Protein 5F0E (pdb70)

InterPro domains:
  IPR000322 Glycoside hydrolase family 31, TIM barrel domain [PF01055] (387-714)
  IPR011013 Galactose mutarotase-like domain superfamily [SSF74650] (88-371)
  IPR013780 Glycosyl hydrolase, all-beta [G3DSA:2.60.40.1180] (707-806)
  IPR013780 Glycosyl hydrolase, all-beta [G3DSA:2.60.40.1180] (807-944)
  IPR017853 Glycoside hydrolase superfamily [SSF51445] (374-722)
  IPR025887 Glycoside hydrolase family 31, N-terminal domain [PF13802] (89-324)
  IPR030458 Glycosyl hydrolases family 31, active site [PS00129] (538-545)
  IPR030459 Glycosyl hydrolases family 31, conserved site [PS00707] (645-675)
  IPR048395 Glycosyl hydrolase family 31, C-terminal domain [PF21365] (722-810)

Nearest PDB structures (foldseek):
  5iee-assembly1_A  TM=1.001E+00  e=0.000E+00  Mus musculus
  7k9n-assembly2_C  TM=9.998E-01  e=0.000E+00  Mus musculus
  7k9q-assembly1_A  TM=1.000E+00  e=0.000E+00  Mus musculus
  7kry-assembly2_C  TM=1.000E+00  e=0.000E+00  Mus musculus
  7kry-assembly1_A  TM=1.000E+00  e=0.000E+00  Mus musculus

Organism: Mus musculus (NCBI:txid10090)

Secondary structure (DSSP, 8-state):
--GGGS--GGGSHHHHHHHT--SS--SEEEEEEEEEE-SS-EEEEEEETTT--EEEEEEEEETTTEEEEEEEESS-SSPPP---SSSSS-PPEE-EEEEEE-SSEEEEEETTSSEEEEEETTTTEEEEEETTEEEEEESTTS--EE---PPP--TTSSSEEETTEEE--TT----EEEEEEEET--EEEE----SS-SSPPP-TTSPPEEE-----TT--SSS----S----EEEEE-SS-EEEEEE---S-EEEEEEE---EEEEEEEESSS-EEEEEE--SSHHHHHHHHHHHH-------GGGGSEEE--TT--SHHHHHHHHHHHHHTT---SEEEE-GGGSBTTBTT---TTT-S-HHHHHHHHHHTT-EEEEE--S-EE--TT-HHHHHHHHTT-B-B-TTSSBP-EEETTEEEE-B-TTSHHHHHHHHHHTSTTTSTT--TTEEEEE-STTT--TTSGGGS--TT-B-GGG-BHHHHHHHHHHHHHHHHHHHHHHTTTS-BPP-EEESS--TTGGGG-EEE--S-BSSHHHHHHHHHHHHHHHHTT--SEE--BT-SBS---HHHHHHHHHHHTTSSSEEE---TTSPP--GGGS-HHHHHHHHHHHHHHHHTHHHHHHHHHHHHHH---SEE-HHHH-TT-GGGTT--S-EEETTTEEE----STT--EEEEEE--TT-EEEETTT--EEESSEEEEEE--TT---EEEETTEEEEE--S--SSHHHHTTSPEEEEEE--TTS-EEEEEEE--SSBTHHHHT-B-EEEEEEEETTEEEEEES-TT-B-----BEEEEEEET-PPPS-EEEEETTS--EE--EEEETTTTEEEEE----BTTS-EEEEE-/-PPPPP-EE-TTSS-EE-GGGTTSSS---TTSTT-TTSS--TT-EEEE--TTS--EEEEGGGTTSSS--STT-TT-SSSS--PPP---

GO terms:
  GO:0033919 glucan 1,3-alpha-glucosidase activity (F, IDA)
  GO:0017177 glucosidase II complex (C, IDA)
  GO:0006491 N-glycan processing (P, IDA)
  GO:0106407 Glc2Man9GlcNAc2 oligosaccharide glucosidase activity (F, EXP)
  GO:0005515 protein binding (F, IPI)
  GO:0005783 endoplasmic reticulum (C, TAS)
  GO:0006491 N-glycan processing (P, TAS)
  GO:0017177 glucosidase II complex (C, IPI)

Sequence (945 aa):
VDRSNFKTCDESSFCKRQRSIRPGLSPYRALLDTLQLGPDALTVHLIHEVTKVLLVLELQGLQKNMTRIRIDELEPRRPRYRVPDVLVADPPTARLSVSGRDDNSVELTVAEGPYKIILTAQPFRLDLLEDRSLLLSVNARGLMAFEHQRAPREPGAWEETFKKTHSDSKPYGPTSVGLDFSLPGMEHVYGIPEHADSLRLKVTEGGEPYRLYNLDVFQYELNNP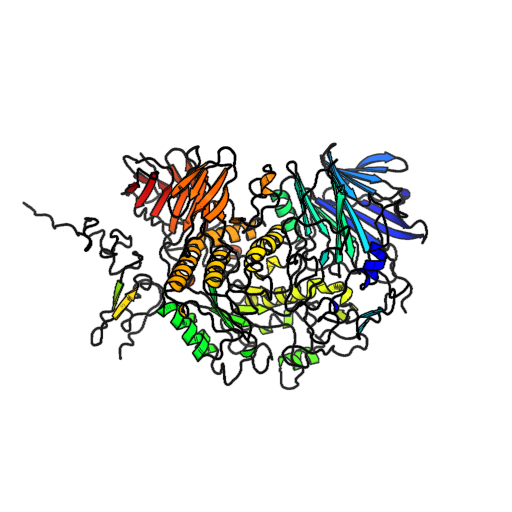MALYGSVPVLLAHSFHRDLGIFWLNAAETWVDISSNTPQTDIRWMSESGIIDVFLMLGPSVFDVFRQYASLTGTQALPPLFSLGYHQSRWNYRDEADVLEVDQGFDDHNMPCDVIWLDIEHADGKRYFTWDPTRFPQPLNMLEHHLASKRRKLVAIVDPHIKVDSGYRVHEELRNHGLYVKTRDGSDYEGWWCWPGSSASYPDFTNPRMMRAWWSSNMFSFDNYEGSAPNLLYVWNDMNEPSVFNGPEVTMMLKDAVHYGGWEHRDIHNIYGLYVHMATADDGLIQRSGGIERPFVLSRAFFSGSQRFGAVWTGDNTAEWDDHLKISIPMCLSLALVGLSFCGADVGGFFKNPEPELLVRWYQMGAYQPFFRAHAHLDTGRREPWLLASQYQDAIRDALFQRYSLLPFWYTLFYQAHKEGFPVMRPLWVQQYPEDMSTFSIEDQFMLGDALLIHPVSDAGAHGVQVYLPGQEEVWYDIQSYQKHHGPQTLYLPVTLSSIPVFQRGGTIVPRWMRVRRSSDCMKDDPITLFVALSPQGTAQGELFLDDGHTFNYQTRHEFLLRRFSFSGSTLVSSSADPKGHLETPIWIERVVIMGAGKPAAVVLQTKGSPESRLSFQHDPETSVLILRKPGVSVASDWSIHHLRFYEESKPFTCLDGTATIPFDQVNDDYCDCKDGSDEPGTAACPNGSFHCTNTGYKPLYILSSRVNDGVCDCCDGTDEYNSGTVCENTCR

Solvent-accessible surface area: 34372 Å² total; per-residue (Å²): 38,77,122,70,48,12,24,56,4,91,83,3,13,10,0,101,50,3,66,88,67,199,79,47,147,3,38,7,84,3,39,18,153,42,33,128,70,28,80,81,17,0,43,0,49,0,27,32,65,118,73,133,30,59,0,36,0,48,0,14,0,4,84,126,52,7,2,15,0,44,0,22,15,56,146,49,150,60,98,17,16,116,20,53,66,0,42,73,57,134,13,92,39,8,137,6,47,66,65,29,132,88,147,60,28,0,48,0,26,16,42,172,31,53,22,51,2,50,0,28,7,99,48,1,75,0,18,1,23,45,82,232,66,77,10,1,1,0,6,35,54,6,2,4,9,10,28,49,15,101,55,78,173,185,117,24,5,24,106,32,95,20,129,127,48,71,18,30,11,11,57,6,1,14,0,0,0,0,0,0,4,1,40,39,5,96,21,3,0,3,0,1,2,10,2,7,25,1,86,14,96,69,8,109,90,42,62,1,2,6,2,2,0,1,16,1,126,71,6,80,37,94,16,33,32,4,4,0,1,0,0,2,1,1,4,1,0,16,91,158,34,7,3,1,2,0,0,5,6,1,1,1,2,4,0,20,4,15,59,103,169,57,50,5,2,0,10,0,0,0,13,7,6,5,0,8,0,0,0,0,5,0,58,46,5,53,43,1,8,107,6,12,13,44,1,0,11,34,4,23,7,5,2,4,5,0,0,0,0,0,5,2,12,29,16,0,137,47,32,57,2,0,51,109,3,0,75,8,0,6,99,61,51,3,2,0,0,0,0,0,0,9,3,33,1,2,54,33,40,51,1,12,35,29,18,97,122,79,1,68,99,15,100,90,4,2,122,64,0,51,64,24,63,1,27,0,0,0,1,0,0,0,0,0,45,44,34,93,67,10,184,6,6,56,57,0,128,116,108,41,7,6,0,69,30,134,123,39,59,31,15,85,3,137,4,85,8,15,40,0,1,0,0,7,0,12,27,63,126,0,30,50,17,0,5,86,26,0,26,69,132,66,0,129,12,6,16,89,14,0,12,0,4,0,15,4,0,0,0,0,0,78,77,8,14,7,31,2,2,43,15,14,0,43,8,116,65,36,56,8,1,10,11,2,0,1,0,1,0,1,4,0,0,23,1,0,3,55,0,3,44,107,30,26,66,36,94,45,3,18,1,0,0,0,3,0,0,1,0,0,1,2,57,18,11,0,3,2,1,0,24,3,10,8,72,41,89,12,0,70,15,1,3,3,3,1,0,12,0,3,5,0,17,3,4,4,1,0,6,1,1,0,0,12,10,118,100,18,91,53,43,4,4,0,4,1,1,1,0,2,0,1,3,1,4,0,2,7,4,2,30,89,122,11,41,82,24,4,0,37,101,30,59,80,104,44,28,75,0,0,51,50,0,0,60,28,0,0,8,1,0,0,12,0,5,5,12,0,8,47,1,40,120,66,16,30,3,1,1,18,0,0,0,3,43,27,52,112,34,126,74,0,3,51,31,59,76,2,0,0,0,2,59,4,0,0,0,13,3,2,14,73,57,50,22,145,10,14,121,0,40,0,0,10,148,150,27,2,0,3,17,23,122,59,57,104,88,27,110,12,60,61,83,30,140,24,102,7,95,42,47,28,9,4,3,0,1,43,1,12,2,6,0,1,20,4,80,17,14,14,13,0,0,24,8,0,41,72,13,6,0,0,0,17,0,0,13,13,77,129,22,49,4,104,15,56,0,0,5,17,41,5,62,7,33,37,10,102,96,164,82,58,6,7,20,9,98,2,19,9,65,72,40,39,0,53,1,33,48,38,24,99,123,7,129,34,182,26,90,4,44,0,1,38,0,7,1,2,25,7,56,135,15,89,9,0,4,5,95,24,209,84,63,119,94,38,162,14,64,50,132,35,65,113,163,37,40,8,0,63,0,38,61,13,45,11,43,0,41,40,88,7,30,0,69,21,152,252,197,168,157,110,171,74,29,69,3,155,63,58,55,34,80,14,62,116,106,36,37,72,22,49,14,25,29,2,160,49,4,24,0,0,65,17,13,9,5,3,125,89,10,53,21,82,0,69,4,114,76,112,174,80,87,146,21,67,2,19,32,0,34,0,7,6,69,32,4,35,23,6,58,0,14,127,127,41,77,48,130,20,129,94,90,21,256

Structure (mmCIF, N/CA/C/O backbone):
data_5F0E
#
_entry.id   5F0E
#
_cell.length_a   104.144
_cell.length_b   173.773
_cell.length_c   62.836
_cell.angle_alpha   90.00
_cell.angle_beta   90.00
_cell.angle_gamma   90.00
#
_symmetry.space_group_name_H-M   'P 21 21 2'
#
loop_
_entity.id
_entity.type
_entity.pdbx_description
1 polymer 'Neutral alpha-glucosidase AB'
2 polymer 'Glucosidase 2 subunit beta'
3 branched 2-acetamido-2-deoxy-beta-D-glucopyranose-(1-4)-2-acetamido-2-deoxy-beta-D-glucopyranose
4 non-polymer 'TETRAETHYLENE GLYCOL'
5 non-polymer 'HEXAETHYLENE GLYCOL'
6 non-polymer 1,2-ETHANEDIOL
7 non-polymer 'FORMIC ACID'
8 non-polymer 'CALCIUM ION'
9 water water
#
loop_
_atom_site.group_PDB
_atom_site.id
_atom_site.type_symbol
_atom_site.label_atom_id
_atom_site.label_alt_id
_atom_site.label_comp_id
_atom_site.label_asym_id
_atom_site.label_entity_id
_atom_site.label_seq_id
_atom_site.pdbx_PDB_ins_code
_atom_site.Cartn_x
_atom_site.Cartn_y
_atom_site.Cartn_z
_atom_site.occupancy
_atom_site.B_iso_or_equiv
_atom_site.auth_seq_id
_atom_site.auth_comp_id
_atom_site.auth_asym_id
_atom_site.auth_atom_id
_atom_site.pdbx_PDB_model_num
ATOM 1 N N . VAL A 1 1 ? -4.680 24.731 0.982 1.00 25.87 33 VAL A N 1
ATOM 2 C CA . VAL A 1 1 ? -4.692 25.287 2.333 1.00 25.63 33 VAL A CA 1
ATOM 3 C C . VAL A 1 1 ? -6.079 25.854 2.752 1.00 27.43 33 VAL A C 1
ATOM 4 O O . VAL A 1 1 ? -6.795 26.429 1.927 1.00 27.46 33 VAL A O 1
ATOM 8 N N . ASP A 1 2 ? -6.412 25.727 4.043 1.00 24.07 34 ASP A N 1
ATOM 9 C CA . ASP A 1 2 ? -7.613 26.345 4.625 1.00 23.87 34 ASP A CA 1
ATOM 10 C C . ASP A 1 2 ? -7.094 27.566 5.391 1.00 26.94 34 ASP A C 1
ATOM 11 O O . ASP A 1 2 ? -6.608 27.420 6.502 1.00 27.46 34 ASP A O 1
ATOM 19 N N . ARG A 1 3 ? -7.158 28.765 4.780 1.00 23.84 35 ARG A N 1
ATOM 20 C CA . ARG A 1 3 ? -6.615 29.984 5.388 1.00 23.11 35 ARG A CA 1
ATOM 21 C C . ARG A 1 3 ? -7.327 30.362 6.679 1.00 27.35 35 ARG A C 1
ATOM 22 O O . ARG A 1 3 ? -6.708 30.997 7.516 1.00 28.28 35 ARG A O 1
ATOM 43 N N . SER A 1 4 ? -8.590 29.961 6.861 1.00 22.35 36 SER A N 1
ATOM 44 C CA . SER A 1 4 ? -9.357 30.285 8.072 1.00 22.26 36 SER A CA 1
ATOM 45 C C . SER A 1 4 ? -8.776 29.606 9.336 1.00 27.04 36 SER A C 1
ATOM 46 O O . SER A 1 4 ? -9.078 30.052 10.435 1.00 27.99 36 SER A O 1
ATOM 54 N N . ASN A 1 5 ? -7.912 28.571 9.187 1.00 22.37 37 ASN A N 1
ATOM 55 C CA . ASN A 1 5 ? -7.280 27.875 10.320 1.00 21.28 37 ASN A CA 1
ATOM 56 C C . ASN A 1 5 ? -6.063 28.637 10.846 1.00 21.28 37 ASN A C 1
ATOM 57 O O . ASN A 1 5 ? -5.550 28.298 11.912 1.00 20.21 37 ASN A O 1
ATOM 68 N N . PHE A 1 6 ? -5.607 29.666 10.131 1.00 18.54 38 PHE A N 1
ATOM 69 C CA . PHE A 1 6 ? -4.394 30.414 10.485 1.00 16.73 38 PHE A CA 1
ATOM 70 C C . PHE A 1 6 ? -4.703 31.874 10.589 1.00 21.43 38 PHE A C 1
ATOM 71 O O . PHE A 1 6 ? -5.321 32.424 9.700 1.00 22.35 38 PHE A O 1
ATOM 88 N N . LYS A 1 7 ? -4.206 32.514 11.614 1.00 19.15 39 LYS A N 1
ATOM 89 C CA . LYS A 1 7 ? -4.460 33.933 11.837 1.00 18.45 39 LYS A CA 1
ATOM 90 C C . LYS A 1 7 ? -3.800 34.836 10.820 1.00 20.62 39 LYS A C 1
ATOM 91 O O . LYS A 1 7 ? -2.600 34.710 10.514 1.00 18.93 39 LYS A O 1
ATOM 110 N N . THR A 1 8 ? -4.573 35.825 10.342 1.00 15.79 40 THR A N 1
ATOM 111 C CA . THR A 1 8 ? -4.069 36.922 9.563 1.00 15.45 40 THR A CA 1
ATOM 112 C C . THR A 1 8 ? -3.639 37.973 10.633 1.00 18.10 40 THR A C 1
ATOM 113 O O . THR A 1 8 ? -3.978 37.824 11.821 1.00 18.75 40 THR A O 1
ATOM 124 N N . CYS A 1 9 ? -2.900 39.010 10.240 1.00 16.97 41 CYS A N 1
ATOM 125 C CA . CYS A 1 9 ? -2.429 40.010 11.201 1.00 18.54 41 CYS A CA 1
ATOM 126 C C . CYS A 1 9 ? -3.579 40.609 12.005 1.00 21.53 41 CYS A C 1
ATOM 127 O O . CYS A 1 9 ? -3.486 40.733 13.222 1.00 22.22 41 CYS A O 1
ATOM 134 N N . ASP A 1 10 ? -4.703 40.885 11.349 1.00 19.50 42 ASP A N 1
ATOM 135 C CA . ASP A 1 10 ? -5.877 41.428 12.068 1.00 21.59 42 ASP A CA 1
ATOM 136 C C . ASP A 1 10 ? -6.459 40.484 13.148 1.00 25.98 42 ASP A C 1
ATOM 137 O O . ASP A 1 10 ? -7.098 40.962 14.094 1.00 26.30 42 ASP A O 1
ATOM 146 N N . GLU A 1 11 ? -6.216 39.158 13.034 1.00 19.44 43 GLU A N 1
ATOM 147 C CA . GLU A 1 11 ? -6.658 38.127 13.986 1.00 17.82 43 GLU A CA 1
ATOM 148 C C . GLU A 1 11 ? -5.668 37.824 15.120 1.00 22.85 43 GLU A C 1
ATOM 149 O O . GLU A 1 11 ? -5.977 37.059 16.029 1.00 23.93 43 GLU A O 1
ATOM 161 N N . SER A 1 12 ? -4.481 38.388 15.049 1.00 18.23 44 SER A N 1
ATOM 162 C CA . SER A 1 12 ? -3.475 38.254 16.083 1.00 19.03 44 SER A CA 1
ATOM 163 C C . SER A 1 12 ? -3.493 39.624 16.796 1.00 22.75 44 SER A C 1
ATOM 164 O O . SER A 1 12 ? -3.043 40.599 16.207 1.00 24.43 44 SER A O 1
ATOM 172 N N . SER A 1 13 ? -4.042 39.727 18.016 1.00 19.54 45 SER A N 1
ATOM 173 C CA . SER A 1 13 ? -4.232 41.069 18.588 1.00 19.95 45 SER A CA 1
ATOM 174 C C . SER A 1 13 ? -2.963 41.872 18.712 1.00 20.52 45 SER A C 1
ATOM 175 O O . SER A 1 13 ? -2.984 43.054 18.431 1.00 19.74 45 SER A O 1
ATOM 183 N N . PHE A 1 14 ? -1.827 41.236 19.050 1.00 18.57 46 PHE A N 1
ATOM 184 C CA . PHE A 1 14 ? -0.598 42.001 19.148 1.00 17.15 46 PHE A CA 1
ATOM 185 C C . PHE A 1 14 ? -0.144 42.507 17.789 1.00 19.52 46 PHE A C 1
ATOM 186 O O . PHE A 1 14 ? 0.402 43.610 17.728 1.00 19.88 46 PHE A O 1
ATOM 203 N N . CYS A 1 15 ? -0.372 41.743 16.692 1.00 18.52 47 CYS A N 1
ATOM 204 C CA . CYS A 1 15 ? 0.024 42.227 15.367 1.00 18.22 47 CYS A CA 1
ATOM 205 C C . CYS A 1 15 ? -0.844 43.419 15.000 1.00 21.27 47 CYS A C 1
ATOM 206 O O . CYS A 1 15 ? -0.357 44.431 14.512 1.00 19.03 47 CYS A O 1
ATOM 213 N N . LYS A 1 16 ? -2.134 43.293 15.223 1.00 17.04 48 LYS A N 1
ATOM 214 C CA . LYS A 1 16 ? -3.061 44.368 14.911 1.00 17.57 48 LYS A CA 1
ATOM 215 C C . LYS A 1 16 ? -2.704 45.642 15.708 1.00 21.41 48 LYS A C 1
ATOM 216 O O . LYS A 1 16 ? -2.657 46.711 15.120 1.00 22.70 48 LYS A O 1
ATOM 235 N N . ARG A 1 17 ? -2.375 45.524 17.004 1.00 19.42 49 ARG A N 1
ATOM 236 C CA . ARG A 1 17 ? -1.971 46.688 17.806 1.00 19.26 49 ARG A CA 1
ATOM 237 C C . ARG A 1 17 ? -0.698 47.325 17.251 1.00 23.95 49 ARG A C 1
ATOM 238 O O . ARG A 1 17 ? -0.669 48.527 16.981 1.00 22.27 49 ARG A O 1
ATOM 259 N N . GLN A 1 18 ? 0.341 46.510 17.009 1.00 19.18 50 GLN A N 1
ATOM 260 C CA . GLN A 1 18 ? 1.602 47.058 16.498 1.00 18.89 50 GLN A CA 1
ATOM 261 C C . GLN A 1 18 ? 1.434 47.660 15.132 1.00 22.17 50 GLN A C 1
ATOM 262 O O . GLN A 1 18 ? 1.866 48.788 14.917 1.00 22.38 50 GLN A O 1
ATOM 276 N N . ARG A 1 19 ? 0.782 46.922 14.194 1.00 19.54 51 ARG A N 1
ATOM 277 C CA . ARG A 1 19 ? 0.661 47.393 12.823 1.00 19.61 51 ARG A CA 1
ATOM 278 C C . ARG A 1 19 ? -0.208 48.649 12.697 1.00 24.52 51 ARG A C 1
ATOM 279 O O . ARG A 1 19 ? -0.040 49.379 11.741 1.00 23.83 51 ARG A O 1
ATOM 300 N N . SER A 1 20 ? -1.108 48.901 13.655 1.00 22.68 52 SER A N 1
ATOM 301 C CA . SER A 1 20 ? -1.945 50.124 13.633 1.00 22.87 52 SER A CA 1
ATOM 302 C C . SER A 1 20 ? -1.113 51.390 13.864 1.00 28.57 52 SER A C 1
ATOM 303 O O . SER A 1 20 ? -1.591 52.486 13.571 1.00 27.80 52 SER A O 1
ATOM 311 N N . ILE A 1 21 ? 0.095 51.263 14.422 1.00 24.79 53 ILE A N 1
ATOM 312 C CA . ILE A 1 21 ? 0.975 52.424 14.618 1.00 26.03 53 ILE A CA 1
ATOM 313 C C . ILE A 1 21 ? 1.531 52.776 13.254 1.00 31.59 53 ILE A C 1
ATOM 314 O O . ILE A 1 21 ? 2.150 51.929 12.595 1.00 31.56 53 ILE A O 1
ATOM 330 N N . ARG A 1 22 ? 1.329 54.010 12.829 1.00 28.10 54 ARG A N 1
ATOM 331 C CA . ARG A 1 22 ? 1.768 54.437 11.514 1.00 28.96 54 ARG A CA 1
ATOM 332 C C . ARG A 1 22 ? 2.946 55.378 11.641 1.00 27.70 54 ARG A C 1
ATOM 333 O O . ARG A 1 22 ? 3.152 55.935 12.724 1.00 26.09 54 ARG A O 1
ATOM 354 N N . PRO A 1 23 ? 3.707 55.598 10.557 1.00 25.75 55 PRO A N 1
ATOM 355 C CA . PRO A 1 23 ? 4.868 56.505 10.652 1.00 25.03 55 PRO A CA 1
ATOM 356 C C . PRO A 1 23 ? 4.532 57.864 11.251 1.00 30.76 55 PRO A C 1
ATOM 357 O O . PRO A 1 23 ? 3.456 58.404 11.002 1.00 32.29 55 PRO A O 1
ATOM 368 N N . GLY A 1 24 ? 5.429 58.380 12.081 1.00 25.11 56 GLY A N 1
ATOM 369 C CA . GLY A 1 24 ? 5.190 59.612 12.811 1.00 25.21 56 GLY A CA 1
ATOM 370 C C . GLY A 1 24 ? 6.311 59.890 13.758 1.00 28.86 56 GLY A C 1
ATOM 371 O O . GLY A 1 24 ? 7.338 59.217 13.695 1.00 29.14 56 GLY A O 1
ATOM 375 N N . LEU A 1 25 ? 6.138 60.889 14.614 1.00 25.95 57 LEU A N 1
ATOM 376 C CA . LEU A 1 25 ? 7.137 61.272 15.583 1.00 26.20 57 LEU A CA 1
ATOM 377 C C . LEU A 1 25 ? 7.061 60.259 16.723 1.00 25.33 57 LEU A C 1
ATOM 378 O O . LEU A 1 25 ? 6.000 60.057 17.309 1.00 22.94 57 LEU A O 1
ATOM 394 N N . SER A 1 26 ? 8.173 59.623 17.037 1.00 20.29 58 SER A N 1
ATOM 395 C CA . SER A 1 26 ? 8.165 58.600 18.067 1.00 18.83 58 SER A CA 1
ATOM 396 C C . SER A 1 26 ? 7.899 59.215 19.443 1.00 22.76 58 SER A C 1
ATOM 397 O O . SER A 1 26 ? 8.531 60.207 19.764 1.00 22.95 58 SER A O 1
ATOM 405 N N . PRO A 1 27 ? 7.084 58.596 20.313 1.00 20.40 59 PRO A N 1
ATOM 406 C CA . PRO A 1 27 ? 6.970 59.102 21.689 1.00 19.57 59 PRO A CA 1
ATOM 407 C C . PRO A 1 27 ? 8.173 58.736 22.569 1.00 24.35 59 PRO A C 1
ATOM 408 O O . PRO A 1 27 ? 8.243 59.181 23.730 1.00 23.68 59 PRO A O 1
ATOM 419 N N . TYR A 1 28 ? 9.121 57.925 22.053 1.00 19.43 60 TYR A N 1
ATOM 420 C CA . TYR A 1 28 ? 10.301 57.570 22.814 1.00 17.41 60 TYR A CA 1
ATOM 421 C C . TYR A 1 28 ? 11.372 58.610 22.697 1.00 21.29 60 TYR A C 1
ATOM 422 O O . TYR A 1 28 ? 11.640 59.114 21.605 1.00 21.34 60 TYR A O 1
ATOM 440 N N . ARG A 1 29 ? 12.017 58.903 23.820 1.00 21.21 61 ARG A N 1
ATOM 441 C CA . ARG A 1 29 ? 13.200 59.748 23.854 1.00 21.21 61 ARG A CA 1
ATOM 442 C C . ARG A 1 29 ? 14.255 59.179 24.798 1.00 21.60 61 ARG A C 1
ATOM 443 O O . ARG A 1 29 ? 13.902 58.576 25.810 1.00 22.90 61 ARG A O 1
ATOM 464 N N . ALA A 1 30 ? 15.530 59.373 24.479 1.00 21.40 62 ALA A N 1
ATOM 465 C CA . ALA A 1 30 ? 16.659 58.930 25.311 1.00 21.73 62 ALA A CA 1
ATOM 466 C C . ALA A 1 30 ? 16.927 60.030 26.340 1.00 26.19 62 ALA A C 1
ATOM 467 O O . ALA A 1 30 ? 16.840 61.212 25.996 1.00 24.19 62 ALA A O 1
ATOM 474 N N . LEU A 1 31 ? 17.146 59.646 27.597 1.00 24.10 63 LEU A N 1
ATOM 475 C CA . LEU A 1 31 ? 17.444 60.581 28.695 1.00 24.28 63 LEU A CA 1
ATOM 476 C C . LEU A 1 31 ? 18.971 60.605 28.807 1.00 25.73 63 LEU A C 1
ATOM 477 O O . LEU A 1 31 ? 19.572 59.744 29.452 1.00 24.21 63 LEU A O 1
ATOM 493 N N . LEU A 1 32 ? 19.613 61.533 28.102 1.00 23.43 64 LEU A N 1
ATOM 494 C CA . LEU A 1 32 ? 21.089 61.542 28.012 1.00 24.59 64 LEU A CA 1
ATOM 495 C C . LEU A 1 32 ? 21.830 61.746 29.322 1.00 29.42 64 LEU A C 1
ATOM 496 O O . LEU A 1 32 ? 22.982 61.327 29.411 1.00 29.93 64 LEU A O 1
ATOM 512 N N . ASP A 1 33 ? 21.180 62.281 30.361 1.00 27.98 65 ASP A N 1
ATOM 513 C CA . ASP A 1 33 ? 21.825 62.383 31.676 1.00 28.32 65 ASP A CA 1
ATOM 514 C C . ASP A 1 33 ? 22.074 60.982 32.264 1.00 31.47 65 ASP A C 1
ATOM 515 O O . ASP A 1 33 ? 22.925 60.835 33.124 1.00 31.96 65 ASP A O 1
ATOM 524 N N . THR A 1 34 ? 21.290 59.968 31.841 1.00 26.62 66 THR A N 1
ATOM 525 C CA . THR A 1 34 ? 21.440 58.591 32.324 1.00 25.62 66 THR A CA 1
ATOM 526 C C . THR A 1 34 ? 22.460 57.769 31.523 1.00 30.13 66 THR A C 1
ATOM 527 O O . THR A 1 34 ? 22.647 56.586 31.828 1.00 30.21 66 THR A O 1
ATOM 538 N N . LEU A 1 35 ? 23.059 58.350 30.484 1.00 27.89 67 LEU A N 1
ATOM 539 C CA . LEU A 1 35 ? 24.022 57.677 29.635 1.00 29.04 67 LEU A CA 1
ATOM 540 C C . LEU A 1 35 ? 25.243 57.225 30.412 1.00 30.67 67 LEU A C 1
ATOM 541 O O . LEU A 1 35 ? 25.839 58.013 31.151 1.00 27.67 67 LEU A O 1
ATOM 557 N N . GLN A 1 36 ? 25.603 55.945 30.260 1.00 27.21 68 GLN A N 1
ATOM 558 C CA . GLN A 1 36 ? 26.806 55.366 30.858 1.00 26.48 68 GLN A CA 1
ATOM 559 C C . GLN A 1 36 ? 27.559 54.640 29.766 1.00 33.05 68 GLN A C 1
ATOM 560 O O . GLN A 1 36 ? 26.958 53.874 29.003 1.00 32.54 68 GLN A O 1
ATOM 574 N N . LEU A 1 37 ? 28.861 54.868 29.686 1.00 28.94 69 LEU A N 1
ATOM 575 C CA . LEU A 1 37 ? 29.704 54.235 28.696 1.00 29.32 69 LEU A CA 1
ATOM 576 C C . LEU A 1 37 ? 30.836 53.439 29.350 1.00 35.27 69 LEU A C 1
ATOM 577 O O . LEU A 1 37 ? 31.607 53.976 30.153 1.00 32.28 69 LEU A O 1
ATOM 593 N N . GLY A 1 38 ? 30.911 52.161 28.990 1.00 30.57 70 GLY A N 1
ATOM 594 C CA . GLY A 1 38 ? 31.950 51.251 29.442 1.00 29.65 70 GLY A CA 1
ATOM 595 C C . GLY A 1 38 ? 32.686 50.679 28.255 1.00 31.90 70 GLY A C 1
ATOM 596 O O . GLY A 1 38 ? 32.323 50.939 27.099 1.00 29.84 70 GLY A O 1
ATOM 600 N N . PRO A 1 39 ? 33.713 49.849 28.498 1.00 31.11 71 PRO A N 1
ATOM 601 C CA . PRO A 1 39 ? 34.448 49.260 27.369 1.00 30.03 71 PRO A CA 1
ATOM 602 C C . PRO A 1 39 ? 33.621 48.315 26.493 1.00 29.30 71 PRO A C 1
ATOM 603 O O . PRO A 1 39 ? 33.941 48.180 25.323 1.00 29.53 71 PRO A O 1
ATOM 614 N N . ASP A 1 40 ? 32.598 47.657 27.048 1.00 24.92 72 ASP A N 1
ATOM 615 C CA . ASP A 1 40 ? 31.749 46.687 26.334 1.00 24.41 72 ASP A CA 1
ATOM 616 C C . ASP A 1 40 ? 30.403 47.224 25.834 1.00 27.50 72 ASP A C 1
ATOM 617 O O . ASP A 1 40 ? 29.831 46.632 24.913 1.00 24.67 72 ASP A O 1
ATOM 626 N N . ALA A 1 41 ? 29.836 48.242 26.493 1.00 23.01 73 ALA A N 1
ATOM 627 C CA . ALA A 1 41 ? 28.537 48.766 26.086 1.00 21.55 73 ALA A CA 1
ATOM 628 C C . ALA A 1 41 ? 28.309 50.198 26.466 1.00 25.15 73 ALA A C 1
ATOM 629 O O . ALA A 1 41 ? 28.960 50.727 27.364 1.00 23.89 73 ALA A O 1
ATOM 636 N N . LEU A 1 42 ? 27.334 50.804 25.797 1.00 21.84 74 LEU A N 1
ATOM 637 C CA . LEU A 1 42 ? 26.765 52.089 26.169 1.00 21.20 74 LEU A CA 1
ATOM 638 C C . LEU A 1 42 ? 25.362 51.743 26.652 1.00 25.34 74 LEU A C 1
ATOM 639 O O . LEU A 1 42 ? 24.683 50.941 25.998 1.00 23.72 74 LEU A O 1
ATOM 655 N N . THR A 1 43 ? 24.930 52.290 27.807 1.00 20.68 75 THR A N 1
ATOM 656 C CA . THR A 1 43 ? 23.557 52.109 28.288 1.00 19.60 75 THR A CA 1
ATOM 657 C C . THR A 1 43 ? 22.937 53.466 28.501 1.00 23.04 75 THR A C 1
ATOM 658 O O . THR A 1 43 ? 23.614 54.391 28.941 1.00 23.36 75 THR A O 1
ATOM 669 N N . VAL A 1 44 ? 21.645 53.579 28.257 1.00 21.19 76 VAL A N 1
ATOM 670 C CA . VAL A 1 44 ? 20.932 54.826 28.442 1.00 20.02 76 VAL A CA 1
ATOM 671 C C . VAL A 1 44 ? 19.466 54.506 28.621 1.00 24.14 76 VAL A C 1
ATOM 672 O O . VAL A 1 44 ? 18.963 53.550 28.014 1.00 21.05 76 VAL A O 1
ATOM 685 N N . HIS A 1 45 ? 18.781 55.293 29.439 1.00 21.30 77 HIS A N 1
ATOM 686 C CA . HIS A 1 45 ? 17.364 55.082 29.674 1.00 21.61 77 HIS A CA 1
ATOM 687 C C . HIS A 1 45 ? 16.583 55.759 28.553 1.00 23.16 77 HIS A C 1
ATOM 688 O O . HIS A 1 45 ? 16.990 56.806 28.060 1.00 21.81 77 HIS A O 1
ATOM 702 N N . LEU A 1 46 ? 15.492 55.138 28.132 1.00 19.05 78 LEU A N 1
ATOM 703 C CA . LEU A 1 46 ? 14.529 55.694 27.191 1.00 19.02 78 LEU A CA 1
ATOM 704 C C . LEU A 1 46 ? 13.241 55.859 27.956 1.00 21.08 78 LEU A C 1
ATOM 705 O O . LEU A 1 46 ? 12.953 55.045 28.828 1.00 22.37 78 LEU A O 1
ATOM 721 N N . ILE A 1 47 ? 12.435 56.848 27.620 1.00 19.41 79 ILE A N 1
ATOM 722 C CA . ILE A 1 47 ? 11.129 57.020 28.242 1.00 19.32 79 ILE A CA 1
ATOM 723 C C . ILE A 1 47 ? 10.056 57.205 27.181 1.00 22.58 79 ILE A C 1
ATOM 724 O O . ILE A 1 47 ? 10.310 57.868 26.182 1.00 23.11 79 ILE A O 1
ATOM 740 N N . HIS A 1 48 ? 8.862 56.639 27.395 1.00 21.28 80 HIS A N 1
ATOM 741 C CA . HIS A 1 48 ? 7.696 56.872 26.546 1.00 20.77 80 HIS A CA 1
ATOM 742 C C . HIS A 1 48 ? 7.084 58.175 27.093 1.00 26.07 80 HIS A C 1
ATOM 743 O O . HIS A 1 48 ? 6.739 58.244 28.274 1.00 25.16 80 HIS A O 1
ATOM 757 N N . GLU A 1 49 ? 6.958 59.194 26.254 1.00 25.54 81 GLU A N 1
ATOM 758 C CA . GLU A 1 49 ? 6.470 60.499 26.719 1.00 26.98 81 GLU A CA 1
ATOM 759 C C . GLU A 1 49 ? 5.065 60.525 27.307 1.00 31.42 81 GLU A C 1
ATOM 760 O O . GLU A 1 49 ? 4.796 61.412 28.104 1.00 31.60 81 GLU A O 1
ATOM 772 N N . VAL A 1 50 ? 4.166 59.620 26.890 1.00 27.70 82 VAL A N 1
ATOM 773 C CA . VAL A 1 50 ? 2.792 59.614 27.384 1.00 27.68 82 VAL A CA 1
ATOM 774 C C . VAL A 1 50 ? 2.677 58.734 28.626 1.00 31.42 82 VAL A C 1
ATOM 775 O O . VAL A 1 50 ? 2.199 59.190 29.654 1.00 32.31 82 VAL A O 1
ATOM 788 N N . THR A 1 51 ? 3.137 57.484 28.546 1.00 25.27 83 THR A N 1
ATOM 789 C CA . THR A 1 51 ? 2.950 56.525 29.645 1.00 24.01 83 THR A CA 1
ATOM 790 C C . THR A 1 51 ? 3.976 56.688 30.748 1.00 25.22 83 THR A C 1
ATOM 791 O O . THR A 1 51 ? 3.756 56.172 31.847 1.00 26.33 83 THR A O 1
ATOM 802 N N . LYS A 1 52 ? 5.122 57.306 30.436 1.00 21.16 84 LYS A N 1
ATOM 803 C CA . LYS A 1 52 ? 6.247 57.529 31.336 1.00 21.52 84 LYS A CA 1
ATOM 804 C C . LYS A 1 52 ? 6.972 56.228 31.691 1.00 25.18 84 LYS A C 1
ATOM 805 O O . LYS A 1 52 ? 7.790 56.242 32.595 1.00 24.52 84 LYS A O 1
ATOM 824 N N . VAL A 1 53 ? 6.750 55.135 30.921 1.00 23.88 85 VAL A N 1
ATOM 825 C CA . VAL A 1 53 ? 7.441 53.859 31.126 1.00 23.17 85 VAL A CA 1
ATOM 826 C C . VAL A 1 53 ? 8.897 54.063 30.792 1.00 24.56 85 VAL A C 1
ATOM 827 O O . VAL A 1 53 ? 9.199 54.627 29.741 1.00 22.52 85 VAL A O 1
ATOM 840 N N . LEU A 1 54 ? 9.794 53.495 31.608 1.00 21.21 86 LEU A N 1
ATOM 841 C CA . LEU A 1 54 ? 11.229 53.595 31.405 1.00 20.75 86 LEU A CA 1
ATOM 842 C C . LEU A 1 54 ? 11.775 52.286 30.852 1.00 21.34 86 LEU A C 1
ATOM 843 O O . LEU A 1 54 ? 11.478 51.221 31.373 1.00 20.29 86 LEU A O 1
ATOM 859 N N . LEU A 1 55 ? 12.586 52.388 29.810 1.00 18.07 87 LEU A N 1
ATOM 860 C CA . LEU A 1 55 ? 13.250 51.267 29.177 1.00 18.43 87 LEU A CA 1
ATOM 861 C C . LEU A 1 55 ? 14.718 51.531 29.253 1.00 22.46 87 LEU A C 1
ATOM 862 O O . LEU A 1 55 ? 15.140 52.669 29.494 1.00 23.61 87 LEU A O 1
ATOM 878 N N . VAL A 1 56 ? 15.504 50.487 29.048 1.00 19.28 88 VAL A N 1
ATOM 879 C CA . VAL A 1 56 ? 16.958 50.575 29.041 1.00 18.64 88 VAL A CA 1
ATOM 880 C C . VAL A 1 56 ? 17.419 50.113 27.661 1.00 21.22 88 VAL A C 1
ATOM 881 O O . VAL A 1 56 ? 17.120 48.986 27.293 1.00 20.57 88 VAL A O 1
ATOM 894 N N . LEU A 1 57 ? 18.218 50.945 26.987 1.00 17.80 89 LEU A N 1
ATOM 895 C CA . LEU A 1 57 ? 18.920 50.632 25.756 1.00 18.37 89 LEU A CA 1
ATOM 896 C C . LEU A 1 57 ? 20.346 50.205 26.113 1.00 21.09 89 LEU A C 1
ATOM 897 O O . LEU A 1 57 ? 21.066 50.961 26.770 1.00 19.46 89 LEU A O 1
ATOM 913 N N . GLU A 1 58 ? 20.765 49.006 25.672 1.00 16.67 90 GLU A N 1
ATOM 914 C CA . GLU A 1 58 ? 22.150 48.560 25.762 1.00 16.20 90 GLU A CA 1
ATOM 915 C C . GLU A 1 58 ? 22.640 48.487 24.314 1.00 20.25 90 GLU A C 1
ATOM 916 O O . GLU A 1 58 ? 22.209 47.605 23.547 1.00 19.31 90 GLU A O 1
ATOM 928 N N . LEU A 1 59 ? 23.536 49.413 23.945 1.00 17.31 91 LEU A N 1
ATOM 929 C CA . LEU A 1 59 ? 24.075 49.592 22.617 1.00 17.56 91 LEU A CA 1
ATOM 930 C C . LEU A 1 59 ? 25.518 49.130 22.596 1.00 22.65 91 LEU A C 1
ATOM 931 O O . LEU A 1 59 ? 26.320 49.558 23.419 1.00 21.30 91 LEU A O 1
ATOM 947 N N . GLN A 1 60 ? 25.850 48.219 21.687 1.00 18.86 92 GLN A N 1
ATOM 948 C CA . GLN A 1 60 ? 27.206 47.696 21.638 1.00 18.06 92 GLN A CA 1
ATOM 949 C C . GLN A 1 60 ? 27.777 47.632 20.262 1.00 22.90 92 GLN A C 1
ATOM 950 O O . GLN A 1 60 ? 27.134 47.163 19.327 1.00 21.24 92 GLN A O 1
ATOM 964 N N . GLY A 1 61 ? 29.017 48.068 20.156 1.00 21.06 93 GLY A N 1
ATOM 965 C CA . GLY A 1 61 ? 29.839 47.867 18.990 1.00 20.72 93 GLY A CA 1
ATOM 966 C C . GLY A 1 61 ? 30.380 46.463 19.168 1.00 22.63 93 GLY A C 1
ATOM 967 O O . GLY A 1 61 ? 30.647 46.023 20.301 1.00 21.63 93 GLY A O 1
ATOM 971 N N . LEU A 1 62 ? 30.522 45.728 18.090 1.00 19.41 94 LEU A N 1
ATOM 972 C CA . LEU A 1 62 ? 31.067 44.374 18.154 1.00 18.41 94 LEU A CA 1
ATOM 973 C C . LEU A 1 62 ? 32.162 44.213 17.146 1.00 20.16 94 LEU A C 1
ATOM 974 O O . LEU A 1 62 ? 32.172 44.867 16.113 1.00 20.15 94 LEU A O 1
ATOM 990 N N . GLN A 1 63 ? 33.057 43.267 17.414 1.00 19.82 95 GLN A N 1
ATOM 991 C CA . GLN A 1 63 ? 34.124 42.922 16.475 1.00 21.32 95 GLN A CA 1
ATOM 992 C C . GLN A 1 63 ? 33.447 42.359 15.211 1.00 25.90 95 GLN A C 1
ATOM 993 O O . GLN A 1 63 ? 32.292 41.898 15.271 1.00 23.93 95 GLN A O 1
ATOM 1007 N N . LYS A 1 64 ? 34.144 42.471 14.092 1.00 23.54 96 LYS A N 1
ATOM 1008 C CA . LYS A 1 64 ? 33.732 41.978 12.785 1.00 22.53 96 LYS A CA 1
ATOM 1009 C C . LYS A 1 64 ? 32.581 42.819 12.228 1.00 24.25 96 LYS A C 1
ATOM 1010 O O . LYS A 1 64 ? 31.716 42.275 11.593 1.00 22.91 96 LYS A O 1
ATOM 1029 N N . ASN A 1 65 ? 32.590 44.156 12.433 1.00 19.20 97 ASN A N 1
ATOM 1030 C CA . ASN A 1 65 ? 31.612 45.047 11.815 1.00 18.02 97 ASN A CA 1
ATOM 1031 C C . ASN A 1 65 ? 30.164 44.769 12.150 1.00 19.67 97 ASN A C 1
ATOM 1032 O O . ASN A 1 65 ? 29.314 44.780 11.259 1.00 19.38 97 ASN A O 1
ATOM 1042 N N . MET A 1 66 ? 29.859 44.565 13.421 1.00 16.42 98 MET A N 1
ATOM 1043 C CA . MET A 1 66 ? 28.481 44.390 13.839 1.00 17.78 98 MET A CA 1
ATOM 1044 C C . MET A 1 66 ? 28.144 45.348 14.959 1.00 20.65 98 MET A C 1
ATOM 1045 O O . MET A 1 66 ? 29.029 45.935 15.564 1.00 19.24 98 MET A O 1
ATOM 1059 N N . THR A 1 67 ? 26.858 45.538 15.195 1.00 17.61 99 THR A N 1
ATOM 1060 C CA . THR A 1 67 ? 26.336 46.343 16.288 1.00 17.39 99 THR A CA 1
ATOM 1061 C C . THR A 1 67 ? 25.192 45.559 16.880 1.00 20.74 99 THR A C 1
ATOM 1062 O O . THR A 1 67 ? 24.407 44.975 16.135 1.00 19.77 99 THR A O 1
ATOM 1073 N N . ARG A 1 68 ? 25.088 45.550 18.198 1.00 16.58 100 ARG A N 1
ATOM 1074 C CA . ARG A 1 68 ? 23.986 44.919 18.897 1.00 16.17 100 ARG A CA 1
ATOM 1075 C C . ARG A 1 68 ? 23.166 45.971 19.634 1.00 18.90 100 ARG A C 1
ATOM 1076 O O . ARG A 1 68 ? 23.706 46.862 20.299 1.00 17.44 100 ARG A O 1
ATOM 1097 N N . ILE A 1 69 ? 21.869 45.883 19.495 1.00 16.39 101 ILE A N 1
ATOM 1098 C CA . ILE A 1 69 ? 20.920 46.758 20.183 1.00 15.17 101 ILE A CA 1
ATOM 1099 C C . ILE A 1 69 ? 19.978 45.883 21.006 1.00 18.21 101 ILE A C 1
ATOM 1100 O O . ILE A 1 69 ? 19.322 45.011 20.469 1.00 17.76 101 ILE A O 1
ATOM 1116 N N . ARG A 1 70 ? 19.917 46.114 22.310 1.00 15.17 102 ARG A N 1
ATOM 1117 C CA . ARG A 1 70 ? 19.015 45.421 23.211 1.00 15.15 102 ARG A CA 1
ATOM 1118 C C . ARG A 1 70 ? 18.228 46.447 23.977 1.00 19.57 102 ARG A C 1
ATOM 1119 O O . ARG A 1 70 ? 18.832 47.411 24.486 1.00 20.17 102 ARG A O 1
ATOM 1140 N N . ILE A 1 71 ? 16.899 46.309 23.980 1.00 15.55 103 ILE A N 1
ATOM 1141 C CA . ILE A 1 71 ? 16.015 47.185 24.742 1.00 15.42 103 ILE A CA 1
ATOM 1142 C C . ILE A 1 71 ? 15.128 46.317 25.639 1.00 18.91 103 ILE A C 1
ATOM 1143 O O . ILE A 1 71 ? 14.497 45.393 25.165 1.00 19.01 103 ILE A O 1
ATOM 1159 N N . ASP A 1 72 ? 15.034 46.664 26.924 1.00 16.79 104 ASP A N 1
ATOM 1160 C CA . ASP A 1 72 ? 14.210 45.958 27.897 1.00 16.56 104 ASP A CA 1
ATOM 1161 C C . ASP A 1 72 ? 13.651 47.006 28.859 1.00 21.38 104 ASP A C 1
ATOM 1162 O O . ASP A 1 72 ? 14.133 48.147 28.873 1.00 20.84 104 ASP A O 1
ATOM 1171 N N . GLU A 1 73 ? 12.661 46.623 29.641 1.00 20.07 105 GLU A N 1
ATOM 1172 C CA . GLU A 1 73 ? 12.078 47.490 30.675 1.00 21.36 105 GLU A CA 1
ATOM 1173 C C . GLU A 1 73 ? 13.100 47.748 31.756 1.00 26.30 105 GLU A C 1
ATOM 1174 O O . GLU A 1 73 ? 13.894 46.860 32.057 1.00 25.26 105 GLU A O 1
ATOM 1186 N N . LEU A 1 74 ? 13.135 48.979 32.307 1.00 24.41 106 LEU A N 1
ATOM 1187 C CA . LEU A 1 74 ? 14.088 49.299 33.377 1.00 24.93 106 LEU A CA 1
ATOM 1188 C C . LEU A 1 74 ? 13.692 48.591 34.669 1.00 32.60 106 LEU A C 1
ATOM 1189 O O . LEU A 1 74 ? 14.564 48.027 35.338 1.00 33.47 106 LEU A O 1
ATOM 1205 N N . GLU A 1 75 ? 12.388 48.571 35.003 1.00 30.70 107 GLU A N 1
ATOM 1206 C CA . GLU A 1 75 ? 11.912 47.924 36.234 1.00 32.85 107 GLU A CA 1
ATOM 1207 C C . GLU A 1 75 ? 10.716 47.037 35.905 1.00 34.82 107 GLU A C 1
ATOM 1208 O O . GLU A 1 75 ? 9.564 47.416 36.093 1.00 33.80 107 GLU A O 1
ATOM 1220 N N . PRO A 1 76 ? 10.959 45.855 35.333 1.00 30.48 108 PRO A N 1
ATOM 1221 C CA . PRO A 1 76 ? 9.825 45.002 34.960 1.00 29.63 108 PRO A CA 1
ATOM 1222 C C . PRO A 1 76 ? 9.158 44.314 36.136 1.00 31.50 108 PRO A C 1
ATOM 1223 O O . PRO A 1 76 ? 9.828 43.979 37.103 1.00 31.49 108 PRO A O 1
ATOM 1234 N N . ARG A 1 77 ? 7.852 44.051 36.016 1.00 29.79 109 ARG A N 1
ATOM 1235 C CA . ARG A 1 77 ? 7.076 43.264 36.997 1.00 30.35 109 ARG A CA 1
ATOM 1236 C C . ARG A 1 77 ? 7.661 41.858 37.077 1.00 33.56 109 ARG A C 1
ATOM 1237 O O . ARG A 1 77 ? 7.662 41.237 38.136 1.00 34.66 109 ARG A O 1
ATOM 1258 N N . ARG A 1 78 ? 8.092 41.332 35.924 1.00 27.41 110 ARG A N 1
ATOM 1259 C CA . ARG A 1 78 ? 8.719 40.026 35.846 1.00 27.54 110 ARG A CA 1
ATOM 1260 C C . ARG A 1 78 ? 9.719 40.009 34.694 1.00 28.64 110 ARG A C 1
ATOM 1261 O O . ARG A 1 78 ? 9.508 40.686 33.695 1.00 28.91 110 ARG A O 1
ATOM 1282 N N . PRO A 1 79 ? 10.802 39.237 34.790 1.00 25.98 111 PRO A N 1
ATOM 1283 C CA . PRO A 1 79 ? 11.784 39.236 33.689 1.00 25.62 111 PRO A CA 1
ATOM 1284 C C . PRO A 1 79 ? 11.201 38.837 32.332 1.00 26.17 111 PRO A C 1
ATOM 1285 O O . PRO A 1 79 ? 10.284 38.017 32.254 1.00 25.24 111 PRO A O 1
ATOM 1296 N N . ARG A 1 80 ? 11.697 39.477 31.271 1.00 22.30 112 ARG A N 1
ATOM 1297 C CA . ARG A 1 80 ? 11.296 39.155 29.894 1.00 20.44 112 ARG A CA 1
ATOM 1298 C C . ARG A 1 80 ? 12.218 38.099 29.343 1.00 20.58 112 ARG A C 1
ATOM 1299 O O . ARG A 1 80 ? 13.404 38.038 29.695 1.00 19.54 112 ARG A O 1
ATOM 1320 N N . TYR A 1 81 ? 11.694 37.307 28.408 1.00 18.90 113 TYR A N 1
ATOM 1321 C CA . TYR A 1 81 ? 12.471 36.225 27.796 1.00 17.51 113 TYR A CA 1
ATOM 1322 C C . TYR A 1 81 ? 13.618 36.750 26.953 1.00 18.33 113 TYR A C 1
ATOM 1323 O O . TYR A 1 81 ? 13.458 37.732 26.235 1.00 19.46 113 TYR A O 1
ATOM 1341 N N . ARG A 1 82 ? 14.773 36.085 27.046 1.00 15.48 114 ARG A N 1
ATOM 1342 C CA . ARG A 1 82 ? 15.975 36.351 26.238 1.00 14.60 114 ARG A CA 1
ATOM 1343 C C . ARG A 1 82 ? 16.338 34.999 25.638 1.00 18.58 114 ARG A C 1
ATOM 1344 O O . ARG A 1 82 ? 16.413 34.021 26.359 1.00 18.10 114 ARG A O 1
ATOM 1365 N N . VAL A 1 83 ? 16.473 34.922 24.326 1.00 15.57 115 VAL A N 1
ATOM 1366 C CA . VAL A 1 83 ? 16.641 33.632 23.665 1.00 13.39 115 VAL A CA 1
ATOM 1367 C C . VAL A 1 83 ? 17.936 32.917 24.045 1.00 14.93 115 VAL A C 1
ATOM 1368 O O . VAL A 1 83 ? 19.014 33.406 23.764 1.00 17.16 115 VAL A O 1
ATOM 1381 N N . PRO A 1 84 ? 17.829 31.727 24.635 1.00 13.90 116 PRO A N 1
ATOM 1382 C CA . PRO A 1 84 ? 19.040 30.966 24.981 1.00 13.43 116 PRO A CA 1
ATOM 1383 C C . PRO A 1 84 ? 19.435 29.985 23.880 1.00 18.29 116 PRO A C 1
ATOM 1384 O O . PRO A 1 84 ? 18.654 29.737 22.975 1.00 16.47 116 PRO A O 1
ATOM 1395 N N . ASP A 1 85 ? 20.661 29.450 23.966 1.00 17.39 117 ASP A N 1
ATOM 1396 C CA . ASP A 1 85 ? 21.185 28.353 23.175 1.00 16.69 117 ASP A CA 1
ATOM 1397 C C . ASP A 1 85 ? 21.307 28.558 21.651 1.00 22.78 117 ASP A C 1
ATOM 1398 O O . ASP A 1 85 ? 21.684 27.614 20.946 1.00 25.07 117 ASP A O 1
ATOM 1407 N N . VAL A 1 86 ? 20.959 29.716 21.135 1.00 13.92 118 VAL A N 1
ATOM 1408 C CA . VAL A 1 86 ? 21.074 29.987 19.700 1.00 13.18 118 VAL A CA 1
ATOM 1409 C C . VAL A 1 86 ? 22.466 30.569 19.421 1.00 16.84 118 VAL A C 1
ATOM 1410 O O . VAL A 1 86 ? 23.147 30.141 18.502 1.00 18.05 118 VAL A O 1
ATOM 1423 N N . LEU A 1 87 ? 22.874 31.552 20.224 1.00 16.21 119 LEU A N 1
ATOM 1424 C CA . LEU A 1 87 ? 24.203 32.160 20.119 1.00 15.09 119 LEU A CA 1
ATOM 1425 C C . LEU A 1 87 ? 25.236 31.137 20.595 1.00 18.27 119 LEU A C 1
ATOM 1426 O O . LEU A 1 87 ? 25.009 30.480 21.613 1.00 18.81 119 LEU A O 1
ATOM 1442 N N . VAL A 1 88 ? 26.313 30.953 19.840 1.00 16.71 120 VAL A N 1
ATOM 1443 C CA . VAL A 1 88 ? 27.385 29.980 20.152 1.00 17.94 120 VAL A CA 1
ATOM 1444 C C . VAL A 1 88 ? 28.420 30.514 21.109 1.00 26.96 120 VAL A C 1
ATOM 1445 O O . VAL A 1 88 ? 29.191 29.731 21.676 1.00 26.11 120 VAL A O 1
ATOM 1458 N N . ALA A 1 89 ? 28.465 31.831 21.274 1.00 24.43 121 ALA A N 1
ATOM 1459 C CA . ALA A 1 89 ? 29.407 32.473 22.181 1.00 25.16 121 ALA A CA 1
ATOM 1460 C C . ALA A 1 89 ? 28.882 33.831 22.556 1.00 29.63 121 ALA A C 1
ATOM 1461 O O . ALA A 1 89 ? 27.923 34.329 21.948 1.00 28.23 121 ALA A O 1
ATOM 1468 N N . ASP A 1 90 ? 29.526 34.449 23.545 1.00 25.65 122 ASP A N 1
ATOM 1469 C CA . ASP A 1 90 ? 29.210 35.819 23.920 1.00 24.91 122 ASP A CA 1
ATOM 1470 C C . ASP A 1 90 ? 30.027 36.617 22.911 1.00 25.68 122 ASP A C 1
ATOM 1471 O O . ASP A 1 90 ? 31.261 36.458 22.858 1.00 23.49 122 ASP A O 1
ATOM 1480 N N . PRO A 1 91 ? 29.385 37.366 21.997 1.00 22.79 123 PRO A N 1
ATOM 1481 C CA . PRO A 1 91 ? 30.151 38.007 20.907 1.00 22.33 123 PRO A CA 1
ATOM 1482 C C . PRO A 1 91 ? 31.226 38.982 21.351 1.00 24.61 123 PRO A C 1
ATOM 1483 O O . PRO A 1 91 ? 30.903 39.833 22.161 1.00 24.49 123 PRO A O 1
ATOM 1494 N N . PRO A 1 92 ? 32.471 38.899 20.844 1.00 22.25 124 PRO A N 1
ATOM 1495 C CA . PRO A 1 92 ? 33.495 39.874 21.249 1.00 22.52 124 PRO A CA 1
ATOM 1496 C C . PRO A 1 92 ? 33.094 41.299 20.910 1.00 24.37 124 PRO A C 1
ATOM 1497 O O . PRO A 1 92 ? 32.650 41.577 19.781 1.00 21.20 124 PRO A O 1
ATOM 1508 N N . THR A 1 93 ? 33.229 42.203 21.885 1.00 20.17 125 THR A N 1
ATOM 1509 C CA . THR A 1 93 ? 32.841 43.602 21.679 1.00 21.01 125 THR A CA 1
ATOM 1510 C C . THR A 1 93 ? 33.949 44.475 21.100 1.00 25.27 125 THR A C 1
ATOM 1511 O O . THR A 1 93 ? 35.124 44.079 21.060 1.00 24.72 125 THR A O 1
ATOM 1522 N N . ALA A 1 94 ? 33.556 45.685 20.652 1.00 22.52 126 ALA A N 1
ATOM 1523 C CA . ALA A 1 94 ? 34.442 46.740 20.178 1.00 23.96 126 ALA A CA 1
ATOM 1524 C C . ALA A 1 94 ? 34.026 47.998 20.983 1.00 29.66 126 ALA A C 1
ATOM 1525 O O . ALA A 1 94 ? 32.839 48.198 21.244 1.00 27.61 126 ALA A O 1
ATOM 1532 N N . ARG A 1 95 ? 35.011 48.802 21.422 1.00 24.67 127 ARG A N 1
ATOM 1533 C CA . ARG A 1 95 ? 34.758 49.941 22.288 1.00 24.07 127 ARG A CA 1
ATOM 1534 C C . ARG A 1 95 ? 34.111 51.101 21.569 1.00 25.09 127 ARG A C 1
ATOM 1535 O O . ARG A 1 95 ? 34.539 51.439 20.478 1.00 27.23 127 ARG A O 1
ATOM 1556 N N . LEU A 1 96 ? 33.104 51.732 22.191 1.00 21.52 128 LEU A N 1
ATOM 1557 C CA . LEU A 1 96 ? 32.454 52.930 21.661 1.00 20.98 128 LEU A CA 1
ATOM 1558 C C . LEU A 1 96 ? 33.083 54.132 22.357 1.00 28.03 128 LEU A C 1
ATOM 1559 O O . LEU A 1 96 ? 33.225 54.082 23.563 1.00 29.89 128 LEU A O 1
ATOM 1575 N N . SER A 1 97 ? 33.526 55.135 21.603 1.00 25.95 129 SER A N 1
ATOM 1576 C CA . SER A 1 97 ? 34.112 56.391 22.117 1.00 26.24 129 SER A CA 1
ATOM 1577 C C . SER A 1 97 ? 33.224 57.553 21.692 1.00 30.08 129 SER A C 1
ATOM 1578 O O . SER A 1 97 ? 32.847 57.639 20.528 1.00 28.17 129 SER A O 1
ATOM 1586 N N . VAL A 1 98 ? 32.973 58.495 22.594 1.00 26.90 130 VAL A N 1
ATOM 1587 C CA . VAL A 1 98 ? 32.190 59.675 22.249 1.00 26.96 130 VAL A CA 1
ATOM 1588 C C . VAL A 1 98 ? 33.063 60.602 21.390 1.00 31.79 130 VAL A C 1
ATOM 1589 O O . VAL A 1 98 ? 34.104 61.057 21.863 1.00 32.79 130 VAL A O 1
ATOM 1602 N N . SER A 1 99 ? 32.689 60.824 20.126 1.00 27.18 131 SER A N 1
ATOM 1603 C CA . SER A 1 99 ? 33.443 61.733 19.238 1.00 27.22 131 SER A CA 1
ATOM 1604 C C . SER A 1 99 ? 32.701 63.049 18.992 1.00 35.52 131 SER A C 1
ATOM 1605 O O . SER A 1 99 ? 33.262 63.954 18.374 1.00 37.36 131 SER A O 1
ATOM 1613 N N . GLY A 1 100 ? 31.492 63.170 19.537 1.00 32.35 132 GLY A N 1
ATOM 1614 C CA . GLY A 1 100 ? 30.667 64.362 19.425 1.00 32.04 132 GLY A CA 1
ATOM 1615 C C . GLY A 1 100 ? 29.503 64.287 20.383 1.00 35.21 132 GLY A C 1
ATOM 1616 O O . GLY A 1 100 ? 28.990 63.188 20.661 1.00 30.51 132 GLY A O 1
ATOM 1620 N N . ARG A 1 101 ? 29.092 65.437 20.948 1.00 34.71 133 ARG A N 1
ATOM 1621 C CA . ARG A 1 101 ? 27.986 65.430 21.900 1.00 34.62 133 ARG A CA 1
ATOM 1622 C C . ARG A 1 101 ? 27.361 66.810 22.056 1.00 41.66 133 ARG A C 1
ATOM 1623 O O . ARG A 1 101 ? 28.093 67.784 22.211 1.00 43.02 133 ARG A O 1
ATOM 1644 N N . ASP A 1 102 ? 26.022 66.898 22.007 1.00 38.28 134 ASP A N 1
ATOM 1645 C CA . ASP A 1 102 ? 25.287 68.151 22.257 1.00 37.29 134 ASP A CA 1
ATOM 1646 C C . ASP A 1 102 ? 24.078 67.816 23.122 1.00 41.62 134 ASP A C 1
ATOM 1647 O O . ASP A 1 102 ? 24.025 66.713 23.683 1.00 41.52 134 ASP A O 1
ATOM 1656 N N . ASP A 1 103 ? 23.127 68.745 23.283 1.00 37.02 135 ASP A N 1
ATOM 1657 C CA . ASP A 1 103 ? 21.974 68.473 24.132 1.00 36.15 135 ASP A CA 1
ATOM 1658 C C . ASP A 1 103 ? 21.018 67.441 23.556 1.00 34.87 135 ASP A C 1
ATOM 1659 O O . ASP A 1 103 ? 20.237 66.898 24.322 1.00 33.68 135 ASP A O 1
ATOM 1668 N N . ASN A 1 104 ? 21.036 67.187 22.237 1.00 30.41 136 ASN A N 1
ATOM 1669 C CA . ASN A 1 104 ? 20.107 66.212 21.650 1.00 29.35 136 ASN 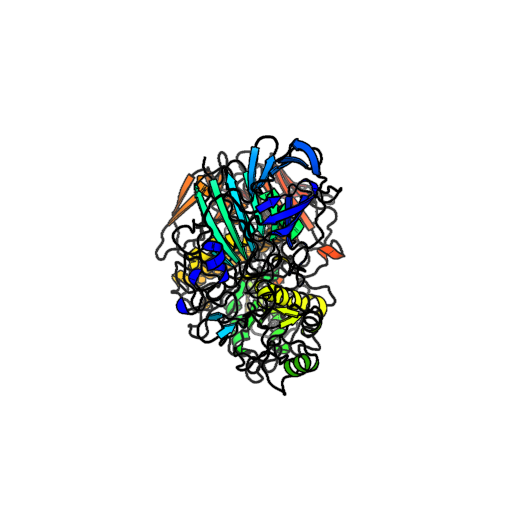A CA 1
ATOM 1670 C C . ASN A 1 104 ? 20.777 65.070 20.909 1.00 29.05 136 ASN A C 1
ATOM 1671 O O . ASN A 1 104 ? 20.054 64.267 20.327 1.00 26.47 136 ASN A O 1
ATOM 1682 N N . SER A 1 105 ? 22.112 64.953 20.924 1.00 26.06 137 SER A N 1
ATOM 1683 C CA . SER A 1 105 ? 22.753 63.915 20.113 1.00 26.55 137 SER A CA 1
ATOM 1684 C C . SER A 1 105 ? 24.094 63.527 20.682 1.00 30.58 137 SER A C 1
ATOM 1685 O O . SER A 1 105 ? 24.763 64.353 21.304 1.00 28.76 137 SER A O 1
ATOM 1693 N N . VAL A 1 106 ? 24.496 62.271 20.438 1.00 25.37 138 VAL A N 1
ATOM 1694 C CA . VAL A 1 106 ? 25.795 61.747 20.813 1.00 24.88 138 VAL A CA 1
ATOM 1695 C C . VAL A 1 106 ? 26.296 60.980 19.614 1.00 28.00 138 VAL A C 1
ATOM 1696 O O . VAL A 1 106 ? 25.549 60.141 19.092 1.00 26.25 138 VAL A O 1
ATOM 1709 N N . GLU A 1 107 ? 27.542 61.253 19.188 1.00 24.09 139 GLU A N 1
ATOM 1710 C CA . GLU A 1 107 ? 28.182 60.565 18.061 1.00 24.14 139 GLU A CA 1
ATOM 1711 C C . GLU A 1 107 ? 29.209 59.648 18.680 1.00 29.47 139 GLU A C 1
ATOM 1712 O O . GLU A 1 107 ? 30.011 60.102 19.492 1.00 28.35 139 GLU A O 1
ATOM 1724 N N . LEU A 1 108 ? 29.175 58.355 18.316 1.00 24.97 140 LEU A N 1
ATOM 1725 C CA . LEU A 1 108 ? 30.062 57.353 18.870 1.00 25.51 140 LEU A CA 1
ATOM 1726 C C . LEU A 1 108 ? 30.888 56.772 17.770 1.00 29.31 140 LEU A C 1
ATOM 1727 O O . LEU A 1 108 ? 30.362 56.514 16.674 1.00 29.50 140 LEU A O 1
ATOM 1743 N N . THR A 1 109 ? 32.175 56.553 18.043 1.00 23.51 141 THR A N 1
ATOM 1744 C CA . THR A 1 109 ? 33.072 55.928 17.087 1.00 23.07 141 THR A CA 1
ATOM 1745 C C . THR A 1 109 ? 33.275 54.525 17.585 1.00 25.57 141 THR A C 1
ATOM 1746 O O . THR A 1 109 ? 33.438 54.334 18.783 1.00 24.38 141 THR A O 1
ATOM 1757 N N . VAL A 1 110 ? 33.289 53.538 16.663 1.00 22.28 142 VAL A N 1
ATOM 1758 C CA . VAL A 1 110 ? 33.491 52.150 17.007 1.00 21.20 142 VAL A CA 1
ATOM 1759 C C . VAL A 1 110 ? 34.986 51.908 16.882 1.00 24.39 142 VAL A C 1
ATOM 1760 O O . VAL A 1 110 ? 35.528 52.056 15.796 1.00 25.13 142 VAL A O 1
ATOM 1773 N N . ALA A 1 111 ? 35.620 51.465 17.957 1.00 24.65 143 ALA A N 1
ATOM 1774 C CA . ALA A 1 111 ? 37.060 51.215 17.995 1.00 26.68 143 ALA A CA 1
ATOM 1775 C C . ALA A 1 111 ? 37.819 52.447 17.433 1.00 33.86 143 ALA A C 1
ATOM 1776 O O . ALA A 1 111 ? 37.524 53.570 17.865 1.00 33.09 143 ALA A O 1
ATOM 1783 N N . GLU A 1 112 ? 38.694 52.285 16.417 1.00 33.08 144 GLU A N 1
ATOM 1784 C CA . GLU A 1 112 ? 39.410 53.422 15.839 1.00 34.37 144 GLU A CA 1
ATOM 1785 C C . GLU A 1 112 ? 38.786 53.844 14.496 1.00 38.63 144 GLU A C 1
ATOM 1786 O O . GLU A 1 112 ? 39.466 54.454 13.667 1.00 39.88 144 GLU A O 1
ATOM 1798 N N . GLY A 1 113 ? 37.497 53.560 14.300 1.00 32.69 145 GLY A N 1
ATOM 1799 C CA . GLY A 1 113 ? 36.827 53.897 13.055 1.00 31.90 145 GLY A CA 1
ATOM 1800 C C . GLY A 1 113 ? 37.043 52.812 12.026 1.00 33.04 145 GLY A C 1
ATOM 1801 O O . GLY A 1 113 ? 37.734 51.828 12.288 1.00 34.19 145 GLY A O 1
ATOM 1805 N N . PRO A 1 114 ? 36.393 52.894 10.863 1.00 27.11 146 PRO A N 1
ATOM 1806 C CA . PRO A 1 114 ? 35.570 53.995 10.346 1.00 25.64 146 PRO A CA 1
ATOM 1807 C C . PRO A 1 114 ? 34.100 53.985 10.745 1.00 26.32 146 PRO A C 1
ATOM 1808 O O . PRO A 1 114 ? 33.375 54.898 10.343 1.00 27.66 146 PRO A O 1
ATOM 1819 N N . TYR A 1 115 ? 33.626 52.962 11.449 1.00 23.91 147 TYR A N 1
ATOM 1820 C CA . TYR A 1 115 ? 32.203 52.902 11.780 1.00 21.61 147 TYR A CA 1
ATOM 1821 C C . TYR A 1 115 ? 31.843 53.883 12.886 1.00 23.72 147 TYR A C 1
ATOM 1822 O O . TYR A 1 115 ? 32.589 54.028 13.862 1.00 24.18 147 TYR A O 1
ATOM 1840 N N . LYS A 1 116 ? 30.666 54.499 12.762 1.00 20.25 148 LYS A N 1
ATOM 1841 C CA . LYS A 1 116 ? 30.162 55.445 13.741 1.00 21.06 148 LYS A CA 1
ATOM 1842 C C . LYS A 1 116 ? 28.690 55.216 13.961 1.00 23.34 148 LYS A C 1
ATOM 1843 O O . LYS A 1 116 ? 27.999 54.722 13.060 1.00 20.87 148 LYS A O 1
ATOM 1862 N N . ILE A 1 117 ? 28.220 55.566 15.155 1.00 21.14 149 ILE A N 1
ATOM 1863 C CA . ILE A 1 117 ? 26.805 55.491 15.519 1.00 20.24 149 ILE A CA 1
ATOM 1864 C C . ILE A 1 117 ? 26.367 56.839 16.028 1.00 25.56 149 ILE A C 1
ATOM 1865 O O . ILE A 1 117 ? 26.990 57.355 16.962 1.00 26.77 149 ILE A O 1
ATOM 1881 N N . ILE A 1 118 ? 25.268 57.380 15.495 1.00 23.19 150 ILE A N 1
ATOM 1882 C CA . ILE A 1 118 ? 24.704 58.629 16.015 1.00 22.44 150 ILE A CA 1
ATOM 1883 C C . ILE A 1 118 ? 23.438 58.283 16.772 1.00 25.35 150 ILE A C 1
ATOM 1884 O O . ILE A 1 118 ? 22.486 57.764 16.178 1.00 22.68 150 ILE A O 1
ATOM 1900 N N . LEU A 1 119 ? 23.424 58.595 18.082 1.00 21.42 151 LEU A N 1
ATOM 1901 C CA . LEU A 1 119 ? 22.265 58.476 18.943 1.00 21.35 151 LEU A CA 1
ATOM 1902 C C . LEU A 1 119 ? 21.574 59.852 19.037 1.00 25.95 151 LEU A C 1
ATOM 1903 O O . LEU A 1 119 ? 22.157 60.798 19.576 1.00 24.50 151 LEU A O 1
ATOM 1919 N N . THR A 1 120 ? 20.349 59.959 18.547 1.00 25.26 152 THR A N 1
ATOM 1920 C CA . THR A 1 120 ? 19.558 61.177 18.697 1.00 24.51 152 THR A CA 1
ATOM 1921 C C . THR A 1 120 ? 18.626 60.940 19.877 1.00 26.75 152 THR A C 1
ATOM 1922 O O . THR A 1 120 ? 17.980 59.900 19.951 1.00 24.27 152 THR A O 1
ATOM 1933 N N . ALA A 1 121 ? 18.574 61.883 20.818 1.00 23.93 153 ALA A N 1
ATOM 1934 C CA . ALA A 1 121 ? 17.732 61.739 21.984 1.00 23.31 153 ALA A CA 1
ATOM 1935 C C . ALA A 1 121 ? 16.251 61.900 21.698 1.00 26.28 153 ALA A C 1
ATOM 1936 O O . ALA A 1 121 ? 15.471 61.064 22.129 1.00 23.63 153 ALA A O 1
ATOM 1943 N N . GLN A 1 122 ? 15.848 62.979 21.004 1.00 23.76 154 GLN A N 1
ATOM 1944 C CA . GLN A 1 122 ? 14.434 63.271 20.801 1.00 24.36 154 GLN A CA 1
ATOM 1945 C C . GLN A 1 122 ? 14.124 63.644 19.382 1.00 29.38 154 GLN A C 1
ATOM 1946 O O . GLN A 1 122 ? 14.558 64.698 18.933 1.00 30.56 154 GLN A O 1
ATOM 1960 N N . PRO A 1 123 ? 13.299 62.864 18.668 1.00 25.32 155 PRO A N 1
ATOM 1961 C CA . PRO A 1 123 ? 12.793 61.528 19.029 1.00 23.90 155 PRO A CA 1
ATOM 1962 C C . PRO A 1 123 ? 13.952 60.534 18.988 1.00 23.80 155 PRO A C 1
ATOM 1963 O O . PRO A 1 123 ? 14.959 60.785 18.312 1.00 23.96 155 PRO A O 1
ATOM 1974 N N . PHE A 1 124 ? 13.862 59.473 19.801 1.00 18.37 156 PHE A N 1
ATOM 1975 C CA . PHE A 1 124 ? 14.908 58.451 19.851 1.00 17.98 156 PHE A CA 1
ATOM 1976 C C . PHE A 1 124 ? 15.190 57.880 18.437 1.00 20.23 156 PHE A C 1
ATOM 1977 O O . PHE A 1 124 ? 14.272 57.487 17.727 1.00 18.55 156 PHE A O 1
ATOM 1994 N N . ARG A 1 125 ? 16.446 57.879 18.039 1.00 18.88 157 ARG A N 1
ATOM 1995 C CA . ARG A 1 125 ? 16.877 57.363 16.740 1.00 18.32 157 ARG A CA 1
ATOM 1996 C C . ARG A 1 125 ? 18.318 56.886 16.847 1.00 19.93 157 ARG A C 1
ATOM 1997 O O . ARG A 1 125 ? 19.103 57.447 17.609 1.00 19.42 157 ARG A O 1
ATOM 2018 N N . LEU A 1 126 ? 18.692 55.900 16.043 1.00 17.62 158 LEU A N 1
ATOM 2019 C CA . LEU A 1 126 ? 20.088 55.502 15.874 1.00 16.86 158 LEU A CA 1
ATOM 2020 C C . LEU A 1 126 ? 20.409 55.523 14.390 1.00 19.94 158 LEU A C 1
ATOM 2021 O O . LEU A 1 126 ? 19.596 55.072 13.589 1.00 18.83 158 LEU A O 1
ATOM 2037 N N . ASP A 1 127 ? 21.546 56.092 14.017 1.00 18.02 159 ASP A N 1
ATOM 2038 C CA . ASP A 1 127 ? 22.061 56.091 12.650 1.00 17.90 159 ASP A CA 1
ATOM 2039 C C . ASP A 1 127 ? 23.395 55.378 12.650 1.00 22.85 159 ASP A C 1
ATOM 2040 O O . ASP A 1 127 ? 24.230 55.631 13.509 1.00 23.00 159 ASP A O 1
ATOM 2049 N N . LEU A 1 128 ? 23.585 54.422 11.736 1.00 19.16 160 LEU A N 1
ATOM 2050 C CA . LEU A 1 128 ? 24.846 53.667 11.638 1.00 19.46 160 LEU A CA 1
ATOM 2051 C C . LEU A 1 128 ? 25.524 54.070 10.350 1.00 21.90 160 LEU A C 1
ATOM 2052 O O . LEU A 1 128 ? 24.913 53.946 9.297 1.00 20.36 160 LEU A O 1
ATOM 2068 N N . LEU A 1 129 ? 26.772 54.539 10.417 1.00 21.58 161 LEU A N 1
ATOM 2069 C CA . LEU A 1 129 ? 27.515 54.975 9.246 1.00 22.07 161 LEU A CA 1
ATOM 2070 C C . LEU A 1 129 ? 28.880 54.302 9.176 1.00 22.78 161 LEU A C 1
ATOM 2071 O O . LEU A 1 129 ? 29.402 53.838 10.188 1.00 21.46 161 LEU A O 1
ATOM 2087 N N . GLU A 1 130 ? 29.456 54.274 7.967 1.00 21.72 162 GLU A N 1
ATOM 2088 C CA . GLU A 1 130 ? 30.847 53.927 7.730 1.00 21.49 162 GLU A CA 1
ATOM 2089 C C . GLU A 1 130 ? 31.379 55.235 7.177 1.00 28.54 162 GLU A C 1
ATOM 2090 O O . GLU A 1 130 ? 30.938 55.664 6.104 1.00 26.34 162 GLU A O 1
ATOM 2102 N N . ASP A 1 131 ? 32.213 55.924 7.951 1.00 31.03 163 ASP A N 1
ATOM 2103 C CA . ASP A 1 131 ? 32.727 57.246 7.592 1.00 32.34 163 ASP A CA 1
ATOM 2104 C C . ASP A 1 131 ? 31.542 58.197 7.357 1.00 36.47 163 ASP A C 1
ATOM 2105 O O . ASP A 1 131 ? 30.755 58.398 8.289 1.00 36.95 163 ASP A O 1
ATOM 2114 N N . ARG A 1 132 ? 31.323 58.659 6.125 1.00 33.42 164 ARG A N 1
ATOM 2115 C CA . ARG A 1 132 ? 30.221 59.562 5.811 1.00 33.43 164 ARG A CA 1
ATOM 2116 C C . ARG A 1 132 ? 29.083 58.826 5.073 1.00 33.97 164 ARG A C 1
ATOM 2117 O O . ARG A 1 132 ? 28.139 59.473 4.648 1.00 33.64 164 ARG A O 1
ATOM 2138 N N . SER A 1 133 ? 29.147 57.484 4.950 1.00 28.07 165 SER A N 1
ATOM 2139 C CA . SER A 1 133 ? 28.124 56.717 4.250 1.00 26.53 165 SER A CA 1
ATOM 2140 C C . SER A 1 133 ? 27.112 56.204 5.267 1.00 26.03 165 SER A C 1
ATOM 2141 O O . SER A 1 133 ? 27.480 55.424 6.134 1.00 22.89 165 SER A O 1
ATOM 2149 N N . LEU A 1 134 ? 25.857 56.662 5.181 1.00 24.03 166 LEU A N 1
ATOM 2150 C CA . LEU A 1 134 ? 24.798 56.219 6.085 1.00 22.83 166 LEU A CA 1
ATOM 2151 C C . LEU A 1 134 ? 24.400 54.815 5.611 1.00 23.36 166 LEU A C 1
ATOM 2152 O O . LEU A 1 134 ? 23.972 54.658 4.468 1.00 23.22 166 LEU A O 1
ATOM 2168 N N . LEU A 1 135 ? 24.525 53.822 6.492 1.00 20.48 167 LEU A N 1
ATOM 2169 C CA . LEU A 1 135 ? 24.177 52.428 6.183 1.00 19.88 167 LEU A CA 1
ATOM 2170 C C . LEU A 1 135 ? 22.751 52.074 6.559 1.00 23.75 167 LEU A C 1
ATOM 2171 O O . LEU A 1 135 ? 22.039 51.412 5.785 1.00 19.83 167 LEU A O 1
ATOM 2187 N N . LEU A 1 136 ? 22.356 52.461 7.777 1.00 21.79 168 LEU A N 1
ATOM 2188 C CA . LEU A 1 136 ? 21.053 52.121 8.304 1.00 22.52 168 LEU A CA 1
ATOM 2189 C C . LEU A 1 136 ? 20.624 53.080 9.417 1.00 22.54 168 LEU A C 1
ATOM 2190 O O . LEU A 1 136 ? 21.457 53.642 10.132 1.00 19.23 168 LEU A O 1
ATOM 2206 N N . SER A 1 137 ? 19.337 53.282 9.532 1.00 18.68 169 SER A N 1
ATOM 2207 C CA . SER A 1 137 ? 18.737 54.053 10.613 1.00 16.89 169 SER A CA 1
ATOM 2208 C C . SER A 1 137 ? 17.773 53.142 11.362 1.00 20.07 169 SER A C 1
ATOM 2209 O O . SER A 1 137 ? 17.204 52.218 10.784 1.00 19.92 169 SER A O 1
ATOM 2217 N N . VAL A 1 138 ? 17.593 53.400 12.638 1.00 16.13 170 VAL A N 1
ATOM 2218 C CA . VAL A 1 138 ? 16.728 52.644 13.537 1.00 15.81 170 VAL A CA 1
ATOM 2219 C C . VAL A 1 138 ? 15.697 53.626 14.098 1.00 19.13 170 VAL A C 1
ATOM 2220 O O . VAL A 1 138 ? 16.078 54.696 14.582 1.00 19.11 170 VAL A O 1
ATOM 2233 N N . ASN A 1 139 ? 14.415 53.269 14.023 1.00 18.07 171 ASN A N 1
ATOM 2234 C CA . ASN A 1 139 ? 13.285 54.074 14.477 1.00 17.45 171 ASN A CA 1
ATOM 2235 C C . ASN A 1 139 ? 13.099 55.350 13.630 1.00 21.56 171 ASN A C 1
ATOM 2236 O O . ASN A 1 139 ? 12.466 56.299 14.079 1.00 19.58 171 ASN A O 1
ATOM 2247 N N . ALA A 1 140 ? 13.552 55.336 12.374 1.00 21.45 172 ALA A N 1
ATOM 2248 C CA . ALA A 1 140 ? 13.425 56.499 11.477 1.00 21.98 172 ALA A CA 1
ATOM 2249 C C . ALA A 1 140 ? 11.972 56.868 11.203 1.00 24.91 172 ALA A C 1
ATOM 2250 O O . ALA A 1 140 ? 11.653 58.049 11.077 1.00 24.26 172 ALA A O 1
ATOM 2257 N N . ARG A 1 141 ? 11.089 55.873 11.125 1.00 20.06 173 ARG A N 1
ATOM 2258 C CA . ARG A 1 141 ? 9.651 56.120 10.907 1.00 20.15 173 ARG A CA 1
ATOM 2259 C C . ARG A 1 141 ? 8.843 56.195 12.226 1.00 19.87 173 ARG A C 1
ATOM 2260 O O . ARG A 1 141 ? 7.614 56.252 12.201 1.00 20.33 173 ARG A O 1
ATOM 2281 N N . GLY A 1 142 ? 9.534 56.192 13.360 1.00 18.34 174 GLY A N 1
ATOM 2282 C CA . GLY A 1 142 ? 8.944 56.251 14.684 1.00 18.34 174 GLY A CA 1
ATOM 2283 C C . GLY A 1 142 ? 8.001 55.099 15.017 1.00 21.02 174 GLY A C 1
ATOM 2284 O O . GLY A 1 142 ? 6.963 55.306 15.655 1.00 19.26 174 GLY A O 1
ATOM 2288 N N . LEU A 1 143 ? 8.324 53.881 14.547 1.00 17.44 175 LEU A N 1
ATOM 2289 C CA . LEU A 1 143 ? 7.471 52.719 14.753 1.00 16.64 175 LEU A CA 1
ATOM 2290 C C . LEU A 1 143 ? 7.871 51.868 15.929 1.00 21.26 175 LEU A C 1
ATOM 2291 O O . LEU A 1 143 ? 7.170 50.901 16.200 1.00 21.44 175 LEU A O 1
ATOM 2307 N N . MET A 1 144 ? 8.905 52.268 16.700 1.00 18.67 176 MET A N 1
ATOM 2308 C CA . MET A 1 144 ? 9.266 51.545 17.910 1.00 17.80 176 MET A CA 1
ATOM 2309 C C . MET A 1 144 ? 8.040 51.460 18.826 1.00 21.39 176 MET A C 1
ATOM 2310 O O . MET A 1 144 ? 7.312 52.445 18.995 1.00 18.76 176 MET A O 1
ATOM 2324 N N . ALA A 1 145 ? 7.772 50.272 19.367 1.00 19.10 177 ALA A N 1
ATOM 2325 C CA . ALA A 1 145 ? 6.646 50.060 20.258 1.00 20.47 177 ALA A CA 1
ATOM 2326 C C . ALA A 1 145 ? 6.994 48.986 21.265 1.00 22.67 177 ALA A C 1
ATOM 2327 O O . ALA A 1 145 ? 7.323 47.873 20.885 1.00 22.52 177 ALA A O 1
ATOM 2334 N N . PHE A 1 146 ? 6.947 49.315 22.546 1.00 17.92 178 PHE A N 1
ATOM 2335 C CA . PHE A 1 146 ? 7.336 48.372 23.599 1.00 16.45 178 PHE A CA 1
ATOM 2336 C C . PHE A 1 146 ? 6.233 48.332 24.612 1.00 20.33 178 PHE A C 1
ATOM 2337 O O . PHE A 1 146 ? 6.083 49.264 25.397 1.00 21.32 178 PHE A O 1
ATOM 2354 N N . GLU A 1 147 ? 5.380 47.327 24.531 1.00 17.48 179 GLU A N 1
ATOM 2355 C CA . GLU A 1 147 ? 4.252 47.232 25.442 1.00 18.66 179 GLU A CA 1
ATOM 2356 C C . GLU A 1 147 ? 4.758 46.768 26.792 1.00 22.25 179 GLU A C 1
ATOM 2357 O O . GLU A 1 147 ? 5.158 45.628 26.927 1.00 20.83 179 GLU A O 1
ATOM 2369 N N . HIS A 1 148 ? 4.744 47.636 27.795 1.00 21.73 180 HIS A N 1
ATOM 2370 C CA . HIS A 1 148 ? 5.230 47.246 29.142 1.00 22.32 180 HIS A CA 1
ATOM 2371 C C . HIS A 1 148 ? 4.307 46.239 29.820 1.00 23.32 180 HIS A C 1
ATOM 2372 O O . HIS A 1 148 ? 3.124 46.198 29.523 1.00 24.38 180 HIS A O 1
ATOM 2386 N N . GLN A 1 149 ? 4.835 45.417 30.713 1.00 22.35 181 GLN A N 1
ATOM 2387 C CA . GLN A 1 149 ? 4.029 44.441 31.456 1.00 23.75 181 GLN A CA 1
ATOM 2388 C C . GLN A 1 149 ? 3.119 45.156 32.487 1.00 28.40 181 GLN A C 1
ATOM 2389 O O . GLN A 1 149 ? 3.621 45.790 33.406 1.00 29.74 181 GLN A O 1
ATOM 2403 N N . ARG A 1 150 ? 1.809 45.089 32.290 1.00 24.59 182 ARG A N 1
ATOM 2404 C CA . ARG A 1 150 ? 0.797 45.712 33.162 1.00 26.37 182 ARG A CA 1
ATOM 2405 C C . ARG A 1 150 ? 0.442 44.733 34.323 1.00 34.77 182 ARG A C 1
ATOM 2406 O O . ARG A 1 150 ? 0.829 43.579 34.254 1.00 32.25 182 ARG A O 1
ATOM 2427 N N . ALA A 1 151 ? -0.299 45.178 35.368 1.00 39.43 183 ALA A N 1
ATOM 2428 C CA . ALA A 1 151 ? -0.670 44.290 36.496 1.00 43.07 183 ALA A CA 1
ATOM 2429 C C . ALA A 1 151 ? -1.393 43.017 36.003 1.00 53.42 183 ALA A C 1
ATOM 2430 O O . ALA A 1 151 ? -2.452 43.155 35.387 1.00 53.67 183 ALA A O 1
ATOM 2437 N N . PRO A 1 152 ? -0.847 41.788 36.231 1.00 53.89 184 PRO A N 1
ATOM 2438 C CA . PRO A 1 152 ? -1.518 40.577 35.714 1.00 55.25 184 PRO A CA 1
ATOM 2439 C C . PRO A 1 152 ? -2.947 40.376 36.204 1.00 62.90 184 PRO A C 1
ATOM 2440 O O . PRO A 1 152 ? -3.287 40.774 37.320 1.00 62.85 184 PRO A O 1
ATOM 2451 N N . ARG A 1 153 ? -3.773 39.749 35.347 1.00 61.40 185 ARG A N 1
ATOM 2452 C CA . ARG A 1 153 ? -5.177 39.443 35.614 1.00 61.71 185 ARG A CA 1
ATOM 2453 C C . ARG A 1 153 ? -5.373 37.934 35.443 1.00 67.03 185 ARG A C 1
ATOM 2454 O O . ARG A 1 153 ? -4.649 37.308 34.665 1.00 66.95 185 ARG A O 1
ATOM 2475 N N . GLU A 1 154 ? -7.531 47.489 23.029 1.00 49.43 244 GLU A N 1
ATOM 2476 C CA . GLU A 1 154 ? -8.487 46.933 23.987 1.00 47.93 244 GLU A CA 1
ATOM 2477 C C . GLU A 1 154 ? -8.951 45.509 23.600 1.00 45.20 244 GLU A C 1
ATOM 2478 O O . GLU A 1 154 ? -8.631 44.576 24.335 1.00 42.67 244 GLU A O 1
ATOM 2489 N N . PRO A 1 155 ? -9.698 45.294 22.492 1.00 40.68 245 PRO A N 1
ATOM 2490 C CA . PRO A 1 155 ? -10.159 43.930 22.167 1.00 39.57 245 PRO A CA 1
ATOM 2491 C C . PRO A 1 155 ? -9.036 42.915 21.985 1.00 38.10 245 PRO A C 1
ATOM 2492 O O . PRO A 1 155 ? -8.138 43.136 21.189 1.00 37.96 245 PRO A O 1
ATOM 2503 N N . GLY A 1 156 ? -9.083 41.830 22.747 1.00 30.15 246 GLY A N 1
ATOM 2504 C CA . GLY A 1 156 ? -8.074 40.788 22.653 1.00 28.48 246 GLY A CA 1
ATOM 2505 C C . GLY A 1 156 ? -6.735 41.113 23.277 1.00 28.94 246 GLY A C 1
ATOM 2506 O O . GLY A 1 156 ? -5.820 40.305 23.137 1.00 27.08 246 GLY A O 1
ATOM 2510 N N . ALA A 1 157 ? -6.584 42.254 23.998 1.00 25.07 247 ALA A N 1
ATOM 2511 C CA . ALA A 1 157 ? -5.307 42.595 24.656 1.00 26.04 247 ALA A CA 1
ATOM 2512 C C . ALA A 1 157 ? -4.992 41.627 25.815 1.00 26.50 247 ALA A C 1
ATOM 2513 O O . ALA A 1 157 ? -3.842 41.263 25.992 1.00 26.35 247 ALA A O 1
ATOM 2520 N N . TRP A 1 158 ? -6.022 41.185 26.560 1.00 22.70 248 TRP A N 1
ATOM 2521 C CA . TRP A 1 158 ? -5.916 40.209 27.638 1.00 23.05 248 TRP A CA 1
ATOM 2522 C C . TRP A 1 158 ? -6.449 38.873 27.080 1.00 25.42 248 TRP A C 1
ATOM 2523 O O . TRP A 1 158 ? -5.938 38.445 26.042 1.00 23.97 248 TRP A O 1
ATOM 2544 N N . GLU A 1 159 ? -7.484 38.247 27.679 1.00 23.03 249 GLU A N 1
ATOM 2545 C CA . GLU A 1 159 ? -8.038 36.983 27.182 1.00 23.08 249 GLU A CA 1
ATOM 2546 C C . GLU A 1 159 ? -8.407 37.128 25.706 1.00 26.71 249 GLU A C 1
ATOM 2547 O O . GLU A 1 159 ? -8.905 38.175 25.294 1.00 24.58 249 GLU A O 1
ATOM 2559 N N . GLU A 1 160 ? -8.112 36.116 24.906 1.00 21.07 250 GLU A N 1
ATOM 2560 C CA . GLU A 1 160 ? -8.287 36.211 23.451 1.00 21.56 250 GLU A CA 1
ATOM 2561 C C . GLU A 1 160 ? -8.632 34.857 22.908 1.00 29.29 250 GLU A C 1
ATOM 2562 O O . GLU A 1 160 ? -7.984 33.879 23.279 1.00 31.04 250 GLU A O 1
ATOM 2574 N N . THR A 1 161 ? -9.662 34.765 22.070 1.00 27.09 251 THR A N 1
ATOM 2575 C CA . THR A 1 161 ? -10.074 33.474 21.521 1.00 27.47 251 THR A CA 1
ATOM 2576 C C . THR A 1 161 ? -9.814 33.441 20.039 1.00 30.58 251 THR A C 1
ATOM 2577 O O . THR A 1 161 ? -9.968 34.453 19.377 1.00 30.22 251 THR A O 1
ATOM 2588 N N . PHE A 1 162 ? -9.359 32.288 19.541 1.00 26.87 252 PHE A N 1
ATOM 2589 C CA . PHE A 1 162 ? -9.164 32.040 18.116 1.00 25.71 252 PHE A CA 1
ATOM 2590 C C . PHE A 1 162 ? -9.910 30.753 17.889 1.00 30.37 252 PHE A C 1
ATOM 2591 O O . PHE A 1 162 ? -9.517 29.714 18.417 1.00 28.15 252 PHE A O 1
ATOM 2608 N N . LYS A 1 163 ? -11.000 30.848 17.127 1.00 31.53 253 LYS A N 1
ATOM 2609 C CA A LYS A 1 163 ? -11.909 29.743 16.863 0.50 32.33 253 LYS A CA 1
ATOM 2610 C CA B LYS A 1 163 ? -11.910 29.741 16.863 0.50 32.55 253 LYS A CA 1
ATOM 2611 C C . LYS A 1 163 ? -12.499 29.283 18.210 1.00 38.93 253 LYS A C 1
ATOM 2612 O O . LYS A 1 163 ? -13.231 30.073 18.827 1.00 41.70 253 LYS A O 1
ATOM 2647 N N . THR A 1 164 ? -12.194 28.087 18.702 1.00 35.87 254 THR A N 1
ATOM 2648 C CA . THR A 1 164 ? -12.724 27.650 20.003 1.00 35.21 254 THR A CA 1
ATOM 2649 C C . THR A 1 164 ? -11.639 27.690 21.085 1.00 36.05 254 THR A C 1
ATOM 2650 O O . THR A 1 164 ? -11.905 27.264 22.209 1.00 36.16 254 THR A O 1
ATOM 2661 N N . HIS A 1 165 ? -10.414 28.178 20.767 1.00 29.71 255 HIS A N 1
ATOM 2662 C CA . HIS A 1 165 ? -9.302 28.153 21.732 1.00 28.49 255 HIS A CA 1
ATOM 2663 C C . HIS A 1 165 ? -9.101 29.464 22.429 1.00 31.78 255 HIS A C 1
ATOM 2664 O O . HIS A 1 165 ? -8.781 30.456 21.788 1.00 31.27 255 HIS A O 1
ATOM 2678 N N . SER A 1 166 ? -9.272 29.467 23.745 1.00 29.08 256 SER A N 1
ATOM 2679 C CA . SER A 1 166 ? -9.148 30.664 24.551 1.00 28.42 256 SER A CA 1
ATOM 2680 C C . SER A 1 166 ? -7.780 30.750 25.148 1.00 28.95 256 SER A C 1
ATOM 2681 O O . SER A 1 166 ? -7.449 29.938 26.003 1.00 31.08 256 SER A O 1
ATOM 2689 N N . ASP A 1 167 ? -7.033 31.796 24.788 1.00 20.19 257 ASP A N 1
ATOM 2690 C CA . ASP A 1 167 ? -5.717 32.066 25.348 1.00 19.16 257 ASP A CA 1
ATOM 2691 C C . ASP A 1 167 ? -5.993 32.927 26.573 1.00 21.97 257 ASP A C 1
ATOM 2692 O O . ASP A 1 167 ? -6.549 34.024 26.443 1.00 21.82 257 ASP A O 1
ATOM 2701 N N . SER A 1 168 ? -5.690 32.415 27.754 1.00 20.27 258 SER A N 1
ATOM 2702 C CA . SER A 1 168 ? -5.969 33.140 29.012 1.00 20.03 258 SER A CA 1
ATOM 2703 C C . SER A 1 168 ? -5.082 34.359 29.226 1.00 25.80 258 SER A C 1
ATOM 2704 O O . SER A 1 168 ? -5.371 35.195 30.087 1.00 25.10 258 SER A O 1
ATOM 2712 N N . LYS A 1 169 ? -3.971 34.439 28.479 1.00 20.13 259 LYS A N 1
ATOM 2713 C CA . LYS A 1 169 ? -3.088 35.593 28.426 1.00 18.89 259 LYS A CA 1
ATOM 2714 C C . LYS A 1 169 ? -2.885 36.231 29.799 1.00 23.68 259 LYS A C 1
ATOM 2715 O O . LYS A 1 169 ? -3.283 37.385 29.998 1.00 23.33 259 LYS A O 1
ATOM 2734 N N . PRO A 1 170 ? -2.258 35.516 30.754 1.00 20.92 260 PRO A N 1
ATOM 2735 C CA . PRO A 1 170 ? -2.142 36.075 32.119 1.00 20.79 260 PRO A CA 1
ATOM 2736 C C . PRO A 1 170 ? -1.373 37.368 32.229 1.00 24.57 260 PRO A C 1
ATOM 2737 O O . PRO A 1 170 ? -1.626 38.153 33.148 1.00 22.98 260 PRO A O 1
ATOM 2748 N N . TYR A 1 171 ? -0.432 37.611 31.292 1.00 20.23 261 TYR A N 1
ATOM 2749 C CA . TYR A 1 171 ? 0.422 38.782 31.373 1.00 19.47 261 TYR A CA 1
ATOM 2750 C C . TYR A 1 171 ? 0.009 39.913 30.461 1.00 22.66 261 TYR A C 1
ATOM 2751 O O . TYR A 1 171 ? 0.679 40.946 30.464 1.00 23.64 261 TYR A O 1
ATOM 2769 N N . GLY A 1 172 ? -1.10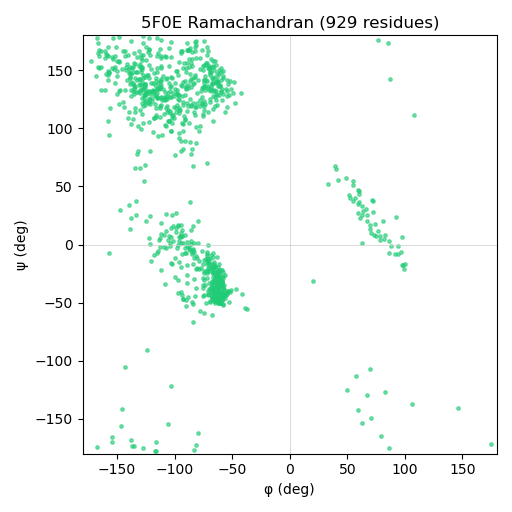4 39.755 29.745 1.00 20.79 262 GLY A N 1
ATOM 2770 C CA . GLY A 1 172 ? -1.645 40.782 28.870 1.00 19.99 262 GLY A CA 1
ATOM 2771 C C . GLY A 1 172 ? -0.759 41.194 27.705 1.00 23.75 262 GLY A C 1
ATOM 2772 O O . GLY A 1 172 ? 0.082 40.415 27.254 1.00 21.61 262 GLY A O 1
ATOM 2776 N N . PRO A 1 173 ? -0.915 42.442 27.219 1.00 21.17 263 PRO A N 1
ATOM 2777 C CA . PRO A 1 173 ? -0.124 42.905 26.059 1.00 20.00 263 PRO A CA 1
ATOM 2778 C C . PRO A 1 173 ? 1.326 43.192 26.383 1.00 22.99 263 PRO A C 1
ATOM 2779 O O . PRO A 1 173 ? 1.602 43.982 27.276 1.00 22.35 263 PRO A O 1
ATOM 2790 N N . THR A 1 174 ? 2.264 42.497 25.720 1.00 16.46 264 THR A N 1
ATOM 2791 C CA . THR A 1 174 ? 3.694 42.652 26.004 1.00 15.30 264 THR A CA 1
ATOM 2792 C C . THR A 1 174 ? 4.531 42.682 24.707 1.00 18.19 264 THR A C 1
ATOM 2793 O O . THR A 1 174 ? 5.735 42.432 24.756 1.00 16.61 264 THR A O 1
ATOM 2804 N N . SER A 1 175 ? 3.921 43.040 23.560 1.00 17.34 265 SER A N 1
ATOM 2805 C CA . SER A 1 175 ? 4.643 42.980 22.297 1.00 16.69 265 SER A CA 1
ATOM 2806 C C . SER A 1 175 ? 5.673 44.060 22.138 1.00 18.34 265 SER A C 1
ATOM 2807 O O . SER A 1 175 ? 5.609 45.112 22.786 1.00 18.15 265 SER A O 1
ATOM 2815 N N . VAL A 1 176 ? 6.685 43.763 21.319 1.00 14.85 266 VAL A N 1
ATOM 2816 C CA . VAL A 1 176 ? 7.798 44.679 21.048 1.00 14.69 266 VAL A CA 1
ATOM 2817 C C . VAL A 1 176 ? 7.958 44.796 19.550 1.00 16.72 266 VAL A C 1
ATOM 2818 O O . VAL A 1 176 ? 7.799 43.817 18.825 1.00 17.36 266 VAL A O 1
ATOM 2831 N N . GLY A 1 177 ? 8.398 45.938 19.094 1.00 14.95 267 GLY A N 1
ATOM 2832 C CA . GLY A 1 177 ? 8.594 46.120 17.667 1.00 14.50 267 GLY A CA 1
ATOM 2833 C C . GLY A 1 177 ? 9.450 47.321 17.379 1.00 18.52 267 GLY A C 1
ATOM 2834 O O . GLY A 1 177 ? 9.563 48.211 18.221 1.00 19.08 267 GLY A O 1
ATOM 2838 N N . LEU A 1 178 ? 10.141 47.283 16.257 1.00 15.49 268 LEU A N 1
ATOM 2839 C CA . LEU A 1 178 ? 11.086 48.341 15.879 1.00 15.68 268 LEU A CA 1
ATOM 2840 C C . LEU A 1 178 ? 11.281 48.320 14.385 1.00 20.43 268 LEU A C 1
ATOM 2841 O O . LEU A 1 178 ? 11.260 47.237 13.770 1.00 18.24 268 LEU A O 1
ATOM 2857 N N . ASP A 1 179 ? 11.534 49.519 13.792 1.00 17.39 269 ASP A N 1
ATOM 2858 C CA . ASP A 1 179 ? 11.741 49.639 12.356 1.00 16.67 269 ASP A CA 1
ATOM 2859 C C . ASP A 1 179 ? 13.172 50.013 12.028 1.00 18.21 269 ASP A C 1
ATOM 2860 O O . ASP A 1 179 ? 13.858 50.669 12.827 1.00 18.14 269 ASP A O 1
ATOM 2869 N N . PHE A 1 180 ? 13.599 49.616 10.806 1.00 14.68 270 PHE A N 1
ATOM 2870 C CA . PHE A 1 180 ? 14.948 49.828 10.273 1.00 14.66 270 PHE A CA 1
ATOM 2871 C C . PHE A 1 180 ? 14.813 50.378 8.865 1.00 21.32 270 PHE A C 1
ATOM 2872 O O . PHE A 1 180 ? 13.894 49.967 8.134 1.00 21.47 270 PHE A O 1
ATOM 2889 N N . SER A 1 181 ? 15.691 51.316 8.497 1.00 17.62 271 SER A N 1
ATOM 2890 C CA . SER A 1 181 ? 15.715 51.934 7.165 1.00 17.13 271 SER A CA 1
ATOM 2891 C C . SER A 1 181 ? 17.027 51.620 6.537 1.00 20.53 271 SER A C 1
ATOM 2892 O O . SER A 1 181 ? 18.066 51.758 7.193 1.00 20.59 271 SER A O 1
ATOM 2900 N N . LEU A 1 182 ? 16.988 51.179 5.265 1.00 18.01 272 LEU A N 1
ATOM 2901 C CA . LEU A 1 182 ? 18.143 50.734 4.509 1.00 17.12 272 LEU A CA 1
ATOM 2902 C C . LEU A 1 182 ? 18.289 51.585 3.226 1.00 22.24 272 LEU A C 1
ATOM 2903 O O . LEU A 1 182 ? 17.884 51.161 2.137 1.00 20.64 272 LEU A O 1
ATOM 2919 N N . PRO A 1 183 ? 18.865 52.792 3.340 1.00 21.05 273 PRO A N 1
ATOM 2920 C CA . PRO A 1 183 ? 19.055 53.628 2.140 1.00 21.35 273 PRO A CA 1
ATOM 2921 C C . PRO A 1 183 ? 19.948 52.965 1.082 1.00 22.28 273 PRO A C 1
ATOM 2922 O O . PRO A 1 183 ? 20.967 52.347 1.390 1.00 22.09 273 PRO A O 1
ATOM 2933 N N . GLY A 1 184 ? 19.532 53.059 -0.170 1.00 21.31 274 GLY A N 1
ATOM 2934 C CA . GLY A 1 184 ? 20.248 52.457 -1.281 1.00 22.93 274 GLY A CA 1
ATOM 2935 C C . GLY A 1 184 ? 19.895 51.005 -1.541 1.00 25.56 274 GLY A C 1
ATOM 2936 O O . GLY A 1 184 ? 20.339 50.450 -2.542 1.00 26.02 274 GLY A O 1
ATOM 2940 N N . MET A 1 185 ? 19.095 50.362 -0.666 1.00 19.62 275 MET A N 1
ATOM 2941 C CA . MET A 1 185 ? 18.691 48.962 -0.837 1.00 18.00 275 MET A CA 1
ATOM 2942 C C . MET A 1 185 ? 17.299 48.867 -1.399 1.00 22.83 275 MET A C 1
ATOM 2943 O O . MET A 1 185 ? 16.372 49.521 -0.904 1.00 22.50 275 MET A O 1
ATOM 2957 N N . GLU A 1 186 ? 17.170 48.101 -2.493 1.00 18.35 276 GLU A N 1
ATOM 2958 C CA . GLU A 1 186 ? 15.902 47.788 -3.145 1.00 18.46 276 GLU A CA 1
ATOM 2959 C C . GLU A 1 186 ? 15.611 46.292 -3.114 1.00 18.78 276 GLU A C 1
ATOM 2960 O O . GLU A 1 186 ? 14.514 45.897 -3.513 1.00 20.48 276 GLU A O 1
ATOM 2972 N N . HIS A 1 187 ? 16.577 45.449 -2.695 1.00 15.82 277 HIS A N 1
ATOM 2973 C CA . HIS A 1 187 ? 16.417 44.002 -2.745 1.00 14.64 277 HIS A CA 1
ATOM 2974 C C . HIS A 1 187 ? 16.729 43.422 -1.384 1.00 16.34 277 HIS A C 1
ATOM 2975 O O . HIS A 1 187 ? 17.843 43.600 -0.874 1.00 16.25 277 HIS A O 1
ATOM 2989 N N . VAL A 1 188 ? 15.752 42.715 -0.810 1.00 14.44 278 VAL A N 1
ATOM 2990 C CA . VAL A 1 188 ? 15.926 42.046 0.471 1.00 13.79 278 VAL A CA 1
ATOM 2991 C C . VAL A 1 188 ? 15.502 40.593 0.357 1.00 15.03 278 VAL A C 1
ATOM 2992 O O . VAL A 1 188 ? 14.677 40.234 -0.485 1.00 13.19 278 VAL A O 1
ATOM 3005 N N . TYR A 1 189 ? 16.125 39.743 1.188 1.00 12.55 279 TYR A N 1
ATOM 3006 C CA . TYR A 1 189 ? 15.978 38.288 1.133 1.00 12.97 279 TYR A CA 1
ATOM 3007 C C . TYR A 1 189 ? 15.972 37.689 2.525 1.00 16.24 279 TYR A C 1
ATOM 3008 O O . TYR A 1 189 ? 16.472 38.327 3.446 1.00 14.97 279 TYR A O 1
ATOM 3026 N N . GLY A 1 190 ? 15.566 36.408 2.621 1.00 13.42 280 GLY A N 1
ATOM 3027 C CA . GLY A 1 190 ? 15.668 35.671 3.866 1.00 11.92 280 GLY A CA 1
ATOM 3028 C C . GLY A 1 190 ? 14.346 35.481 4.543 1.00 15.49 280 GLY A C 1
ATOM 3029 O O . GLY A 1 190 ? 13.361 35.123 3.896 1.00 14.39 280 GLY A O 1
ATOM 3033 N N . ILE A 1 191 ? 14.331 35.670 5.875 1.00 12.29 281 ILE A N 1
ATOM 3034 C CA . ILE A 1 191 ? 13.232 35.356 6.755 1.00 11.56 281 ILE A CA 1
ATOM 3035 C C . ILE A 1 191 ? 12.426 34.116 6.306 1.00 12.65 281 ILE A C 1
ATOM 3036 O O . ILE A 1 191 ? 11.202 34.142 6.254 1.00 13.19 281 ILE A O 1
ATOM 3052 N N . PRO A 1 192 ? 13.062 32.971 6.048 1.00 12.70 282 PRO A N 1
ATOM 3053 C CA . PRO A 1 192 ? 12.276 31.753 5.817 1.00 12.66 282 PRO A CA 1
ATOM 3054 C C . PRO A 1 192 ? 11.529 31.294 7.072 1.00 14.10 282 PRO A C 1
ATOM 3055 O O . PRO A 1 192 ? 11.847 31.748 8.141 1.00 14.82 282 PRO A O 1
ATOM 3066 N N . GLU A 1 193 ? 10.462 30.517 6.954 1.00 12.07 283 GLU A N 1
ATOM 3067 C CA . GLU A 1 193 ? 10.076 29.752 5.764 1.00 12.13 283 GLU A CA 1
ATOM 3068 C C . GLU A 1 193 ? 8.752 30.183 5.186 1.00 15.11 283 GLU A C 1
ATOM 3069 O O . GLU A 1 193 ? 7.724 30.181 5.884 1.00 12.71 283 GLU A O 1
ATOM 3081 N N . HIS A 1 194 ? 8.802 30.614 3.913 1.00 14.14 284 HIS A N 1
ATOM 3082 C CA . HIS A 1 194 ? 7.630 30.997 3.138 1.00 13.04 284 HIS A CA 1
ATOM 3083 C C . HIS A 1 194 ? 7.741 30.361 1.764 1.00 14.76 284 HIS A C 1
ATOM 3084 O O . HIS A 1 194 ? 8.836 30.267 1.223 1.00 14.79 284 HIS A O 1
ATOM 3098 N N . ALA A 1 195 ? 6.617 29.931 1.208 1.00 13.73 285 ALA A N 1
ATOM 3099 C CA . ALA A 1 195 ? 6.556 29.407 -0.166 1.00 13.87 285 ALA A CA 1
ATOM 3100 C C . ALA A 1 195 ? 6.386 30.651 -1.056 1.00 16.74 285 ALA A C 1
ATOM 3101 O O . ALA A 1 195 ? 5.285 31.066 -1.428 1.00 15.47 285 ALA A O 1
ATOM 3108 N N . ASP A 1 196 ? 7.501 31.351 -1.263 1.00 13.37 286 ASP A N 1
ATOM 3109 C CA . ASP A 1 196 ? 7.476 32.600 -1.972 1.00 15.60 286 ASP A CA 1
ATOM 3110 C C . ASP A 1 196 ? 8.794 32.884 -2.641 1.00 19.47 286 ASP A C 1
ATOM 3111 O O . ASP A 1 196 ? 9.749 32.114 -2.516 1.00 18.58 286 ASP A O 1
ATOM 3120 N N . SER A 1 197 ? 8.836 34.006 -3.351 1.00 16.20 287 SER A N 1
ATOM 3121 C CA . SER A 1 197 ? 9.998 34.429 -4.115 1.00 15.06 287 SER A CA 1
ATOM 3122 C C . SER A 1 197 ? 11.206 34.664 -3.263 1.00 17.76 287 SER A C 1
ATOM 3123 O O . SER A 1 197 ? 11.101 35.062 -2.102 1.00 16.96 287 SER A O 1
ATOM 3131 N N . LEU A 1 198 ? 12.373 34.439 -3.864 1.00 16.93 288 LEU A N 1
ATOM 3132 C CA . LEU A 1 198 ? 13.663 34.683 -3.211 1.00 14.57 288 LEU A CA 1
ATOM 3133 C C . LEU A 1 198 ? 13.790 36.152 -2.847 1.00 15.93 288 LEU A C 1
ATOM 3134 O O . LEU A 1 198 ? 14.121 36.481 -1.701 1.00 15.94 288 LEU A O 1
ATOM 3150 N N . ARG A 1 199 ? 13.544 37.040 -3.805 1.00 14.71 289 ARG A N 1
ATOM 3151 C CA . ARG A 1 199 ? 13.552 38.478 -3.518 1.00 14.38 289 ARG A CA 1
ATOM 3152 C C . ARG A 1 199 ? 12.219 38.741 -2.835 1.00 18.82 289 ARG A C 1
ATOM 3153 O O . ARG A 1 199 ? 11.157 38.467 -3.410 1.00 18.81 289 ARG A O 1
ATOM 3174 N N . LEU A 1 200 ? 12.256 39.217 -1.586 1.00 15.41 290 LEU A N 1
ATOM 3175 C CA . LEU A 1 200 ? 11.033 39.439 -0.834 1.00 15.31 290 LEU A CA 1
ATOM 3176 C C . LEU A 1 200 ? 10.199 40.577 -1.409 1.00 19.37 290 LEU A C 1
ATOM 3177 O O . LEU A 1 200 ? 10.733 41.577 -1.886 1.00 17.80 290 LEU A O 1
ATOM 3193 N N . LYS A 1 201 ? 8.880 40.451 -1.254 1.00 17.46 291 LYS A N 1
ATOM 3194 C CA . LYS A 1 201 ? 7.950 41.459 -1.722 1.00 16.74 291 LYS A CA 1
ATOM 3195 C C . LYS A 1 201 ? 7.632 42.467 -0.658 1.00 21.63 291 LYS A C 1
ATOM 3196 O O . LYS A 1 201 ? 7.699 42.192 0.554 1.00 21.41 291 LYS A O 1
ATOM 3215 N N . VAL A 1 202 ? 7.204 43.659 -1.122 1.00 18.11 292 VAL A N 1
ATOM 3216 C CA . VAL A 1 202 ? 6.690 44.680 -0.235 1.00 18.41 292 VAL A CA 1
ATOM 3217 C C . VAL A 1 202 ? 5.369 44.132 0.333 1.00 20.11 292 VAL A C 1
ATOM 3218 O O . VAL A 1 202 ? 4.663 43.399 -0.354 1.00 20.24 292 VAL A O 1
ATOM 3231 N N . THR A 1 203 ? 5.072 44.422 1.607 1.00 16.43 293 THR A N 1
ATOM 3232 C CA . THR A 1 203 ? 3.897 43.872 2.264 1.00 17.50 293 THR A CA 1
ATOM 3233 C C . THR A 1 203 ? 2.802 44.913 2.522 1.00 26.63 293 THR A C 1
ATOM 3234 O O . THR A 1 203 ? 1.760 44.550 3.045 1.00 24.88 293 THR A O 1
ATOM 3245 N N . GLU A 1 204 ? 3.071 46.172 2.160 1.00 30.26 294 GLU A N 1
ATOM 3246 C CA . GLU A 1 204 ? 2.257 47.392 2.326 1.00 33.40 294 GLU A CA 1
ATOM 3247 C C . GLU A 1 204 ? 0.754 47.206 2.142 1.00 39.60 294 GLU A C 1
ATOM 3248 O O . GLU A 1 204 ? -0.030 47.539 3.042 1.00 44.03 294 GLU A O 1
ATOM 3260 N N . GLY A 1 205 ? 0.360 46.675 0.999 1.00 33.26 295 GLY A N 1
ATOM 3261 C CA . GLY A 1 205 ? -1.055 46.469 0.694 1.00 32.53 295 GLY A CA 1
ATOM 3262 C C . GLY A 1 205 ? -1.635 45.112 1.022 1.00 32.97 295 GLY A C 1
ATOM 3263 O O . GLY A 1 205 ? -2.742 44.802 0.590 1.00 32.19 295 GLY A O 1
ATOM 3267 N N . GLY A 1 206 ? -0.908 44.297 1.788 1.00 25.04 296 GLY A N 1
ATOM 3268 C CA . GLY A 1 206 ? -1.363 42.974 2.154 1.00 23.52 296 GLY A CA 1
ATOM 3269 C C . GLY A 1 206 ? -0.914 42.579 3.546 1.00 22.76 296 GLY A C 1
ATOM 3270 O O . GLY A 1 206 ? -0.914 43.396 4.466 1.00 20.23 296 GLY A O 1
ATOM 3274 N N . GLU A 1 207 ? -0.555 41.315 3.705 1.00 17.74 297 GLU A N 1
ATOM 3275 C CA . GLU A 1 207 ? -0.157 40.782 4.988 1.00 17.96 297 GLU A CA 1
ATOM 3276 C C . GLU A 1 207 ? 1.344 40.937 5.193 1.00 19.70 297 GLU A C 1
ATOM 3277 O O . GLU A 1 207 ? 2.108 40.812 4.236 1.00 19.15 297 GLU A O 1
ATOM 3289 N N . PRO A 1 208 ? 1.823 41.129 6.429 1.00 16.78 298 PRO A N 1
ATOM 3290 C CA . PRO A 1 208 ? 3.273 41.065 6.635 1.00 15.76 298 PRO A CA 1
ATOM 3291 C C . PRO A 1 208 ? 3.736 39.615 6.488 1.00 17.84 298 PRO A C 1
ATOM 3292 O O . PRO A 1 208 ? 2.925 38.687 6.596 1.00 18.03 298 PRO A O 1
ATOM 3303 N N . TYR A 1 209 ? 5.042 39.414 6.374 1.00 14.16 299 TYR A N 1
ATOM 3304 C CA . TYR A 1 209 ? 5.575 38.052 6.399 1.00 12.84 299 TYR A CA 1
ATOM 3305 C C . TYR A 1 209 ? 5.424 37.584 7.841 1.00 18.18 299 TYR A C 1
ATOM 3306 O O . TYR A 1 209 ? 5.621 38.390 8.753 1.00 17.37 299 TYR A O 1
ATOM 3324 N N . ARG A 1 210 ? 5.058 36.326 8.050 1.00 15.17 300 ARG A N 1
ATOM 3325 C CA . ARG A 1 210 ? 4.877 35.776 9.389 1.00 13.08 300 ARG A CA 1
ATOM 3326 C C . ARG A 1 210 ? 5.936 34.717 9.709 1.00 16.24 300 ARG A C 1
ATOM 3327 O O . ARG A 1 210 ? 6.197 33.827 8.907 1.00 14.57 300 ARG A O 1
ATOM 3348 N N . LEU A 1 211 ? 6.480 34.779 10.903 1.00 12.30 301 LEU A N 1
ATOM 3349 C CA . LEU A 1 211 ? 7.462 33.793 11.381 1.00 13.55 301 LEU A CA 1
ATOM 3350 C C . LEU A 1 211 ? 6.847 33.130 12.614 1.00 16.22 301 LEU A C 1
ATOM 3351 O O . LEU A 1 211 ? 6.831 33.702 13.697 1.00 13.97 301 LEU A O 1
ATOM 3367 N N . TYR A 1 212 ? 6.234 31.963 12.411 1.00 13.09 302 TYR A N 1
ATOM 3368 C CA . TYR A 1 212 ? 5.597 31.223 13.509 1.00 13.36 302 TYR A CA 1
ATOM 3369 C C . TYR A 1 212 ? 5.522 29.794 13.050 1.00 15.74 302 TYR A C 1
ATOM 3370 O O . TYR A 1 212 ? 4.790 29.516 12.113 1.00 15.55 302 TYR A O 1
ATOM 3388 N N . ASN A 1 213 ? 6.363 28.907 13.609 1.00 11.93 303 ASN A N 1
ATOM 3389 C CA . ASN A 1 213 ? 6.457 27.545 13.125 1.00 11.80 303 ASN A CA 1
ATOM 3390 C C . ASN A 1 213 ? 5.090 26.866 13.158 1.00 14.41 303 ASN A C 1
ATOM 3391 O O . ASN A 1 213 ? 4.537 26.681 14.234 1.00 12.84 303 ASN A O 1
ATOM 3402 N N . LEU A 1 214 ? 4.536 26.539 11.985 1.00 12.58 304 LEU A N 1
ATOM 3403 C CA . LEU A 1 214 ? 3.191 25.971 11.885 1.00 11.80 304 LEU A CA 1
ATOM 3404 C C . LEU A 1 214 ? 3.140 24.843 10.853 1.00 14.78 304 LEU A C 1
ATOM 3405 O O . LEU A 1 214 ? 3.896 24.851 9.875 1.00 12.66 304 LEU A O 1
ATOM 3421 N N . ASP A 1 215 ? 2.278 23.862 11.121 1.00 13.53 305 ASP A N 1
ATOM 3422 C CA . ASP A 1 215 ? 2.032 22.729 10.239 1.00 13.01 305 ASP A CA 1
ATOM 3423 C C . ASP A 1 215 ? 0.835 23.159 9.366 1.00 19.04 305 ASP A C 1
ATOM 3424 O O . ASP A 1 215 ? -0.310 23.174 9.830 1.00 17.28 305 ASP A O 1
ATOM 3433 N N . VAL A 1 216 ? 1.111 23.530 8.109 1.00 16.09 306 VAL A N 1
ATOM 3434 C CA . VAL A 1 216 ? 0.109 24.056 7.173 1.00 15.21 306 VAL A CA 1
ATOM 3435 C C . VAL A 1 216 ? -0.176 22.988 6.120 1.00 20.13 306 VAL A C 1
ATOM 3436 O O . VAL A 1 216 ? 0.632 22.790 5.218 1.00 17.69 306 VAL A O 1
ATOM 3449 N N . PHE A 1 217 ? -1.309 22.297 6.268 1.00 16.81 307 PHE A N 1
ATOM 3450 C CA . PHE A 1 217 ? -1.764 21.230 5.379 1.00 16.47 307 PHE A CA 1
ATOM 3451 C C . PHE A 1 217 ? -2.058 21.759 3.980 1.00 18.31 307 PHE A C 1
ATOM 3452 O O . PHE A 1 217 ? -2.829 22.710 3.815 1.00 16.98 307 PHE A O 1
ATOM 3469 N N . GLN A 1 218 ? -1.449 21.136 2.970 1.00 16.20 308 GLN A N 1
ATOM 3470 C CA . GLN A 1 218 ? -1.604 21.532 1.562 1.00 16.01 308 GLN A CA 1
ATOM 3471 C C . GLN A 1 218 ? -1.269 22.997 1.333 1.00 18.25 308 GLN A C 1
ATOM 3472 O O . GLN A 1 218 ? -2.042 23.794 0.754 1.00 18.25 308 GLN A O 1
ATOM 3486 N N . TYR A 1 219 ? -0.092 23.400 1.823 1.00 14.83 309 TYR A N 1
ATOM 3487 C CA . TYR A 1 219 ? 0.264 24.792 1.691 1.00 13.28 309 TYR A CA 1
ATOM 3488 C C . TYR A 1 219 ? 0.319 25.205 0.216 1.00 15.02 309 TYR A C 1
ATOM 3489 O O . TYR A 1 219 ? 0.623 24.394 -0.663 1.00 16.91 309 TYR A O 1
ATOM 3507 N N . GLU A 1 220 ? -0.008 26.459 -0.037 1.00 14.07 310 GLU A N 1
ATOM 3508 C CA . GLU A 1 220 ? -0.054 27.073 -1.346 1.00 14.91 310 GLU A CA 1
ATOM 3509 C C . GLU A 1 220 ? 1.142 27.987 -1.577 1.00 19.44 310 GLU A C 1
ATOM 3510 O O . GLU A 1 220 ? 1.946 28.235 -0.670 1.00 17.89 310 GLU A O 1
ATOM 3522 N N . LEU A 1 221 ? 1.313 28.418 -2.823 1.00 15.20 311 LEU A N 1
ATOM 3523 C CA . LEU A 1 221 ? 2.498 29.181 -3.225 1.00 14.26 311 LEU A CA 1
ATOM 3524 C C . LEU A 1 221 ? 2.277 30.668 -3.390 1.00 20.03 311 LEU A C 1
ATOM 3525 O O . LEU A 1 221 ? 1.160 31.121 -3.643 1.00 20.21 311 LEU A O 1
ATOM 3541 N N . ASN A 1 222 ? 3.394 31.403 -3.375 1.00 17.48 312 ASN A N 1
ATOM 3542 C CA . ASN A 1 222 ? 3.473 32.838 -3.537 1.00 18.60 312 ASN A CA 1
ATOM 3543 C C . ASN A 1 222 ? 2.602 33.588 -2.550 1.00 21.26 312 ASN A C 1
ATOM 3544 O O . ASN A 1 222 ? 1.835 34.483 -2.898 1.00 22.07 312 ASN A O 1
ATOM 3555 N N . ASN A 1 223 ? 2.812 33.291 -1.271 1.00 15.87 313 ASN A N 1
ATOM 3556 C CA . ASN A 1 223 ? 2.090 34.014 -0.234 1.00 15.44 313 ASN A CA 1
ATOM 3557 C C . ASN A 1 223 ? 2.933 34.045 1.044 1.00 17.17 313 ASN A C 1
ATOM 3558 O O . ASN A 1 223 ? 3.897 33.285 1.159 1.00 15.40 313 ASN A O 1
ATOM 3569 N N . PRO A 1 224 ? 2.599 34.970 1.964 1.00 16.77 314 PRO A N 1
ATOM 3570 C CA . PRO A 1 224 ? 3.455 35.203 3.151 1.00 16.00 314 PRO A CA 1
ATOM 3571 C C . PRO A 1 224 ? 3.039 34.420 4.398 1.00 16.57 314 PRO A C 1
ATOM 3572 O O . PRO A 1 224 ? 3.523 34.715 5.477 1.00 15.51 314 PRO A O 1
ATOM 3583 N N . MET A 1 225 ? 2.204 33.367 4.259 1.00 12.22 315 MET A N 1
ATOM 3584 C CA . MET A 1 225 ? 1.792 32.569 5.402 1.00 13.43 315 MET A CA 1
ATOM 3585 C C . MET A 1 225 ? 2.998 31.878 6.046 1.00 14.28 315 MET A C 1
ATOM 3586 O O . MET A 1 225 ? 3.911 31.477 5.359 1.00 12.93 315 MET A O 1
ATOM 3600 N N . ALA A 1 226 ? 3.011 31.813 7.358 1.00 12.74 316 ALA A N 1
ATOM 3601 C CA . ALA A 1 226 ? 4.090 31.129 8.080 1.00 12.30 316 ALA A CA 1
ATOM 3602 C C . ALA A 1 226 ? 4.057 29.654 7.795 1.00 15.18 316 ALA A C 1
ATOM 3603 O O . ALA A 1 226 ? 3.001 29.023 7.834 1.00 15.77 316 ALA A O 1
ATOM 3610 N N . LEU A 1 227 ? 5.217 29.097 7.477 1.00 13.14 317 LEU A N 1
ATOM 3611 C CA . LEU A 1 227 ? 5.366 27.673 7.305 1.00 12.48 317 LEU A CA 1
ATOM 3612 C C . LEU A 1 227 ? 6.111 27.077 8.526 1.00 14.77 317 LEU A C 1
ATOM 3613 O O . LEU A 1 227 ? 6.006 27.611 9.636 1.00 13.64 317 LEU A O 1
ATOM 3629 N N . TYR A 1 228 ? 6.795 25.951 8.364 1.00 11.40 318 TYR A N 1
ATOM 3630 C CA . TYR A 1 228 ? 7.233 25.120 9.470 1.00 11.52 318 TYR A CA 1
ATOM 3631 C C . TYR A 1 228 ? 8.405 25.629 10.296 1.00 14.09 318 TYR A C 1
ATOM 3632 O O . TYR A 1 228 ? 8.574 25.182 11.439 1.00 13.97 318 TYR A O 1
ATOM 3650 N N . GLY A 1 229 ? 9.233 26.466 9.689 1.00 11.04 319 GLY A N 1
ATOM 3651 C CA . GLY A 1 229 ? 10.422 26.999 10.328 1.00 10.59 319 GLY A CA 1
ATOM 3652 C C . GLY A 1 229 ? 10.483 28.499 10.204 1.00 14.25 319 GLY A C 1
ATOM 3653 O O . GLY A 1 229 ? 9.720 29.106 9.443 1.00 12.53 319 GLY A O 1
ATOM 3657 N N . SER A 1 230 ? 11.309 29.101 11.035 1.00 12.50 320 SER A N 1
ATOM 3658 C CA . SER A 1 230 ? 11.442 30.549 11.150 1.00 11.66 320 SER A CA 1
ATOM 3659 C C . SER A 1 230 ? 12.870 30.896 11.405 1.00 13.95 320 SER A C 1
ATOM 3660 O O . SER A 1 230 ? 13.374 30.522 12.461 1.00 14.01 320 SER A O 1
ATOM 3668 N N . VAL A 1 231 ? 13.510 31.657 10.512 1.00 11.17 321 VAL A N 1
ATOM 3669 C CA . VAL A 1 231 ? 14.881 32.144 10.745 1.00 10.58 321 VAL A CA 1
ATOM 3670 C C . VAL A 1 231 ? 14.774 33.678 10.646 1.00 13.83 321 VAL A C 1
ATOM 3671 O O . VAL A 1 231 ? 14.670 34.227 9.556 1.00 13.24 321 VAL A O 1
ATOM 3684 N N . PRO A 1 232 ? 14.835 34.395 11.775 1.00 10.48 322 PRO A N 1
ATOM 3685 C CA . PRO A 1 232 ? 14.596 35.845 11.736 1.00 10.77 322 PRO A CA 1
ATOM 3686 C C . PRO A 1 232 ? 15.854 36.595 11.354 1.00 13.14 322 PRO A C 1
ATOM 3687 O O . PRO A 1 232 ? 16.384 37.407 12.115 1.00 15.13 322 PRO A O 1
ATOM 3698 N N . VAL A 1 233 ? 16.267 36.396 10.107 1.00 12.07 323 VAL A N 1
ATOM 3699 C CA . VAL A 1 233 ? 17.450 37.019 9.547 1.00 13.26 323 VAL A CA 1
ATOM 3700 C C . VAL A 1 233 ? 17.052 37.559 8.182 1.00 14.88 323 VAL A C 1
ATOM 3701 O O . VAL A 1 233 ? 16.540 36.800 7.363 1.00 12.43 323 VAL A O 1
ATOM 3714 N N . LEU A 1 234 ? 17.380 38.818 7.907 1.00 14.10 324 LEU A N 1
ATOM 3715 C CA . LEU A 1 234 ? 17.070 39.471 6.646 1.00 14.68 324 LEU A CA 1
ATOM 3716 C C . LEU A 1 234 ? 18.358 40.005 6.062 1.00 18.89 324 LEU A C 1
ATOM 3717 O O . LEU A 1 234 ? 19.102 40.673 6.777 1.00 17.38 324 LEU A O 1
ATOM 3733 N N . LEU A 1 235 ? 18.630 39.695 4.768 1.00 13.86 325 LEU A N 1
ATOM 3734 C CA . LEU A 1 235 ? 19.786 40.193 4.041 1.00 15.58 325 LEU A CA 1
ATOM 3735 C C . LEU A 1 235 ? 19.329 41.248 3.055 1.00 16.95 325 LEU A C 1
ATOM 3736 O O . LEU A 1 235 ? 18.266 41.126 2.468 1.00 16.42 325 LEU A O 1
ATOM 3752 N N . ALA A 1 236 ? 20.143 42.265 2.880 1.00 14.42 326 ALA A N 1
ATOM 3753 C CA . ALA A 1 236 ? 19.894 43.340 1.920 1.00 14.76 326 ALA A CA 1
ATOM 3754 C C . ALA A 1 236 ? 21.101 43.450 1.002 1.00 17.38 326 ALA A C 1
ATOM 3755 O O . ALA A 1 236 ? 22.243 43.502 1.452 1.00 15.25 326 ALA A O 1
ATOM 3762 N N . HIS A 1 237 ? 20.851 43.480 -0.311 1.00 16.03 327 HIS A N 1
ATOM 3763 C CA . HIS A 1 237 ? 21.912 43.551 -1.292 1.00 16.69 327 HIS A CA 1
ATOM 3764 C C . HIS A 1 237 ? 21.718 44.725 -2.254 1.00 19.54 327 HIS A C 1
ATOM 3765 O O . HIS A 1 237 ? 20.610 44.957 -2.740 1.00 17.41 327 HIS A O 1
ATOM 3780 N N . SER A 1 238 ? 22.817 45.426 -2.542 1.00 17.21 328 SER A N 1
ATOM 3781 C CA . SER A 1 238 ? 22.884 46.405 -3.616 1.00 17.52 328 SER A CA 1
ATOM 3782 C C . SER A 1 238 ? 24.213 46.207 -4.321 1.00 20.69 328 SER A C 1
ATOM 3783 O O . SER A 1 238 ? 25.083 45.439 -3.885 1.00 19.34 328 SER A O 1
ATOM 3791 N N . PHE A 1 239 ? 24.398 46.964 -5.402 1.00 19.74 329 PHE A N 1
ATOM 3792 C CA . PHE A 1 239 ? 25.654 46.981 -6.139 1.00 19.67 329 PHE A CA 1
ATOM 3793 C C . PHE A 1 239 ? 26.776 47.407 -5.211 1.00 23.30 329 PHE A C 1
ATOM 3794 O O . PHE A 1 239 ? 27.898 46.935 -5.369 1.00 22.89 329 PHE A O 1
ATOM 3811 N N . HIS A 1 240 ? 26.493 48.333 -4.272 1.00 22.55 330 HIS A N 1
ATOM 3812 C CA . HIS A 1 240 ? 27.522 48.915 -3.412 1.00 23.75 330 HIS A CA 1
ATOM 3813 C C . HIS A 1 240 ? 27.795 48.180 -2.113 1.00 24.65 330 HIS A C 1
ATOM 3814 O O . HIS A 1 240 ? 28.848 48.389 -1.535 1.00 24.26 330 HIS A O 1
ATOM 3828 N N . ARG A 1 241 ? 26.838 47.439 -1.565 1.00 19.98 331 ARG A N 1
ATOM 3829 C CA . ARG A 1 241 ? 27.063 46.870 -0.241 1.00 19.26 331 ARG A CA 1
ATOM 3830 C C . ARG A 1 241 ? 26.060 45.793 0.070 1.00 20.37 331 ARG A C 1
ATOM 3831 O O . ARG A 1 241 ? 25.024 45.716 -0.577 1.00 17.41 331 ARG A O 1
ATOM 3852 N N . ASP A 1 242 ? 26.398 44.986 1.067 1.00 17.80 332 ASP A N 1
ATOM 3853 C CA . ASP A 1 242 ? 25.538 43.977 1.680 1.00 15.89 332 ASP A CA 1
ATOM 3854 C C . ASP A 1 242 ? 25.411 44.270 3.171 1.00 16.75 332 ASP A C 1
ATOM 3855 O O . ASP A 1 242 ? 26.392 44.638 3.834 1.00 17.20 332 ASP A O 1
ATOM 3864 N N . LEU A 1 243 ? 24.220 44.017 3.701 1.00 14.19 333 LEU A N 1
ATOM 3865 C CA . LEU A 1 243 ? 23.890 44.213 5.105 1.00 14.27 333 LEU A CA 1
ATOM 3866 C C . LEU A 1 243 ? 23.003 43.085 5.552 1.00 18.23 333 LEU A C 1
ATOM 3867 O O . LEU A 1 243 ? 22.288 42.493 4.719 1.00 16.84 333 LEU A O 1
ATOM 3883 N N . GLY A 1 244 ? 23.016 42.812 6.849 1.00 16.21 334 GLY A N 1
ATOM 3884 C CA . GLY A 1 244 ? 22.117 41.819 7.431 1.00 14.98 334 GLY A CA 1
ATOM 3885 C C . GLY A 1 244 ? 21.492 42.303 8.732 1.00 16.64 334 GLY A C 1
ATOM 3886 O O . GLY A 1 244 ? 22.106 43.075 9.465 1.00 15.26 334 GLY A O 1
ATOM 3890 N N . ILE A 1 245 ? 20.273 41.868 9.023 1.00 13.53 335 ILE A N 1
ATOM 3891 C CA . ILE A 1 245 ? 19.573 42.189 10.278 1.00 12.43 335 ILE A CA 1
ATOM 3892 C C . ILE A 1 245 ? 19.161 40.861 10.881 1.00 17.29 335 ILE A C 1
ATOM 3893 O O . ILE A 1 245 ? 18.455 40.102 10.221 1.00 16.55 335 ILE A O 1
ATOM 3909 N N . PHE A 1 246 ? 19.596 40.572 12.128 1.00 12.92 336 PHE A N 1
ATOM 3910 C CA . PHE A 1 246 ? 19.243 39.332 12.826 1.00 11.47 336 PHE A CA 1
ATOM 3911 C C . PHE A 1 246 ? 18.457 39.734 14.079 1.00 15.36 336 PHE A C 1
ATOM 3912 O O . PHE A 1 246 ? 19.009 40.315 15.019 1.00 14.66 336 PHE A O 1
ATOM 3929 N N . TRP A 1 247 ? 17.149 39.451 14.071 1.00 12.25 337 TRP A N 1
ATOM 3930 C CA . TRP A 1 247 ? 16.218 39.823 15.144 1.00 13.39 337 TRP A CA 1
ATOM 3931 C C . TRP A 1 247 ? 16.066 38.606 16.070 1.00 15.48 337 TRP A C 1
ATOM 3932 O O . TRP A 1 247 ? 15.303 37.660 15.762 1.00 14.22 337 TRP A O 1
ATOM 3953 N N . LEU A 1 248 ? 16.848 38.592 17.172 1.00 12.91 338 LEU A N 1
ATOM 3954 C CA . LEU A 1 248 ? 16.901 37.427 18.059 1.00 13.43 338 LEU A CA 1
ATOM 3955 C C . LEU A 1 248 ? 15.724 37.424 19.014 1.00 17.00 338 LEU A C 1
ATOM 3956 O O . LEU A 1 248 ? 15.818 37.894 20.137 1.00 14.23 338 LEU A O 1
ATOM 3972 N N . ASN A 1 249 ? 14.629 36.843 18.562 1.00 14.40 339 ASN A N 1
ATOM 3973 C CA . ASN A 1 249 ? 13.390 36.744 19.313 1.00 14.42 339 ASN A CA 1
ATOM 3974 C C . ASN A 1 249 ? 12.744 35.442 18.890 1.00 17.93 339 ASN A C 1
ATOM 3975 O O . ASN A 1 249 ? 12.695 35.155 17.684 1.00 15.43 339 ASN A O 1
ATOM 3986 N N . ALA A 1 250 ? 12.283 34.660 19.866 1.00 14.35 340 ALA A N 1
ATOM 3987 C CA . ALA A 1 250 ? 11.676 33.329 19.633 1.00 13.49 340 ALA A CA 1
ATOM 3988 C C . ALA A 1 250 ? 10.160 33.312 19.606 1.00 15.08 340 ALA A C 1
ATOM 3989 O O . ALA A 1 250 ? 9.567 32.256 19.372 1.00 14.75 340 ALA A O 1
ATOM 3996 N N . ALA A 1 251 ? 9.524 34.462 19.844 1.00 12.68 341 ALA A N 1
ATOM 3997 C CA . ALA A 1 251 ? 8.070 34.585 19.845 1.00 13.17 341 ALA A CA 1
ATOM 3998 C C . ALA A 1 251 ? 7.540 34.815 18.401 1.00 15.63 341 ALA A C 1
ATOM 3999 O O . ALA A 1 251 ? 8.282 35.205 17.492 1.00 14.24 341 ALA A O 1
ATOM 4006 N N . GLU A 1 252 ? 6.237 34.648 18.213 1.00 13.06 342 GLU A N 1
ATOM 4007 C CA . GLU A 1 252 ? 5.577 34.918 16.947 1.00 12.98 342 GLU A CA 1
ATOM 4008 C C . GLU A 1 252 ? 6.028 36.278 16.512 1.00 14.20 342 GLU A C 1
ATOM 4009 O O . GLU A 1 252 ? 5.983 37.213 17.309 1.00 14.64 342 GLU A O 1
ATOM 4021 N N . THR A 1 253 ? 6.463 36.394 15.269 1.00 12.14 343 THR A N 1
ATOM 4022 C CA . THR A 1 253 ? 7.004 37.626 14.712 1.00 13.46 343 THR A CA 1
ATOM 4023 C C . THR A 1 253 ? 6.426 37.878 13.339 1.00 15.55 343 THR A C 1
ATOM 4024 O O . THR A 1 253 ? 6.340 36.966 12.499 1.00 13.72 343 THR A O 1
ATOM 4035 N N . TRP A 1 254 ? 6.064 39.123 13.104 1.00 13.61 344 TRP A N 1
ATOM 4036 C CA . TRP A 1 254 ? 5.552 39.584 11.830 1.00 13.66 344 TRP A CA 1
ATOM 4037 C C . TRP A 1 254 ? 6.546 40.597 11.296 1.00 17.49 344 TRP A C 1
ATOM 4038 O O . TRP A 1 254 ? 7.105 41.392 12.069 1.00 16.01 344 TRP A O 1
ATOM 4059 N N . VAL A 1 255 ? 6.793 40.559 9.976 1.00 14.00 345 VAL A N 1
ATOM 4060 C CA . VAL A 1 255 ? 7.774 41.430 9.323 1.00 13.24 345 VAL A CA 1
ATOM 4061 C C . VAL A 1 255 ? 7.136 42.194 8.170 1.00 17.19 345 VAL A C 1
ATOM 4062 O O . VAL A 1 255 ? 6.706 41.567 7.208 1.00 16.61 345 VAL A O 1
ATOM 4075 N N . ASP A 1 256 ? 7.146 43.519 8.244 1.00 16.12 346 ASP A N 1
ATOM 4076 C CA . ASP A 1 256 ? 6.600 44.394 7.187 1.00 16.16 346 ASP A CA 1
ATOM 4077 C C . ASP A 1 256 ? 7.776 44.968 6.395 1.00 19.26 346 ASP A C 1
ATOM 4078 O O . ASP A 1 256 ? 8.790 45.364 6.955 1.00 17.52 346 ASP A O 1
ATOM 4087 N N . ILE A 1 257 ? 7.636 44.974 5.068 1.00 14.99 347 ILE A N 1
ATOM 4088 C CA . ILE A 1 257 ? 8.666 45.411 4.159 1.00 15.02 347 ILE A CA 1
ATOM 4089 C C . ILE A 1 257 ? 8.033 46.483 3.278 1.00 19.70 347 ILE A C 1
ATOM 4090 O O . ILE A 1 257 ? 6.926 46.286 2.768 1.00 17.06 347 ILE A O 1
ATOM 4106 N N . SER A 1 258 ? 8.683 47.622 3.173 1.00 17.91 348 SER A N 1
ATOM 4107 C CA . SER A 1 258 ? 8.141 48.725 2.354 1.00 18.68 348 SER A CA 1
ATOM 4108 C C . SER A 1 258 ? 9.257 49.399 1.599 1.00 25.61 348 SER A C 1
ATOM 4109 O O . SER A 1 258 ? 10.417 49.328 1.998 1.00 22.70 348 SER A O 1
ATOM 4117 N N . SER A 1 259 ? 8.916 49.962 0.439 1.00 27.70 349 SER A N 1
ATOM 4118 C CA . SER A 1 259 ? 9.872 50.628 -0.432 1.00 31.78 349 SER A CA 1
ATOM 4119 C C . SER A 1 259 ? 9.560 52.112 -0.545 1.00 44.70 349 SER A C 1
ATOM 4120 O O . SER A 1 259 ? 8.436 52.542 -0.258 1.00 43.92 349 SER A O 1
ATOM 4128 N N . ASN A 1 260 ? 10.564 52.881 -0.998 1.00 47.44 350 ASN A N 1
ATOM 4129 C CA . ASN A 1 260 ? 10.488 54.333 -1.211 1.00 49.64 350 ASN A CA 1
ATOM 4130 C C . ASN A 1 260 ? 11.312 54.657 -2.456 1.00 55.18 350 ASN A C 1
ATOM 4131 O O . ASN A 1 260 ? 12.498 54.332 -2.489 1.00 55.14 350 ASN A O 1
ATOM 4142 N N . THR A 1 261 ? 18.211 57.921 -3.483 1.00 53.06 370 THR A N 1
ATOM 4143 C CA . THR A 1 261 ? 16.816 57.868 -3.045 1.00 52.07 370 THR A CA 1
ATOM 4144 C C . THR A 1 261 ? 16.229 56.455 -2.856 1.00 49.33 370 THR A C 1
ATOM 4145 O O . THR A 1 261 ? 15.323 56.352 -2.036 1.00 50.50 370 THR A O 1
ATOM 4155 N N . PRO A 1 262 ? 16.613 55.383 -3.595 1.00 39.95 371 PRO A N 1
ATOM 4156 C CA . PRO A 1 262 ? 15.965 54.068 -3.357 1.00 37.74 371 PRO A CA 1
ATOM 4157 C C . PRO A 1 262 ? 16.209 53.595 -1.927 1.00 31.78 371 PRO A C 1
ATOM 4158 O O . PRO A 1 262 ? 17.296 53.796 -1.415 1.00 29.14 371 PRO A O 1
ATOM 4169 N N . GLN A 1 263 ? 15.178 53.067 -1.264 1.00 26.49 372 GLN A N 1
ATOM 4170 C CA . GLN A 1 263 ? 15.281 52.690 0.144 1.00 24.86 372 GLN A CA 1
ATOM 4171 C C . GLN A 1 263 ? 14.235 51.659 0.496 1.00 25.81 372 GLN A C 1
ATOM 4172 O O . GLN A 1 263 ? 13.086 51.770 0.050 1.00 26.40 372 GLN A O 1
ATOM 4186 N N . THR A 1 264 ? 14.630 50.689 1.336 1.00 19.56 373 THR A N 1
ATOM 4187 C CA . THR A 1 264 ? 13.734 49.655 1.840 1.00 17.64 373 THR A CA 1
ATOM 4188 C C . THR A 1 264 ? 13.683 49.791 3.354 1.00 20.11 373 THR A C 1
ATOM 4189 O O . THR A 1 264 ? 14.714 49.960 3.998 1.00 18.43 373 THR A O 1
ATOM 4200 N N . ASP A 1 265 ? 12.482 49.789 3.903 1.00 15.43 374 ASP A N 1
ATOM 4201 C CA . ASP A 1 265 ? 12.257 49.878 5.353 1.00 15.22 374 ASP A CA 1
ATOM 4202 C C . ASP A 1 265 ? 11.695 48.557 5.817 1.00 21.04 374 ASP A C 1
ATOM 4203 O O . ASP A 1 265 ? 10.895 47.947 5.105 1.00 19.70 374 ASP A O 1
ATOM 4212 N N . ILE A 1 266 ? 12.144 48.097 6.996 1.00 17.71 375 ILE A N 1
ATOM 4213 C CA . ILE A 1 266 ? 11.775 46.794 7.543 1.00 16.50 375 ILE A CA 1
ATOM 4214 C C . ILE A 1 266 ? 11.258 47.026 8.950 1.00 19.91 375 ILE A C 1
ATOM 4215 O O . ILE A 1 266 ? 11.926 47.703 9.731 1.00 18.84 375 ILE A O 1
ATOM 4231 N N . ARG A 1 267 ? 10.140 46.422 9.293 1.00 15.62 376 ARG A N 1
ATOM 4232 C CA . ARG A 1 267 ? 9.613 46.501 10.630 1.00 15.42 376 ARG A CA 1
ATOM 4233 C C . ARG A 1 267 ? 9.417 45.108 11.195 1.00 18.81 376 ARG A C 1
ATOM 4234 O O . ARG A 1 267 ? 8.813 44.259 10.547 1.00 18.40 376 ARG A O 1
ATOM 4255 N N . TRP A 1 268 ? 9.885 44.875 12.407 1.00 15.00 377 TRP A N 1
ATOM 4256 C CA . TRP A 1 268 ? 9.736 43.576 13.085 1.00 14.39 377 TRP A CA 1
ATOM 4257 C C . TRP A 1 268 ? 8.808 43.765 14.267 1.00 17.20 377 TRP A C 1
ATOM 4258 O O . TRP A 1 268 ? 8.975 44.730 15.029 1.00 17.54 377 TRP A O 1
ATOM 4279 N N . MET A 1 269 ? 7.852 42.860 14.449 1.00 12.84 378 MET A N 1
ATOM 4280 C CA . MET A 1 269 ? 6.857 42.963 15.522 1.00 13.31 378 MET A CA 1
ATOM 4281 C C . MET A 1 269 ? 6.740 41.603 16.185 1.00 17.17 378 MET A C 1
ATOM 4282 O O . MET A 1 269 ? 6.310 40.653 15.528 1.00 16.63 378 MET A O 1
ATOM 4296 N N . SER A 1 270 ? 7.143 41.496 17.453 1.00 13.16 379 SER A N 1
ATOM 4297 C CA . SER A 1 270 ? 7.170 40.210 18.168 1.00 13.95 379 SER A CA 1
ATOM 4298 C C . SER A 1 270 ? 6.237 40.177 19.385 1.00 16.89 379 SER A C 1
ATOM 4299 O O . SER A 1 270 ? 6.045 41.191 20.061 1.00 17.60 379 SER A O 1
ATOM 4307 N N . GLU A 1 271 ? 5.672 39.020 19.694 1.00 15.39 380 GLU A N 1
ATOM 4308 C CA . GLU A 1 271 ? 4.678 38.952 20.765 1.00 15.66 380 GLU A CA 1
ATOM 4309 C C . GLU A 1 271 ? 5.181 39.263 22.162 1.00 18.45 380 GLU A C 1
ATOM 4310 O O . GLU A 1 271 ? 4.427 39.822 22.970 1.00 15.75 380 GLU A O 1
ATOM 4322 N N . SER A 1 272 ? 6.407 38.835 22.474 1.00 14.79 381 SER A N 1
ATOM 4323 C CA . SER A 1 272 ? 6.979 38.933 23.805 1.00 14.83 381 SER A CA 1
ATOM 4324 C C . SER A 1 272 ? 8.501 38.980 23.707 1.00 18.20 381 SER A C 1
ATOM 4325 O O . SER A 1 272 ? 9.034 39.141 22.615 1.00 16.19 381 SER A O 1
ATOM 4333 N N . GLY A 1 273 ? 9.180 38.867 24.840 1.00 15.74 382 GLY A N 1
ATOM 4334 C CA . GLY A 1 273 ? 10.630 38.959 24.919 1.00 15.72 382 GLY A CA 1
ATOM 4335 C C . GLY A 1 273 ? 11.123 40.384 24.877 1.00 20.41 382 GLY A C 1
ATOM 4336 O O . GLY A 1 273 ? 10.365 41.320 25.112 1.00 21.30 382 GLY A O 1
ATOM 4340 N N . ILE A 1 274 ? 12.402 40.552 24.631 1.00 18.70 383 ILE A N 1
ATOM 4341 C CA . ILE A 1 274 ? 13.041 41.868 24.534 1.00 16.39 383 ILE A CA 1
ATOM 4342 C C . ILE A 1 274 ? 13.275 42.188 23.082 1.00 18.40 383 ILE A C 1
ATOM 4343 O O . ILE A 1 274 ? 13.071 41.341 22.205 1.00 18.62 383 ILE A O 1
ATOM 4359 N N . ILE A 1 275 ? 13.741 43.394 22.815 1.00 16.27 384 ILE A N 1
ATOM 4360 C CA . ILE A 1 275 ? 14.248 43.760 21.506 1.00 16.73 384 ILE A CA 1
ATOM 4361 C C . ILE A 1 275 ? 15.718 43.377 21.605 1.00 18.88 384 ILE A C 1
ATOM 4362 O O . ILE A 1 275 ? 16.423 43.857 22.511 1.00 16.98 384 ILE A O 1
ATOM 4378 N N . ASP A 1 276 ? 16.171 42.448 20.738 1.00 15.94 385 ASP A N 1
ATOM 4379 C CA . ASP A 1 276 ? 17.564 42.046 20.688 1.00 15.30 385 ASP A CA 1
ATOM 4380 C C . ASP A 1 276 ? 17.858 41.876 19.210 1.00 18.86 385 ASP A C 1
ATOM 4381 O O . ASP A 1 276 ? 17.363 40.931 18.579 1.00 18.25 385 ASP A O 1
ATOM 4390 N N . VAL A 1 277 ? 18.643 42.797 18.659 1.00 14.38 386 VAL A N 1
ATOM 4391 C CA . VAL A 1 277 ? 18.901 42.806 17.223 1.00 14.72 386 VAL A CA 1
ATOM 4392 C C . VAL A 1 277 ? 20.356 43.020 16.925 1.00 18.78 386 VAL A C 1
ATOM 4393 O O . VAL A 1 277 ? 21.017 43.882 17.527 1.00 16.55 386 VAL A O 1
ATOM 4406 N N . PHE A 1 278 ? 20.855 42.243 15.956 1.00 14.24 387 PHE A N 1
ATOM 4407 C CA . PHE A 1 278 ? 22.218 42.387 15.482 1.00 13.67 387 PHE A CA 1
ATOM 4408 C C . PHE A 1 278 ? 22.190 42.994 14.092 1.00 17.97 387 PHE A C 1
ATOM 4409 O O . PHE A 1 278 ? 21.455 42.516 13.213 1.00 15.75 387 PHE A O 1
ATOM 4426 N N . LEU A 1 279 ? 23.008 44.022 13.881 1.00 14.61 388 LEU A N 1
ATOM 4427 C CA . LEU A 1 279 ? 23.170 44.673 12.594 1.00 16.03 388 LEU A CA 1
ATOM 4428 C C . LEU A 1 279 ? 24.520 44.251 12.092 1.00 18.86 388 LEU A C 1
ATOM 4429 O O . LEU A 1 279 ? 25.529 44.459 12.762 1.00 19.12 388 LEU A O 1
ATOM 4445 N N . MET A 1 280 ? 24.525 43.545 10.957 1.00 14.36 389 MET A N 1
ATOM 4446 C CA . MET A 1 280 ? 25.700 42.931 10.358 1.00 12.99 389 MET A CA 1
ATOM 4447 C C . MET A 1 280 ? 26.051 43.775 9.173 1.00 15.98 389 MET A C 1
ATOM 4448 O O . MET A 1 280 ? 25.305 43.845 8.222 1.00 16.72 389 MET A O 1
ATOM 4462 N N . LEU A 1 281 ? 27.129 44.574 9.283 1.00 13.72 390 LEU A N 1
ATOM 4463 C CA . LEU A 1 281 ? 27.371 45.631 8.310 1.00 14.26 390 LEU A CA 1
ATOM 4464 C C . LEU A 1 281 ? 28.222 45.259 7.100 1.00 18.10 390 LEU A C 1
ATOM 4465 O O . LEU A 1 281 ? 28.554 46.138 6.267 1.00 16.94 390 LEU A O 1
ATOM 4481 N N . GLY A 1 282 ? 28.532 43.978 6.944 1.00 15.79 391 GLY A N 1
ATOM 4482 C CA . GLY A 1 282 ? 29.261 43.561 5.759 1.00 15.15 391 GLY A CA 1
ATOM 4483 C C . GLY A 1 282 ? 30.675 44.106 5.749 1.00 18.87 391 GLY A C 1
ATOM 4484 O O . GLY A 1 282 ? 31.367 43.945 6.746 1.00 17.62 391 GLY A O 1
ATOM 4488 N N . PRO A 1 283 ? 31.158 44.745 4.658 1.00 17.23 392 PRO A N 1
ATOM 4489 C CA . PRO A 1 283 ? 30.438 45.217 3.469 1.00 17.04 392 PRO A CA 1
ATOM 4490 C C . PRO A 1 283 ? 30.097 44.228 2.363 1.00 20.60 392 PRO A C 1
ATOM 4491 O O . PRO A 1 283 ? 29.211 44.543 1.581 1.00 19.86 392 PRO A O 1
ATOM 4502 N N . SER A 1 284 ? 30.766 43.078 2.271 1.00 17.72 393 SER A N 1
ATOM 4503 C CA . SER A 1 284 ? 30.446 42.101 1.216 1.00 17.15 393 SER A CA 1
ATOM 4504 C C . SER A 1 284 ? 29.458 41.064 1.766 1.00 18.38 393 SER A C 1
ATOM 4505 O O . SER A 1 284 ? 29.309 40.895 2.998 1.00 15.31 393 SER A O 1
ATOM 4513 N N . VAL A 1 285 ? 28.836 40.313 0.867 1.00 15.28 394 VAL A N 1
ATOM 4514 C CA . VAL A 1 285 ? 27.880 39.303 1.349 1.00 15.51 394 VAL A CA 1
ATOM 4515 C C . VAL A 1 285 ? 28.601 38.205 2.100 1.00 17.68 394 VAL A C 1
ATOM 4516 O O . VAL A 1 285 ? 28.069 37.694 3.086 1.00 16.54 394 VAL A O 1
ATOM 4529 N N . PHE A 1 286 ? 29.823 37.877 1.694 1.00 15.52 395 PHE A N 1
ATOM 4530 C CA . PHE A 1 286 ? 30.642 36.907 2.428 1.00 15.32 395 PHE A CA 1
ATOM 4531 C C . PHE A 1 286 ? 30.993 37.400 3.836 1.00 17.08 395 PHE A C 1
ATOM 4532 O O . PHE A 1 286 ? 31.032 36.610 4.785 1.00 15.66 395 PHE A O 1
ATOM 4549 N N . ASP A 1 287 ? 31.229 38.715 3.992 1.00 16.12 396 ASP A N 1
ATOM 4550 C CA . ASP A 1 287 ? 31.455 39.292 5.309 1.00 15.47 396 ASP A CA 1
ATOM 4551 C C . ASP A 1 287 ? 30.204 39.113 6.171 1.00 17.13 396 ASP A C 1
ATOM 4552 O O . ASP A 1 287 ? 30.322 38.766 7.345 1.00 17.31 396 ASP A O 1
ATOM 4561 N N . VAL A 1 288 ? 29.005 39.323 5.594 1.00 14.87 397 VAL A N 1
ATOM 4562 C CA . VAL A 1 288 ? 27.731 39.093 6.320 1.00 14.08 397 VAL A CA 1
ATOM 4563 C C . VAL A 1 288 ? 27.602 37.622 6.700 1.00 15.04 397 VAL A C 1
ATOM 4564 O O . VAL A 1 288 ? 27.283 37.326 7.847 1.00 15.26 397 VAL A O 1
ATOM 4577 N N . PHE A 1 289 ? 27.934 36.692 5.784 1.00 14.61 398 PHE A N 1
ATOM 4578 C CA . PHE A 1 289 ? 27.855 35.269 6.151 1.00 14.38 398 PHE A CA 1
ATOM 4579 C C . PHE A 1 289 ? 28.788 34.959 7.344 1.00 17.53 398 PHE A C 1
ATOM 4580 O O . PHE A 1 289 ? 28.409 34.200 8.225 1.00 15.73 398 PHE A O 1
ATOM 4597 N N . ARG A 1 290 ? 30.032 35.486 7.329 1.00 15.40 399 ARG A N 1
ATOM 4598 C CA . ARG A 1 290 ? 30.979 35.244 8.415 1.00 15.63 399 ARG A CA 1
ATOM 4599 C C . ARG A 1 290 ? 30.475 35.834 9.706 1.00 19.23 399 ARG A C 1
ATOM 4600 O O . ARG A 1 290 ? 30.615 35.243 10.773 1.00 15.70 399 ARG A O 1
ATOM 4621 N N . GLN A 1 291 ? 29.922 37.034 9.619 1.00 15.80 400 GLN A N 1
ATOM 4622 C CA . GLN A 1 291 ? 29.354 37.731 10.774 1.00 15.53 400 GLN A CA 1
ATOM 4623 C C . GLN A 1 291 ? 28.262 36.936 11.433 1.00 15.79 400 GLN A C 1
ATOM 4624 O O . GLN A 1 291 ? 28.305 36.677 12.644 1.00 14.85 400 GLN A O 1
ATOM 4638 N N . TYR A 1 292 ? 27.284 36.502 10.654 1.00 13.67 401 TYR A N 1
ATOM 4639 C CA . TYR A 1 292 ? 26.194 35.680 11.191 1.00 13.11 401 TYR A CA 1
ATOM 4640 C C . TYR A 1 292 ? 26.689 34.327 11.726 1.00 14.78 401 TYR A C 1
ATOM 4641 O O . TYR A 1 292 ? 26.222 33.862 12.767 1.00 12.83 401 TYR A O 1
ATOM 4659 N N . ALA A 1 293 ? 27.645 33.685 11.036 1.00 13.41 402 ALA A N 1
ATOM 4660 C CA . ALA A 1 293 ? 28.226 32.410 11.480 1.00 14.44 402 ALA A CA 1
ATOM 4661 C C . ALA A 1 293 ? 28.958 32.587 12.814 1.00 14.92 402 ALA A C 1
ATOM 4662 O O . ALA A 1 293 ? 28.942 31.674 13.657 1.00 15.36 402 ALA A O 1
ATOM 4669 N N . SER A 1 294 ? 29.592 33.764 13.056 1.00 13.26 403 SER A N 1
ATOM 4670 C CA . SER A 1 294 ? 30.244 34.009 14.333 1.00 13.55 403 SER A CA 1
ATOM 4671 C C . SER A 1 294 ? 29.224 34.034 15.462 1.00 16.74 403 SER A C 1
ATOM 4672 O O . SER A 1 294 ? 29.566 33.740 16.588 1.00 17.06 403 SER A O 1
ATOM 4680 N N . LEU A 1 295 ? 27.968 34.418 15.164 1.00 14.32 404 LEU A N 1
ATOM 4681 C CA . LEU A 1 295 ? 26.922 34.485 16.164 1.00 13.47 404 LEU A CA 1
ATOM 4682 C C . LEU A 1 295 ? 26.259 33.149 16.401 1.00 15.30 404 LEU A C 1
ATOM 4683 O O . LEU A 1 295 ? 26.098 32.791 17.553 1.00 14.87 404 LEU A O 1
ATOM 4699 N N . THR A 1 296 ? 25.798 32.461 15.346 1.00 12.76 405 THR A N 1
ATOM 4700 C CA . THR A 1 296 ? 24.982 31.241 15.495 1.00 12.53 405 THR A CA 1
ATOM 4701 C C . THR A 1 296 ? 25.620 29.933 15.041 1.00 15.76 405 THR A C 1
ATOM 4702 O O . THR A 1 296 ? 24.968 28.904 15.056 1.00 14.44 405 THR A O 1
ATOM 4713 N N . GLY A 1 297 ? 26.881 29.974 14.656 1.00 14.85 406 GLY A N 1
ATOM 4714 C CA . GLY A 1 297 ? 27.594 28.779 14.243 1.00 14.38 406 GLY A CA 1
ATOM 4715 C C . GLY A 1 297 ? 27.416 28.439 12.775 1.00 14.73 406 GLY A C 1
ATOM 4716 O O . GLY A 1 297 ? 26.814 29.187 12.005 1.00 13.44 406 GLY A O 1
ATOM 4720 N N . THR A 1 298 ? 27.966 27.313 12.376 1.00 14.40 407 THR A N 1
ATOM 4721 C CA . THR A 1 298 ? 27.995 26.927 10.960 1.00 13.70 407 THR A CA 1
ATOM 4722 C C . THR A 1 298 ? 27.336 25.576 10.777 1.00 15.75 407 THR A C 1
ATOM 4723 O O . THR A 1 298 ? 27.117 24.837 11.733 1.00 14.33 407 THR A O 1
ATOM 4734 N N . GLN A 1 299 ? 27.044 25.273 9.526 1.00 13.81 408 GLN A N 1
ATOM 4735 C CA . GLN A 1 299 ? 26.452 24.016 9.133 1.00 11.98 408 GLN A CA 1
ATOM 4736 C C . GLN A 1 299 ? 27.267 22.815 9.671 1.00 15.28 408 GLN A C 1
ATOM 4737 O O . GLN A 1 299 ? 28.494 22.724 9.475 1.00 15.16 408 GLN A O 1
ATOM 4751 N N . ALA A 1 300 ? 26.585 21.894 10.333 1.00 12.62 409 ALA A N 1
ATOM 4752 C CA . ALA A 1 300 ? 27.210 20.634 10.793 1.00 12.02 409 ALA A CA 1
ATOM 4753 C C . ALA A 1 300 ? 27.667 19.864 9.548 1.00 15.75 409 ALA A C 1
ATOM 4754 O O . ALA A 1 300 ? 26.946 19.817 8.558 1.00 13.71 409 ALA A O 1
ATOM 4761 N N . LEU A 1 301 ? 28.844 19.223 9.604 1.00 12.61 410 LEU A N 1
ATOM 4762 C CA . LEU A 1 301 ? 29.373 18.519 8.454 1.00 12.57 410 LEU A CA 1
ATOM 4763 C C . LEU A 1 301 ? 28.611 17.218 8.280 1.00 14.57 410 LEU A C 1
ATOM 4764 O O . LEU A 1 301 ? 28.670 16.347 9.172 1.00 15.85 410 LEU A O 1
ATOM 4780 N N . PRO A 1 302 ? 27.825 17.099 7.201 1.00 12.92 411 PRO A N 1
ATOM 4781 C CA . PRO A 1 302 ? 27.033 15.874 7.053 1.00 13.24 411 PRO A CA 1
ATOM 4782 C C . PRO A 1 302 ? 27.921 14.670 6.917 1.00 15.36 411 PRO A C 1
ATOM 4783 O O . PRO A 1 302 ? 28.939 14.754 6.236 1.00 14.59 411 PRO A O 1
ATOM 4794 N N . PRO A 1 303 ? 27.543 13.516 7.475 1.00 13.84 412 PRO A N 1
ATOM 4795 C CA . PRO A 1 303 ? 28.254 12.282 7.078 1.00 14.00 412 PRO A CA 1
ATOM 4796 C C . PRO A 1 303 ? 28.024 12.118 5.576 1.00 16.64 412 PRO A C 1
ATOM 4797 O O . PRO A 1 303 ? 26.965 12.488 5.047 1.00 13.97 412 PRO A O 1
ATOM 4808 N N . LEU A 1 304 ? 28.999 11.573 4.897 1.00 12.53 413 LEU A N 1
ATOM 4809 C CA . LEU A 1 304 ? 28.956 11.493 3.440 1.00 11.65 413 LEU A CA 1
ATOM 4810 C C . LEU A 1 304 ? 27.704 10.813 2.911 1.00 11.15 413 LEU A C 1
ATOM 4811 O O . LEU A 1 304 ? 27.156 11.279 1.927 1.00 13.28 413 LEU A O 1
ATOM 4827 N N . PHE A 1 305 ? 27.250 9.729 3.537 1.00 11.42 414 PHE A N 1
ATOM 4828 C CA . PHE A 1 305 ? 26.108 8.993 3.006 1.00 11.56 414 PHE A CA 1
ATOM 4829 C C . PHE A 1 305 ? 24.866 9.867 2.888 1.00 13.71 414 PHE A C 1
ATOM 4830 O O . PHE A 1 305 ? 24.045 9.626 2.012 1.00 12.54 414 PHE A O 1
ATOM 4847 N N . SER A 1 306 ? 24.718 10.858 3.789 1.00 10.32 415 SER A N 1
ATOM 4848 C CA . SER A 1 306 ? 23.532 11.728 3.827 1.00 10.57 415 SER A CA 1
ATOM 4849 C C . SER A 1 306 ? 23.448 12.698 2.680 1.00 12.78 415 SER A C 1
ATOM 4850 O O . SER A 1 306 ? 22.373 13.279 2.445 1.00 12.02 415 SER A O 1
ATOM 4858 N N . LEU A 1 307 ? 24.549 12.834 1.932 1.00 10.82 416 LEU A N 1
ATOM 4859 C CA . LEU A 1 307 ? 24.624 13.602 0.696 1.00 10.13 416 LEU A CA 1
ATOM 4860 C C . LEU A 1 307 ? 24.313 12.729 -0.546 1.00 13.63 416 LEU A C 1
ATOM 4861 O O . LEU A 1 307 ? 24.239 13.291 -1.637 1.00 13.69 416 LEU A O 1
ATOM 4877 N N . GLY A 1 308 ? 24.083 11.419 -0.372 1.00 12.41 417 GLY A N 1
ATOM 4878 C CA . GLY A 1 308 ? 23.631 10.550 -1.439 1.00 12.27 417 GLY A CA 1
ATOM 4879 C C . GLY A 1 308 ? 22.134 10.711 -1.649 1.00 14.66 417 GLY A C 1
ATOM 4880 O O . GLY A 1 308 ? 21.534 11.695 -1.240 1.00 15.80 417 GLY A O 1
ATOM 4884 N N . TYR A 1 309 ? 21.540 9.747 -2.310 1.00 13.07 418 TYR A N 1
ATOM 4885 C CA . TYR A 1 309 ? 20.114 9.726 -2.596 1.00 11.43 418 TYR A CA 1
ATOM 4886 C C . TYR A 1 309 ? 19.395 8.921 -1.501 1.00 12.66 418 TYR A C 1
ATOM 4887 O O . TYR A 1 309 ? 19.825 7.830 -1.131 1.00 12.61 418 TYR A O 1
ATOM 4905 N N . HIS A 1 310 ? 18.239 9.460 -1.059 1.00 11.63 419 HIS A N 1
ATOM 4906 C CA . HIS A 1 310 ? 17.372 8.913 -0.036 1.00 10.90 419 HIS A CA 1
ATOM 4907 C C . HIS A 1 310 ? 16.022 8.545 -0.682 1.00 11.85 419 HIS A C 1
ATOM 4908 O O . HIS A 1 310 ? 15.380 9.389 -1.307 1.00 11.30 419 HIS A O 1
ATOM 4922 N N . GLN A 1 311 ? 15.553 7.332 -0.420 1.00 11.66 420 GLN A N 1
ATOM 4923 C CA . GLN A 1 311 ? 14.276 6.829 -0.922 1.00 11.45 420 GLN A CA 1
ATOM 4924 C C . GLN A 1 311 ? 13.306 6.661 0.240 1.00 13.73 420 GLN A C 1
ATOM 4925 O O . GLN A 1 311 ? 13.568 5.906 1.172 1.00 13.40 420 GLN A O 1
ATOM 4939 N N . SER A 1 312 ? 12.210 7.360 0.159 1.00 12.29 421 SER A N 1
ATOM 4940 C CA . SER A 1 312 ? 11.193 7.350 1.195 1.00 11.43 421 SER A CA 1
ATOM 4941 C C . SER A 1 312 ? 9.777 7.357 0.618 1.00 16.25 421 SER A C 1
ATOM 4942 O O . SER A 1 312 ? 9.549 7.704 -0.530 1.00 14.77 421 SER A O 1
ATOM 4950 N N . ARG A 1 313 ? 8.836 6.993 1.467 1.00 14.60 422 ARG A N 1
ATOM 4951 C CA . ARG A 1 313 ? 7.405 7.179 1.302 1.00 13.35 422 ARG A CA 1
ATOM 4952 C C . ARG A 1 313 ? 6.701 6.924 2.628 1.00 15.00 422 ARG A C 1
ATOM 4953 O O . ARG A 1 313 ? 7.270 6.354 3.521 1.00 14.93 422 ARG A O 1
ATOM 4974 N N . TRP A 1 314 ? 5.460 7.347 2.723 1.00 14.93 423 TRP A N 1
ATOM 4975 C CA . TRP A 1 314 ? 4.574 7.044 3.838 1.00 16.05 423 TRP A CA 1
ATOM 4976 C C . TRP A 1 314 ? 3.691 5.959 3.210 1.00 21.22 423 TRP A C 1
ATOM 4977 O O . TRP A 1 314 ? 2.769 6.304 2.467 1.00 20.40 423 TRP A O 1
ATOM 4998 N N . ASN A 1 315 ? 3.938 4.675 3.412 1.00 17.14 424 ASN A N 1
ATOM 4999 C CA . ASN A 1 315 ? 4.970 4.007 4.149 1.00 17.73 424 ASN A CA 1
ATOM 5000 C C . ASN A 1 315 ? 5.355 2.787 3.377 1.00 21.05 424 ASN A C 1
ATOM 5001 O O . ASN A 1 315 ? 4.509 2.162 2.756 1.00 20.79 424 ASN A O 1
ATOM 5012 N N . TYR A 1 316 ? 6.578 2.353 3.554 1.00 15.94 425 TYR A N 1
ATOM 5013 C CA . TYR A 1 316 ? 6.987 1.027 3.116 1.00 15.21 425 TYR A CA 1
ATOM 5014 C C . TYR A 1 316 ? 6.279 0.083 4.098 1.00 19.16 425 TYR A C 1
ATOM 5015 O O . TYR A 1 316 ? 6.162 0.371 5.290 1.00 19.84 425 TYR A O 1
ATOM 5033 N N . ARG A 1 317 ? 5.715 -0.976 3.594 1.00 16.58 426 ARG A N 1
ATOM 5034 C CA . ARG A 1 317 ? 4.802 -1.819 4.377 1.00 16.06 426 ARG A CA 1
ATOM 5035 C C . ARG A 1 317 ? 5.404 -2.608 5.497 1.00 18.22 426 ARG A C 1
ATOM 5036 O O . ARG A 1 317 ? 4.770 -2.768 6.539 1.00 17.95 426 ARG A O 1
ATOM 5057 N N . ASP A 1 318 ? 6.553 -3.214 5.246 1.00 13.81 427 ASP A N 1
ATOM 5058 C CA . ASP A 1 318 ? 7.181 -4.119 6.165 1.00 14.86 427 ASP A CA 1
ATOM 5059 C C . ASP A 1 318 ? 8.622 -4.398 5.734 1.00 18.97 427 ASP A C 1
ATOM 5060 O O . ASP A 1 318 ? 9.107 -3.807 4.760 1.00 16.82 427 ASP A O 1
ATOM 5069 N N . GLU A 1 319 ? 9.284 -5.315 6.427 1.00 15.50 428 GLU A N 1
ATOM 5070 C CA . GLU A 1 319 ? 10.668 -5.652 6.135 1.00 15.36 428 GLU A CA 1
ATOM 5071 C C . GLU A 1 319 ? 10.823 -6.176 4.726 1.00 20.85 428 GLU A C 1
ATOM 5072 O O . GLU A 1 319 ? 11.782 -5.818 4.046 1.00 18.84 428 GLU A O 1
ATOM 5084 N N . ALA A 1 320 ? 9.881 -7.028 4.273 1.00 17.85 429 ALA A N 1
ATOM 5085 C CA . ALA A 1 320 ? 9.982 -7.564 2.917 1.00 17.28 429 ALA A CA 1
ATOM 5086 C C . ALA A 1 320 ? 9.903 -6.417 1.890 1.00 18.64 429 ALA A C 1
ATOM 5087 O O . ALA A 1 320 ? 10.627 -6.451 0.911 1.00 18.73 429 ALA A O 1
ATOM 5094 N N . ASP A 1 321 ? 9.043 -5.402 2.111 1.00 15.01 430 ASP A N 1
ATOM 5095 C CA . ASP A 1 321 ? 8.948 -4.278 1.184 1.00 15.39 430 ASP A CA 1
ATOM 5096 C C . ASP A 1 321 ? 10.289 -3.485 1.173 1.00 17.63 430 ASP A C 1
ATOM 5097 O O . ASP A 1 321 ? 10.818 -3.176 0.106 1.00 16.48 430 ASP A O 1
ATOM 5106 N N . VAL A 1 322 ? 10.845 -3.198 2.330 1.00 14.54 431 VAL A N 1
ATOM 5107 C CA . VAL A 1 322 ? 12.137 -2.481 2.419 1.00 13.27 431 VAL A CA 1
ATOM 5108 C C . VAL A 1 322 ? 13.210 -3.269 1.660 1.00 17.80 431 VAL A C 1
ATOM 5109 O O . VAL A 1 322 ? 13.987 -2.678 0.906 1.00 17.08 431 VAL A O 1
ATOM 5122 N N . LEU A 1 323 ? 13.281 -4.590 1.892 1.00 16.77 432 LEU A N 1
ATOM 5123 C CA . LEU A 1 323 ? 14.275 -5.415 1.212 1.00 19.38 432 LEU A CA 1
ATOM 5124 C C . LEU A 1 323 ? 14.020 -5.495 -0.307 1.00 18.31 432 LEU A C 1
ATOM 5125 O O . LEU A 1 323 ? 14.994 -5.526 -1.068 1.00 17.74 432 LEU A O 1
ATOM 5141 N N . GLU A 1 324 ? 12.759 -5.450 -0.761 1.00 16.08 433 GLU A N 1
ATOM 5142 C CA . GLU A 1 324 ? 12.456 -5.445 -2.187 1.00 14.87 433 GLU A CA 1
ATOM 5143 C C . GLU A 1 324 ? 12.879 -4.136 -2.834 1.00 18.92 433 GLU A C 1
ATOM 5144 O O . GLU A 1 324 ? 13.332 -4.100 -3.990 1.00 18.62 433 GLU A O 1
ATOM 5156 N N . VAL A 1 325 ? 12.690 -3.035 -2.104 1.00 16.34 434 VAL A N 1
ATOM 5157 C CA . VAL A 1 325 ? 13.078 -1.692 -2.576 1.00 14.21 434 VAL A CA 1
ATOM 5158 C C . VAL A 1 325 ? 14.614 -1.662 -2.699 1.00 16.55 434 VAL A C 1
ATOM 5159 O O . VAL A 1 325 ? 15.142 -1.257 -3.726 1.00 16.43 434 VAL A O 1
ATOM 5172 N N . ASP A 1 326 ? 15.306 -2.117 -1.680 1.00 14.82 435 ASP A N 1
ATOM 5173 C CA . ASP A 1 326 ? 16.769 -2.225 -1.697 1.00 15.30 435 ASP A CA 1
ATOM 5174 C C . ASP A 1 326 ? 17.241 -3.006 -2.935 1.00 18.96 435 ASP A C 1
ATOM 5175 O O . ASP A 1 326 ? 18.122 -2.557 -3.685 1.00 17.80 435 ASP A O 1
ATOM 5184 N N . GLN A 1 327 ? 16.633 -4.168 -3.154 1.00 15.48 436 GLN A N 1
ATOM 5185 C CA . GLN A 1 327 ? 17.008 -5.017 -4.275 1.00 15.82 436 GLN A CA 1
ATOM 5186 C C . GLN A 1 327 ? 16.646 -4.405 -5.629 1.00 18.77 436 GLN A C 1
ATOM 5187 O O . GLN A 1 327 ? 17.407 -4.562 -6.590 1.00 17.05 436 GLN A O 1
ATOM 5201 N N . GLY A 1 328 ? 15.560 -3.631 -5.672 1.00 15.48 437 GLY A N 1
ATOM 5202 C CA . GLY A 1 328 ? 15.120 -2.930 -6.870 1.00 14.73 437 GLY A CA 1
ATOM 5203 C C . GLY A 1 328 ? 16.154 -1.938 -7.360 1.00 15.33 437 GLY A C 1
ATOM 5204 O O . GLY A 1 328 ? 16.459 -1.916 -8.551 1.00 15.51 437 GLY A O 1
ATOM 5208 N N . PHE A 1 329 ? 16.793 -1.183 -6.435 1.00 13.68 438 PHE A N 1
ATOM 5209 C CA . PHE A 1 329 ? 17.849 -0.243 -6.846 1.00 12.98 438 PHE A CA 1
ATOM 5210 C C . PHE A 1 329 ? 18.986 -1.019 -7.514 1.00 15.31 438 PHE A C 1
ATOM 5211 O O . PHE A 1 329 ? 19.490 -0.616 -8.569 1.00 15.91 438 PHE A O 1
ATOM 5228 N N . ASP A 1 330 ? 19.377 -2.145 -6.926 1.00 13.39 439 ASP A N 1
ATOM 5229 C CA . ASP A 1 330 ? 20.485 -2.923 -7.457 1.00 12.85 439 ASP A CA 1
ATOM 5230 C C . ASP A 1 330 ? 20.133 -3.625 -8.764 1.00 16.42 439 ASP A C 1
ATOM 5231 O O . ASP A 1 330 ? 20.962 -3.624 -9.699 1.00 16.43 439 ASP A O 1
ATOM 5240 N N . ASP A 1 331 ? 18.916 -4.170 -8.886 1.00 14.29 440 ASP A N 1
ATOM 5241 C CA . ASP A 1 331 ? 18.519 -4.831 -10.131 1.00 13.89 440 ASP A CA 1
ATOM 5242 C C . ASP A 1 331 ? 18.395 -3.857 -11.291 1.00 17.88 440 ASP A C 1
ATOM 5243 O O . ASP A 1 331 ? 18.511 -4.285 -12.448 1.00 17.91 440 ASP A O 1
ATOM 5252 N N . HIS A 1 332 ? 18.153 -2.557 -11.013 1.00 13.26 441 HIS A N 1
ATOM 5253 C CA . HIS A 1 332 ? 18.009 -1.529 -12.025 1.00 13.16 441 HIS A CA 1
ATOM 5254 C C . HIS A 1 332 ? 19.209 -0.567 -12.097 1.00 16.05 441 HIS A C 1
ATOM 5255 O O . HIS A 1 332 ? 19.141 0.434 -12.811 1.00 15.34 441 HIS A O 1
ATOM 5269 N N . ASN A 1 333 ? 20.298 -0.906 -11.444 1.00 14.45 442 ASN A N 1
ATOM 5270 C CA . ASN A 1 333 ? 21.551 -0.124 -11.472 1.00 14.85 442 ASN A CA 1
ATOM 5271 C C . ASN A 1 333 ? 21.259 1.348 -11.208 1.00 16.95 442 ASN A C 1
ATOM 5272 O O . ASN A 1 333 ? 21.627 2.235 -11.984 1.00 16.18 442 ASN A O 1
ATOM 5283 N N . MET A 1 334 ? 20.634 1.593 -10.076 1.00 12.97 443 MET A N 1
ATOM 5284 C CA . MET A 1 334 ? 20.335 2.962 -9.615 1.00 11.45 443 MET A CA 1
ATOM 5285 C C . MET A 1 334 ? 20.920 3.090 -8.213 1.00 15.68 443 MET A C 1
ATOM 5286 O O . MET A 1 334 ? 20.595 2.299 -7.323 1.00 16.94 443 MET A O 1
ATOM 5300 N N . PRO A 1 335 ? 21.803 4.065 -7.969 1.00 13.09 444 PRO A N 1
ATOM 5301 C CA . PRO A 1 335 ? 22.395 4.156 -6.632 1.00 13.36 444 PRO A CA 1
ATOM 5302 C C . PRO A 1 335 ? 21.416 4.740 -5.619 1.00 15.09 444 PRO A C 1
ATOM 5303 O O . PRO A 1 335 ? 20.570 5.551 -5.962 1.00 14.79 444 PRO A O 1
ATOM 5314 N N . CYS A 1 336 ? 21.614 4.380 -4.361 1.00 11.82 445 CYS A N 1
ATOM 5315 C CA . CYS A 1 336 ? 20.758 4.873 -3.260 1.00 11.93 445 CYS A CA 1
ATOM 5316 C C . CYS A 1 336 ? 21.490 4.597 -1.950 1.00 14.95 445 CYS A C 1
ATOM 5317 O O . CYS A 1 336 ? 22.050 3.497 -1.755 1.00 13.85 445 CYS A O 1
ATOM 5325 N N . ASP A 1 337 ? 21.563 5.590 -1.049 1.00 10.76 446 ASP A N 1
ATOM 5326 C CA . ASP A 1 337 ? 22.265 5.347 0.204 1.00 10.94 446 ASP A CA 1
ATOM 5327 C C . ASP A 1 337 ? 21.343 4.968 1.346 1.00 14.81 446 ASP A C 1
ATOM 5328 O O . ASP A 1 337 ? 21.815 4.307 2.279 1.00 13.90 446 ASP A O 1
ATOM 5337 N N . VAL A 1 338 ? 20.094 5.463 1.355 1.00 12.91 447 VAL A N 1
ATOM 5338 C CA . VAL A 1 338 ? 19.249 5.298 2.520 1.00 12.17 447 VAL A CA 1
ATOM 5339 C C . VAL A 1 338 ? 17.819 5.014 2.130 1.00 15.35 447 VAL A C 1
ATOM 5340 O O . VAL A 1 338 ? 17.302 5.664 1.223 1.00 13.78 447 VAL A O 1
ATOM 5353 N N . ILE A 1 339 ? 17.175 4.131 2.889 1.00 12.00 448 ILE A N 1
ATOM 5354 C CA . ILE A 1 339 ? 15.736 3.834 2.802 1.00 11.49 448 ILE A CA 1
ATOM 5355 C C . ILE A 1 339 ? 15.078 4.298 4.091 1.00 14.09 448 ILE A C 1
ATOM 5356 O O . ILE A 1 339 ? 15.623 4.064 5.163 1.00 12.87 448 ILE A O 1
ATOM 5372 N N . TRP A 1 340 ? 13.924 4.995 3.974 1.00 11.60 449 TRP A N 1
ATOM 5373 C CA . TRP A 1 340 ? 13.269 5.662 5.091 1.00 12.23 449 TRP A CA 1
ATOM 5374 C C . TRP A 1 340 ? 11.990 4.970 5.548 1.00 15.54 449 TRP A C 1
ATOM 5375 O O . TRP A 1 340 ? 11.198 4.535 4.716 1.00 12.91 449 TRP A O 1
ATOM 5396 N N . LEU A 1 341 ? 11.762 4.965 6.867 1.00 13.12 450 LEU A N 1
ATOM 5397 C CA . LEU A 1 341 ? 10.583 4.374 7.520 1.00 13.95 450 LEU A CA 1
ATOM 5398 C C . LEU A 1 341 ? 9.772 5.465 8.204 1.00 15.46 450 LEU A C 1
ATOM 5399 O O . LEU A 1 341 ? 10.209 6.058 9.178 1.00 14.27 450 LEU A O 1
ATOM 5415 N N . ASP A 1 342 ? 8.600 5.727 7.672 1.00 12.98 451 ASP A N 1
ATOM 5416 C CA . ASP A 1 342 ? 7.661 6.709 8.175 1.00 12.89 451 ASP A CA 1
ATOM 5417 C C . ASP A 1 342 ? 6.862 6.098 9.365 1.00 16.01 451 ASP A C 1
ATOM 5418 O O . ASP A 1 342 ? 7.228 5.038 9.871 1.00 15.35 451 ASP A O 1
ATOM 5427 N N . ILE A 1 343 ? 5.863 6.802 9.850 1.00 14.38 452 ILE A N 1
ATOM 5428 C CA . ILE A 1 343 ? 5.186 6.507 11.113 1.00 13.43 452 ILE A CA 1
ATOM 5429 C C . ILE A 1 343 ? 4.563 5.137 11.205 1.00 17.11 452 ILE A C 1
ATOM 5430 O O . ILE A 1 343 ? 4.353 4.674 12.318 1.00 17.05 452 ILE A O 1
ATOM 5446 N N . GLU A 1 344 ? 4.260 4.479 10.081 1.00 15.71 453 GLU A N 1
ATOM 5447 C CA . GLU A 1 344 ? 3.654 3.144 10.183 1.00 16.07 453 GLU A CA 1
ATOM 5448 C C . GLU A 1 344 ? 4.634 2.082 10.643 1.00 19.93 453 GLU A C 1
ATOM 5449 O O . GLU A 1 344 ? 4.205 0.975 10.979 1.00 18.94 453 GLU A O 1
ATOM 5461 N N . HIS A 1 345 ? 5.948 2.376 10.721 1.00 15.76 454 HIS A N 1
ATOM 5462 C CA . HIS A 1 345 ? 6.879 1.360 11.185 1.00 14.38 454 HIS A CA 1
ATOM 5463 C C . HIS A 1 345 ? 6.813 1.069 12.674 1.00 17.16 454 HIS A C 1
ATOM 5464 O O . HIS A 1 345 ? 7.269 0.022 13.089 1.00 16.86 454 HIS A O 1
ATOM 5478 N N . ALA A 1 346 ? 6.305 2.015 13.458 1.00 14.80 455 ALA A N 1
ATOM 5479 C CA . ALA A 1 346 ? 6.260 1.924 14.910 1.00 14.70 455 ALA A CA 1
ATOM 5480 C C . ALA A 1 346 ? 5.063 1.110 15.383 1.00 18.08 455 ALA A C 1
ATOM 5481 O O . ALA A 1 346 ? 4.214 0.773 14.580 1.00 17.71 455 ALA A O 1
ATOM 5488 N N . ASP A 1 347 ? 5.012 0.778 16.664 1.00 16.13 456 ASP A N 1
ATOM 5489 C CA . ASP A 1 347 ? 3.812 0.135 17.240 1.00 15.62 456 ASP A CA 1
ATOM 5490 C C . ASP A 1 347 ? 2.744 1.208 17.503 1.00 17.33 456 ASP A C 1
ATOM 5491 O O . ASP A 1 347 ? 2.809 1.885 18.522 1.00 14.07 456 ASP A O 1
ATOM 5500 N N . GLY A 1 348 ? 1.783 1.383 16.596 1.00 16.26 457 GLY A N 1
ATOM 5501 C CA . GLY A 1 348 ? 0.718 2.371 16.774 1.00 14.83 457 GLY A CA 1
ATOM 5502 C C . GLY A 1 348 ? 1.205 3.783 17.096 1.00 18.91 457 GLY A C 1
ATOM 5503 O O . GLY A 1 348 ? 0.622 4.497 17.930 1.00 17.54 457 GLY A O 1
ATOM 5507 N N . LYS A 1 349 ? 2.299 4.200 16.421 1.00 14.14 458 LYS A N 1
ATOM 5508 C CA . LYS A 1 349 ? 2.873 5.550 16.563 1.00 14.46 458 LYS A CA 1
ATOM 5509 C C . LYS A 1 349 ? 3.380 5.850 17.963 1.00 15.81 458 LYS A C 1
ATOM 5510 O O . LYS A 1 349 ? 3.478 7.016 18.354 1.00 16.01 458 LYS A O 1
ATOM 5529 N N . ARG A 1 350 ? 3.882 4.807 18.624 1.00 14.64 459 ARG A N 1
ATOM 5530 C CA . ARG A 1 350 ? 4.633 4.915 19.862 1.00 13.80 459 ARG A CA 1
ATOM 5531 C C . ARG A 1 350 ? 6.056 5.010 19.340 1.00 16.60 459 ARG A C 1
ATOM 5532 O O . ARG A 1 350 ? 6.567 4.019 18.847 1.00 14.90 459 ARG A O 1
ATOM 5553 N N . TYR A 1 351 ? 6.723 6.155 19.450 1.00 12.85 460 TYR A N 1
ATOM 5554 C CA . TYR A 1 351 ? 8.067 6.237 18.873 1.00 12.37 460 TYR A CA 1
ATOM 5555 C C . TYR A 1 351 ? 9.066 5.442 19.695 1.00 16.12 460 TYR A C 1
ATOM 5556 O O . TYR A 1 351 ? 8.807 5.067 20.853 1.00 15.83 460 TYR A O 1
ATOM 5574 N N . PHE A 1 352 ? 10.155 5.044 19.027 1.00 11.61 461 PHE A N 1
ATOM 5575 C CA . PHE A 1 352 ? 11.180 4.163 19.580 1.00 11.63 461 PHE A CA 1
ATOM 5576 C C . PHE A 1 352 ? 10.710 2.716 19.678 1.00 16.07 461 PHE A C 1
ATOM 5577 O O . PHE A 1 352 ? 11.345 1.932 20.391 1.00 16.50 461 PHE A O 1
ATOM 5594 N N . THR A 1 353 ? 9.644 2.337 18.961 1.00 15.57 462 THR A N 1
ATOM 5595 C CA . THR A 1 353 ? 9.133 0.967 18.946 1.00 15.45 462 THR A CA 1
ATOM 5596 C C . THR A 1 353 ? 9.005 0.500 17.522 1.00 17.11 462 THR A C 1
ATOM 5597 O O . THR A 1 353 ? 9.151 1.276 16.584 1.00 15.72 462 THR A O 1
ATOM 5608 N N . TRP A 1 354 ? 8.684 -0.786 17.361 1.00 14.40 463 TRP A N 1
ATOM 5609 C CA . TRP A 1 354 ? 8.549 -1.388 16.046 1.00 14.27 463 TRP A CA 1
ATOM 5610 C C . TRP A 1 354 ? 7.242 -2.152 15.967 1.00 20.48 463 TRP A C 1
ATOM 5611 O O . TRP A 1 354 ? 6.901 -2.893 16.907 1.00 21.60 463 TRP A O 1
ATOM 5632 N N . ASP A 1 355 ? 6.525 -2.022 14.865 1.00 16.20 464 ASP A N 1
ATOM 5633 C CA . ASP A 1 355 ? 5.300 -2.837 14.684 1.00 14.73 464 ASP A CA 1
ATOM 5634 C C . ASP A 1 355 ? 5.749 -4.308 14.632 1.00 20.59 464 ASP A C 1
ATOM 5635 O O . ASP A 1 355 ? 6.598 -4.685 13.824 1.00 17.50 464 ASP A O 1
ATOM 5644 N N . PRO A 1 356 ? 5.175 -5.160 15.515 1.00 18.08 465 PRO A N 1
ATOM 5645 C CA . PRO A 1 356 ? 5.633 -6.546 15.611 1.00 18.42 465 PRO A CA 1
ATOM 5646 C C . PRO A 1 356 ? 5.233 -7.450 14.443 1.00 21.10 465 PRO A C 1
ATOM 5647 O O . PRO A 1 356 ? 5.810 -8.515 14.294 1.00 22.36 465 PRO A O 1
ATOM 5658 N N . THR A 1 357 ? 4.315 -7.004 13.574 1.00 16.26 466 THR A N 1
ATOM 5659 C CA . THR A 1 357 ? 3.981 -7.746 12.356 1.00 14.63 466 THR A CA 1
ATOM 5660 C C . THR A 1 357 ? 4.835 -7.260 11.204 1.00 18.48 466 THR A C 1
ATOM 5661 O O . THR A 1 357 ? 5.352 -8.076 10.441 1.00 20.30 466 THR A O 1
ATOM 5672 N N . ARG A 1 358 ? 4.939 -5.939 11.048 1.00 17.33 467 ARG A N 1
ATOM 5673 C CA . ARG A 1 358 ? 5.659 -5.304 9.924 1.00 16.48 467 ARG A CA 1
ATOM 5674 C C . ARG A 1 358 ? 7.149 -5.389 10.049 1.00 17.72 467 ARG A C 1
ATOM 5675 O O . ARG A 1 358 ? 7.843 -5.625 9.054 1.00 18.36 467 ARG A O 1
ATOM 5696 N N . PHE A 1 359 ? 7.662 -5.134 11.255 1.00 15.52 468 PHE A N 1
ATOM 5697 C CA . PHE A 1 359 ? 9.087 -5.106 11.560 1.00 16.12 468 PHE A CA 1
ATOM 5698 C C . PHE A 1 359 ? 9.402 -5.959 12.777 1.00 17.40 468 PHE A C 1
ATOM 5699 O O . PHE A 1 359 ? 9.833 -5.423 13.809 1.00 16.65 468 PHE A O 1
ATOM 5716 N N . PRO A 1 360 ? 9.221 -7.297 12.686 1.00 17.93 469 PRO A N 1
ATOM 5717 C CA . PRO A 1 360 ? 9.514 -8.164 13.855 1.00 19.19 469 PRO A CA 1
ATOM 5718 C C . PRO A 1 360 ? 10.990 -8.317 14.187 1.00 23.10 469 PRO A C 1
ATOM 5719 O O . PRO A 1 360 ? 11.323 -8.702 15.313 1.00 21.92 469 PRO A O 1
ATOM 5730 N N . GLN A 1 361 ? 11.874 -8.095 13.211 1.00 17.59 470 GLN A N 1
ATOM 5731 C CA . GLN A 1 361 ? 13.308 -8.321 13.379 1.00 17.13 470 GLN A CA 1
ATOM 5732 C C . GLN A 1 361 ? 14.083 -7.136 12.817 1.00 19.97 470 GLN A C 1
ATOM 5733 O O . GLN A 1 361 ? 14.794 -7.291 11.832 1.00 19.54 470 GLN A O 1
ATOM 5747 N N . PRO A 1 362 ? 13.946 -5.940 13.428 1.00 16.31 471 PRO A N 1
ATOM 5748 C CA . PRO A 1 362 ? 14.649 -4.756 12.897 1.00 15.06 471 PRO A CA 1
ATOM 5749 C C . PRO A 1 362 ? 16.155 -4.916 12.823 1.00 18.23 471 PRO A C 1
ATOM 5750 O O . PRO A 1 362 ? 16.736 -4.454 11.858 1.00 17.73 471 PRO A O 1
ATOM 5761 N N . LEU A 1 363 ? 16.804 -5.575 13.779 1.00 16.09 472 LEU A N 1
ATOM 5762 C CA . LEU A 1 363 ? 18.273 -5.721 13.686 1.00 17.39 472 LEU A CA 1
ATOM 5763 C C . LEU A 1 363 ? 18.679 -6.534 12.452 1.00 20.30 472 LEU A C 1
ATOM 5764 O O . LEU A 1 363 ? 19.705 -6.239 11.828 1.00 18.81 472 LEU A O 1
ATOM 5780 N N . ASN A 1 364 ? 17.872 -7.522 12.088 1.00 19.61 473 ASN A N 1
ATOM 5781 C CA . ASN A 1 364 ? 18.124 -8.344 10.903 1.00 18.94 473 ASN A CA 1
ATOM 5782 C C . ASN A 1 364 ? 17.943 -7.527 9.634 1.00 21.78 473 ASN A C 1
ATOM 5783 O O . ASN A 1 364 ? 18.762 -7.616 8.728 1.00 20.21 473 ASN A O 1
ATOM 5794 N N . MET A 1 365 ? 16.915 -6.668 9.597 1.00 17.54 474 MET A N 1
ATOM 5795 C CA . MET A 1 365 ? 16.690 -5.807 8.457 1.00 15.68 474 MET A CA 1
ATOM 5796 C C . MET A 1 365 ? 17.887 -4.842 8.323 1.00 18.59 474 MET A C 1
ATOM 5797 O O . MET A 1 365 ? 18.394 -4.660 7.230 1.00 17.33 474 MET A O 1
ATOM 5811 N N . LEU A 1 366 ? 18.331 -4.246 9.434 1.00 16.70 475 LEU A N 1
ATOM 5812 C CA . LEU A 1 366 ? 19.480 -3.326 9.426 1.00 15.16 475 LEU A CA 1
ATOM 5813 C C . LEU A 1 366 ? 20.768 -4.029 9.034 1.00 17.43 475 LEU A C 1
ATOM 5814 O O . LEU A 1 366 ? 21.573 -3.457 8.297 1.00 16.87 475 LEU A O 1
ATOM 5830 N N . GLU A 1 367 ? 20.948 -5.272 9.451 1.00 15.14 476 GLU A N 1
ATOM 5831 C CA . GLU A 1 367 ? 22.132 -6.059 9.057 1.00 16.17 476 GLU A CA 1
ATOM 5832 C C . GLU A 1 367 ? 22.091 -6.302 7.525 1.00 17.91 476 GLU A C 1
ATOM 5833 O O . GLU A 1 367 ? 23.142 -6.178 6.874 1.00 18.00 476 GLU A O 1
ATOM 5845 N N . HIS A 1 368 ? 20.918 -6.611 6.963 1.00 17.70 477 HIS A N 1
ATOM 5846 C CA A HIS A 1 368 ? 20.778 -6.797 5.519 0.50 17.01 477 HIS A CA 1
ATOM 5847 C CA B HIS A 1 368 ? 20.769 -6.807 5.516 0.50 18.00 477 HIS A CA 1
ATOM 5848 C C . HIS A 1 368 ? 21.158 -5.513 4.787 1.00 19.94 477 HIS A C 1
ATOM 5849 O O . HIS A 1 368 ? 21.918 -5.558 3.820 1.00 17.35 477 HIS A O 1
ATOM 5876 N N . LEU A 1 369 ? 20.637 -4.361 5.239 1.00 14.54 478 LEU A N 1
ATOM 5877 C CA . LEU A 1 369 ? 21.005 -3.092 4.610 1.00 13.95 478 LEU A CA 1
ATOM 5878 C C . LEU A 1 369 ? 22.504 -2.827 4.769 1.00 16.47 478 LEU A C 1
ATOM 5879 O O . LEU A 1 369 ? 23.151 -2.365 3.811 1.00 16.29 478 LEU A O 1
ATOM 5895 N N . ALA A 1 370 ? 23.077 -3.153 5.920 1.00 14.86 479 ALA A N 1
ATOM 5896 C CA . ALA A 1 370 ? 24.522 -2.970 6.134 1.00 15.21 479 ALA A CA 1
ATOM 5897 C C . ALA A 1 370 ? 25.363 -3.847 5.185 1.00 19.04 479 ALA A C 1
ATOM 5898 O O . ALA A 1 370 ? 26.455 -3.435 4.772 1.00 15.63 479 ALA A O 1
ATOM 5905 N N . SER A 1 371 ? 24.860 -5.045 4.819 1.00 16.09 480 SER A N 1
ATOM 5906 C CA . SER A 1 371 ? 25.581 -5.898 3.858 1.00 16.07 480 SER A CA 1
ATOM 5907 C C . SER A 1 371 ? 25.628 -5.281 2.462 1.00 19.48 480 SER A C 1
ATOM 5908 O O . SER A 1 371 ? 26.516 -5.608 1.686 1.00 21.74 480 SER A O 1
ATOM 5916 N N . LYS A 1 372 ? 24.680 -4.396 2.151 1.00 14.04 481 LYS A N 1
ATOM 5917 C CA . LYS A 1 372 ? 24.566 -3.646 0.899 1.00 13.56 481 LYS A CA 1
ATOM 5918 C C . LYS A 1 372 ? 25.248 -2.259 1.037 1.00 14.49 481 LYS A C 1
ATOM 5919 O O . LYS A 1 372 ? 25.198 -1.445 0.098 1.00 15.07 481 LYS A O 1
ATOM 5938 N N . ARG A 1 373 ? 25.829 -1.981 2.204 1.00 12.83 482 ARG A N 1
ATOM 5939 C CA . ARG A 1 373 ? 26.484 -0.713 2.532 1.00 12.33 482 ARG A CA 1
ATOM 5940 C C . ARG A 1 373 ? 25.494 0.460 2.427 1.00 15.58 482 ARG A C 1
ATOM 5941 O O . ARG A 1 373 ? 25.776 1.496 1.835 1.00 16.84 482 ARG A O 1
ATOM 5962 N N . ARG A 1 374 ? 24.288 0.230 2.966 1.00 11.38 483 ARG A N 1
ATOM 5963 C CA . ARG A 1 374 ? 23.212 1.203 3.012 1.00 12.05 483 ARG A CA 1
ATOM 5964 C C . ARG A 1 374 ? 22.787 1.439 4.449 1.00 13.79 483 ARG A C 1
ATOM 5965 O O . ARG A 1 374 ? 23.109 0.667 5.363 1.00 15.46 483 ARG A O 1
ATOM 5986 N N . LYS A 1 375 ? 22.005 2.501 4.627 1.00 12.77 484 LYS A N 1
ATOM 5987 C CA . LYS A 1 375 ? 21.512 2.955 5.914 1.00 13.78 484 LYS A CA 1
ATOM 5988 C C . LYS A 1 375 ? 20.003 2.979 5.863 1.00 16.59 484 LYS A C 1
ATOM 5989 O O . LYS A 1 375 ? 19.407 2.916 4.791 1.00 14.99 484 LYS A O 1
ATOM 6008 N N . LEU A 1 376 ? 19.390 3.131 7.040 1.00 12.48 485 LEU A N 1
ATOM 6009 C CA . LEU A 1 376 ? 17.951 3.333 7.159 1.00 12.55 485 LEU A CA 1
ATOM 6010 C C . LEU A 1 376 ? 17.739 4.555 8.018 1.00 15.40 485 LEU A C 1
ATOM 6011 O O . LEU A 1 376 ? 18.566 4.838 8.899 1.00 13.98 485 LEU A O 1
ATOM 6027 N N . VAL A 1 377 ? 16.624 5.243 7.818 1.00 11.93 486 VAL A N 1
ATOM 6028 C CA . VAL A 1 377 ? 16.243 6.380 8.662 1.00 12.68 486 VAL A CA 1
ATOM 6029 C C . VAL A 1 377 ? 14.876 6.035 9.226 1.00 15.71 486 VAL A C 1
ATOM 6030 O O . VAL A 1 377 ? 14.007 5.573 8.475 1.00 16.07 486 VAL A O 1
ATOM 6043 N N . ALA A 1 378 ? 14.686 6.207 10.542 1.00 12.66 487 ALA A N 1
ATOM 6044 C CA . ALA A 1 378 ? 13.381 5.971 11.173 1.00 12.26 487 ALA A CA 1
ATOM 6045 C C . ALA A 1 378 ? 12.833 7.289 11.704 1.00 14.99 487 ALA A C 1
ATOM 6046 O O . ALA A 1 378 ? 13.587 8.073 12.254 1.00 15.47 487 ALA A O 1
ATOM 6053 N N . ILE A 1 379 ? 11.549 7.515 11.542 1.00 12.53 488 ILE A N 1
ATOM 6054 C CA . ILE A 1 379 ? 10.895 8.704 12.077 1.00 12.65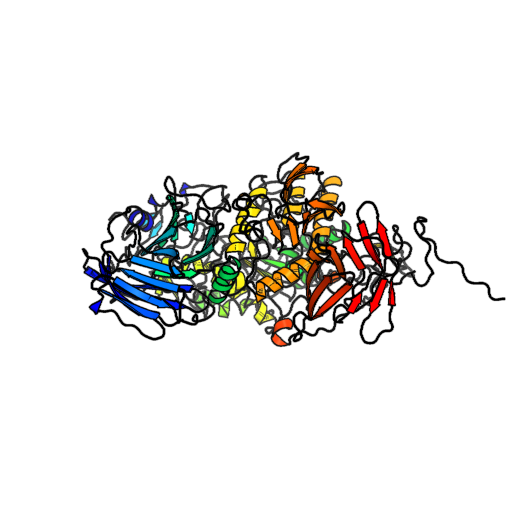 488 ILE A CA 1
ATOM 6055 C C . ILE A 1 379 ? 10.716 8.594 13.611 1.00 15.44 488 ILE A C 1
ATOM 6056 O O . ILE A 1 379 ? 10.386 7.518 14.135 1.00 13.92 488 ILE A O 1
ATOM 6072 N N . VAL A 1 380 ? 11.021 9.688 14.298 1.00 13.12 489 VAL A N 1
ATOM 6073 C CA . VAL A 1 380 ? 10.855 9.871 15.748 1.00 12.81 489 VAL A CA 1
ATOM 6074 C C . VAL A 1 380 ? 10.310 11.266 15.937 1.00 17.38 489 VAL A C 1
ATOM 6075 O O . VAL A 1 380 ? 11.045 12.243 15.755 1.00 16.27 489 VAL A O 1
ATOM 6088 N N . ASP A 1 381 ? 9.007 11.384 16.221 1.00 14.95 490 ASP A N 1
ATOM 6089 C CA . ASP A 1 381 ? 8.364 12.700 16.408 1.00 12.79 490 ASP A CA 1
ATOM 6090 C C . ASP A 1 381 ? 8.303 13.045 17.905 1.00 15.33 490 ASP A C 1
ATOM 6091 O O . ASP A 1 381 ? 8.312 12.151 18.748 1.00 17.12 490 ASP A O 1
ATOM 6100 N N . PRO A 1 382 ? 8.193 14.352 18.241 1.00 12.93 491 PRO A N 1
ATOM 6101 C CA . PRO A 1 382 ? 8.160 14.778 19.663 1.00 14.04 491 PRO A CA 1
ATOM 6102 C C . PRO A 1 382 ? 6.773 14.783 20.329 1.00 22.87 491 PRO A C 1
ATOM 6103 O O . PRO A 1 382 ? 6.392 15.778 20.979 1.00 29.52 491 PRO A O 1
ATOM 6114 N N . HIS A 1 383 ? 5.942 13.847 19.998 1.00 14.41 492 HIS A N 1
ATOM 6115 C CA . HIS A 1 383 ? 4.638 13.689 20.669 1.00 11.69 492 HIS A CA 1
ATOM 6116 C C . HIS A 1 383 ? 4.616 12.237 21.116 1.00 17.69 492 HIS A C 1
ATOM 6117 O O . HIS A 1 383 ? 5.030 11.347 20.383 1.00 16.00 492 HIS A O 1
ATOM 6131 N N . ILE A 1 384 ? 4.155 12.007 22.326 1.00 14.02 493 ILE A N 1
ATOM 6132 C CA . ILE A 1 384 ? 4.259 10.737 23.000 1.00 11.38 493 ILE A CA 1
ATOM 6133 C C . ILE A 1 384 ? 2.871 10.247 23.348 1.00 15.65 493 ILE A C 1
ATOM 6134 O O . ILE A 1 384 ? 2.133 10.922 24.086 1.00 14.36 493 ILE A O 1
ATOM 6150 N N . LYS A 1 385 ? 2.527 9.065 22.828 1.00 13.17 494 LYS A N 1
ATOM 6151 C CA . LYS A 1 385 ? 1.213 8.495 23.083 1.00 12.13 494 LYS A CA 1
ATOM 6152 C C . LYS A 1 385 ? 0.939 8.412 24.598 1.00 14.81 494 LYS A C 1
ATOM 6153 O O . LYS A 1 385 ? 1.743 7.823 25.334 1.00 13.09 494 LYS A O 1
ATOM 6172 N N . VAL A 1 386 ? -0.257 8.872 25.028 1.00 14.47 495 VAL A N 1
ATOM 6173 C CA . VAL A 1 386 ? -0.665 8.720 26.437 1.00 14.19 495 VAL A CA 1
ATOM 6174 C C . VAL A 1 386 ? -1.113 7.259 26.582 1.00 18.52 495 VAL A C 1
ATOM 6175 O O . VAL A 1 386 ? -2.183 6.896 26.090 1.00 18.19 495 VAL A O 1
ATOM 6188 N N . ASP A 1 387 ? -0.258 6.429 27.151 1.00 16.28 496 ASP A N 1
ATOM 6189 C CA . ASP A 1 387 ? -0.482 5.003 27.276 1.00 16.23 496 ASP A CA 1
ATOM 6190 C C . ASP A 1 387 ? 0.342 4.491 28.447 1.00 15.79 496 ASP A C 1
ATOM 6191 O O . ASP A 1 387 ? 1.565 4.558 28.420 1.00 15.80 496 ASP A O 1
ATOM 6200 N N . SER A 1 388 ? -0.327 3.953 29.500 1.00 16.56 497 SER A N 1
ATOM 6201 C CA . SER A 1 388 ? 0.395 3.479 30.686 1.00 17.00 497 SER A CA 1
ATOM 6202 C C . SER A 1 388 ? 1.309 2.288 30.391 1.00 20.30 497 SER A C 1
ATOM 6203 O O . SER A 1 388 ? 2.250 2.034 31.142 1.00 21.28 497 SER A O 1
ATOM 6211 N N . GLY A 1 389 ? 1.067 1.584 29.286 1.00 15.89 498 GLY A N 1
ATOM 6212 C CA . GLY A 1 389 ? 1.923 0.478 28.908 1.00 15.57 498 GLY A CA 1
ATOM 6213 C C . GLY A 1 389 ? 3.151 0.880 28.112 1.00 19.36 498 GLY A C 1
ATOM 6214 O O . GLY A 1 389 ? 3.994 0.030 27.807 1.00 18.41 498 GLY A O 1
ATOM 6218 N N . TYR A 1 390 ? 3.242 2.155 27.728 1.00 17.46 499 TYR A N 1
ATOM 6219 C CA . TYR A 1 390 ? 4.346 2.670 26.906 1.00 15.72 499 TYR A CA 1
ATOM 6220 C C . TYR A 1 390 ? 5.412 3.290 27.813 1.00 16.71 499 TYR A C 1
ATOM 6221 O O . TYR A 1 390 ? 5.151 4.299 28.477 1.00 17.36 499 TYR A O 1
ATOM 6239 N N . ARG A 1 391 ? 6.600 2.667 27.857 1.00 17.36 500 ARG A N 1
ATOM 6240 C CA . ARG A 1 391 ? 7.658 3.052 28.778 1.00 18.33 500 ARG A CA 1
ATOM 6241 C C . ARG A 1 391 ? 8.083 4.493 28.649 1.00 20.13 500 ARG A C 1
ATOM 6242 O O . ARG A 1 391 ? 8.354 5.139 29.649 1.00 18.71 500 ARG A O 1
ATOM 6263 N N . VAL A 1 392 ? 8.130 4.992 27.442 1.00 16.49 501 VAL A N 1
ATOM 6264 C CA . VAL A 1 392 ? 8.547 6.371 27.203 1.00 15.59 501 VAL A CA 1
ATOM 6265 C C . VAL A 1 392 ? 7.555 7.305 27.901 1.00 18.93 501 VAL A C 1
ATOM 6266 O O . VAL A 1 392 ? 7.971 8.213 28.624 1.00 20.59 501 VAL A O 1
ATOM 6279 N N . HIS A 1 393 ? 6.248 7.070 27.727 1.00 14.79 502 HIS A N 1
ATOM 6280 C CA . HIS A 1 393 ? 5.230 7.893 28.357 1.00 14.13 502 HIS A CA 1
ATOM 6281 C C . HIS A 1 393 ? 5.333 7.803 29.871 1.00 19.14 502 HIS A C 1
ATOM 6282 O O . HIS A 1 393 ? 5.301 8.834 30.540 1.00 17.73 502 HIS A O 1
ATOM 6296 N N . GLU A 1 394 ? 5.450 6.582 30.393 1.00 16.68 503 GLU A N 1
ATOM 6297 C CA . GLU A 1 394 ? 5.527 6.375 31.836 1.00 18.42 503 GLU A CA 1
ATOM 6298 C C . GLU A 1 394 ? 6.711 7.117 32.439 1.00 20.94 503 GLU A C 1
ATOM 6299 O O . GLU A 1 394 ? 6.551 7.769 33.476 1.00 21.83 503 GLU A O 1
ATOM 6311 N N . GLU A 1 395 ? 7.856 7.064 31.787 1.00 18.24 504 GLU A N 1
ATOM 6312 C CA . GLU A 1 395 ? 9.051 7.761 32.302 1.00 19.94 504 GLU A CA 1
ATOM 6313 C C . GLU A 1 395 ? 8.884 9.286 32.247 1.00 23.24 504 GLU A C 1
ATOM 6314 O O . GLU A 1 395 ? 9.112 9.970 33.254 1.00 23.38 504 GLU A O 1
ATOM 6326 N N . LEU A 1 396 ? 8.409 9.823 31.115 1.00 17.54 505 LEU A N 1
ATOM 6327 C CA . LEU A 1 396 ? 8.221 11.266 31.033 1.00 17.02 505 LEU A CA 1
ATOM 6328 C C . LEU A 1 396 ? 7.156 11.786 32.005 1.00 20.10 505 LEU A C 1
ATOM 6329 O O . LEU A 1 396 ? 7.319 12.844 32.608 1.00 19.80 505 LEU A O 1
ATOM 6345 N N . ARG A 1 397 ? 6.071 11.035 32.168 1.00 15.60 506 ARG A N 1
ATOM 6346 C CA . ARG A 1 397 ? 5.024 11.394 33.096 1.00 16.60 506 ARG A CA 1
ATOM 6347 C C . ARG A 1 397 ? 5.595 11.360 34.533 1.00 20.67 506 ARG A C 1
ATOM 6348 O O . ARG A 1 397 ? 5.376 12.300 35.293 1.00 20.74 506 ARG A O 1
ATOM 6369 N N . ASN A 1 398 ? 6.315 10.290 34.881 1.00 19.52 507 ASN A N 1
ATOM 6370 C CA . ASN A 1 398 ? 6.845 10.116 36.248 1.00 20.98 507 ASN A CA 1
ATOM 6371 C C . ASN A 1 398 ? 7.904 11.143 36.616 1.00 26.31 507 ASN A C 1
ATOM 6372 O O . ASN A 1 398 ? 8.007 11.523 37.788 1.00 25.35 507 ASN A O 1
ATOM 6383 N N . HIS A 1 399 ? 8.631 11.655 35.627 1.00 23.28 508 HIS A N 1
ATOM 6384 C CA . HIS A 1 399 ? 9.661 12.680 35.852 1.00 25.17 508 HIS A CA 1
ATOM 6385 C C . HIS A 1 399 ? 9.187 14.132 35.610 1.00 22.88 508 HIS A C 1
ATOM 6386 O O . HIS A 1 399 ? 10.004 15.047 35.718 1.00 23.56 508 HIS A O 1
ATOM 6400 N N . GLY A 1 400 ? 7.900 14.331 35.356 1.00 18.95 509 GLY A N 1
ATOM 6401 C CA . GLY A 1 400 ? 7.288 15.633 35.129 1.00 19.57 509 GLY A CA 1
ATOM 6402 C C . GLY A 1 400 ? 7.888 16.374 33.938 1.00 22.76 509 GLY A C 1
ATOM 6403 O O . GLY A 1 400 ? 8.072 17.600 33.988 1.00 23.65 509 GLY A O 1
ATOM 6407 N N . LEU A 1 401 ? 8.275 15.648 32.889 1.00 18.04 510 LEU A N 1
ATOM 6408 C CA . LEU A 1 401 ? 9.003 16.297 31.761 1.00 16.59 510 LEU A CA 1
ATOM 6409 C C . LEU A 1 401 ? 8.132 16.749 30.601 1.00 19.10 510 LEU A C 1
ATOM 6410 O O . LEU A 1 401 ? 8.668 17.185 29.577 1.00 19.63 510 LEU A O 1
ATOM 6426 N N . TYR A 1 402 ? 6.816 16.725 30.760 1.00 15.17 511 TYR A N 1
ATOM 6427 C CA . TYR A 1 402 ? 5.910 17.200 29.736 1.00 15.36 511 TYR A CA 1
ATOM 6428 C C . TYR A 1 402 ? 5.610 18.662 29.888 1.00 20.11 511 TYR A C 1
ATOM 6429 O O . TYR A 1 402 ? 5.617 19.216 30.999 1.00 18.57 511 TYR A O 1
ATOM 6447 N N . VAL A 1 403 ? 5.223 19.272 28.780 1.00 14.92 512 VAL A N 1
ATOM 6448 C CA . VAL A 1 403 ? 4.693 20.618 28.779 1.00 13.43 512 VAL A CA 1
ATOM 6449 C C . VAL A 1 403 ? 3.392 20.552 29.579 1.00 17.88 512 VAL A C 1
ATOM 6450 O O . VAL A 1 403 ? 2.619 19.602 29.426 1.00 16.75 512 VAL A O 1
ATOM 6463 N N . LYS A 1 404 ? 3.141 21.563 30.413 1.00 16.76 513 LYS A N 1
ATOM 6464 C CA . LYS A 1 404 ? 1.969 21.632 31.270 1.00 17.16 513 LYS A CA 1
ATOM 6465 C C . LYS A 1 404 ? 0.982 22.736 30.867 1.00 20.12 513 LYS A C 1
ATOM 6466 O O . LYS A 1 404 ? 1.316 23.692 30.147 1.00 18.79 513 LYS A O 1
ATOM 6485 N N . THR A 1 405 ? -0.263 22.608 31.316 1.00 19.25 514 THR A N 1
ATOM 6486 C CA . THR A 1 405 ? -1.223 23.699 31.139 1.00 20.59 514 THR A CA 1
ATOM 6487 C C . THR A 1 405 ? -1.034 24.570 32.402 1.00 27.07 514 THR A C 1
ATOM 6488 O O . THR A 1 405 ? -0.348 24.154 33.338 1.00 27.88 514 THR A O 1
ATOM 6499 N N . ARG A 1 406 ? -1.681 25.725 32.463 1.00 29.43 515 ARG A N 1
ATOM 6500 C CA . ARG A 1 406 ? -1.606 26.603 33.657 1.00 31.50 515 ARG A CA 1
ATOM 6501 C C . ARG A 1 406 ? -2.033 25.961 34.973 1.00 38.28 515 ARG A C 1
ATOM 6502 O O . ARG A 1 406 ? -1.466 26.284 36.017 1.00 40.61 515 ARG A O 1
ATOM 6523 N N . ASP A 1 407 ? -3.023 25.069 34.937 1.00 34.54 516 ASP A N 1
ATOM 6524 C CA . ASP A 1 407 ? -3.473 24.369 36.144 1.00 34.77 516 ASP A CA 1
ATOM 6525 C C . ASP A 1 407 ? -2.456 23.325 36.666 1.00 38.07 516 ASP A C 1
ATOM 6526 O O . ASP A 1 407 ? -2.744 22.665 37.659 1.00 38.87 516 ASP A O 1
ATOM 6535 N N . GLY A 1 408 ? -1.307 23.161 35.983 1.00 33.17 517 GLY A N 1
ATOM 6536 C CA . GLY A 1 408 ? -0.256 22.234 36.377 1.00 31.92 517 GLY A CA 1
ATOM 6537 C C . GLY A 1 408 ? -0.401 20.816 35.848 1.00 31.47 517 GLY A C 1
ATOM 6538 O O . GLY A 1 408 ? 0.456 19.990 36.125 1.00 33.32 517 GLY A O 1
ATOM 6542 N N . SER A 1 409 ? -1.454 20.495 35.099 1.00 27.15 518 SER A N 1
ATOM 6543 C CA . SER A 1 409 ? -1.615 19.137 34.575 1.00 26.68 518 SER A CA 1
ATOM 6544 C C . SER A 1 409 ? -0.822 19.030 33.257 1.00 24.67 518 SER A C 1
ATOM 6545 O O . SER A 1 409 ? -0.499 20.057 32.645 1.00 21.11 518 SER A O 1
ATOM 6553 N N . ASP A 1 410 ? -0.387 17.808 32.906 1.00 18.62 519 ASP A N 1
ATOM 6554 C CA . ASP A 1 410 ? 0.324 17.561 31.644 1.00 18.29 519 ASP A CA 1
ATOM 6555 C C . ASP A 1 410 ? -0.620 17.866 30.494 1.00 20.87 519 ASP A C 1
ATOM 6556 O O . ASP A 1 410 ? -1.782 17.442 30.514 1.00 20.52 519 ASP A O 1
ATOM 6565 N N . TYR A 1 411 ? -0.156 18.678 29.524 1.00 17.31 520 TYR A N 1
ATOM 6566 C CA . TYR A 1 411 ? -0.993 19.022 28.374 1.00 17.47 520 TYR A CA 1
ATOM 6567 C C . TYR A 1 411 ? -1.238 17.746 27.554 1.00 19.80 520 TYR A C 1
ATOM 6568 O O . TYR A 1 411 ? -0.319 16.968 27.330 1.00 18.10 520 TYR A O 1
ATOM 6586 N N . GLU A 1 412 ? -2.479 17.507 27.175 1.00 17.74 521 GLU A N 1
ATOM 6587 C CA . GLU A 1 412 ? -2.814 16.402 26.296 1.00 18.77 521 GLU A CA 1
ATOM 6588 C C . GLU A 1 412 ? -3.510 16.953 25.059 1.00 23.45 521 GLU A C 1
ATOM 6589 O O . GLU A 1 412 ? -4.517 17.642 25.163 1.00 21.35 521 GLU A O 1
ATOM 6601 N N . GLY A 1 413 ? -2.988 16.620 23.887 1.00 21.61 522 GLY A N 1
ATOM 6602 C CA . GLY A 1 413 ? -3.606 17.012 22.630 1.00 22.25 522 GLY A CA 1
ATOM 6603 C C . GLY A 1 413 ? -3.796 15.796 21.749 1.00 26.42 522 GLY A C 1
ATOM 6604 O O . GLY A 1 413 ? -3.542 14.682 22.187 1.00 26.27 522 GLY A O 1
ATOM 6608 N N . TRP A 1 414 ? -4.256 15.990 20.512 1.00 24.15 523 TRP A N 1
ATOM 6609 C CA A TRP A 1 414 ? -4.446 14.911 19.559 0.50 24.09 523 TRP A CA 1
ATOM 6610 C CA B TRP A 1 414 ? -4.414 14.871 19.582 0.50 25.16 523 TRP A CA 1
ATOM 6611 C C . TRP A 1 414 ? -3.370 14.964 18.463 1.00 24.60 523 T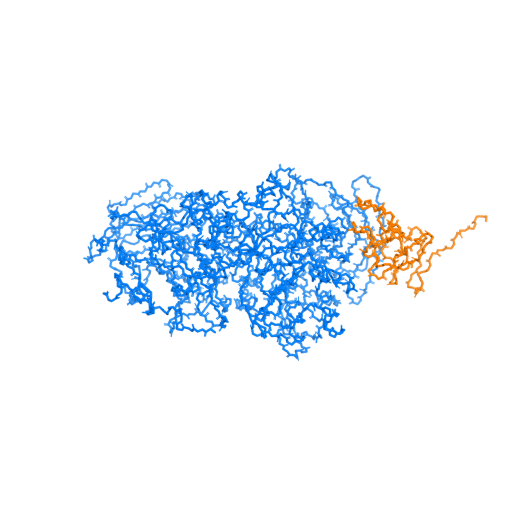RP A C 1
ATOM 6612 O O . TRP A 1 414 ? -3.115 16.037 17.936 1.00 22.01 523 TRP A O 1
ATOM 6653 N N . CYS A 1 415 ? -2.695 13.836 18.164 1.00 18.14 524 CYS A N 1
ATOM 6654 C CA . CYS A 1 415 ? -1.718 13.785 17.054 1.00 15.85 524 CYS A CA 1
ATOM 6655 C C . CYS A 1 415 ? -1.766 12.380 16.435 1.00 16.48 524 CYS A C 1
ATOM 6656 O O . CYS A 1 415 ? -2.806 11.715 16.600 1.00 14.06 524 CYS A O 1
ATOM 6664 N N . TRP A 1 416 ? -0.702 11.900 15.764 1.00 14.19 525 TRP A N 1
ATOM 6665 C CA . TRP A 1 416 ? -0.769 10.573 15.117 1.00 13.92 525 TRP A CA 1
ATOM 6666 C C . TRP A 1 416 ? -1.173 9.404 16.034 1.00 16.04 525 TRP A C 1
ATOM 6667 O O . TRP A 1 416 ? -1.941 8.523 15.598 1.00 15.26 525 TRP A O 1
ATOM 6688 N N . PRO A 1 417 ? -0.646 9.328 17.271 1.00 13.61 526 PRO A N 1
ATOM 6689 C CA . PRO A 1 417 ? -1.037 8.232 18.148 1.00 14.28 526 PRO A CA 1
ATOM 6690 C C . PRO A 1 417 ? -2.331 8.476 18.920 1.00 16.76 526 PRO A C 1
ATOM 6691 O O . PRO A 1 417 ? -2.611 7.703 19.827 1.00 17.70 526 PRO A O 1
ATOM 6702 N N . GLY A 1 418 ? -3.142 9.456 18.517 1.00 15.14 527 GLY A N 1
ATOM 6703 C CA . GLY A 1 418 ? -4.358 9.841 19.197 1.00 15.81 527 GLY A CA 1
ATOM 6704 C C . GLY A 1 418 ? -3.981 10.788 20.338 1.00 17.64 527 GLY A C 1
ATOM 6705 O O . GLY A 1 418 ? -3.237 11.748 20.120 1.00 18.59 527 GLY A O 1
ATOM 6709 N N . SER A 1 419 ? -4.427 10.494 21.572 1.00 14.88 528 SER A N 1
ATOM 6710 C CA A SER A 1 419 ? -4.083 11.314 22.753 0.50 13.94 528 SER A CA 1
ATOM 6711 C CA B SER A 1 419 ? -4.089 11.346 22.712 0.50 13.71 528 SER A CA 1
ATOM 6712 C C . SER A 1 419 ? -2.585 11.254 22.972 1.00 15.59 528 SER A C 1
ATOM 6713 O O . SER A 1 419 ? -2.027 10.154 23.065 1.00 14.65 528 SER A O 1
ATOM 6728 N N . ALA A 1 420 ? -1.946 12.401 23.026 1.00 15.97 529 ALA A N 1
ATOM 6729 C CA . ALA A 1 420 ? -0.496 12.492 23.159 1.00 14.41 529 ALA A CA 1
ATOM 6730 C C . ALA A 1 420 ? -0.086 13.678 23.992 1.00 15.58 529 ALA A C 1
ATOM 6731 O O . ALA A 1 420 ? -0.782 14.718 24.019 1.00 14.87 529 ALA A O 1
ATOM 6738 N N . SER A 1 421 ? 1.062 13.534 24.655 1.00 13.79 530 SER A N 1
ATOM 6739 C CA . SER A 1 421 ? 1.655 14.620 25.425 1.00 11.86 530 SER A CA 1
ATOM 6740 C C . SER A 1 421 ? 2.937 15.060 24.739 1.00 15.73 530 SER A C 1
ATOM 6741 O O . SER A 1 421 ? 3.455 14.363 23.865 1.00 14.72 530 SER A O 1
ATOM 6749 N N . TYR A 1 422 ? 3.401 16.266 25.095 1.00 12.83 531 TYR A N 1
ATOM 6750 C CA . TYR A 1 422 ? 4.499 16.953 24.439 1.00 13.07 531 TYR A CA 1
ATOM 6751 C C . TYR A 1 422 ? 5.645 17.177 25.386 1.00 16.22 531 TYR A C 1
ATOM 6752 O O . TYR A 1 422 ? 5.532 17.942 26.339 1.00 16.40 531 TYR A O 1
ATOM 6770 N N . PRO A 1 423 ? 6.748 16.454 25.205 1.00 13.67 532 PRO A N 1
ATOM 6771 C CA . PRO A 1 423 ? 7.895 16.678 26.095 1.00 12.39 532 PRO A CA 1
ATOM 6772 C C . PRO A 1 423 ? 8.363 18.131 26.037 1.00 15.50 532 PRO A C 1
ATOM 6773 O O . PRO A 1 423 ? 8.344 18.779 24.979 1.00 14.92 532 PRO A O 1
ATOM 6784 N N . ASP A 1 424 ? 8.815 18.646 27.167 1.00 14.10 533 ASP A N 1
ATOM 6785 C CA . ASP A 1 424 ? 9.263 20.012 27.192 1.00 13.43 533 ASP A CA 1
ATOM 6786 C C . ASP A 1 424 ? 10.720 20.055 26.777 1.00 15.17 533 ASP A C 1
ATOM 6787 O O . ASP A 1 424 ? 11.621 20.064 27.629 1.00 13.25 533 ASP A O 1
ATOM 6796 N N . PHE A 1 425 ? 10.967 20.159 25.453 1.00 13.31 534 PHE A N 1
ATOM 6797 C CA . PHE A 1 425 ? 12.332 20.192 24.938 1.00 11.99 534 PHE A CA 1
ATOM 6798 C C . PHE A 1 425 ? 13.106 21.442 25.330 1.00 15.17 534 PHE A C 1
ATOM 6799 O O . PHE A 1 425 ? 14.323 21.462 25.161 1.00 13.59 534 PHE A O 1
ATOM 6816 N N . THR A 1 426 ? 12.448 22.465 25.896 1.00 14.37 535 THR A N 1
ATOM 6817 C CA . THR A 1 426 ? 13.182 23.635 26.380 1.00 14.24 535 THR A CA 1
ATOM 6818 C C . THR A 1 426 ? 13.903 23.307 27.715 1.00 15.96 535 THR A C 1
ATOM 6819 O O . THR A 1 426 ? 14.807 24.035 28.109 1.00 15.32 535 THR A O 1
ATOM 6830 N N . ASN A 1 427 ? 13.510 22.241 28.378 1.00 13.04 536 ASN A N 1
ATOM 6831 C CA . ASN A 1 427 ? 14.116 21.817 29.659 1.00 11.90 536 ASN A CA 1
ATOM 6832 C C . ASN A 1 427 ? 15.394 21.060 29.355 1.00 16.71 536 ASN A C 1
ATOM 6833 O O . ASN A 1 427 ? 15.331 20.035 28.692 1.00 15.76 536 ASN A O 1
ATOM 6844 N N . PRO A 1 428 ? 16.571 21.527 29.800 1.00 15.38 537 PRO A N 1
ATOM 6845 C CA . PRO A 1 428 ? 17.816 20.787 29.494 1.00 15.50 537 PRO A CA 1
ATOM 6846 C C . PRO A 1 428 ? 17.855 19.350 29.974 1.00 17.64 537 PRO A C 1
ATOM 6847 O O . PRO A 1 428 ? 18.500 18.515 29.335 1.00 15.82 537 PRO A O 1
ATOM 6858 N N . ARG A 1 429 ? 17.099 19.028 31.047 1.00 16.60 538 ARG A N 1
ATOM 6859 C CA . ARG A 1 429 ? 17.047 17.650 31.542 1.00 15.50 538 ARG A CA 1
ATOM 6860 C C . ARG A 1 429 ? 16.221 16.791 30.592 1.00 17.31 538 ARG A C 1
ATOM 6861 O O . ARG A 1 429 ? 16.517 15.623 30.430 1.00 17.76 538 ARG A O 1
ATOM 6882 N N . MET A 1 430 ? 15.175 17.350 29.980 1.00 15.38 539 MET A N 1
ATOM 6883 C CA A MET A 1 430 ? 14.378 16.609 28.996 0.50 13.07 539 MET A CA 1
ATOM 6884 C CA B MET A 1 430 ? 14.371 16.616 29.045 0.50 13.85 539 MET A CA 1
ATOM 6885 C C . MET A 1 430 ? 15.226 16.270 27.794 1.00 16.48 539 MET A C 1
ATOM 6886 O O . MET A 1 430 ? 15.166 15.146 27.311 1.00 17.45 539 MET A O 1
ATOM 6913 N N . ARG A 1 431 ? 16.057 17.214 27.317 1.00 14.83 540 ARG A N 1
ATOM 6914 C CA . ARG A 1 431 ? 16.941 16.988 26.175 1.00 15.56 540 ARG A CA 1
ATOM 6915 C C . ARG A 1 431 ? 17.954 15.902 26.506 1.00 18.34 540 ARG A C 1
ATOM 6916 O O . ARG A 1 431 ? 18.181 15.021 25.682 1.00 16.12 540 ARG A O 1
ATOM 6937 N N . ALA A 1 432 ? 18.506 15.899 27.743 1.00 14.02 541 ALA A N 1
ATOM 6938 C CA . ALA A 1 432 ? 19.448 14.860 28.170 1.00 14.02 541 ALA A CA 1
ATOM 6939 C C . ALA A 1 432 ? 18.766 13.474 28.160 1.00 16.75 541 ALA A C 1
ATOM 6940 O O . ALA A 1 432 ? 19.342 12.488 27.683 1.00 14.25 541 ALA A O 1
ATOM 6947 N N . TRP A 1 433 ? 17.531 13.413 28.655 1.00 16.41 542 TRP A N 1
ATOM 6948 C CA . TRP A 1 433 ? 16.739 12.181 28.685 1.00 17.79 542 TRP A CA 1
ATOM 6949 C C . TRP A 1 433 ? 16.512 11.658 27.262 1.00 17.83 542 TRP A C 1
ATOM 6950 O O . TRP A 1 433 ? 16.699 10.456 26.983 1.00 15.72 542 TRP A O 1
ATOM 6971 N N . TRP A 1 434 ? 16.136 12.571 26.375 1.00 14.14 543 TRP A N 1
ATOM 6972 C CA . TRP A 1 434 ? 15.874 12.262 24.942 1.00 12.81 543 TRP A CA 1
ATOM 6973 C C . TRP A 1 434 ? 17.131 11.724 24.298 1.00 14.87 543 TRP A C 1
ATOM 6974 O O . TRP A 1 434 ? 17.097 10.693 23.670 1.00 15.92 543 TRP A O 1
ATOM 6995 N N . SER A 1 435 ? 18.250 12.392 24.479 1.00 13.49 544 SER A N 1
ATOM 6996 C CA A SER A 1 435 ? 19.501 11.917 23.892 0.50 12.74 544 SER A CA 1
ATOM 6997 C CA B SER A 1 435 ? 19.532 11.943 23.931 0.50 13.25 544 SER A CA 1
ATOM 6998 C C . SER A 1 435 ? 19.838 10.523 24.405 1.00 17.55 544 SER A C 1
ATOM 6999 O O . SER A 1 435 ? 20.193 9.648 23.610 1.00 15.40 544 SER A O 1
ATOM 7014 N N . ASN A 1 436 ? 19.675 10.283 25.714 1.00 15.48 545 ASN A N 1
ATOM 7015 C CA . ASN A 1 436 ? 19.971 8.984 26.273 1.00 16.25 545 ASN A CA 1
ATOM 7016 C C . ASN A 1 436 ? 19.067 7.879 25.722 1.00 18.04 545 ASN A C 1
ATOM 7017 O O . ASN A 1 436 ? 19.507 6.739 25.647 1.00 16.37 545 ASN A O 1
ATOM 7028 N N . MET A 1 437 ? 17.831 8.215 25.284 1.00 14.75 546 MET A N 1
ATOM 7029 C CA . MET A 1 437 ? 16.884 7.238 24.701 1.00 14.40 546 MET A CA 1
ATOM 7030 C C . MET A 1 437 ? 17.394 6.657 23.387 1.00 16.79 546 MET A C 1
ATOM 7031 O O . MET A 1 437 ? 16.960 5.587 23.008 1.00 16.76 546 MET A O 1
ATOM 7045 N N . PHE A 1 438 ? 18.363 7.311 22.737 1.00 15.51 547 PHE A N 1
ATOM 7046 C CA . PHE A 1 438 ? 18.947 6.811 21.495 1.00 14.08 547 PHE A CA 1
ATOM 7047 C C . PHE A 1 438 ? 20.092 5.822 21.738 1.00 16.46 547 PHE A C 1
ATOM 7048 O O . PHE A 1 438 ? 20.646 5.314 20.774 1.00 16.87 547 PHE A O 1
ATOM 7065 N N . SER A 1 439 ? 20.452 5.495 23.025 1.00 14.58 548 SER A N 1
ATOM 7066 C CA . SER A 1 439 ? 21.472 4.462 23.230 1.00 13.98 548 SER A CA 1
ATOM 7067 C C . SER A 1 439 ? 20.978 3.170 22.602 1.00 18.78 548 SER A C 1
ATOM 7068 O O . SER A 1 439 ? 19.759 2.925 22.544 1.00 17.22 548 SER A O 1
ATOM 7076 N N . PHE A 1 440 ? 21.911 2.308 22.160 1.00 18.42 549 PHE A N 1
ATOM 7077 C CA . PHE A 1 440 ? 21.500 1.036 21.565 1.00 19.54 549 PHE A CA 1
ATOM 7078 C C . PHE A 1 440 ? 20.791 0.129 22.560 1.00 22.97 549 PHE A C 1
ATOM 7079 O O . PHE A 1 440 ? 20.004 -0.702 22.138 1.00 22.95 549 PHE A O 1
ATOM 7096 N N . ASP A 1 441 ? 21.033 0.312 23.861 1.00 22.77 550 ASP A N 1
ATOM 7097 C CA . ASP A 1 441 ? 20.347 -0.454 24.925 1.00 23.90 550 ASP A CA 1
ATOM 7098 C C . ASP A 1 441 ? 18.915 0.031 25.140 1.00 28.95 550 ASP A C 1
ATOM 7099 O O . ASP A 1 441 ? 18.037 -0.782 25.406 1.00 30.50 550 ASP A O 1
ATOM 7108 N N . ASN A 1 442 ? 18.664 1.345 25.041 1.00 20.01 551 ASN A N 1
ATOM 7109 C CA . ASN A 1 442 ? 17.319 1.903 25.230 1.00 18.28 551 ASN A CA 1
ATOM 7110 C C . ASN A 1 442 ? 16.461 1.810 24.013 1.00 21.55 551 ASN A C 1
ATOM 7111 O O . ASN A 1 442 ? 15.273 1.525 24.120 1.00 21.66 551 ASN A O 1
ATOM 7122 N N . TYR A 1 443 ? 17.008 2.136 22.859 1.00 18.08 552 TYR A N 1
ATOM 7123 C CA . TYR A 1 443 ? 16.253 2.075 21.606 1.00 17.47 552 TYR A CA 1
ATOM 7124 C C . TYR A 1 443 ? 16.508 0.697 21.024 1.00 21.11 552 TYR A C 1
ATOM 7125 O O . TYR A 1 443 ? 17.340 0.536 20.129 1.00 18.22 552 TYR A O 1
ATOM 7143 N N . GLU A 1 444 ? 15.755 -0.292 21.510 1.00 18.75 553 GLU A N 1
ATOM 7144 C CA . GLU A 1 444 ? 15.920 -1.687 21.093 1.00 18.30 553 GLU A CA 1
ATOM 7145 C C . GLU A 1 444 ? 15.584 -1.832 19.618 1.00 20.18 553 GLU A C 1
ATOM 7146 O O . GLU A 1 444 ? 14.641 -1.215 19.139 1.00 18.81 553 GLU A O 1
ATOM 7158 N N . GLY A 1 445 ? 16.457 -2.511 18.885 1.00 16.97 554 GLY A N 1
ATOM 7159 C CA . GLY A 1 445 ? 16.270 -2.712 17.457 1.00 16.96 554 GLY A CA 1
ATOM 7160 C C . GLY A 1 445 ? 17.022 -1.703 16.613 1.00 20.06 554 GLY A C 1
ATOM 7161 O O . GLY A 1 445 ? 16.996 -1.795 15.392 1.00 21.08 554 GLY A O 1
ATOM 7165 N N . SER A 1 446 ? 17.645 -0.698 17.232 1.00 16.87 555 SER A N 1
ATOM 7166 C CA . SER A 1 446 ? 18.466 0.264 16.516 1.00 14.52 555 SER A CA 1
ATOM 7167 C C . SER A 1 446 ? 19.897 -0.261 16.402 1.00 18.65 555 SER A C 1
ATOM 7168 O O . SER A 1 446 ? 20.335 -1.169 17.136 1.00 18.00 555 SER A O 1
ATOM 7176 N N . ALA A 1 447 ? 20.610 0.297 15.427 1.00 16.75 556 ALA A N 1
ATOM 7177 C CA . ALA A 1 447 ? 21.976 -0.087 15.121 1.00 17.08 556 ALA A CA 1
ATOM 7178 C C . ALA A 1 447 ? 22.713 1.116 14.524 1.00 17.83 556 ALA A C 1
ATOM 7179 O O . ALA A 1 447 ? 22.082 2.135 14.219 1.00 15.16 556 ALA A O 1
ATOM 7186 N N . PRO A 1 448 ? 24.041 1.041 14.367 1.00 16.87 557 PRO A N 1
ATOM 7187 C CA . PRO A 1 448 ? 24.794 2.216 13.873 1.00 16.38 557 PRO A CA 1
ATOM 7188 C C . PRO A 1 448 ? 24.427 2.707 12.476 1.00 17.17 557 PRO A C 1
ATOM 7189 O O . PRO A 1 448 ? 24.766 3.843 12.145 1.00 17.59 557 PRO A O 1
ATOM 7200 N N . ASN A 1 449 ? 23.728 1.891 11.655 1.00 14.01 558 ASN A N 1
ATOM 7201 C CA . ASN A 1 449 ? 23.291 2.351 10.339 1.00 12.20 558 ASN A CA 1
ATOM 7202 C C . ASN A 1 449 ? 21.844 2.835 10.339 1.00 15.41 558 ASN A C 1
ATOM 7203 O O . ASN A 1 449 ? 21.270 2.985 9.263 1.00 13.78 558 ASN A O 1
ATOM 7214 N N . LEU A 1 450 ? 21.270 3.121 11.545 1.00 13.78 559 LEU A N 1
ATOM 7215 C CA A LEU A 1 450 ? 19.931 3.682 11.691 0.50 13.31 559 LEU A CA 1
ATOM 7216 C CA B LEU A 1 450 ? 19.943 3.676 11.697 0.50 12.67 559 LEU A CA 1
ATOM 7217 C C . LEU A 1 450 ? 20.077 5.143 12.092 1.00 15.10 559 LEU A C 1
ATOM 7218 O O . LEU A 1 450 ? 20.661 5.431 13.118 1.00 14.36 559 LEU A O 1
ATOM 7249 N N . TYR A 1 451 ? 19.528 6.055 11.299 1.00 12.35 560 TYR A N 1
ATOM 7250 C CA . TYR A 1 451 ? 19.545 7.497 11.575 1.00 11.61 560 TYR A CA 1
ATOM 7251 C C . TYR A 1 451 ? 18.099 7.963 11.744 1.00 14.91 560 TYR A C 1
ATOM 7252 O O . TYR A 1 451 ? 17.199 7.127 11.757 1.00 15.18 560 TYR A O 1
ATOM 7270 N N . VAL A 1 452 ? 17.863 9.275 11.966 1.00 11.74 561 VAL A N 1
ATOM 7271 C CA . VAL A 1 452 ? 16.581 9.745 12.461 1.00 11.28 561 VAL A CA 1
ATOM 7272 C C . VAL A 1 452 ? 16.020 10.927 11.731 1.00 14.32 561 VAL A C 1
ATOM 7273 O O . VAL A 1 452 ? 16.726 11.820 11.290 1.00 14.13 561 VAL A O 1
ATOM 7286 N N . TRP A 1 453 ? 14.701 10.964 11.683 1.00 12.91 562 TRP A N 1
ATOM 7287 C CA . TRP A 1 453 ? 13.913 12.030 11.092 1.00 13.95 562 TRP A CA 1
ATOM 7288 C C . TRP A 1 453 ? 12.959 12.566 12.171 1.00 16.99 562 TRP A C 1
ATOM 7289 O O . TRP A 1 453 ? 12.182 11.777 12.737 1.00 14.95 562 TRP A O 1
ATOM 7310 N N . ASN A 1 454 ? 13.044 13.881 12.477 1.00 13.70 563 ASN A N 1
ATOM 7311 C CA . ASN A 1 454 ? 12.155 14.567 13.419 1.00 13.81 563 ASN A CA 1
ATOM 7312 C C . ASN A 1 454 ? 11.143 15.341 12.618 1.00 15.85 563 ASN A C 1
ATOM 7313 O O . ASN A 1 454 ? 11.496 16.311 11.945 1.00 15.92 563 ASN A O 1
ATOM 7324 N N . ASP A 1 455 ? 9.884 14.884 12.632 1.00 12.91 564 ASP A N 1
ATOM 7325 C CA . ASP A 1 455 ? 8.817 15.572 11.944 1.00 13.39 564 ASP A CA 1
ATOM 7326 C C . ASP A 1 455 ? 7.849 16.130 13.014 1.00 15.03 564 ASP A C 1
ATOM 7327 O O . ASP A 1 455 ? 7.927 15.788 14.190 1.00 14.60 564 ASP A O 1
ATOM 7336 N N . MET A 1 456 ? 6.935 16.990 12.590 1.00 12.45 565 MET A N 1
ATOM 7337 C CA . MET A 1 456 ? 5.838 17.464 13.438 1.00 12.72 565 MET A CA 1
ATOM 7338 C C . MET A 1 456 ? 6.355 18.237 14.659 1.00 14.30 565 MET A C 1
ATOM 7339 O O . MET A 1 456 ? 5.668 18.291 15.677 1.00 13.38 565 MET A O 1
ATOM 7353 N N . ASN A 1 457 ? 7.552 18.834 14.557 1.00 11.30 566 ASN A N 1
ATOM 7354 C CA . ASN A 1 457 ? 8.196 19.436 15.723 1.00 11.42 566 ASN A CA 1
ATOM 7355 C C . ASN A 1 457 ? 8.021 20.936 15.813 1.00 15.37 566 ASN A C 1
ATOM 7356 O O . ASN A 1 457 ? 8.782 21.592 16.512 1.00 14.49 566 ASN A O 1
ATOM 7367 N N . GLU A 1 458 ? 6.929 21.458 15.243 1.00 11.99 567 GLU A N 1
ATOM 7368 C CA . GLU A 1 458 ? 6.576 22.860 15.365 1.00 12.47 567 GLU A CA 1
ATOM 7369 C C . GLU A 1 458 ? 6.260 23.293 16.819 1.00 16.89 567 GLU A C 1
ATOM 7370 O O . GLU A 1 458 ? 6.676 24.386 17.171 1.00 17.05 567 GLU A O 1
ATOM 7382 N N . PRO A 1 459 ? 5.497 22.561 17.669 1.00 14.80 568 PRO A N 1
ATOM 7383 C CA . PRO A 1 459 ? 4.929 21.218 17.497 1.00 13.77 568 PRO A CA 1
ATOM 7384 C C . PRO A 1 459 ? 3.582 21.224 16.801 1.00 16.14 568 PRO A C 1
ATOM 7385 O O . PRO A 1 459 ? 2.766 22.099 17.029 1.00 15.40 568 PRO A O 1
ATOM 7396 N N . SER A 1 460 ? 3.314 20.200 16.034 1.00 13.62 569 SER A N 1
ATOM 7397 C CA . SER A 1 460 ? 1.991 19.984 15.452 1.00 14.10 569 SER A CA 1
ATOM 7398 C C . SER A 1 460 ? 1.079 19.331 16.522 1.00 15.36 569 SER A C 1
ATOM 7399 O O . SER A 1 460 ? 1.456 18.334 17.150 1.00 14.85 569 SER A O 1
ATOM 7407 N N . VAL A 1 461 ? -0.111 19.892 16.721 1.00 14.23 570 VAL A N 1
ATOM 7408 C CA . VAL A 1 461 ? -1.133 19.467 17.683 1.00 13.79 570 VAL A CA 1
ATOM 7409 C C . VAL A 1 461 ? -2.450 19.525 16.906 1.00 17.52 570 VAL A C 1
ATOM 7410 O O . VAL A 1 461 ? -2.886 20.619 16.602 1.00 15.95 570 VAL A O 1
ATOM 7423 N N . PHE A 1 462 ? -3.061 18.386 16.536 1.00 14.87 571 PHE A N 1
ATOM 7424 C CA . PHE A 1 462 ? -4.183 18.408 15.605 1.00 15.66 571 PHE A CA 1
ATOM 7425 C C . PHE A 1 462 ? -5.408 19.179 16.079 1.00 21.70 571 PHE A C 1
ATOM 7426 O O . PHE A 1 462 ? -6.065 19.813 15.251 1.00 23.40 571 PHE A O 1
ATOM 7443 N N . ASN A 1 463 ? -5.650 19.181 17.360 1.00 18.87 572 ASN A N 1
ATOM 7444 C CA . ASN A 1 463 ? -6.793 19.909 17.932 1.00 19.78 572 ASN A CA 1
ATOM 7445 C C . ASN A 1 463 ? -6.366 21.242 18.566 1.00 24.07 572 ASN A C 1
ATOM 7446 O O . ASN A 1 463 ? -7.167 21.860 19.269 1.00 26.15 572 ASN A O 1
ATOM 7457 N N . GLY A 1 464 ? -5.162 21.728 18.263 1.00 18.80 573 GLY A N 1
ATOM 7458 C CA . GLY A 1 464 ? -4.690 22.956 18.867 1.00 16.11 573 GLY A CA 1
ATOM 7459 C C . GLY A 1 464 ? -4.984 24.159 17.995 1.00 18.04 573 GLY A C 1
ATOM 7460 O O . GLY A 1 464 ? -5.283 24.012 16.804 1.00 18.54 573 GLY A O 1
ATOM 7464 N N . PRO A 1 465 ? -4.860 25.382 18.542 1.00 15.95 574 PRO A N 1
ATOM 7465 C CA . PRO A 1 465 ? -5.099 26.571 17.711 1.00 16.88 574 PRO A CA 1
ATOM 7466 C C . PRO A 1 465 ? -4.031 26.672 16.638 1.00 16.68 574 PRO A C 1
ATOM 7467 O O . PRO A 1 465 ? -2.843 26.564 16.970 1.00 16.46 574 PRO A O 1
ATOM 7478 N N . GLU A 1 466 ? -4.435 26.801 15.371 1.00 15.27 575 GLU A N 1
ATOM 7479 C CA . GLU A 1 466 ? -3.499 26.837 14.237 1.00 15.35 575 GLU A CA 1
ATOM 7480 C C . GLU A 1 466 ? -2.675 25.557 14.176 1.00 16.62 575 GLU A C 1
ATOM 7481 O O . GLU A 1 466 ? -1.567 25.541 13.630 1.00 17.59 575 GLU A O 1
ATOM 7493 N N . VAL A 1 467 ? -3.253 24.454 14.701 1.00 13.84 576 VAL A N 1
ATOM 7494 C CA . VAL A 1 467 ? -2.641 23.120 14.662 1.00 12.47 576 VAL A CA 1
ATOM 7495 C C . VAL A 1 467 ? -1.324 23.101 15.457 1.00 14.21 576 VAL A C 1
ATOM 7496 O O . VAL A 1 467 ? -0.419 22.293 15.167 1.00 14.50 576 VAL A O 1
ATOM 7509 N N . THR A 1 468 ? -1.213 23.961 16.493 1.00 14.01 577 THR A N 1
ATOM 7510 C CA . THR A 1 468 ? -0.045 23.946 17.360 1.00 12.99 577 THR A CA 1
ATOM 7511 C C . THR A 1 468 ? -0.481 24.079 18.838 1.00 16.89 577 THR A C 1
ATOM 7512 O O . THR A 1 468 ? -1.665 24.000 19.187 1.00 15.70 577 THR A O 1
ATOM 7523 N N . MET A 1 469 ? 0.510 24.216 19.698 1.00 13.86 578 MET A N 1
ATOM 7524 C CA A MET A 1 469 ? 0.333 24.282 21.153 0.50 11.93 578 MET A CA 1
ATOM 7525 C CA B MET A 1 469 ? 0.280 24.271 21.139 0.50 14.52 578 MET A CA 1
ATOM 7526 C C . MET A 1 469 ? -0.345 25.560 21.613 1.00 17.06 578 MET A C 1
ATOM 7527 O O . MET A 1 469 ? -0.136 26.622 21.030 1.00 14.15 578 MET A O 1
ATOM 7554 N N . LEU A 1 470 ? -1.127 25.451 22.692 1.00 17.09 579 LEU A N 1
ATOM 7555 C CA . LEU A 1 470 ? -1.788 26.593 23.323 1.00 16.05 579 LEU A CA 1
ATOM 7556 C C . LEU A 1 470 ? -0.744 27.648 23.664 1.00 17.02 579 LEU A C 1
ATOM 7557 O O . LEU A 1 470 ? 0.320 27.326 24.179 1.00 15.80 579 LEU A O 1
ATOM 7573 N N . LYS A 1 471 ? -1.098 28.907 23.488 1.00 15.15 580 LYS A N 1
ATOM 7574 C CA . LYS A 1 471 ? -0.173 30.007 23.775 1.00 13.86 580 LYS A CA 1
ATOM 7575 C C . LYS A 1 471 ? 0.200 30.063 25.264 1.00 15.61 580 LYS A C 1
ATOM 7576 O O . LYS A 1 471 ? 1.300 30.474 25.604 1.00 15.87 580 LYS A O 1
ATOM 7595 N N . ASP A 1 472 ? -0.747 29.672 26.127 1.00 14.84 581 ASP A N 1
ATOM 7596 C CA . ASP A 1 472 ? -0.596 29.775 27.574 1.00 16.10 581 ASP A CA 1
ATOM 7597 C C . ASP A 1 472 ? -0.179 28.472 28.232 1.00 19.16 581 ASP A C 1
ATOM 7598 O O . ASP A 1 472 ? -0.206 28.380 29.465 1.00 17.90 581 ASP A O 1
ATOM 7607 N N . ALA A 1 473 ? 0.285 27.489 27.448 1.00 16.11 582 ALA A N 1
ATOM 7608 C CA . ALA A 1 473 ? 0.931 26.319 28.043 1.00 15.99 582 ALA A CA 1
ATOM 7609 C C . ALA A 1 473 ? 2.217 26.800 28.728 1.00 16.89 582 ALA A C 1
ATOM 7610 O O . ALA A 1 473 ? 2.749 27.862 28.382 1.00 15.51 582 ALA A O 1
ATOM 7617 N N . VAL A 1 474 ? 2.719 26.027 29.701 1.00 15.43 583 VAL A N 1
ATOM 7618 C CA . VAL A 1 474 ? 3.851 26.396 30.530 1.00 15.27 583 VAL A CA 1
ATOM 7619 C C . VAL A 1 474 ? 5.024 25.475 30.373 1.00 16.15 583 VAL A C 1
ATOM 7620 O O . VAL A 1 474 ? 4.898 24.251 30.458 1.00 16.67 583 VAL A O 1
ATOM 7633 N N . HIS A 1 475 ? 6.209 26.092 30.190 1.00 13.40 584 HIS A N 1
ATOM 7634 C CA . HIS A 1 475 ? 7.452 25.402 29.974 1.00 14.20 584 HIS A CA 1
ATOM 7635 C C . HIS A 1 475 ? 8.442 25.635 31.123 1.00 19.21 584 HIS A C 1
ATOM 7636 O O . HIS A 1 475 ? 8.165 26.375 32.075 1.00 19.21 584 HIS A O 1
ATOM 7650 N N . TYR A 1 476 ? 9.593 24.996 31.014 1.00 17.35 585 TYR A N 1
ATOM 7651 C CA . TYR A 1 476 ? 10.729 25.109 31.895 1.00 16.13 585 TYR A CA 1
ATOM 7652 C C . TYR A 1 476 ? 10.993 26.571 32.292 1.00 19.78 585 TYR A C 1
ATOM 7653 O O . TYR A 1 476 ? 10.976 27.478 31.437 1.00 17.62 585 TYR A O 1
ATOM 7671 N N . GLY A 1 477 ? 11.150 26.793 33.595 1.00 17.06 586 GLY A N 1
ATOM 7672 C CA . GLY A 1 477 ? 11.382 28.119 34.139 1.00 17.49 586 GLY A CA 1
ATOM 7673 C C . GLY A 1 477 ? 10.154 29.000 34.263 1.00 22.51 586 GLY A C 1
ATOM 7674 O O . GLY A 1 477 ? 10.280 30.158 34.687 1.00 23.53 586 GLY A O 1
ATOM 7678 N N . GLY A 1 478 ? 8.959 28.471 33.952 1.00 19.13 587 GLY A N 1
ATOM 7679 C CA . GLY A 1 478 ? 7.720 29.221 34.026 1.00 17.80 587 GLY A CA 1
ATOM 7680 C C . GLY A 1 478 ? 7.381 30.016 32.780 1.00 20.00 587 GLY A C 1
ATOM 7681 O O . GLY A 1 478 ? 6.354 30.689 32.746 1.00 20.91 587 GLY A O 1
ATOM 7685 N N . TRP A 1 479 ? 8.192 29.909 31.725 1.00 14.99 588 TRP A N 1
ATOM 7686 C CA . TRP A 1 479 ? 7.936 30.639 30.495 1.00 14.78 588 TRP A CA 1
ATOM 7687 C C . TRP A 1 479 ? 6.712 30.082 29.817 1.00 18.01 588 TRP A C 1
ATOM 7688 O O . TRP A 1 479 ? 6.445 28.878 29.916 1.00 18.59 588 TRP A O 1
ATOM 7709 N N . GLU A 1 480 ? 5.957 30.930 29.131 1.00 15.43 589 GLU A N 1
ATOM 7710 C CA . GLU A 1 480 ? 4.778 30.459 28.419 1.00 13.88 589 GLU A CA 1
ATOM 7711 C C . GLU A 1 480 ? 5.193 29.944 27.058 1.00 15.51 589 GLU A C 1
ATOM 7712 O O . GLU A 1 480 ? 6.230 30.348 26.535 1.00 13.93 589 GLU A O 1
ATOM 7724 N N . HIS A 1 481 ? 4.337 29.104 26.449 1.00 12.28 590 HIS A N 1
ATOM 7725 C CA . HIS A 1 481 ? 4.588 28.633 25.089 1.00 12.27 590 HIS A CA 1
ATOM 7726 C C . HIS A 1 481 ? 4.825 29.809 24.129 1.00 17.02 590 HIS A C 1
ATOM 7727 O O . HIS A 1 481 ? 5.689 29.713 23.246 1.00 15.03 590 HIS A O 1
ATOM 7741 N N . ARG A 1 482 ? 4.052 30.925 24.273 1.00 14.20 591 ARG A N 1
ATOM 7742 C CA . ARG A 1 482 ? 4.209 32.066 23.383 1.00 13.58 591 ARG A CA 1
ATOM 7743 C C . ARG A 1 482 ? 5.650 32.617 23.413 1.00 14.33 591 ARG A C 1
ATOM 7744 O O . ARG A 1 482 ? 6.081 33.215 22.449 1.00 14.66 591 ARG A O 1
ATOM 7765 N N . ASP A 1 483 ? 6.352 32.477 24.528 1.00 13.67 592 ASP A N 1
ATOM 7766 C CA . ASP A 1 483 ? 7.699 33.035 24.636 1.00 12.67 592 ASP A CA 1
ATOM 7767 C C . ASP A 1 483 ? 8.744 32.260 23.863 1.00 16.02 592 ASP A C 1
ATOM 7768 O O . ASP A 1 483 ? 9.733 32.848 23.410 1.00 15.52 592 ASP A O 1
ATOM 7777 N N . ILE A 1 484 ? 8.542 30.948 23.738 1.00 12.73 593 ILE A N 1
ATOM 7778 C CA . ILE A 1 484 ? 9.538 30.020 23.238 1.00 13.27 593 ILE A CA 1
ATOM 7779 C C . ILE A 1 484 ? 9.193 29.330 21.919 1.00 17.21 593 ILE A C 1
ATOM 7780 O O . ILE A 1 484 ? 10.022 28.590 21.406 1.00 15.79 593 ILE A O 1
ATOM 7796 N N . HIS A 1 485 ? 7.976 29.507 21.408 1.00 13.39 594 HIS A N 1
ATOM 7797 C CA . HIS A 1 485 ? 7.475 28.703 20.297 1.00 13.33 594 HIS A CA 1
ATOM 7798 C C . HIS A 1 485 ? 8.494 28.362 19.202 1.00 14.61 594 HIS A C 1
ATOM 7799 O O . HIS A 1 485 ? 8.654 27.181 18.853 1.00 13.65 594 HIS A O 1
ATOM 7814 N N . ASN A 1 486 ? 9.147 29.380 18.634 1.00 12.16 595 ASN A N 1
ATOM 7815 C CA . ASN A 1 486 ? 9.978 29.153 17.448 1.00 13.07 595 ASN A CA 1
ATOM 7816 C C . ASN A 1 486 ? 11.286 28.399 17.711 1.00 13.47 595 ASN A C 1
ATOM 7817 O O . ASN A 1 486 ? 11.907 28.009 16.735 1.00 13.34 595 ASN A O 1
ATOM 7828 N N . ILE A 1 487 ? 11.679 28.148 18.973 1.00 10.29 596 ILE A N 1
ATOM 7829 C CA . ILE A 1 487 ? 12.859 27.329 19.265 1.00 11.51 596 ILE A CA 1
ATOM 7830 C C . ILE A 1 487 ? 12.492 25.919 19.734 1.00 14.11 596 ILE A C 1
ATOM 7831 O O . ILE A 1 487 ? 13.383 25.118 19.912 1.00 13.83 596 ILE A O 1
ATOM 7847 N N . TYR A 1 488 ? 11.208 25.573 19.854 1.00 14.01 597 TYR A N 1
ATOM 7848 C CA . TYR A 1 488 ? 10.831 24.220 20.258 1.00 12.82 597 TYR A CA 1
ATOM 7849 C C . TYR A 1 488 ? 11.392 23.164 19.299 1.00 13.91 597 TYR A C 1
ATOM 7850 O O . TYR A 1 488 ? 12.039 22.204 19.736 1.00 12.69 597 TYR A O 1
ATOM 7868 N N . GLY A 1 489 ? 11.161 23.351 18.001 1.00 11.78 598 GLY A N 1
ATOM 7869 C CA . GLY A 1 489 ? 11.650 22.407 16.996 1.00 11.94 598 GLY A CA 1
ATOM 7870 C C . GLY A 1 489 ? 13.158 22.256 16.985 1.00 13.16 598 GLY A C 1
ATOM 7871 O O . GLY A 1 489 ? 13.684 21.146 16.859 1.00 14.90 598 GLY A O 1
ATOM 7875 N N . LEU A 1 490 ? 13.863 23.380 17.079 1.00 11.89 599 LEU A N 1
ATOM 7876 C CA . LEU A 1 490 ? 15.346 23.400 17.150 1.00 10.73 599 LEU A CA 1
ATOM 7877 C C . LEU A 1 490 ? 15.842 22.521 18.327 1.00 13.45 599 LEU A C 1
ATOM 7878 O O . LEU A 1 490 ? 16.827 21.771 18.195 1.00 13.24 599 LEU A O 1
ATOM 7894 N N . TYR A 1 491 ? 15.161 22.597 19.483 1.00 10.59 600 TYR A N 1
ATOM 7895 C CA . TYR A 1 491 ? 15.567 21.788 20.622 1.00 11.41 600 TYR A CA 1
ATOM 7896 C C . TYR A 1 491 ? 15.359 20.301 20.374 1.00 14.84 600 TYR A C 1
ATOM 7897 O O . TYR A 1 491 ? 16.176 19.496 20.813 1.00 13.59 600 TYR A O 1
ATOM 7915 N N . VAL A 1 492 ? 14.286 19.944 19.681 1.00 12.23 601 VAL A N 1
ATOM 7916 C CA . VAL A 1 492 ? 14.031 18.536 19.320 1.00 11.83 601 VAL A CA 1
ATOM 7917 C C . VAL A 1 492 ? 15.184 18.057 18.414 1.00 13.65 601 VAL A C 1
ATOM 7918 O O . VAL A 1 492 ? 15.790 17.023 18.649 1.00 12.51 601 VAL A O 1
ATOM 7931 N N . HIS A 1 493 ? 15.547 18.892 17.452 1.00 12.96 602 HIS A N 1
ATOM 7932 C CA . HIS A 1 493 ? 16.586 18.595 16.467 1.00 11.67 602 HIS A CA 1
ATOM 7933 C C . HIS A 1 493 ? 17.944 18.412 17.177 1.00 14.17 602 HIS A C 1
ATOM 7934 O O . HIS A 1 493 ? 18.648 17.405 16.965 1.00 13.17 602 HIS A O 1
ATOM 7948 N N . MET A 1 494 ? 18.269 19.361 18.047 1.00 12.36 603 MET A N 1
ATOM 7949 C CA . MET A 1 494 ? 19.504 19.369 18.826 1.00 11.95 603 MET A CA 1
ATOM 7950 C C . MET A 1 494 ? 19.587 18.103 19.695 1.00 14.39 603 MET A C 1
ATOM 7951 O O . MET A 1 494 ? 20.620 17.421 19.699 1.00 14.45 603 MET A O 1
ATOM 7965 N N . ALA A 1 495 ? 18.527 17.803 20.444 1.00 12.85 604 ALA A N 1
ATOM 7966 C CA . ALA A 1 495 ? 18.557 16.655 21.358 1.00 13.57 604 ALA A CA 1
ATOM 7967 C C . ALA A 1 495 ? 18.708 15.321 20.602 1.00 16.43 604 ALA A C 1
ATOM 7968 O O . ALA A 1 495 ? 19.388 14.401 21.067 1.00 14.18 604 ALA A O 1
ATOM 7975 N N . THR A 1 496 ? 18.030 15.195 19.446 1.00 12.57 605 THR A N 1
ATOM 7976 C CA . THR A 1 496 ? 18.156 14.002 18.615 1.00 12.09 605 THR A CA 1
ATOM 7977 C C . THR A 1 496 ? 19.574 13.877 18.089 1.00 14.99 605 THR A C 1
ATOM 7978 O O . THR A 1 496 ? 20.165 12.798 18.181 1.00 14.16 605 THR A O 1
ATOM 7989 N N . ALA A 1 497 ? 20.154 14.970 17.530 1.00 12.50 606 ALA A N 1
ATOM 7990 C CA . ALA A 1 497 ? 21.536 14.909 17.038 1.00 13.01 606 ALA A CA 1
ATOM 7991 C C . ALA A 1 497 ? 22.490 14.492 18.155 1.00 15.19 606 ALA A C 1
ATOM 7992 O O . ALA A 1 497 ? 23.337 13.604 17.977 1.00 14.34 606 ALA A O 1
ATOM 7999 N N . ASP A 1 498 ? 22.306 15.067 19.332 1.00 14.34 607 ASP A N 1
ATOM 8000 C CA A ASP A 1 498 ? 23.145 14.715 20.485 0.50 14.08 607 ASP A CA 1
ATOM 8001 C CA B ASP A 1 498 ? 23.131 14.724 20.495 0.50 14.51 607 ASP A CA 1
ATOM 8002 C C . ASP A 1 498 ? 22.964 13.241 20.851 1.00 16.66 607 ASP A C 1
ATOM 8003 O O . ASP A 1 498 ? 23.948 12.576 21.150 1.00 17.81 607 ASP A O 1
ATOM 8020 N N . GLY A 1 499 ? 21.740 12.717 20.753 1.00 13.66 608 GLY A N 1
ATOM 8021 C CA . GLY A 1 499 ? 21.501 11.285 20.986 1.00 13.53 608 GLY A CA 1
ATOM 8022 C C . GLY A 1 499 ? 22.297 10.377 20.069 1.00 15.65 608 GLY A C 1
ATOM 8023 O O . GLY A 1 499 ? 22.879 9.359 20.488 1.00 13.84 608 GLY A O 1
ATOM 8027 N N . LEU A 1 500 ? 22.354 10.737 18.772 1.00 13.99 609 LEU A N 1
ATOM 8028 C CA . LEU A 1 500 ? 23.120 9.917 17.821 1.00 12.93 609 LEU A CA 1
ATOM 8029 C C . LEU A 1 500 ? 24.603 10.020 18.057 1.00 17.77 609 LEU A C 1
ATOM 8030 O O . LEU A 1 500 ? 25.317 9.042 17.837 1.00 17.28 609 LEU A O 1
ATOM 8046 N N . ILE A 1 501 ? 25.084 11.175 18.498 1.00 14.12 610 ILE A N 1
ATOM 8047 C CA . ILE A 1 501 ? 26.513 11.321 18.804 1.00 13.43 610 ILE A CA 1
ATOM 8048 C C . ILE A 1 501 ? 26.848 10.473 20.063 1.00 16.43 610 ILE A C 1
ATOM 8049 O O . ILE A 1 501 ? 27.814 9.705 20.059 1.00 15.25 610 ILE A O 1
ATOM 8065 N N . GLN A 1 502 ? 26.050 10.622 21.106 1.00 14.97 611 GLN A N 1
ATOM 8066 C CA . GLN A 1 502 ? 26.276 9.929 22.390 1.00 16.03 611 GLN A CA 1
ATOM 8067 C C . GLN A 1 502 ? 26.214 8.417 22.280 1.00 17.52 611 GLN A C 1
ATOM 8068 O O . GLN A 1 502 ? 27.026 7.741 22.911 1.00 14.94 611 GLN A O 1
ATOM 8082 N N . ARG A 1 503 ? 25.299 7.863 21.491 1.00 15.13 612 ARG A N 1
ATOM 8083 C CA . ARG A 1 503 ? 25.160 6.397 21.393 1.00 15.28 612 ARG A CA 1
ATOM 8084 C C . ARG A 1 503 ? 26.413 5.718 20.862 1.00 17.73 612 ARG A C 1
ATOM 8085 O O . ARG A 1 503 ? 26.590 4.525 21.046 1.00 18.27 612 ARG A O 1
ATOM 8106 N N . SER A 1 504 ? 27.222 6.457 20.091 1.00 17.18 613 SER A N 1
ATOM 8107 C CA . SER A 1 504 ? 28.468 5.968 19.512 1.00 17.65 613 SER A CA 1
ATOM 8108 C C . SER A 1 504 ? 29.688 6.297 20.371 1.00 23.44 613 SER A C 1
ATOM 8109 O O . SER A 1 504 ? 30.810 6.077 19.914 1.00 25.65 613 SER A O 1
ATOM 8117 N N . GLY A 1 505 ? 29.483 6.850 21.554 1.00 20.37 614 GLY A N 1
ATOM 8118 C CA . GLY A 1 505 ? 30.579 7.300 22.409 1.00 20.95 614 GLY A CA 1
ATOM 8119 C C . GLY A 1 505 ? 31.251 8.553 21.911 1.00 24.25 614 GLY A C 1
ATOM 8120 O O . GLY A 1 505 ? 32.431 8.779 22.189 1.00 23.85 614 GLY A O 1
ATOM 8124 N N . GLY A 1 506 ? 30.499 9.387 21.197 1.00 20.15 615 GLY A N 1
ATOM 8125 C CA . GLY A 1 506 ? 30.998 10.660 20.697 1.00 18.63 615 GLY A CA 1
ATOM 8126 C C . GLY A 1 506 ? 31.792 10.609 19.405 1.00 21.08 615 GLY A C 1
ATOM 8127 O O . GLY A 1 506 ? 32.409 11.600 19.039 1.00 22.50 615 GLY A O 1
ATOM 8131 N N . ILE A 1 507 ? 31.841 9.469 18.732 1.00 17.31 616 ILE A N 1
ATOM 8132 C CA . ILE A 1 507 ? 32.694 9.265 17.555 1.00 17.30 616 ILE A CA 1
ATOM 8133 C C . ILE A 1 507 ? 31.979 9.544 16.245 1.00 19.18 616 ILE A C 1
ATOM 8134 O O . ILE A 1 507 ? 32.598 10.076 15.346 1.00 17.20 616 ILE A O 1
ATOM 8150 N N . GLU A 1 508 ? 30.738 9.089 16.095 1.00 15.65 617 GLU A N 1
ATOM 8151 C CA . GLU A 1 508 ? 30.018 9.146 14.831 1.00 14.82 617 GLU A CA 1
ATOM 8152 C C . GLU A 1 508 ? 29.256 10.460 14.661 1.00 18.46 617 GLU A C 1
ATOM 8153 O O . GLU A 1 508 ? 28.588 10.906 15.596 1.00 17.50 617 GLU A O 1
ATOM 8165 N N . ARG A 1 509 ? 29.314 11.041 13.433 1.00 14.54 618 ARG A N 1
ATOM 8166 C CA . ARG A 1 509 ? 28.588 12.261 13.140 1.00 14.17 618 ARG A CA 1
ATOM 8167 C C . ARG A 1 509 ? 27.125 11.894 13.009 1.00 17.77 618 ARG A C 1
ATOM 8168 O O . ARG A 1 509 ? 26.806 10.846 12.492 1.00 17.47 618 ARG A O 1
ATOM 8189 N N . PRO A 1 510 ? 26.233 12.734 13.496 1.00 15.04 619 PRO A N 1
ATOM 8190 C CA . PRO A 1 510 ? 24.801 12.428 13.362 1.00 12.97 619 PRO A CA 1
ATOM 8191 C C . PRO A 1 510 ? 24.248 12.681 11.965 1.00 15.44 619 PRO A C 1
ATOM 8192 O O . PRO A 1 510 ? 24.819 13.423 11.171 1.00 16.43 619 PRO A O 1
ATOM 8203 N N . PHE A 1 511 ? 23.043 12.181 11.705 1.00 12.53 620 PHE A N 1
ATOM 8204 C CA . PHE A 1 511 ? 22.268 12.617 10.566 1.00 12.47 620 PHE A CA 1
ATOM 8205 C C . PHE A 1 511 ? 20.855 12.699 11.093 1.00 14.83 620 PHE A C 1
ATOM 8206 O O . PHE A 1 511 ? 20.273 11.662 11.450 1.00 13.99 620 PHE A O 1
ATOM 8223 N N . VAL A 1 512 ? 20.317 13.900 11.142 1.00 11.70 621 VAL A N 1
ATOM 8224 C CA . VAL A 1 512 ? 18.960 14.119 11.565 1.00 11.26 621 VAL A CA 1
ATOM 8225 C C . VAL A 1 512 ? 18.334 15.147 10.622 1.00 14.15 621 VAL A C 1
ATOM 8226 O O . VAL A 1 512 ? 18.896 16.238 10.436 1.00 11.85 621 VAL A O 1
ATOM 8239 N N . LEU A 1 513 ? 17.178 14.812 10.068 1.00 11.16 622 LEU A N 1
ATOM 8240 C CA . LEU A 1 513 ? 16.343 15.720 9.284 1.00 11.46 622 LEU A CA 1
ATOM 8241 C C . LEU A 1 513 ? 15.252 16.273 10.194 1.00 13.24 622 LEU A C 1
ATOM 8242 O O . LEU A 1 513 ? 14.606 15.505 10.897 1.00 12.89 622 LEU A O 1
ATOM 8258 N N . SER A 1 514 ? 15.028 17.599 10.164 1.00 11.38 623 SER A N 1
ATOM 8259 C CA . SER A 1 514 ? 14.013 18.266 10.943 1.00 9.98 623 SER A CA 1
ATOM 8260 C C . SER A 1 514 ? 13.069 19.109 10.086 1.00 13.13 623 SER A C 1
ATOM 8261 O O . SER A 1 514 ? 13.505 19.766 9.151 1.00 13.34 623 SER A O 1
ATOM 8269 N N . ARG A 1 515 ? 11.779 19.164 10.440 1.00 11.46 624 ARG A N 1
ATOM 8270 C CA . ARG A 1 515 ? 10.854 19.996 9.715 1.00 11.23 624 ARG A CA 1
ATOM 8271 C C . ARG A 1 515 ? 10.879 21.421 10.224 1.00 14.26 624 ARG A C 1
ATOM 8272 O O . ARG A 1 515 ? 10.943 22.344 9.426 1.00 13.49 624 ARG A O 1
ATOM 8293 N N . ALA A 1 516 ? 10.788 21.597 11.536 1.00 13.27 625 ALA A N 1
ATOM 8294 C CA . ALA A 1 516 ? 10.824 22.904 12.170 1.00 11.43 625 ALA A CA 1
ATOM 8295 C C . ALA A 1 516 ? 12.262 23.303 12.451 1.00 13.16 625 ALA A C 1
ATOM 8296 O O . ALA A 1 516 ? 13.153 22.461 12.608 1.00 12.36 625 ALA A O 1
ATOM 8303 N N . PHE A 1 517 ? 12.493 24.594 12.495 1.00 10.75 626 PHE A N 1
ATOM 8304 C CA . PHE A 1 517 ? 13.836 25.131 12.682 1.00 10.43 626 PHE A CA 1
ATOM 8305 C C . PHE A 1 517 ? 13.794 26.588 13.040 1.00 14.31 626 PHE A C 1
ATOM 8306 O O . PHE A 1 517 ? 12.744 27.230 12.982 1.00 12.24 626 PHE A O 1
ATOM 8323 N N . PHE A 1 518 ? 14.951 27.071 13.474 1.00 12.29 627 PHE A N 1
ATOM 8324 C CA . PHE A 1 518 ? 15.225 28.454 13.873 1.00 12.09 627 PHE A CA 1
ATOM 8325 C C . PHE A 1 518 ? 16.661 28.795 13.560 1.00 11.97 627 PHE A C 1
ATOM 8326 O O . PHE A 1 518 ? 17.420 27.940 13.117 1.00 13.30 627 PHE A O 1
ATOM 8343 N N . SER A 1 519 ? 17.075 30.043 13.831 1.00 11.61 628 SER A N 1
ATOM 8344 C CA . SER A 1 519 ? 18.490 30.412 13.778 1.00 12.23 628 SER A CA 1
ATOM 8345 C C . SER A 1 519 ? 19.267 29.405 14.624 1.00 14.66 628 SER A C 1
ATOM 8346 O O . SER A 1 519 ? 18.876 29.120 15.745 1.00 13.37 628 SER A O 1
ATOM 8354 N N . GLY A 1 520 ? 20.372 28.903 14.110 1.00 12.83 629 GLY A N 1
ATOM 8355 C CA . GLY A 1 520 ? 21.185 27.917 14.813 1.00 11.98 629 GLY A CA 1
ATOM 8356 C C . GLY A 1 520 ? 20.903 26.497 14.393 1.00 14.15 629 GLY A C 1
ATOM 8357 O O . GLY A 1 520 ? 21.699 25.604 14.686 1.00 13.96 629 GLY A O 1
ATOM 8361 N N . SER A 1 521 ? 19.733 26.237 13.738 1.00 11.54 630 SER A N 1
ATOM 8362 C CA . SER A 1 521 ? 19.412 24.856 13.335 1.00 11.08 630 SER A CA 1
ATOM 8363 C C . SER A 1 521 ? 20.416 24.226 12.407 1.00 14.56 630 SER A C 1
ATOM 8364 O O . SER A 1 521 ? 20.496 22.995 12.346 1.00 14.05 630 SER A O 1
ATOM 8372 N N . GLN A 1 522 ? 21.210 25.052 11.679 1.00 12.45 631 GLN A N 1
ATOM 8373 C CA . GLN A 1 522 ? 22.252 24.518 10.818 1.00 12.03 631 GLN A CA 1
ATOM 8374 C C . GLN A 1 522 ? 23.233 23.625 11.562 1.00 14.18 631 GLN A C 1
ATOM 8375 O O . GLN A 1 522 ? 23.855 22.752 10.972 1.00 13.27 631 GLN A O 1
ATOM 8389 N N . ARG A 1 523 ? 23.380 23.845 12.885 1.00 12.83 632 ARG A N 1
ATOM 8390 C CA . ARG A 1 523 ? 24.329 23.093 13.700 1.00 11.82 632 ARG A CA 1
ATOM 8391 C C . ARG A 1 523 ? 23.909 21.628 13.915 1.00 14.49 632 ARG A C 1
ATOM 8392 O O . ARG A 1 523 ? 24.726 20.822 14.397 1.00 13.83 632 ARG A O 1
ATOM 8413 N N . PHE A 1 524 ? 22.657 21.269 13.584 1.00 12.08 633 PHE A N 1
ATOM 8414 C CA . PHE A 1 524 ? 22.130 19.961 13.939 1.00 11.45 633 PHE A CA 1
ATOM 8415 C C . PHE A 1 524 ? 21.798 19.014 12.799 1.00 15.68 633 PHE A C 1
ATOM 8416 O O . PHE A 1 524 ? 21.491 17.875 13.097 1.00 15.90 633 PHE A O 1
ATOM 8433 N N . GLY A 1 525 ? 21.883 19.421 11.536 1.00 13.45 634 GLY A N 1
ATOM 8434 C CA . GLY A 1 525 ? 21.559 18.494 10.480 1.00 14.27 634 GLY A CA 1
ATOM 8435 C C . GLY A 1 525 ? 20.919 19.155 9.290 1.00 17.06 634 GLY A C 1
ATOM 8436 O O . GLY A 1 525 ? 21.313 20.263 8.890 1.00 15.91 634 GLY A O 1
ATOM 8440 N N . ALA A 1 526 ? 19.922 18.459 8.722 1.00 12.18 635 ALA A N 1
ATOM 8441 C CA . ALA A 1 526 ? 19.244 18.898 7.514 1.00 11.90 635 ALA A CA 1
ATOM 8442 C C . ALA A 1 526 ? 17.846 19.396 7.845 1.00 13.75 635 ALA A C 1
ATOM 8443 O O . ALA A 1 526 ? 17.268 19.042 8.882 1.00 11.80 635 ALA A O 1
ATOM 8450 N N . VAL A 1 527 ? 17.285 20.169 6.927 1.00 10.44 636 VAL A N 1
ATOM 8451 C CA . VAL A 1 527 ? 15.872 20.584 6.958 1.00 10.85 636 VAL A CA 1
ATOM 8452 C C . VAL A 1 527 ? 15.295 20.354 5.570 1.00 14.42 636 VAL A C 1
ATOM 8453 O O . VAL A 1 527 ? 16.046 20.190 4.632 1.00 13.05 636 VAL A O 1
ATOM 8466 N N . TRP A 1 528 ? 13.968 20.300 5.437 1.00 12.61 637 TRP A N 1
ATOM 8467 C CA . TRP A 1 528 ? 13.340 20.202 4.131 1.00 12.19 637 TRP A CA 1
ATOM 8468 C C . TRP A 1 528 ? 12.082 21.037 4.178 1.00 15.59 637 TRP A C 1
ATOM 8469 O O . TRP A 1 528 ? 11.657 21.462 5.267 1.00 14.48 637 TRP A O 1
ATOM 8490 N N . THR A 1 529 ? 11.563 21.366 3.011 1.00 13.10 638 THR A N 1
ATOM 8491 C CA . THR A 1 529 ? 10.417 22.284 2.889 1.00 11.33 638 THR A CA 1
ATOM 8492 C C . THR A 1 529 ? 9.039 21.667 3.152 1.00 16.63 638 THR A C 1
ATOM 8493 O O . THR A 1 529 ? 8.012 22.277 2.817 1.00 17.90 638 THR A O 1
ATOM 8504 N N . GLY A 1 530 ? 9.000 20.553 3.833 1.00 15.05 639 GLY A N 1
ATOM 8505 C CA . GLY A 1 530 ? 7.749 19.968 4.269 1.00 14.59 639 GLY A CA 1
ATOM 8506 C C . GLY A 1 530 ? 6.862 19.368 3.208 1.00 17.17 639 GLY A C 1
ATOM 8507 O O . GLY A 1 530 ? 7.342 18.810 2.217 1.00 14.05 639 GLY A O 1
ATOM 8511 N N . ASP A 1 531 ? 5.547 19.419 3.463 1.00 14.44 640 ASP A N 1
ATOM 8512 C CA . ASP A 1 531 ? 4.569 18.693 2.650 1.00 13.50 640 ASP A CA 1
ATOM 8513 C C . ASP A 1 531 ? 4.161 19.483 1.428 1.00 16.16 640 ASP A C 1
ATOM 8514 O O . ASP A 1 531 ? 3.138 20.193 1.399 1.00 14.63 640 ASP A O 1
ATOM 8523 N N . ASN A 1 532 ? 5.005 19.379 0.410 1.00 13.48 641 ASN A N 1
ATOM 8524 C CA . ASN A 1 532 ? 4.795 20.057 -0.869 1.00 13.50 641 ASN A CA 1
ATOM 8525 C C . ASN A 1 532 ? 3.849 19.189 -1.717 1.00 16.40 641 ASN A C 1
ATOM 8526 O O . ASN A 1 532 ? 3.337 18.201 -1.213 1.00 15.78 641 ASN A O 1
ATOM 8537 N N . THR A 1 533 ? 3.579 19.600 -2.961 1.00 14.17 642 THR A N 1
ATOM 8538 C CA . THR A 1 533 ? 2.620 18.938 -3.851 1.00 14.32 642 THR A CA 1
ATOM 8539 C C . THR A 1 533 ? 3.260 18.614 -5.202 1.00 16.18 642 THR A C 1
ATOM 8540 O O . THR A 1 533 ? 4.143 19.345 -5.676 1.00 14.89 642 THR A O 1
ATOM 8551 N N . ALA A 1 534 ? 2.837 17.486 -5.785 1.00 14.97 643 ALA A N 1
ATOM 8552 C CA . ALA A 1 534 ? 3.306 16.996 -7.072 1.00 14.64 643 ALA A CA 1
ATOM 8553 C C . ALA A 1 534 ? 2.771 17.844 -8.247 1.00 19.79 643 ALA A C 1
ATOM 8554 O O . ALA A 1 534 ? 1.956 17.388 -9.069 1.00 20.03 643 ALA A O 1
ATOM 8561 N N . GLU A 1 535 ? 3.275 19.079 -8.342 1.00 14.73 644 GLU A N 1
ATOM 8562 C CA . GLU A 1 535 ? 2.901 20.038 -9.363 1.00 14.46 644 GLU A CA 1
ATOM 8563 C C . GLU A 1 535 ? 4.123 20.835 -9.795 1.00 18.30 644 GLU A C 1
ATOM 8564 O O . GLU A 1 535 ? 5.052 21.015 -9.012 1.00 14.82 644 GLU A O 1
ATOM 8576 N N . TRP A 1 536 ? 4.140 21.278 -11.072 1.00 16.74 645 TRP A N 1
ATOM 8577 C CA . TRP A 1 536 ? 5.277 21.989 -11.662 1.00 16.30 645 TRP A CA 1
ATOM 8578 C C . TRP A 1 536 ? 5.650 23.243 -10.902 1.00 17.35 645 TRP A C 1
ATOM 8579 O O . TRP A 1 536 ? 6.850 23.512 -10.732 1.00 15.77 645 TRP A O 1
ATOM 8600 N N . ASP A 1 537 ? 4.646 24.021 -10.413 1.00 14.97 646 ASP A N 1
ATOM 8601 C CA A ASP A 1 537 ? 4.983 25.247 -9.695 0.50 13.67 646 ASP A CA 1
ATOM 8602 C CA B ASP A 1 537 ? 4.905 25.233 -9.661 0.50 13.94 646 ASP A CA 1
ATOM 8603 C C . ASP A 1 537 ? 5.638 24.928 -8.325 1.00 14.51 646 ASP A C 1
ATOM 8604 O O . ASP A 1 537 ? 6.446 25.717 -7.878 1.00 15.08 646 ASP A O 1
ATOM 8621 N N . HIS A 1 538 ? 5.385 23.763 -7.724 1.00 13.48 647 HIS A N 1
ATOM 8622 C CA . HIS A 1 538 ? 6.082 23.354 -6.481 1.00 13.32 647 HIS A CA 1
ATOM 8623 C C . HIS A 1 538 ? 7.514 22.916 -6.814 1.00 15.91 647 HIS A C 1
ATOM 8624 O O . HIS A 1 538 ? 8.431 23.165 -6.028 1.00 15.12 647 HIS A O 1
ATOM 8638 N N . LEU A 1 539 ? 7.729 22.283 -7.986 1.00 14.46 648 LEU A N 1
ATOM 8639 C CA . LEU A 1 539 ? 9.102 21.979 -8.431 1.00 13.35 648 LEU A CA 1
ATOM 8640 C C . LEU A 1 539 ? 9.897 23.283 -8.548 1.00 16.36 648 LEU A C 1
ATOM 8641 O O . LEU A 1 539 ? 11.019 23.379 -8.034 1.00 13.59 648 LEU A O 1
ATOM 8657 N N . LYS A 1 540 ? 9.306 24.310 -9.206 1.00 13.71 649 LYS A N 1
ATOM 8658 C CA . LYS A 1 540 ? 9.967 25.611 -9.387 1.00 12.42 649 LYS A CA 1
ATOM 8659 C C . LYS A 1 540 ? 10.301 26.258 -8.057 1.00 14.72 649 LYS A C 1
ATOM 8660 O O . LYS A 1 540 ? 11.385 26.803 -7.907 1.00 14.77 649 LYS A O 1
ATOM 8679 N N . ILE A 1 541 ? 9.399 26.187 -7.092 1.00 12.61 650 ILE A N 1
ATOM 8680 C CA . ILE A 1 541 ? 9.573 26.938 -5.847 1.00 12.89 650 ILE A CA 1
ATOM 8681 C C . ILE A 1 541 ? 10.636 26.340 -4.920 1.00 14.80 650 ILE A C 1
ATOM 8682 O O . ILE A 1 541 ? 11.093 27.036 -4.019 1.00 13.73 650 ILE A O 1
ATOM 8698 N N . SER A 1 542 ? 11.082 25.103 -5.185 1.00 12.13 651 SER A N 1
ATOM 8699 C CA . SER A 1 542 ? 12.151 24.481 -4.407 1.00 12.91 651 SER A CA 1
ATOM 8700 C C . SER A 1 542 ? 13.439 25.342 -4.475 1.00 15.16 651 SER A C 1
ATOM 8701 O O . SER A 1 542 ? 14.145 25.452 -3.471 1.00 14.34 651 SER A O 1
ATOM 8709 N N . ILE A 1 543 ? 13.701 26.024 -5.618 1.00 10.94 652 ILE A N 1
ATOM 8710 C CA . ILE A 1 543 ? 14.904 26.844 -5.728 1.00 11.13 652 ILE A CA 1
ATOM 8711 C C . ILE A 1 543 ? 14.819 28.061 -4.779 1.00 14.53 652 ILE A C 1
ATOM 8712 O O . ILE A 1 543 ? 15.688 28.191 -3.903 1.00 13.91 652 ILE A O 1
ATOM 8728 N N . PRO A 1 544 ? 13.834 28.976 -4.895 1.00 11.99 653 PRO A N 1
ATOM 8729 C CA . PRO A 1 544 ? 13.837 30.132 -3.995 1.00 12.49 653 PRO A CA 1
ATOM 8730 C C . PRO A 1 544 ? 13.687 29.737 -2.528 1.00 14.27 653 PRO A C 1
ATOM 8731 O O . PRO A 1 544 ? 14.281 30.381 -1.683 1.00 13.63 653 PRO A O 1
ATOM 8742 N N . MET A 1 545 ? 12.963 28.660 -2.217 1.00 11.69 654 MET A N 1
ATOM 8743 C CA . MET A 1 545 ? 12.841 28.238 -0.809 1.00 11.55 654 MET A CA 1
ATOM 8744 C C . MET A 1 545 ? 14.180 27.780 -0.274 1.00 14.37 654 MET A C 1
ATOM 8745 O O . MET A 1 545 ? 14.586 28.289 0.762 1.00 14.50 654 MET A O 1
ATOM 8759 N N . CYS A 1 546 ? 14.927 26.908 -0.977 1.00 11.42 655 CYS A N 1
ATOM 8760 C CA . CYS A 1 546 ? 16.222 26.491 -0.437 1.00 11.92 655 CYS A CA 1
ATOM 8761 C C . CYS A 1 546 ? 17.265 27.591 -0.508 1.00 14.35 655 CYS A C 1
ATOM 8762 O O . CYS A 1 546 ? 18.149 27.624 0.344 1.00 12.84 655 CYS A O 1
ATOM 8769 N N . LEU A 1 547 ? 17.183 28.511 -1.489 1.00 12.26 656 LEU A N 1
ATOM 8770 C CA . LEU A 1 547 ? 18.099 29.657 -1.516 1.00 12.21 656 LEU A CA 1
ATOM 8771 C C . LEU A 1 547 ? 17.843 30.597 -0.344 1.00 12.88 656 LEU A C 1
ATOM 8772 O O . LEU A 1 547 ? 18.801 31.133 0.217 1.00 12.53 656 LEU A O 1
ATOM 8788 N N . SER A 1 548 ? 16.569 30.826 0.028 1.00 12.22 657 SER A N 1
ATOM 8789 C CA . SER A 1 548 ? 16.270 31.679 1.155 1.00 11.70 657 SER A CA 1
ATOM 8790 C C . SER A 1 548 ? 16.887 31.076 2.434 1.00 14.82 657 SER A C 1
ATOM 8791 O O . SER A 1 548 ? 17.397 31.812 3.283 1.00 14.08 657 SER A O 1
ATOM 8799 N N . LEU A 1 549 ? 16.861 29.742 2.546 1.00 11.45 658 LEU A N 1
ATOM 8800 C CA . LEU A 1 549 ? 17.452 29.037 3.683 1.00 12.76 658 LEU A CA 1
ATOM 8801 C C . LEU A 1 549 ? 18.990 29.096 3.660 1.00 14.82 658 LEU A C 1
ATOM 8802 O O . LEU A 1 549 ? 19.629 29.359 4.691 1.00 15.23 658 LEU A O 1
ATOM 8818 N N . ALA A 1 550 ? 19.581 28.895 2.489 1.00 12.67 659 ALA A N 1
ATOM 8819 C CA . ALA A 1 550 ? 21.025 28.970 2.313 1.00 11.68 659 ALA A CA 1
ATOM 8820 C C . ALA A 1 550 ? 21.580 30.320 2.739 1.00 16.07 659 ALA A C 1
ATOM 8821 O O . ALA A 1 550 ? 22.625 30.388 3.398 1.00 14.49 659 ALA A O 1
ATOM 8828 N N . LEU A 1 551 ? 20.898 31.400 2.383 1.00 12.94 660 LEU A N 1
ATOM 8829 C CA . LEU A 1 551 ? 21.362 32.744 2.737 1.00 13.02 660 LEU A CA 1
ATOM 8830 C C . LEU A 1 551 ? 21.434 32.968 4.225 1.00 15.68 660 LEU A C 1
ATOM 8831 O O . LEU A 1 551 ? 22.281 33.758 4.661 1.00 15.25 660 LEU A O 1
ATOM 8847 N N . VAL A 1 552 ? 20.588 32.268 5.007 1.00 12.66 661 VAL A N 1
ATOM 8848 C CA . VAL A 1 552 ? 20.516 32.453 6.470 1.00 13.40 661 VAL A CA 1
ATOM 8849 C C . VAL A 1 552 ? 21.136 31.278 7.219 1.00 14.13 661 VAL A C 1
ATOM 8850 O O . VAL A 1 552 ? 20.826 31.069 8.378 1.00 14.14 661 VAL A O 1
ATOM 8863 N N . GLY A 1 553 ? 22.065 30.600 6.578 1.00 13.84 662 GLY A N 1
ATOM 8864 C CA . GLY A 1 553 ? 22.925 29.592 7.169 1.00 14.13 662 GLY A CA 1
ATOM 8865 C C . GLY A 1 553 ? 22.507 28.150 7.076 1.00 15.22 662 GLY A C 1
ATOM 8866 O O . GLY A 1 553 ? 23.282 27.285 7.454 1.00 13.79 662 GLY A O 1
ATOM 8870 N N . LEU A 1 554 ? 21.291 27.862 6.612 1.00 12.04 663 LEU A N 1
ATOM 8871 C CA . LEU A 1 554 ? 20.766 26.501 6.571 1.00 12.08 663 LEU A CA 1
ATOM 8872 C C . LEU A 1 554 ? 21.044 25.915 5.168 1.00 14.35 663 LEU A C 1
ATOM 8873 O O . LEU A 1 554 ? 20.213 25.942 4.254 1.00 15.28 663 LEU A O 1
ATOM 8889 N N . SER A 1 555 ? 22.280 25.457 4.998 1.00 12.21 664 SER A N 1
ATOM 8890 C CA . SER A 1 555 ? 22.752 24.943 3.725 1.00 13.53 664 SER A CA 1
ATOM 8891 C C . SER A 1 555 ? 22.222 23.563 3.366 1.00 15.47 664 SER A C 1
ATOM 8892 O O . SER A 1 555 ? 22.305 23.173 2.191 1.00 14.36 664 SER A O 1
ATOM 8900 N N . PHE A 1 556 ? 21.801 22.782 4.349 1.00 11.45 665 PHE A N 1
ATOM 8901 C CA . PHE A 1 556 ? 21.422 21.388 4.059 1.00 10.68 665 PHE A CA 1
ATOM 8902 C C . PHE A 1 556 ? 19.913 21.281 3.950 1.00 15.29 665 PHE A C 1
ATOM 8903 O O . PHE A 1 556 ? 19.218 20.873 4.876 1.00 15.63 665 PHE A O 1
ATOM 8920 N N . CYS A 1 557 ? 19.419 21.734 2.798 1.00 13.18 666 CYS A N 1
ATOM 8921 C CA . CYS A 1 557 ? 17.984 21.947 2.489 1.00 12.57 666 CYS A CA 1
ATOM 8922 C C . CYS A 1 557 ? 17.582 21.123 1.262 1.00 14.10 666 CYS A C 1
ATOM 8923 O O . CYS A 1 557 ? 18.371 20.917 0.353 1.00 11.91 666 CYS A O 1
ATOM 8930 N N . GLY A 1 558 ? 16.315 20.789 1.168 1.00 13.43 667 GLY A N 1
ATOM 8931 C CA . GLY A 1 558 ? 15.776 20.165 -0.030 1.00 14.15 667 GLY A CA 1
ATOM 8932 C C . GLY A 1 558 ? 14.269 20.173 0.023 1.00 14.71 667 GLY A C 1
ATOM 8933 O O . GLY A 1 558 ? 13.700 20.631 1.004 1.00 12.02 667 GLY A O 1
ATOM 8937 N N . ALA A 1 559 ? 13.653 19.688 -1.020 1.00 13.30 668 ALA A N 1
ATOM 8938 C CA . ALA A 1 559 ? 12.197 19.513 -1.133 1.00 12.64 668 ALA A CA 1
ATOM 8939 C C . ALA A 1 559 ? 11.935 18.079 -1.577 1.00 15.49 668 ALA A C 1
ATOM 8940 O O . ALA A 1 559 ? 12.774 17.460 -2.249 1.00 12.13 668 ALA A O 1
ATOM 8947 N N . ASP A 1 560 ? 10.772 17.538 -1.212 1.00 13.15 669 ASP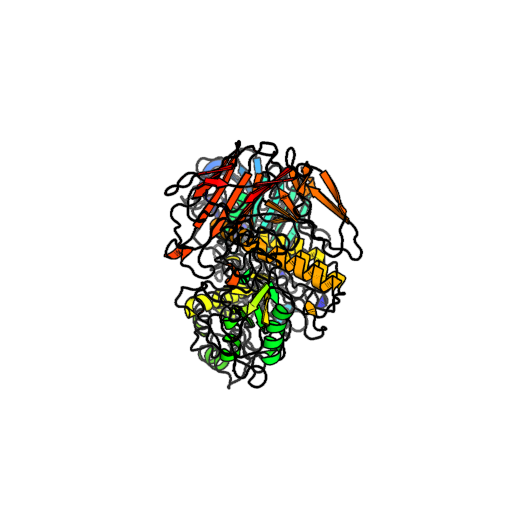 A N 1
ATOM 8948 C CA . ASP A 1 560 ? 10.453 16.143 -1.522 1.00 12.22 669 ASP A CA 1
ATOM 8949 C C . ASP A 1 560 ? 10.401 15.927 -3.023 1.00 14.62 669 ASP A C 1
ATOM 8950 O O . ASP A 1 560 ? 9.622 16.591 -3.712 1.00 14.53 669 ASP A O 1
ATOM 8959 N N . VAL A 1 561 ? 11.258 15.037 -3.517 1.00 11.83 670 VAL A N 1
ATOM 8960 C CA . VAL A 1 561 ? 11.354 14.744 -4.932 1.00 11.34 670 VAL A CA 1
ATOM 8961 C C . VAL A 1 561 ? 10.087 14.020 -5.370 1.00 13.20 670 VAL A C 1
ATOM 8962 O O . VAL A 1 561 ? 9.799 12.950 -4.871 1.00 12.99 670 VAL A O 1
ATOM 8975 N N . GLY A 1 562 ? 9.400 14.600 -6.346 1.00 12.65 671 GLY A N 1
ATOM 8976 C CA . GLY A 1 562 ? 8.128 14.097 -6.859 1.00 13.49 671 GLY A CA 1
ATOM 8977 C C . GLY A 1 562 ? 6.950 14.825 -6.262 1.00 19.22 671 GLY A C 1
ATOM 8978 O O . GLY A 1 562 ? 5.828 14.725 -6.785 1.00 17.58 671 GLY A O 1
ATOM 8982 N N . GLY A 1 563 ? 7.176 15.522 -5.135 1.00 14.78 672 GLY A N 1
ATOM 8983 C CA . GLY A 1 563 ? 6.098 16.182 -4.417 1.00 14.99 672 GLY A CA 1
ATOM 8984 C C . GLY A 1 563 ? 5.469 15.209 -3.444 1.00 16.71 672 GLY A C 1
ATOM 8985 O O . GLY A 1 563 ? 5.355 14.015 -3.740 1.00 16.72 672 GLY A O 1
ATOM 8989 N N . PHE A 1 564 ? 5.077 15.690 -2.251 1.00 13.43 673 PHE A N 1
ATOM 8990 C CA . PHE A 1 564 ? 4.507 14.821 -1.222 1.00 12.30 673 PHE A CA 1
ATOM 8991 C C . PHE A 1 564 ? 3.069 14.432 -1.586 1.00 14.54 673 PHE A C 1
ATOM 8992 O O . PHE A 1 564 ? 2.776 13.241 -1.742 1.00 14.18 673 PHE A O 1
ATOM 9009 N N . PHE A 1 565 ? 2.223 15.425 -1.742 1.00 13.87 674 PHE A N 1
ATOM 9010 C CA . PHE A 1 565 ? 0.811 15.202 -2.080 1.00 13.33 674 PHE A CA 1
ATOM 9011 C C . PHE A 1 565 ? 0.625 14.928 -3.573 1.00 17.15 674 PHE A C 1
ATOM 9012 O O . PHE A 1 565 ? 1.227 15.586 -4.400 1.00 17.03 674 PHE A O 1
ATOM 9029 N N . LYS A 1 566 ? -0.294 14.005 -3.904 1.00 15.56 675 LYS A N 1
ATOM 9030 C CA . LYS A 1 566 ? -0.730 13.741 -5.284 1.00 15.76 675 LYS A CA 1
ATOM 9031 C C . LYS A 1 566 ? 0.290 12.920 -6.077 1.00 21.09 675 LYS A C 1
ATOM 9032 O O . LYS A 1 566 ? 1.384 12.602 -5.581 1.00 17.99 675 LYS A O 1
ATOM 9051 N N . ASN A 1 567 ? -0.093 12.567 -7.321 1.00 17.03 676 ASN A N 1
ATOM 9052 C CA . ASN A 1 567 ? 0.684 11.714 -8.209 1.00 18.28 676 ASN A CA 1
ATOM 9053 C C . ASN A 1 567 ? 1.305 12.508 -9.331 1.00 20.55 676 ASN A C 1
ATOM 9054 O O . ASN A 1 567 ? 0.588 13.096 -10.125 1.00 20.22 676 ASN A O 1
ATOM 9065 N N . PRO A 1 568 ? 2.643 12.605 -9.376 1.00 15.05 677 PRO A N 1
ATOM 9066 C CA . PRO A 1 568 ? 3.280 13.339 -10.463 1.00 15.49 677 PRO A CA 1
ATOM 9067 C C . PRO A 1 568 ? 3.213 12.552 -11.754 1.00 17.66 677 PRO A C 1
ATOM 9068 O O . PRO A 1 568 ? 3.389 11.345 -11.715 1.00 17.92 677 PRO A O 1
ATOM 9079 N N . GLU A 1 569 ? 3.060 13.226 -12.889 1.00 16.75 678 GLU A N 1
ATOM 9080 C CA . GLU A 1 569 ? 3.164 12.514 -14.164 1.00 17.36 678 GLU A CA 1
ATOM 9081 C C . GLU A 1 569 ? 4.676 12.127 -14.322 1.00 20.45 678 GLU A C 1
ATOM 9082 O O . GLU A 1 569 ? 5.534 12.750 -13.665 1.00 17.40 678 GLU A O 1
ATOM 9094 N N . PRO A 1 570 ? 4.992 11.048 -15.067 1.00 18.30 679 PRO A N 1
ATOM 9095 C CA . PRO A 1 570 ? 6.412 10.614 -15.199 1.00 18.77 679 PRO A CA 1
ATOM 9096 C C . PRO A 1 570 ? 7.386 11.719 -15.611 1.00 20.33 679 PRO A C 1
ATOM 9097 O O . PRO A 1 570 ? 8.501 11.749 -15.093 1.00 18.50 679 PRO A O 1
ATOM 9108 N N . GLU A 1 571 ? 6.988 12.617 -16.523 1.00 15.85 680 GLU A N 1
ATOM 9109 C CA . GLU A 1 571 ? 7.860 13.716 -16.967 1.00 16.12 680 GLU A CA 1
ATOM 9110 C C . GLU A 1 571 ? 8.211 14.630 -15.781 1.00 17.77 680 GLU A C 1
ATOM 9111 O O . GLU A 1 571 ? 9.349 15.090 -15.643 1.00 15.64 680 GLU A O 1
ATOM 9123 N N . LEU A 1 572 ? 7.216 14.940 -14.965 1.00 14.57 681 LEU A N 1
ATOM 9124 C CA . LEU A 1 572 ? 7.461 15.775 -13.777 1.00 15.08 681 LEU A CA 1
ATOM 9125 C C . LEU A 1 572 ? 8.380 15.033 -12.785 1.00 16.45 681 LEU A C 1
ATOM 9126 O O . LEU A 1 572 ? 9.282 15.667 -12.210 1.00 16.36 681 LEU A O 1
ATOM 9142 N N . LEU A 1 573 ? 8.161 13.711 -12.548 1.00 13.54 682 LEU A N 1
ATOM 9143 C CA . LEU A 1 573 ? 9.028 12.951 -11.653 1.00 15.23 682 LEU A CA 1
ATOM 9144 C C . LEU A 1 573 ? 10.484 12.983 -12.138 1.00 18.25 682 LEU A C 1
ATOM 9145 O O . LEU A 1 573 ? 11.381 13.275 -11.340 1.00 14.50 682 LEU A O 1
ATOM 9161 N N . VAL A 1 574 ? 10.708 12.837 -13.475 1.00 14.10 683 VAL A N 1
ATOM 9162 C CA . VAL A 1 574 ? 12.057 12.941 -14.023 1.00 13.61 683 VAL A CA 1
ATOM 9163 C C . VAL A 1 574 ? 12.645 14.319 -13.755 1.00 13.61 683 VAL A C 1
ATOM 9164 O O . VAL A 1 574 ? 13.766 14.416 -13.279 1.00 14.31 683 VAL A O 1
ATOM 9177 N N . ARG A 1 575 ? 11.927 15.384 -14.073 1.00 12.67 684 ARG A N 1
ATOM 9178 C CA . ARG A 1 575 ? 12.481 16.716 -13.878 1.00 11.36 684 ARG A CA 1
ATOM 9179 C C . ARG A 1 575 ? 12.726 16.972 -12.392 1.00 15.98 684 ARG A C 1
ATOM 9180 O O . ARG A 1 575 ? 13.685 17.664 -12.056 1.00 12.84 684 ARG A O 1
ATOM 9201 N N . TRP A 1 576 ? 11.905 16.385 -11.527 1.00 13.69 685 TRP A N 1
ATOM 9202 C CA . TRP A 1 576 ? 12.142 16.551 -10.088 1.00 14.17 685 TRP A CA 1
ATOM 9203 C C . TRP A 1 576 ? 13.399 15.811 -9.619 1.00 15.23 685 TRP A C 1
ATOM 9204 O O . TRP A 1 576 ? 14.161 16.350 -8.792 1.00 13.60 685 TRP A O 1
ATOM 9225 N N . TYR A 1 577 ? 13.666 14.612 -10.146 1.00 13.01 686 TYR A N 1
ATOM 9226 C CA . TYR A 1 577 ? 14.924 13.926 -9.839 1.00 12.41 686 TYR A CA 1
ATOM 9227 C C . TYR A 1 577 ? 16.107 14.773 -10.262 1.00 15.69 686 TYR A C 1
ATOM 9228 O O . TYR A 1 577 ? 17.121 14.801 -9.573 1.00 12.86 686 TYR A O 1
ATOM 9246 N N . GLN A 1 578 ? 16.015 15.399 -11.432 1.00 14.50 687 GLN A N 1
ATOM 9247 C CA . GLN A 1 578 ? 17.119 16.208 -11.965 1.00 12.21 687 GLN A CA 1
ATOM 9248 C C . GLN A 1 578 ? 17.372 17.443 -11.105 1.00 13.88 687 GLN A C 1
ATOM 9249 O O . GLN A 1 578 ? 18.507 17.757 -10.847 1.00 13.36 687 GLN A O 1
ATOM 9263 N N . MET A 1 579 ? 16.328 18.108 -10.662 1.00 11.99 688 MET A N 1
ATOM 9264 C CA . MET A 1 579 ? 16.388 19.284 -9.783 1.00 12.05 688 MET A CA 1
ATOM 9265 C C . MET A 1 579 ? 16.963 18.825 -8.436 1.00 15.82 688 MET A C 1
ATOM 9266 O O . MET A 1 579 ? 17.926 19.420 -7.945 1.00 13.53 688 MET A O 1
ATOM 9280 N N . GLY A 1 580 ? 16.384 17.757 -7.880 1.00 12.42 689 GLY A N 1
ATOM 9281 C CA . GLY A 1 580 ? 16.814 17.239 -6.574 1.00 12.94 689 GLY A CA 1
ATOM 9282 C C . GLY A 1 580 ? 18.248 16.752 -6.574 1.00 14.53 689 GLY A C 1
ATOM 9283 O O . GLY A 1 580 ? 18.979 16.968 -5.600 1.00 14.19 689 GLY A O 1
ATOM 9287 N N . ALA A 1 581 ? 18.694 16.217 -7.715 1.00 12.08 690 ALA A N 1
ATOM 9288 C CA . ALA A 1 581 ? 20.070 15.738 -7.865 1.00 11.37 690 ALA A CA 1
ATOM 9289 C C . ALA A 1 581 ? 21.078 16.877 -7.700 1.00 12.19 690 ALA A C 1
ATOM 9290 O O . ALA A 1 581 ? 22.245 16.595 -7.392 1.00 14.15 690 ALA A O 1
ATOM 9297 N N . TYR A 1 582 ? 20.654 18.135 -7.908 1.00 10.12 691 TYR A N 1
ATOM 9298 C CA . TYR A 1 582 ? 21.527 19.316 -7.776 1.00 10.85 691 TYR A CA 1
ATOM 9299 C C . TYR A 1 582 ? 21.141 20.226 -6.566 1.00 15.74 691 TYR A C 1
ATOM 9300 O O . TYR A 1 582 ? 21.623 21.361 -6.438 1.00 13.69 691 TYR A O 1
ATOM 9318 N N . GLN A 1 583 ? 20.385 19.666 -5.626 1.00 13.41 692 GLN A N 1
ATOM 9319 C CA . GLN A 1 583 ? 20.016 20.361 -4.396 1.00 12.53 692 GLN A CA 1
ATOM 9320 C C . GLN A 1 583 ? 20.654 19.623 -3.189 1.00 15.35 692 GLN A C 1
ATOM 9321 O O . GLN A 1 583 ? 20.914 18.419 -3.237 1.00 12.57 692 GLN A O 1
ATOM 9335 N N . PRO A 1 584 ? 20.942 20.330 -2.080 1.00 13.25 693 PRO A N 1
ATOM 9336 C CA . PRO A 1 584 ? 21.738 19.698 -1.013 1.00 13.15 693 PRO A CA 1
ATOM 9337 C C . PRO A 1 584 ? 21.161 18.443 -0.372 1.00 15.70 693 PRO A C 1
ATOM 9338 O O . PRO A 1 584 ? 21.899 17.475 -0.238 1.00 12.83 693 PRO A O 1
ATOM 9349 N N . PHE A 1 585 ? 19.871 18.439 0.009 1.00 11.85 694 PHE A N 1
ATOM 9350 C CA . PHE A 1 585 ? 19.220 17.270 0.610 1.00 10.72 694 PHE A CA 1
ATOM 9351 C C . PHE A 1 585 ? 18.336 16.626 -0.423 1.00 12.90 694 PHE A C 1
ATOM 9352 O O . PHE A 1 585 ? 17.393 17.253 -0.888 1.00 12.07 694 PHE A O 1
ATOM 9369 N N . PHE A 1 586 ? 18.668 15.402 -0.830 1.00 11.19 695 PHE A N 1
ATOM 9370 C CA . PHE A 1 586 ? 18.057 14.731 -1.971 1.00 11.11 695 PHE A CA 1
ATOM 9371 C C . PHE A 1 586 ? 17.251 13.508 -1.583 1.00 12.88 695 PHE A C 1
ATOM 9372 O O . PHE A 1 586 ? 17.778 12.394 -1.529 1.00 11.37 695 PHE A O 1
ATOM 9389 N N . ARG A 1 587 ? 15.962 13.713 -1.382 1.00 10.59 696 ARG A N 1
ATOM 9390 C CA . ARG A 1 587 ? 15.060 12.638 -0.950 1.00 9.88 696 ARG A CA 1
ATOM 9391 C C . ARG A 1 587 ? 13.761 12.651 -1.722 1.00 14.33 696 ARG A C 1
ATOM 9392 O O . ARG A 1 587 ? 13.106 13.686 -1.810 1.00 13.44 696 ARG A O 1
ATOM 9413 N N . ALA A 1 588 ? 13.366 11.470 -2.211 1.00 12.35 697 ALA A N 1
ATOM 9414 C CA . ALA A 1 588 ? 12.051 11.254 -2.782 1.00 11.73 697 ALA A CA 1
ATOM 9415 C C . ALA A 1 588 ? 11.173 10.853 -1.618 1.00 13.86 697 ALA A C 1
ATOM 9416 O O . ALA A 1 588 ? 11.547 9.987 -0.825 1.00 12.86 697 ALA A O 1
ATOM 9423 N N . HIS A 1 589 ? 9.983 11.433 -1.543 1.00 13.25 698 HIS A N 1
ATOM 9424 C CA . HIS A 1 589 ? 9.029 11.088 -0.497 1.00 12.35 698 HIS A CA 1
ATOM 9425 C C . HIS A 1 589 ? 7.620 11.296 -1.057 1.00 14.68 698 HIS A C 1
ATOM 9426 O O . HIS A 1 589 ? 7.443 11.978 -2.060 1.00 14.93 698 HIS A O 1
ATOM 9440 N N . ALA A 1 590 ? 6.636 10.642 -0.462 1.00 12.60 699 ALA A N 1
ATOM 9441 C CA . ALA A 1 590 ? 5.286 10.655 -1.019 1.00 12.52 699 ALA A CA 1
ATOM 9442 C C . ALA A 1 590 ? 4.258 10.351 0.080 1.00 15.57 699 ALA A C 1
ATOM 9443 O O . ALA A 1 590 ? 4.548 9.625 1.015 1.00 16.31 699 ALA A O 1
ATOM 9450 N N . HIS A 1 591 ? 3.098 10.931 -0.050 1.00 15.08 700 HIS A N 1
ATOM 9451 C CA . HIS A 1 591 ? 1.976 10.771 0.884 1.00 14.57 700 HIS A CA 1
ATOM 9452 C C . HIS A 1 591 ? 1.311 9.373 0.794 1.00 18.72 700 HIS A C 1
ATOM 9453 O O . HIS A 1 591 ? 1.452 8.646 -0.202 1.00 17.14 700 HIS A O 1
ATOM 9467 N N . LEU A 1 592 ? 0.663 8.990 1.875 1.00 18.79 701 LEU A N 1
ATOM 9468 C CA . LEU A 1 592 ? -0.047 7.705 2.045 1.00 19.84 701 LEU A CA 1
ATOM 9469 C C . LEU A 1 592 ? -0.970 7.294 0.886 1.00 21.93 701 LEU A C 1
ATOM 9470 O O . LEU A 1 592 ? -1.054 6.102 0.587 1.00 22.81 701 LEU A O 1
ATOM 9486 N N . ASP A 1 593 ? -1.681 8.247 0.278 1.00 20.94 702 ASP A N 1
ATOM 9487 C CA . ASP A 1 593 ? -2.684 7.991 -0.779 1.00 22.28 702 ASP A CA 1
ATOM 9488 C C . ASP A 1 593 ? -2.077 7.864 -2.184 1.00 24.34 702 ASP A C 1
ATOM 9489 O O . ASP A 1 593 ? -2.816 7.631 -3.149 1.00 24.34 702 ASP A O 1
ATOM 9498 N N . THR A 1 594 ? -0.754 8.088 -2.345 1.00 17.52 703 THR A N 1
ATOM 9499 C CA . THR A 1 594 ? -0.164 8.147 -3.678 1.00 15.18 703 THR A CA 1
ATOM 9500 C C . THR A 1 594 ? 0.204 6.782 -4.202 1.00 17.66 703 THR A C 1
ATOM 9501 O O . THR A 1 594 ? 0.475 5.869 -3.440 1.00 18.88 703 THR A O 1
ATOM 9512 N N . GLY A 1 595 ? 0.278 6.682 -5.506 1.00 17.93 704 GLY A N 1
ATOM 9513 C CA . GLY A 1 595 ? 0.784 5.493 -6.166 1.00 17.54 704 GLY A CA 1
ATOM 9514 C C . GLY A 1 595 ? 2.268 5.331 -5.872 1.00 21.41 704 GLY A C 1
ATOM 9515 O O . GLY A 1 595 ? 2.973 6.312 -5.574 1.00 21.46 704 GLY A O 1
ATOM 9519 N N . ARG A 1 596 ? 2.748 4.100 -5.915 1.00 16.70 705 ARG A N 1
ATOM 9520 C CA . ARG A 1 596 ? 4.196 3.837 -5.698 1.00 15.42 705 ARG A CA 1
ATOM 9521 C C . ARG A 1 596 ? 5.015 4.511 -6.765 1.00 19.65 705 ARG A C 1
ATOM 9522 O O . ARG A 1 596 ? 4.623 4.472 -7.924 1.00 19.13 705 ARG A O 1
ATOM 9543 N N . ARG A 1 597 ? 6.126 5.162 -6.396 1.00 18.57 706 ARG A N 1
ATOM 9544 C CA . ARG A 1 597 ? 6.895 5.852 -7.418 1.00 18.35 706 ARG A CA 1
ATOM 9545 C C . ARG A 1 597 ? 8.386 5.586 -7.318 1.00 17.31 706 ARG A C 1
ATOM 9546 O O . ARG A 1 597 ? 9.195 6.405 -7.768 1.00 16.58 706 ARG A O 1
ATOM 9567 N N . GLU A 1 598 ? 8.739 4.341 -6.968 1.00 14.47 707 GLU A N 1
ATOM 9568 C CA . GLU A 1 598 ? 10.152 3.915 -7.020 1.00 14.64 707 GLU A CA 1
ATOM 9569 C C . GLU A 1 598 ? 10.516 4.040 -8.485 1.00 18.56 707 GLU A C 1
ATOM 9570 O O . GLU A 1 598 ? 9.666 3.849 -9.363 1.00 17.92 707 GLU A O 1
ATOM 9582 N N . PRO A 1 599 ? 11.741 4.533 -8.767 1.00 16.40 708 PRO A N 1
ATOM 9583 C CA . PRO A 1 599 ? 12.033 4.992 -10.124 1.00 16.81 708 PRO A CA 1
ATOM 9584 C C . PRO A 1 599 ? 12.055 3.923 -11.223 1.00 23.28 708 PRO A C 1
ATOM 9585 O O . PRO A 1 599 ? 11.825 4.263 -12.395 1.00 24.84 708 PRO A O 1
ATOM 9596 N N . TRP A 1 600 ? 12.224 2.645 -10.865 1.00 20.42 709 TRP A N 1
ATOM 9597 C CA . TRP A 1 600 ? 12.161 1.559 -11.829 1.00 20.09 709 TRP A CA 1
ATOM 9598 C C . TRP A 1 600 ? 10.738 1.138 -12.199 1.00 24.77 709 TRP A C 1
ATOM 9599 O O . TRP A 1 600 ? 10.589 0.202 -12.981 1.00 24.83 709 TRP A O 1
ATOM 9620 N N . LEU A 1 601 ? 9.686 1.784 -11.654 1.00 21.63 710 LEU A N 1
ATOM 9621 C CA . LEU A 1 601 ? 8.308 1.438 -12.022 1.00 21.54 710 LEU A CA 1
ATOM 9622 C C . LEU A 1 601 ? 7.847 2.156 -13.284 1.00 25.95 710 LEU A C 1
ATOM 9623 O O . LEU A 1 601 ? 6.812 1.811 -13.850 1.00 25.98 710 LEU A O 1
ATOM 9639 N N . LEU A 1 602 ? 8.648 3.096 -13.765 1.00 21.67 711 LEU A N 1
ATOM 9640 C CA . LEU A 1 602 ? 8.333 3.908 -14.922 1.00 20.89 711 LEU A CA 1
ATOM 9641 C C . LEU A 1 602 ? 8.817 3.228 -16.177 1.00 21.34 711 LEU A C 1
ATOM 9642 O O . LEU A 1 602 ? 9.632 2.303 -16.109 1.00 20.38 711 LEU A O 1
ATOM 9658 N N . ALA A 1 603 ? 8.363 3.737 -17.319 1.00 19.82 712 ALA A N 1
ATOM 9659 C CA . ALA A 1 603 ? 8.808 3.232 -18.632 1.00 21.02 712 ALA A CA 1
ATOM 9660 C C . ALA A 1 603 ? 10.309 3.547 -18.794 1.00 23.89 712 ALA A C 1
ATOM 9661 O O . ALA A 1 603 ? 10.812 4.514 -18.195 1.00 19.72 712 ALA A O 1
ATOM 9668 N N . SER A 1 604 ? 11.028 2.689 -19.560 1.00 22.43 713 SER A N 1
ATOM 9669 C CA . SER A 1 604 ? 12.474 2.792 -19.805 1.00 22.11 713 SER A CA 1
ATOM 9670 C C . SER A 1 604 ? 13.023 4.209 -20.072 1.00 22.55 713 SER A C 1
ATOM 9671 O O . SER A 1 604 ? 14.097 4.526 -19.543 1.00 23.40 713 SER A O 1
ATOM 9679 N N . GLN A 1 605 ? 12.343 5.050 -20.873 1.00 19.57 714 GLN A N 1
ATOM 9680 C CA . GLN A 1 605 ? 12.870 6.387 -21.190 1.00 20.57 714 GLN A CA 1
ATOM 9681 C C . GLN A 1 605 ? 13.051 7.213 -19.886 1.00 22.20 714 GLN A C 1
ATOM 9682 O O . GLN A 1 605 ? 14.049 7.946 -19.733 1.00 19.49 714 GLN A O 1
ATOM 9696 N N . TYR A 1 606 ? 12.069 7.080 -18.976 1.00 17.09 715 TYR A N 1
ATOM 9697 C CA . TYR A 1 606 ? 12.036 7.806 -17.718 1.00 16.44 715 TYR A CA 1
ATOM 9698 C C . TYR A 1 606 ? 13.052 7.206 -16.741 1.00 18.99 715 TYR A C 1
ATOM 9699 O O . TYR A 1 606 ? 13.778 7.959 -16.087 1.00 18.95 715 TYR A O 1
ATOM 9717 N N . GLN A 1 607 ? 13.120 5.874 -16.646 1.00 16.70 716 GLN A N 1
ATOM 9718 C CA . GLN A 1 607 ? 14.120 5.198 -15.805 1.00 18.65 716 GLN A CA 1
ATOM 9719 C C . GLN A 1 607 ? 15.524 5.632 -16.175 1.00 19.87 716 GLN A C 1
ATOM 9720 O O . GLN A 1 607 ? 16.388 5.860 -15.320 1.00 17.61 716 GLN A O 1
ATOM 9734 N N . ASP A 1 608 ? 15.777 5.703 -17.477 1.00 17.73 717 ASP A N 1
ATOM 9735 C CA . ASP A 1 608 ? 17.103 6.050 -17.955 1.00 16.44 717 ASP A CA 1
ATOM 9736 C C . ASP A 1 608 ? 17.507 7.482 -17.604 1.00 15.91 717 ASP A C 1
ATOM 9737 O O . ASP A 1 608 ? 18.661 7.711 -17.225 1.00 14.65 717 ASP A O 1
ATOM 9746 N N . ALA A 1 609 ? 16.566 8.425 -17.707 1.00 14.87 718 ALA A N 1
ATOM 9747 C CA . ALA A 1 609 ? 16.814 9.822 -17.369 1.00 14.26 718 ALA A CA 1
ATOM 9748 C C . ALA A 1 609 ? 17.044 9.930 -15.862 1.00 17.97 718 ALA A C 1
ATOM 9749 O O . ALA A 1 609 ? 17.929 10.670 -15.442 1.00 15.37 718 ALA A O 1
ATOM 9756 N N . ILE A 1 610 ? 16.286 9.166 -15.053 1.00 13.88 719 ILE A N 1
ATOM 9757 C CA . ILE A 1 610 ? 16.458 9.191 -13.593 1.00 12.07 719 ILE A CA 1
ATOM 9758 C C . ILE A 1 610 ? 17.800 8.607 -13.219 1.00 13.42 719 ILE A C 1
ATOM 9759 O O . ILE A 1 610 ? 18.503 9.200 -12.394 1.00 13.52 719 ILE A O 1
ATOM 9775 N N . ARG A 1 611 ? 18.187 7.468 -13.812 1.00 12.23 720 ARG A N 1
ATOM 9776 C CA . ARG A 1 611 ? 19.495 6.870 -13.544 1.00 13.33 720 ARG A CA 1
ATOM 9777 C C . ARG A 1 611 ? 20.610 7.874 -13.867 1.00 14.92 720 ARG A C 1
ATOM 9778 O O . ARG A 1 611 ? 21.571 7.973 -13.120 1.00 14.18 720 ARG A O 1
ATOM 9799 N N . ASP A 1 612 ? 20.507 8.568 -15.007 1.00 12.68 721 ASP A N 1
ATOM 9800 C CA . ASP A 1 612 ? 21.492 9.580 -15.410 1.00 13.99 721 ASP A CA 1
ATOM 9801 C C . ASP A 1 612 ? 21.633 10.644 -14.332 1.00 16.56 721 ASP A C 1
ATOM 9802 O O . ASP A 1 612 ? 22.756 10.997 -13.954 1.00 15.15 721 ASP A O 1
ATOM 9811 N N . ALA A 1 613 ? 20.508 11.148 -13.806 1.00 14.14 722 ALA A N 1
ATOM 9812 C CA . ALA A 1 613 ? 20.554 12.180 -12.756 1.00 13.08 722 ALA A CA 1
ATOM 9813 C C . ALA A 1 613 ? 21.252 11.623 -11.496 1.00 13.81 722 ALA A C 1
ATOM 9814 O O . ALA A 1 613 ? 22.067 12.309 -10.894 1.00 13.20 722 ALA A O 1
ATOM 9821 N N . LEU A 1 614 ? 20.905 10.405 -11.096 1.00 12.45 723 LEU A N 1
ATOM 9822 C CA . LEU A 1 614 ? 21.498 9.757 -9.930 1.00 12.08 723 LEU A CA 1
ATOM 9823 C C . LEU A 1 614 ? 23.020 9.582 -10.129 1.00 14.01 723 LEU A C 1
ATOM 9824 O O . LEU A 1 614 ? 23.820 9.874 -9.245 1.00 12.50 723 LEU A O 1
ATOM 9840 N N . PHE A 1 615 ? 23.411 9.144 -11.294 1.00 12.48 724 PHE A N 1
ATOM 9841 C CA . PHE A 1 615 ? 24.857 8.992 -11.598 1.00 11.91 724 PHE A CA 1
ATOM 9842 C C . PHE A 1 615 ? 25.568 10.331 -11.539 1.00 13.70 724 PHE A C 1
ATOM 9843 O O . PHE A 1 615 ? 26.645 10.381 -10.959 1.00 14.26 724 PHE A O 1
ATOM 9860 N N . GLN A 1 616 ? 24.962 11.419 -12.042 1.00 10.99 725 GLN A N 1
ATOM 9861 C CA . GLN A 1 616 ? 25.569 12.754 -11.929 1.00 10.99 725 GLN A CA 1
ATOM 9862 C C . GLN A 1 616 ? 25.814 13.156 -10.489 1.00 13.93 725 GLN A C 1
ATOM 9863 O O . GLN A 1 616 ? 26.907 13.606 -10.127 1.00 13.88 725 GLN A O 1
ATOM 9877 N N . ARG A 1 617 ? 24.833 12.960 -9.668 1.00 12.36 726 ARG A N 1
ATOM 9878 C CA . ARG A 1 617 ? 24.921 13.276 -8.232 1.00 12.57 726 ARG A CA 1
ATOM 9879 C C . ARG A 1 617 ? 26.003 12.469 -7.550 1.00 14.09 726 ARG A C 1
ATOM 9880 O O . ARG A 1 617 ? 26.863 13.042 -6.871 1.00 12.39 726 ARG A O 1
ATOM 9901 N N . TYR A 1 618 ? 26.007 11.146 -7.756 1.00 11.48 727 TYR A N 1
ATOM 9902 C CA . TYR A 1 618 ? 26.977 10.287 -7.072 1.00 10.40 727 TYR A CA 1
ATOM 9903 C C . TYR A 1 618 ? 28.406 10.652 -7.528 1.00 11.92 727 TYR A C 1
ATOM 9904 O O . TYR A 1 618 ? 29.315 10.803 -6.700 1.00 11.57 727 TYR A O 1
ATOM 9922 N N . SER A 1 619 ? 28.595 10.918 -8.824 1.00 10.30 728 SER A N 1
ATOM 9923 C CA . SER A 1 619 ? 29.931 11.311 -9.289 1.00 11.58 728 SER A CA 1
ATOM 9924 C C . SER A 1 619 ? 30.392 12.605 -8.711 1.00 13.82 728 SER A C 1
ATOM 9925 O O . SER A 1 619 ? 31.601 12.799 -8.549 1.00 13.24 728 SER A O 1
ATOM 9933 N N . LEU A 1 620 ? 29.463 13.519 -8.418 1.00 12.84 729 LEU A N 1
ATOM 9934 C CA . LEU A 1 620 ? 29.818 14.805 -7.807 1.00 12.71 729 LEU A CA 1
ATOM 9935 C C . LEU A 1 620 ? 29.977 14.778 -6.289 1.00 15.28 729 LEU A C 1
ATOM 9936 O O . LEU A 1 620 ? 30.262 15.828 -5.715 1.00 14.50 729 LEU A O 1
ATOM 9952 N N . LEU A 1 621 ? 29.815 13.622 -5.612 1.00 12.69 730 LEU A N 1
ATOM 9953 C CA . LEU A 1 621 ? 29.926 13.601 -4.153 1.00 11.73 730 LEU A CA 1
ATOM 9954 C C . LEU A 1 621 ? 31.198 14.239 -3.593 1.00 12.62 730 LEU A C 1
ATOM 9955 O O . LEU A 1 621 ? 31.097 14.977 -2.600 1.00 12.24 730 LEU A O 1
ATOM 9971 N N . PRO A 1 622 ? 32.373 14.050 -4.186 1.00 11.19 731 PRO A N 1
ATOM 9972 C CA . PRO A 1 622 ? 33.571 14.731 -3.629 1.00 10.74 731 PRO A CA 1
ATOM 9973 C C . PRO A 1 622 ? 33.435 16.253 -3.642 1.00 14.46 731 PRO A C 1
ATOM 9974 O O . PRO A 1 622 ? 33.931 16.927 -2.728 1.00 14.84 731 PRO A O 1
ATOM 9985 N N . PHE A 1 623 ? 32.765 16.802 -4.687 1.00 12.92 732 PHE A N 1
ATOM 9986 C CA . PHE A 1 623 ? 32.517 18.236 -4.820 1.00 11.78 732 PHE A CA 1
ATOM 9987 C C . PHE A 1 623 ? 31.508 18.711 -3.768 1.00 12.69 732 PHE A C 1
ATOM 9988 O O . PHE A 1 623 ? 31.756 19.661 -3.043 1.00 11.62 732 PHE A O 1
ATOM 10005 N N . TRP A 1 624 ? 30.393 18.008 -3.648 1.00 11.88 733 TRP A N 1
ATOM 10006 C CA . TRP A 1 624 ? 29.402 18.317 -2.616 1.00 11.62 733 TRP A CA 1
ATOM 10007 C C . TRP A 1 624 ? 30.005 18.285 -1.200 1.00 11.24 733 TRP A C 1
ATOM 10008 O O . TRP A 1 624 ? 29.742 19.179 -0.393 1.00 11.19 733 TRP A O 1
ATOM 10029 N N . TYR A 1 625 ? 30.831 17.272 -0.921 1.00 10.70 734 TYR A N 1
ATOM 10030 C CA . TYR A 1 625 ? 31.431 17.085 0.408 1.00 12.02 734 TYR A CA 1
ATOM 10031 C C . TYR A 1 625 ? 32.355 18.257 0.729 1.00 13.67 734 TYR A C 1
ATOM 10032 O O . TYR A 1 625 ? 32.353 18.806 1.845 1.00 12.90 734 TYR A O 1
ATOM 10050 N N . THR A 1 626 ? 33.107 18.677 -0.273 1.00 10.79 735 THR A N 1
ATOM 10051 C CA . THR A 1 626 ? 34.003 19.825 -0.145 1.00 10.93 735 THR A CA 1
ATOM 10052 C C . THR A 1 626 ? 33.219 21.124 0.102 1.00 13.39 735 THR A C 1
ATOM 10053 O O . THR A 1 626 ? 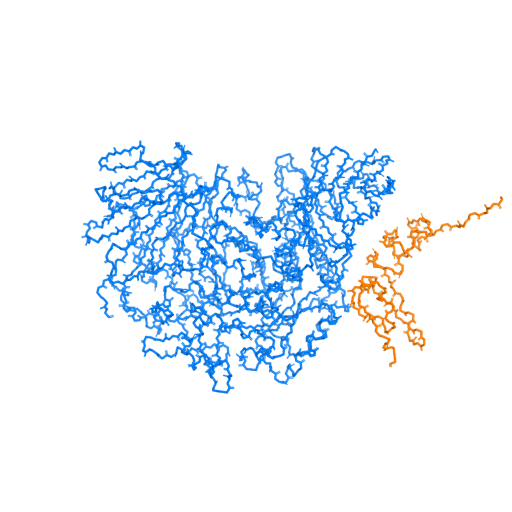33.630 21.931 0.925 1.00 13.62 735 THR A O 1
ATOM 10064 N N . LEU A 1 627 ? 32.131 21.353 -0.622 1.00 10.77 736 LEU A N 1
ATOM 10065 C CA . LEU A 1 627 ? 31.311 22.558 -0.404 1.00 11.24 736 LEU A CA 1
ATOM 10066 C C . LEU A 1 627 ? 30.756 22.541 1.030 1.00 13.23 736 LEU A C 1
ATOM 10067 O O . LEU A 1 627 ? 30.723 23.576 1.695 1.00 12.13 736 LEU A O 1
ATOM 10083 N N . PHE A 1 628 ? 30.341 21.362 1.525 1.00 11.96 737 PHE A N 1
ATOM 10084 C CA . PHE A 1 628 ? 29.830 21.269 2.903 1.00 11.15 737 PHE A CA 1
ATOM 10085 C C . PHE A 1 628 ? 30.933 21.503 3.918 1.00 14.95 737 PHE A C 1
ATOM 10086 O O . PHE A 1 628 ? 30.677 22.121 4.957 1.00 12.55 737 PHE A O 1
ATOM 10103 N N . TYR A 1 629 ? 32.151 21.023 3.634 1.00 12.10 738 TYR A N 1
ATOM 10104 C CA . TYR A 1 629 ? 33.268 21.321 4.518 1.00 11.87 738 TYR A CA 1
ATOM 10105 C C . TYR A 1 629 ? 33.504 22.836 4.565 1.00 16.33 738 TYR A C 1
ATOM 10106 O O . TYR A 1 629 ? 33.679 23.406 5.652 1.00 15.45 738 TYR A O 1
ATOM 10124 N N . GLN A 1 630 ? 33.454 23.518 3.415 1.00 13.65 739 GLN A N 1
ATOM 10125 C CA . GLN A 1 630 ? 33.592 24.987 3.389 1.00 12.79 739 GLN A CA 1
ATOM 10126 C C . GLN A 1 630 ? 32.439 25.676 4.149 1.00 16.36 739 GLN A C 1
ATOM 10127 O O . GLN A 1 630 ? 32.658 26.655 4.852 1.00 16.12 739 GLN A O 1
ATOM 10141 N N . ALA A 1 631 ? 31.237 25.118 4.090 1.00 12.72 740 ALA A N 1
ATOM 10142 C CA . ALA A 1 631 ? 30.112 25.659 4.854 1.00 12.59 740 ALA A CA 1
ATOM 10143 C C . ALA A 1 631 ? 30.372 25.473 6.356 1.00 16.33 740 ALA A C 1
ATOM 10144 O O . ALA A 1 631 ? 30.135 26.387 7.130 1.00 15.09 740 ALA A O 1
ATOM 10151 N N . HIS A 1 632 ? 30.893 24.316 6.741 1.00 13.31 741 HIS A N 1
ATOM 10152 C CA . HIS A 1 632 ? 31.163 23.989 8.132 1.00 14.14 741 HIS A CA 1
ATOM 10153 C C . HIS A 1 632 ? 32.263 24.877 8.695 1.00 16.39 741 HIS A C 1
ATOM 10154 O O . HIS A 1 632 ? 32.214 25.269 9.877 1.00 15.86 741 HIS A O 1
ATOM 10168 N N . LYS A 1 633 ? 33.301 25.123 7.902 1.00 15.33 742 LYS A N 1
ATOM 10169 C CA . LYS A 1 633 ? 34.433 25.922 8.380 1.00 15.59 742 LYS A CA 1
ATOM 10170 C C . LYS A 1 633 ? 34.225 27.432 8.315 1.00 22.81 742 LYS A C 1
ATOM 10171 O O . LYS A 1 633 ? 34.712 28.143 9.213 1.00 22.62 742 LYS A O 1
ATOM 10190 N N . GLU A 1 634 ? 33.552 27.927 7.271 1.00 21.22 743 GLU A N 1
ATOM 10191 C CA . GLU A 1 634 ? 33.397 29.380 7.014 1.00 21.89 743 GLU A CA 1
ATOM 10192 C C . GLU A 1 634 ? 31.996 29.938 7.172 1.00 26.55 743 GLU A C 1
ATOM 10193 O O . GLU A 1 634 ? 31.860 31.150 7.317 1.00 28.38 743 GLU A O 1
ATOM 10205 N N . GLY A 1 635 ? 30.963 29.102 7.085 1.00 18.33 744 GLY A N 1
ATOM 10206 C CA . GLY A 1 635 ? 29.578 29.555 7.133 1.00 19.48 744 GLY A CA 1
ATOM 10207 C C . GLY A 1 635 ? 29.073 30.087 5.803 1.00 21.81 744 GLY A C 1
ATOM 10208 O O . GLY A 1 635 ? 28.087 30.828 5.763 1.00 22.24 744 GLY A O 1
ATOM 10212 N N . PHE A 1 636 ? 29.734 29.709 4.714 1.00 16.51 745 PHE A N 1
ATOM 10213 C CA . PHE A 1 636 ? 29.348 30.102 3.368 1.00 15.12 745 PHE A CA 1
ATOM 10214 C C . PHE A 1 636 ? 28.325 29.099 2.847 1.00 18.38 745 PHE A C 1
ATOM 10215 O O . PHE A 1 636 ? 28.503 27.892 2.994 1.00 18.97 745 PHE A O 1
ATOM 10232 N N . PRO A 1 637 ? 27.324 29.586 2.138 1.00 15.06 746 PRO A N 1
ATOM 10233 C CA . PRO A 1 637 ? 26.271 28.674 1.638 1.00 14.97 746 PRO A CA 1
ATOM 10234 C C . PRO A 1 637 ? 26.753 27.728 0.542 1.00 17.35 746 PRO A C 1
ATOM 10235 O O . PRO A 1 637 ? 27.607 28.090 -0.258 1.00 17.92 746 PRO A O 1
ATOM 10246 N N . VAL A 1 638 ? 26.167 26.525 0.483 1.00 13.68 747 VAL A N 1
ATOM 10247 C CA . VAL A 1 638 ? 26.489 25.511 -0.517 1.00 12.76 747 VAL A CA 1
ATOM 10248 C C . VAL A 1 638 ? 25.794 25.873 -1.849 1.00 16.80 747 VAL A C 1
ATOM 10249 O O . VAL A 1 638 ? 26.453 26.086 -2.859 1.00 16.38 747 VAL A O 1
ATOM 10262 N N . MET A 1 639 ? 24.461 26.007 -1.805 1.00 13.87 748 MET A N 1
ATOM 10263 C CA . MET A 1 639 ? 23.633 26.443 -2.924 1.00 13.41 748 MET A CA 1
ATOM 10264 C C . MET A 1 639 ? 23.535 27.950 -2.814 1.00 19.82 748 MET A C 1
ATOM 10265 O O . MET A 1 639 ? 23.181 28.458 -1.744 1.00 20.61 748 MET A O 1
ATOM 10279 N N . ARG A 1 640 ? 23.822 28.680 -3.903 1.00 13.73 749 ARG A N 1
ATOM 10280 C CA . ARG A 1 640 ? 23.894 30.126 -3.872 1.00 15.56 749 ARG A CA 1
ATOM 10281 C C . ARG A 1 640 ? 23.123 30.813 -4.965 1.00 17.14 749 ARG A C 1
ATOM 10282 O O . ARG A 1 640 ? 23.206 30.404 -6.130 1.00 16.80 749 ARG A O 1
ATOM 10303 N N . PRO A 1 641 ? 22.493 31.958 -4.655 1.00 14.37 750 PRO A N 1
ATOM 10304 C CA . PRO A 1 641 ? 21.918 32.765 -5.737 1.00 13.95 750 PRO A CA 1
ATOM 10305 C C . PRO A 1 641 ? 23.049 33.320 -6.618 1.00 16.93 750 PRO A C 1
ATOM 10306 O O . PRO A 1 641 ? 24.190 33.515 -6.151 1.00 16.09 750 PRO A O 1
ATOM 10317 N N . LEU A 1 642 ? 22.768 33.582 -7.894 1.00 14.89 751 LEU A N 1
ATOM 10318 C CA . LEU A 1 642 ? 23.825 34.120 -8.765 1.00 15.66 751 LEU A CA 1
ATOM 10319 C C . LEU A 1 642 ? 24.412 35.466 -8.255 1.00 19.63 751 LEU A C 1
ATOM 10320 O O . LEU A 1 642 ? 25.601 35.693 -8.428 1.00 20.11 751 LEU A O 1
ATOM 10336 N N . TRP A 1 643 ? 23.582 36.334 -7.599 1.00 17.24 752 TRP A N 1
ATOM 10337 C CA . TRP A 1 643 ? 24.015 37.650 -7.084 1.00 17.58 752 TRP A CA 1
ATOM 10338 C C . TRP A 1 643 ? 25.102 37.531 -6.034 1.00 20.89 752 TRP A C 1
ATOM 10339 O O . TRP A 1 643 ? 25.917 38.445 -5.887 1.00 18.88 752 TRP A O 1
ATOM 10360 N N . VAL A 1 644 ? 25.183 36.379 -5.338 1.00 17.16 753 VAL A N 1
ATOM 10361 C CA . VAL A 1 644 ? 26.273 36.160 -4.386 1.00 17.66 753 VAL A CA 1
ATOM 10362 C C . VAL A 1 644 ? 27.633 36.123 -5.097 1.00 20.76 753 VAL A C 1
ATOM 10363 O O . VAL A 1 644 ? 28.594 36.695 -4.578 1.00 21.24 753 VAL A O 1
ATOM 10376 N N . GLN A 1 645 ? 27.703 35.486 -6.278 1.00 18.68 754 GLN A N 1
ATOM 10377 C CA A GLN A 1 645 ? 28.910 35.375 -7.095 0.50 17.46 754 GLN A CA 1
ATOM 10378 C CA B GLN A 1 645 ? 28.931 35.373 -7.079 0.50 17.51 754 GLN A CA 1
ATOM 10379 C C . GLN A 1 645 ? 29.093 36.592 -8.010 1.00 20.43 754 GLN A C 1
ATOM 10380 O O . GLN A 1 645 ? 30.221 36.931 -8.371 1.00 19.67 754 GLN A O 1
ATOM 10407 N N . TYR A 1 646 ? 27.982 37.269 -8.373 1.00 17.10 755 TYR A N 1
ATOM 10408 C CA . TYR A 1 646 ? 28.014 38.451 -9.264 1.00 15.71 755 TYR A CA 1
ATOM 10409 C C . TYR A 1 646 ? 27.313 39.625 -8.598 1.00 17.74 755 TYR A C 1
ATOM 10410 O O . TYR A 1 646 ? 26.263 40.056 -9.049 1.00 16.44 755 TYR A O 1
ATOM 10428 N N . PRO A 1 647 ? 27.896 40.175 -7.527 1.00 16.22 756 PRO A N 1
ATOM 10429 C CA . PRO A 1 647 ? 27.187 41.207 -6.756 1.00 17.03 756 PRO A CA 1
ATOM 10430 C C . PRO A 1 647 ? 26.966 42.520 -7.463 1.00 19.76 756 PRO A C 1
ATOM 10431 O O . PRO A 1 647 ? 26.056 43.238 -7.069 1.00 18.40 756 PRO A O 1
ATOM 10442 N N . GLU A 1 648 ? 27.736 42.812 -8.526 1.00 17.70 757 GLU A N 1
ATOM 10443 C CA . GLU A 1 648 ? 27.543 44.059 -9.272 1.00 18.93 757 GLU A CA 1
ATOM 10444 C C . GLU A 1 648 ? 26.690 43.847 -10.502 1.00 23.61 757 GLU A C 1
ATOM 10445 O O . GLU A 1 648 ? 26.422 44.811 -11.219 1.00 24.33 757 GLU A O 1
ATOM 10457 N N . ASP A 1 649 ? 26.235 42.607 -10.776 1.00 18.30 758 ASP A N 1
ATOM 10458 C CA . ASP A 1 649 ? 25.357 42.375 -11.916 1.00 17.25 758 ASP A CA 1
ATOM 10459 C C . ASP A 1 649 ? 23.928 42.475 -11.457 1.00 20.34 758 ASP A C 1
ATOM 10460 O O . ASP A 1 649 ? 23.344 41.497 -10.985 1.00 16.96 758 ASP A O 1
ATOM 10469 N N . MET A 1 650 ? 23.323 43.654 -11.675 1.00 18.97 759 MET A N 1
ATOM 10470 C CA . MET A 1 650 ? 21.967 43.931 -11.224 1.00 20.09 759 MET A CA 1
ATOM 10471 C C . MET A 1 650 ? 20.921 43.052 -11.878 1.00 20.27 759 MET A C 1
ATOM 10472 O O . MET A 1 650 ? 19.885 42.806 -11.260 1.00 21.07 759 MET A O 1
ATOM 10486 N N . SER A 1 651 ? 21.214 42.456 -13.054 1.00 16.96 760 SER A N 1
ATOM 10487 C CA . SER A 1 651 ? 20.273 41.538 -13.678 1.00 16.71 760 SER A CA 1
ATOM 10488 C C . SER A 1 651 ? 20.180 40.194 -12.920 1.00 20.27 760 SER A C 1
ATOM 10489 O O . SER A 1 651 ? 19.247 39.435 -13.169 1.00 18.56 760 SER A O 1
ATOM 10497 N N . THR A 1 652 ? 21.118 39.891 -12.003 1.00 17.24 761 THR A N 1
ATOM 10498 C CA . THR A 1 652 ? 21.042 38.636 -11.241 1.00 16.59 761 THR A CA 1
ATOM 10499 C C . THR A 1 652 ? 20.265 38.755 -9.904 1.00 19.48 761 THR A C 1
ATOM 10500 O O . THR A 1 652 ? 19.952 37.726 -9.299 1.00 18.52 761 THR A O 1
ATOM 10511 N N . PHE A 1 653 ? 19.875 39.956 -9.490 1.00 15.23 762 PHE A N 1
ATOM 10512 C CA . PHE A 1 653 ? 19.395 40.171 -8.132 1.00 16.09 762 PHE A CA 1
ATOM 10513 C C . PHE A 1 653 ? 18.127 39.441 -7.780 1.00 19.24 762 PHE A C 1
ATOM 10514 O O . PHE A 1 653 ? 17.958 39.141 -6.602 1.00 19.58 762 PHE A O 1
ATOM 10531 N N . SER A 1 654 ? 17.264 39.138 -8.745 1.00 18.20 763 SER A N 1
ATOM 10532 C CA . SER A 1 654 ? 15.999 38.429 -8.468 1.00 18.21 763 SER A CA 1
ATOM 10533 C C . SER A 1 654 ? 15.940 37.018 -9.075 1.00 20.42 763 SER A C 1
ATOM 10534 O O . SER A 1 654 ? 14.928 36.365 -8.929 1.00 20.07 763 SER A O 1
ATOM 10542 N N . ILE A 1 655 ? 17.014 36.534 -9.698 1.00 16.57 764 ILE A N 1
ATOM 10543 C CA . ILE A 1 655 ? 16.980 35.227 -10.377 1.00 13.99 764 ILE A CA 1
ATOM 10544 C C . ILE A 1 655 ? 16.717 34.126 -9.395 1.00 16.56 764 ILE A C 1
ATOM 10545 O O . ILE A 1 655 ? 17.397 34.045 -8.376 1.00 18.35 764 ILE A O 1
ATOM 10561 N N . GLU A 1 656 ? 15.734 33.299 -9.701 1.00 14.35 765 GLU A N 1
ATOM 10562 C CA . GLU A 1 656 ? 15.369 32.139 -8.890 1.00 14.90 765 GLU A CA 1
ATOM 10563 C C . GLU A 1 656 ? 15.043 30.884 -9.725 1.00 16.55 765 GLU A C 1
ATOM 10564 O O . GLU A 1 656 ? 14.549 29.907 -9.165 1.00 16.17 765 GLU A O 1
ATOM 10576 N N . ASP A 1 657 ? 15.377 30.859 -11.029 1.00 14.62 766 ASP A N 1
ATOM 10577 C CA . ASP A 1 657 ? 15.181 29.665 -11.862 1.00 14.75 766 ASP A CA 1
ATOM 10578 C C . ASP A 1 657 ? 16.534 29.045 -12.189 1.00 17.05 766 ASP A C 1
ATOM 10579 O O . ASP A 1 657 ? 16.625 28.123 -12.997 1.00 15.67 766 ASP A O 1
ATOM 10588 N N . GLN A 1 658 ? 17.587 29.565 -11.539 1.00 13.33 767 GLN A N 1
ATOM 10589 C CA . GLN A 1 658 ? 18.971 29.149 -11.725 1.00 16.37 767 GLN A CA 1
ATOM 10590 C C . GLN A 1 658 ? 19.684 29.334 -10.407 1.00 16.53 767 GLN A C 1
ATOM 10591 O O . GLN A 1 658 ? 19.276 30.185 -9.613 1.00 15.23 767 GLN A O 1
ATOM 10605 N N . PHE A 1 659 ? 20.791 28.621 -10.195 1.00 13.03 768 PHE A N 1
ATOM 10606 C CA . PHE A 1 659 ? 21.566 28.795 -8.978 1.00 11.94 768 PHE A CA 1
ATOM 10607 C C . PHE A 1 659 ? 22.946 28.271 -9.203 1.00 14.47 768 PHE A C 1
ATOM 10608 O O . PHE A 1 659 ? 23.198 27.597 -10.211 1.00 11.99 768 PHE A O 1
ATOM 10625 N N . MET A 1 660 ? 23.847 28.604 -8.290 1.00 12.95 769 MET A N 1
ATOM 10626 C CA . MET A 1 660 ? 25.199 28.060 -8.323 1.00 12.05 769 MET A CA 1
ATOM 10627 C C . MET A 1 660 ? 25.450 27.128 -7.153 1.00 15.59 769 MET A C 1
ATOM 10628 O O . MET A 1 660 ? 24.808 27.236 -6.084 1.00 13.97 769 MET A O 1
ATOM 10642 N N . LEU A 1 661 ? 26.346 26.186 -7.372 1.00 13.58 770 LEU A N 1
ATOM 10643 C CA . LEU A 1 661 ? 26.899 25.321 -6.323 1.00 13.00 770 LEU A CA 1
ATOM 10644 C C . LEU A 1 661 ? 28.349 25.805 -6.154 1.00 15.51 770 LEU A C 1
ATOM 10645 O O . LEU A 1 661 ? 29.138 25.730 -7.090 1.00 13.48 770 LEU A O 1
ATOM 10661 N N . GLY A 1 662 ? 28.641 26.402 -5.008 1.00 14.58 771 GLY A N 1
ATOM 10662 C CA . GLY A 1 662 ? 29.939 27.015 -4.762 1.00 15.11 771 GLY A CA 1
ATOM 10663 C C . GLY A 1 662 ? 30.177 28.100 -5.790 1.00 16.73 771 GLY A C 1
ATOM 10664 O O . GLY A 1 662 ? 29.222 28.759 -6.205 1.00 14.20 771 GLY A O 1
ATOM 10668 N N . ASP A 1 663 ? 31.431 28.237 -6.266 1.00 14.86 772 ASP A N 1
ATOM 10669 C CA . ASP A 1 663 ? 31.750 29.163 -7.362 1.00 15.66 772 ASP A CA 1
ATOM 10670 C C . ASP A 1 663 ? 31.934 28.445 -8.679 1.00 17.72 772 ASP A C 1
ATOM 10671 O O . ASP A 1 663 ? 32.365 29.075 -9.646 1.00 18.93 772 ASP A O 1
ATOM 10680 N N . ALA A 1 664 ? 31.670 27.126 -8.741 1.00 14.26 773 ALA A N 1
ATOM 10681 C CA . ALA A 1 664 ? 32.065 26.334 -9.909 1.00 13.87 773 ALA A CA 1
ATOM 10682 C C . ALA A 1 664 ? 30.972 25.857 -10.846 1.00 15.93 773 ALA A C 1
ATOM 10683 O O . ALA A 1 664 ? 31.252 25.696 -12.021 1.00 14.12 773 ALA A O 1
ATOM 10690 N N . LEU A 1 665 ? 29.774 25.539 -10.365 1.00 12.35 774 LEU A N 1
ATOM 10691 C CA . LEU A 1 665 ? 28.762 25.006 -11.270 1.00 11.31 774 LEU A CA 1
ATOM 10692 C C . LEU A 1 665 ? 27.530 25.921 -11.254 1.00 15.49 774 LEU A C 1
ATOM 10693 O O . LEU A 1 665 ? 27.091 26.344 -10.186 1.00 12.82 774 LEU A O 1
ATOM 10709 N N . LEU A 1 666 ? 26.960 26.155 -12.420 1.00 12.00 775 LEU A N 1
ATOM 10710 C CA . LEU A 1 666 ? 25.718 26.959 -12.602 1.00 11.62 775 LEU A CA 1
ATOM 10711 C C . LEU A 1 666 ? 24.711 25.962 -13.130 1.00 15.08 775 LEU A C 1
ATOM 10712 O O . LEU A 1 666 ? 24.982 25.250 -14.101 1.00 15.03 775 LEU A O 1
ATOM 10728 N N . ILE A 1 667 ? 23.553 25.881 -12.472 1.00 14.22 776 ILE A N 1
ATOM 10729 C CA . ILE A 1 667 ? 22.533 24.900 -12.752 1.00 13.42 776 ILE A CA 1
ATOM 10730 C C . ILE A 1 667 ? 21.253 25.617 -13.157 1.00 15.47 776 ILE A C 1
ATOM 10731 O O . ILE A 1 667 ? 20.812 26.481 -12.417 1.00 14.56 776 ILE A O 1
ATOM 10747 N N . HIS A 1 668 ? 20.603 25.190 -14.263 1.00 13.79 777 HIS A N 1
ATOM 10748 C CA . HIS A 1 668 ? 19.289 25.726 -14.691 1.00 12.78 777 HIS A CA 1
ATOM 10749 C C . HIS A 1 668 ? 18.407 24.516 -14.989 1.00 17.25 777 HIS A C 1
ATOM 10750 O O . HIS A 1 668 ? 18.290 24.119 -16.138 1.00 16.54 777 HIS A O 1
ATOM 10764 N N . PRO A 1 669 ? 17.823 23.875 -13.971 1.00 15.85 778 PRO A N 1
ATOM 10765 C CA . PRO A 1 669 ? 16.996 22.680 -14.217 1.00 14.84 778 PRO A CA 1
ATOM 10766 C C . PRO A 1 669 ? 15.780 22.961 -15.047 1.00 16.02 778 PRO A C 1
ATOM 10767 O O . PRO A 1 669 ? 15.224 24.044 -14.934 1.00 14.61 778 PRO A O 1
ATOM 10778 N N . VAL A 1 670 ? 15.352 21.992 -15.851 1.00 15.27 779 VAL A N 1
ATOM 10779 C CA . VAL A 1 670 ? 14.156 22.199 -16.657 1.00 14.86 779 VAL A CA 1
ATOM 10780 C C . VAL A 1 670 ? 12.990 22.114 -15.702 1.00 14.60 779 VAL A C 1
ATOM 10781 O O . VAL A 1 670 ? 12.932 21.170 -14.918 1.00 18.09 779 VAL A O 1
ATOM 10794 N N . SER A 1 671 ? 12.040 23.058 -15.754 1.00 13.41 780 SER A N 1
ATOM 10795 C CA . SER A 1 671 ? 10.919 23.043 -14.822 1.00 13.21 780 SER A CA 1
ATOM 10796 C C . SER A 1 671 ? 9.573 23.398 -15.437 1.00 16.73 780 SER A C 1
ATOM 10797 O O . SER A 1 671 ? 8.689 23.887 -14.726 1.00 15.93 780 SER A O 1
ATOM 10805 N N . ASP A 1 672 ? 9.374 23.011 -16.711 1.00 14.60 781 ASP A N 1
ATOM 10806 C CA . ASP A 1 672 ? 8.088 23.141 -17.406 1.00 14.43 781 ASP A CA 1
ATOM 10807 C C . ASP A 1 672 ? 7.854 21.864 -18.213 1.00 18.67 781 ASP A C 1
ATOM 10808 O O . ASP A 1 672 ? 8.788 21.303 -18.789 1.00 15.80 781 ASP A O 1
ATOM 10817 N N . ALA A 1 673 ? 6.619 21.395 -18.224 1.00 15.59 782 ALA A N 1
ATOM 10818 C CA . ALA A 1 673 ? 6.230 20.227 -19.018 1.00 16.71 782 ALA A CA 1
ATOM 10819 C C . ALA A 1 673 ? 6.410 20.594 -20.501 1.00 20.99 782 ALA A C 1
ATOM 10820 O O . ALA A 1 673 ? 6.130 21.733 -20.871 1.00 20.04 782 ALA A O 1
ATOM 10827 N N . GLY A 1 674 ? 6.914 19.657 -21.300 1.00 19.19 783 GLY A N 1
ATOM 10828 C CA . GLY A 1 674 ? 7.083 19.828 -22.747 1.00 20.84 783 GLY A CA 1
ATOM 10829 C C . GLY A 1 674 ? 8.121 20.853 -23.168 1.00 24.16 783 GLY A C 1
ATOM 10830 O O . GLY A 1 674 ? 8.114 21.310 -24.315 1.00 23.45 783 GLY A O 1
ATOM 10834 N N . ALA A 1 675 ? 9.066 21.203 -22.272 1.00 18.51 784 ALA A N 1
ATOM 10835 C CA . ALA A 1 675 ? 10.102 22.160 -22.607 1.00 17.97 784 ALA A CA 1
ATOM 10836 C C . ALA A 1 675 ? 11.082 21.545 -23.587 1.00 20.12 784 ALA A C 1
ATOM 10837 O O . ALA A 1 675 ? 11.454 20.380 -23.435 1.00 21.00 784 ALA A O 1
ATOM 10844 N N . HIS A 1 676 ? 11.461 22.276 -24.638 1.00 17.09 785 HIS A N 1
ATOM 10845 C CA . HIS A 1 676 ? 12.497 21.793 -25.570 1.00 18.23 785 HIS A CA 1
ATOM 10846 C C . HIS A 1 676 ? 13.756 22.640 -25.480 1.00 18.47 785 HIS A C 1
ATOM 10847 O O . HIS A 1 676 ? 14.759 22.326 -26.137 1.00 17.30 785 HIS A O 1
ATOM 10861 N N . GLY A 1 677 ? 13.728 23.664 -24.645 1.00 16.89 786 GLY A N 1
ATOM 10862 C CA . GLY A 1 677 ? 14.902 24.462 -24.375 1.00 16.62 786 GLY A CA 1
ATOM 10863 C C . GLY A 1 677 ? 14.712 25.304 -23.132 1.00 20.05 786 GLY A C 1
ATOM 10864 O O . GLY A 1 677 ? 13.604 25.387 -22.599 1.00 17.34 786 GLY A O 1
ATOM 10868 N N . VAL A 1 678 ? 15.797 25.857 -22.631 1.00 16.10 787 VAL A N 1
ATOM 10869 C CA . VAL A 1 678 ? 15.775 26.760 -21.479 1.00 15.19 787 VAL A CA 1
ATOM 10870 C C . VAL A 1 678 ? 16.631 28.000 -21.801 1.00 16.84 787 VAL A C 1
ATOM 10871 O O . VAL A 1 678 ? 17.636 27.896 -22.519 1.00 17.76 787 VAL A O 1
ATOM 10884 N N . GLN A 1 679 ? 16.249 29.156 -21.242 1.00 13.73 788 GLN A N 1
ATOM 10885 C CA . GLN A 1 679 ? 17.004 30.389 -21.357 1.00 16.16 788 GLN A CA 1
ATOM 10886 C C . GLN A 1 679 ? 17.954 30.420 -20.173 1.00 20.19 788 GLN A C 1
ATOM 10887 O O . GLN A 1 679 ? 17.495 30.613 -19.036 1.00 19.94 788 GLN A O 1
ATOM 10901 N N . VAL A 1 680 ? 19.248 30.200 -20.416 1.00 16.13 789 VAL A N 1
ATOM 10902 C CA . VAL A 1 680 ? 20.256 30.176 -19.361 1.00 15.72 789 VAL A CA 1
ATOM 10903 C C . VAL A 1 680 ? 21.032 31.493 -19.306 1.00 19.52 789 VAL A C 1
ATOM 10904 O O . VAL A 1 680 ? 21.744 31.810 -20.251 1.00 19.57 789 VAL A O 1
ATOM 10917 N N . TYR A 1 681 ? 20.969 32.229 -18.200 1.00 13.91 790 TYR A N 1
ATOM 10918 C CA . TYR A 1 681 ? 21.804 33.432 -18.089 1.00 14.57 790 TYR A CA 1
ATOM 10919 C C . TYR A 1 681 ? 23.180 33.025 -17.554 1.00 18.39 790 TYR A C 1
ATOM 10920 O O . TYR A 1 681 ? 23.275 32.498 -16.457 1.00 16.26 790 TYR A O 1
ATOM 10938 N N . LEU A 1 682 ? 24.231 33.299 -18.340 1.00 16.09 791 LEU A N 1
ATOM 10939 C CA . LEU A 1 682 ? 25.615 33.016 -18.008 1.00 14.79 791 LEU A CA 1
ATOM 10940 C C . LEU A 1 682 ? 26.249 34.361 -17.736 1.00 19.24 791 LEU A C 1
ATOM 10941 O O . LEU A 1 682 ? 26.512 35.140 -18.649 1.00 17.56 791 LEU A O 1
ATOM 10957 N N . PRO A 1 683 ? 26.442 34.696 -16.462 1.00 16.19 792 PRO A N 1
ATOM 10958 C CA . PRO A 1 683 ? 26.968 36.032 -16.132 1.00 17.70 792 PRO A CA 1
ATOM 10959 C C . PRO A 1 683 ? 28.477 36.119 -16.257 1.00 20.77 792 PRO A C 1
ATOM 10960 O O . PRO A 1 683 ? 29.159 35.113 -16.438 1.00 19.42 792 PRO A O 1
ATOM 10971 N N . GLY A 1 684 ? 28.983 37.327 -16.078 1.00 19.53 793 GLY A N 1
ATOM 10972 C CA . GLY A 1 684 ? 30.404 37.556 -15.944 1.00 19.67 793 GLY A CA 1
ATOM 10973 C C . GLY A 1 684 ? 31.077 38.213 -17.123 1.00 24.87 793 GLY A C 1
ATOM 10974 O O . GLY A 1 684 ? 31.277 37.576 -18.152 1.00 24.21 793 GLY A O 1
ATOM 10978 N N . GLN A 1 685 ? 31.529 39.449 -16.940 1.00 25.61 794 GLN A N 1
ATOM 10979 C CA . GLN A 1 685 ? 32.339 40.142 -17.960 1.00 26.87 794 GLN A CA 1
ATOM 10980 C C . GLN A 1 685 ? 33.689 39.370 -17.991 1.00 33.19 794 GLN A C 1
ATOM 10981 O O . GLN A 1 685 ? 34.234 39.091 -16.937 1.00 33.97 794 GLN A O 1
ATOM 10995 N N . GLU A 1 686 ? 34.216 39.001 -19.144 1.00 33.56 795 GLU A N 1
ATOM 10996 C CA . GLU A 1 686 ? 35.494 38.239 -19.185 1.00 33.58 795 GLU A CA 1
ATOM 10997 C C . GLU A 1 686 ? 35.454 36.842 -18.457 1.00 34.63 795 GLU A C 1
ATOM 10998 O O . GLU A 1 686 ? 36.501 36.312 -18.074 1.00 36.08 795 GLU A O 1
ATOM 11010 N N . GLU A 1 687 ? 34.266 36.257 -18.291 1.00 26.82 796 GLU A N 1
ATOM 11011 C CA . GLU A 1 687 ? 34.095 34.907 -17.720 1.00 23.89 796 GLU A CA 1
ATOM 11012 C C . GLU A 1 687 ? 33.770 33.972 -18.885 1.00 22.14 796 GLU A C 1
ATOM 11013 O O . GLU A 1 687 ? 33.214 34.405 -19.898 1.00 21.64 796 GLU A O 1
ATOM 11025 N N . VAL A 1 688 ? 34.100 32.681 -18.745 1.00 16.05 797 VAL A N 1
ATOM 11026 C CA . VAL A 1 688 ? 33.715 31.675 -19.714 1.00 15.91 797 VAL A CA 1
ATOM 11027 C C . VAL A 1 688 ? 33.064 30.557 -18.943 1.00 19.81 797 VAL A C 1
ATOM 11028 O O . VAL A 1 688 ? 33.384 30.347 -17.753 1.00 20.00 797 VAL A O 1
ATOM 11041 N N . TRP A 1 689 ? 32.165 29.873 -19.602 1.00 17.79 798 TRP A N 1
ATOM 11042 C CA . TRP A 1 689 ? 31.372 28.775 -19.039 1.00 17.05 798 TRP A CA 1
ATOM 11043 C C . TRP A 1 689 ? 31.450 27.594 -19.975 1.00 20.50 798 TRP A C 1
ATOM 11044 O O . TRP A 1 689 ? 31.321 27.771 -21.205 1.00 22.54 798 TRP A O 1
ATOM 11065 N N . TYR A 1 690 ? 31.599 26.385 -19.429 1.00 16.52 799 TYR A N 1
ATOM 11066 C CA . TYR A 1 690 ? 31.645 25.163 -20.238 1.00 16.54 799 TYR A CA 1
ATOM 11067 C C . TYR A 1 690 ? 30.407 24.322 -19.996 1.00 17.73 799 TYR A C 1
ATOM 11068 O O . TYR A 1 690 ? 30.133 23.983 -18.857 1.00 15.43 799 TYR A O 1
ATOM 11086 N N . ASP A 1 691 ? 29.692 23.953 -21.058 1.00 15.95 800 ASP A N 1
ATOM 11087 C CA . ASP A 1 691 ? 28.565 23.034 -20.967 1.00 15.83 800 ASP A CA 1
ATOM 11088 C C . ASP A 1 691 ? 29.190 21.695 -20.574 1.00 20.32 800 ASP A C 1
ATOM 11089 O O . ASP A 1 691 ? 30.072 21.189 -21.270 1.00 20.30 800 ASP A O 1
ATOM 11098 N N . ILE A 1 692 ? 28.846 21.170 -19.395 1.00 16.24 801 ILE A N 1
ATOM 11099 C CA . ILE A 1 692 ? 29.549 20.003 -18.907 1.00 16.26 801 ILE A CA 1
ATOM 11100 C C . ILE A 1 692 ? 29.308 18.726 -19.714 1.00 23.98 801 ILE A C 1
ATOM 11101 O O . ILE A 1 692 ? 30.076 17.784 -19.554 1.00 25.59 801 ILE A O 1
ATOM 11117 N N . GLN A 1 693 ? 28.270 18.675 -20.538 1.00 22.66 802 GLN A N 1
ATOM 11118 C CA . GLN A 1 693 ? 28.008 17.502 -21.362 1.00 23.85 802 GLN A CA 1
ATOM 11119 C C . GLN A 1 693 ? 28.717 17.556 -22.712 1.00 28.66 802 GLN A C 1
ATOM 11120 O O . GLN A 1 693 ? 29.292 16.552 -23.140 1.00 27.78 802 GLN A O 1
ATOM 11134 N N . SER A 1 694 ? 28.655 18.711 -23.379 1.00 23.08 803 SER A N 1
ATOM 11135 C CA . SER A 1 694 ? 29.229 18.901 -24.718 1.00 21.87 803 SER A CA 1
ATOM 11136 C C . SER A 1 694 ? 30.636 19.477 -24.723 1.00 25.88 803 SER A C 1
ATOM 11137 O O . SER A 1 694 ? 31.311 19.386 -25.751 1.00 23.21 803 SER A O 1
ATOM 11145 N N . TYR A 1 695 ? 31.059 20.121 -23.610 1.00 19.28 804 TYR A N 1
ATOM 11146 C CA . TYR A 1 695 ? 32.311 20.843 -23.474 1.00 20.97 804 TYR A CA 1
ATOM 11147 C C . TYR A 1 695 ? 32.327 22.139 -24.293 1.00 25.35 804 TYR A C 1
ATOM 11148 O O . TYR A 1 695 ? 33.377 22.788 -24.352 1.00 24.97 804 TYR A O 1
ATOM 11166 N N . GLN A 1 696 ? 31.171 22.573 -24.852 1.00 22.62 805 GLN A N 1
ATOM 11167 C CA . GLN A 1 696 ? 31.122 23.824 -25.608 1.00 22.25 805 GLN A CA 1
ATOM 11168 C C . GLN A 1 696 ? 31.340 24.996 -24.648 1.00 22.59 805 GLN A C 1
ATOM 11169 O O . GLN A 1 696 ? 30.780 25.023 -23.542 1.00 19.35 805 GLN A O 1
ATOM 11183 N N . LYS A 1 697 ? 32.210 25.925 -25.049 1.00 19.79 806 LYS A N 1
ATOM 11184 C CA . LYS A 1 697 ? 32.574 27.090 -24.261 1.00 20.57 806 LYS A CA 1
ATOM 11185 C C . LYS A 1 697 ? 31.687 28.244 -24.655 1.00 24.84 806 LYS A C 1
ATOM 11186 O O . LYS A 1 697 ? 31.491 28.499 -25.856 1.00 23.53 806 LYS A O 1
ATOM 11205 N N . HIS A 1 698 ? 31.204 28.979 -23.662 1.00 19.27 807 HIS A N 1
ATOM 11206 C CA . HIS A 1 698 ? 30.343 30.129 -23.830 1.00 20.16 807 HIS A CA 1
ATOM 11207 C C . HIS A 1 698 ? 30.900 31.303 -23.053 1.00 24.73 807 HIS A C 1
ATOM 11208 O O . HIS A 1 698 ? 31.220 31.163 -21.869 1.00 22.76 807 HIS A O 1
ATOM 11222 N N . HIS A 1 699 ? 30.960 32.479 -23.689 1.00 23.55 808 HIS A N 1
ATOM 11223 C CA . HIS A 1 699 ? 31.462 33.702 -23.059 1.00 24.70 808 HIS A CA 1
ATOM 11224 C C . HIS A 1 699 ? 30.328 34.460 -22.378 1.00 24.99 808 HIS A C 1
ATOM 11225 O O . HIS A 1 699 ? 29.254 34.618 -22.949 1.00 24.83 808 HIS A O 1
ATOM 11239 N N . GLY A 1 700 ? 30.560 34.911 -21.171 1.00 21.76 809 GLY A N 1
ATOM 11240 C CA . GLY A 1 700 ? 29.579 35.731 -20.472 1.00 21.08 809 GLY A CA 1
ATOM 11241 C C . GLY A 1 700 ? 29.806 37.199 -20.808 1.00 24.89 809 GLY A C 1
ATOM 11242 O O . GLY A 1 700 ? 30.860 37.552 -21.309 1.00 23.55 809 GLY A O 1
ATOM 11246 N N . PRO A 1 701 ? 28.876 38.093 -20.476 1.00 21.78 810 PRO A N 1
ATOM 11247 C CA . PRO A 1 701 ? 27.528 37.793 -19.999 1.00 20.98 810 PRO A CA 1
ATOM 11248 C C . PRO A 1 701 ? 26.657 37.528 -21.212 1.00 24.86 810 PRO A C 1
ATOM 11249 O O . PRO A 1 701 ? 26.804 38.196 -22.234 1.00 24.21 810 PRO A O 1
ATOM 11260 N N . GLN A 1 702 ? 25.789 36.541 -21.148 1.00 21.58 811 GLN A N 1
ATOM 11261 C CA . GLN A 1 702 ? 24.817 36.295 -22.223 1.00 21.74 811 GLN A CA 1
ATOM 11262 C C . GLN A 1 702 ? 23.670 35.463 -21.722 1.00 24.99 811 GLN A C 1
ATOM 11263 O O . GLN A 1 702 ? 23.859 34.732 -20.745 1.00 22.44 811 GLN A O 1
ATOM 11277 N N . THR A 1 703 ? 22.525 35.489 -22.449 1.00 21.90 812 THR A N 1
ATOM 11278 C CA . THR A 1 703 ? 21.412 34.585 -22.230 1.00 21.52 812 THR A CA 1
ATOM 11279 C C . THR A 1 703 ? 21.473 33.596 -23.389 1.00 25.73 812 THR A C 1
ATOM 11280 O O . THR A 1 703 ? 21.373 33.993 -24.556 1.00 24.67 812 THR A O 1
ATOM 11291 N N . LEU A 1 704 ? 21.706 32.338 -23.070 1.00 21.28 813 LEU A N 1
ATOM 11292 C CA . LEU A 1 704 ? 21.845 31.256 -24.047 1.00 22.07 813 LEU A CA 1
ATOM 11293 C C . LEU A 1 704 ? 20.552 30.459 -24.113 1.00 24.07 813 LEU A C 1
ATOM 11294 O O . LEU A 1 704 ? 20.082 29.997 -23.065 1.00 22.96 813 LEU A O 1
ATOM 11310 N N . TYR A 1 705 ? 19.999 30.208 -25.324 1.00 20.04 814 TYR A N 1
ATOM 11311 C CA . TYR A 1 705 ? 18.840 29.335 -25.394 1.00 18.95 814 TYR A CA 1
ATOM 11312 C C . TYR A 1 705 ? 19.370 27.924 -25.659 1.00 23.67 814 TYR A C 1
ATOM 11313 O O . TYR A 1 705 ? 19.907 27.646 -26.747 1.00 24.09 814 TYR A O 1
ATOM 11331 N N . LEU A 1 706 ? 19.362 27.075 -24.626 1.00 19.94 815 LEU A N 1
ATOM 11332 C CA . LEU A 1 706 ? 19.955 25.753 -24.688 1.00 19.21 815 LEU A CA 1
ATOM 11333 C C . LEU A 1 706 ? 18.902 24.720 -24.993 1.00 21.30 815 LEU A C 1
ATOM 11334 O O . LEU A 1 706 ? 17.960 24.601 -24.220 1.00 18.95 815 LEU A O 1
ATOM 11350 N N . PRO A 1 707 ? 19.068 23.901 -26.051 1.00 18.96 816 PRO A N 1
ATOM 11351 C CA . PRO A 1 707 ? 18.095 22.828 -26.299 1.00 18.21 816 PRO A CA 1
ATOM 11352 C C . PRO A 1 707 ? 18.188 21.734 -25.234 1.00 19.31 816 PRO A C 1
ATOM 11353 O O . PRO A 1 707 ? 19.261 21.471 -24.703 1.00 18.77 816 PRO A O 1
ATOM 11364 N N . VAL A 1 708 ? 17.059 21.137 -24.899 1.00 16.32 817 VAL A N 1
ATOM 11365 C CA . VAL A 1 708 ? 17.003 20.065 -23.927 1.00 16.04 817 VAL A CA 1
ATOM 11366 C C . VAL A 1 708 ? 16.102 18.942 -24.385 1.00 20.84 817 VAL A C 1
ATOM 11367 O O . VAL A 1 708 ? 15.134 19.167 -25.106 1.00 21.09 817 VAL A O 1
ATOM 11380 N N . THR A 1 709 ? 16.422 17.752 -23.910 1.00 18.19 818 THR A N 1
ATOM 11381 C CA . THR A 1 709 ? 15.624 16.550 -24.014 1.00 18.93 818 THR A CA 1
ATOM 11382 C C . THR A 1 709 ? 15.216 16.126 -22.578 1.00 20.55 818 THR A C 1
ATOM 11383 O O . THR A 1 709 ? 15.623 16.764 -21.590 1.00 17.71 818 THR A O 1
ATOM 11394 N N . LEU A 1 710 ? 14.514 14.996 -22.470 1.00 17.90 819 LEU A N 1
ATOM 11395 C CA . LEU A 1 710 ? 14.082 14.467 -21.179 1.00 17.84 819 LEU A CA 1
ATOM 11396 C C . LEU A 1 710 ? 15.257 14.192 -20.239 1.00 18.98 819 LEU A C 1
ATOM 11397 O O . LEU A 1 710 ? 15.107 14.312 -19.023 1.00 17.34 819 LEU A O 1
ATOM 11413 N N . SER A 1 711 ? 16.406 13.761 -20.782 1.00 18.14 820 SER A N 1
ATOM 11414 C CA . SER A 1 711 ? 17.573 13.411 -19.961 1.00 18.48 820 SER A CA 1
ATOM 11415 C C . SER A 1 711 ? 18.498 14.588 -19.691 1.00 20.70 820 SER A C 1
ATOM 11416 O O . SER A 1 711 ? 19.431 14.411 -18.906 1.00 20.46 820 SER A O 1
ATOM 11424 N N . SER A 1 712 ? 18.202 15.797 -20.222 1.00 15.32 821 SER A N 1
ATOM 11425 C CA . SER A 1 712 ? 19.040 16.960 -20.031 1.00 14.53 821 SER A CA 1
ATOM 11426 C C . SER A 1 712 ? 18.933 17.549 -18.642 1.00 17.44 821 SER A C 1
ATOM 11427 O O . SER A 1 712 ? 17.832 17.801 -18.181 1.00 16.94 821 SER A O 1
ATOM 11435 N N . ILE A 1 713 ? 20.083 17.950 -18.086 1.00 14.87 822 ILE A N 1
ATOM 11436 C CA . ILE A 1 713 ? 20.187 18.725 -16.850 1.00 13.73 822 ILE A CA 1
ATOM 11437 C C . ILE A 1 713 ? 21.162 19.863 -17.225 1.00 17.70 822 ILE A C 1
ATOM 11438 O O . ILE A 1 713 ? 22.372 19.628 -17.296 1.00 18.45 822 ILE A O 1
ATOM 11454 N N . PRO A 1 714 ? 20.666 21.070 -17.483 1.00 13.58 823 PRO A N 1
ATOM 11455 C CA . PRO A 1 714 ? 21.566 22.174 -17.921 1.00 14.45 823 PRO A CA 1
ATOM 11456 C C . PRO A 1 714 ? 22.527 22.594 -16.818 1.00 16.77 823 PRO A C 1
ATOM 11457 O O . PRO A 1 714 ? 22.111 23.180 -15.809 1.00 14.80 823 PRO A O 1
ATOM 11468 N N . VAL A 1 715 ? 23.796 22.218 -16.980 1.00 15.21 824 VAL A N 1
ATOM 11469 C CA . VAL A 1 715 ? 24.822 22.504 -15.977 1.00 13.67 824 VAL A CA 1
ATOM 11470 C C . VAL A 1 715 ? 26.058 23.018 -16.710 1.00 14.15 824 VAL A C 1
ATOM 11471 O O . VAL A 1 715 ? 26.456 22.454 -17.749 1.00 14.10 824 VAL A O 1
ATOM 11484 N N . PHE A 1 716 ? 26.623 24.089 -16.200 1.00 12.85 825 PHE A N 1
ATOM 11485 C CA . PHE A 1 716 ? 27.812 24.717 -16.743 1.00 13.33 825 PHE A CA 1
ATOM 11486 C C . PHE A 1 716 ? 28.879 24.865 -15.700 1.00 16.72 825 PHE A C 1
ATOM 11487 O O . PHE A 1 716 ? 28.580 25.245 -14.563 1.00 16.10 825 PHE A O 1
ATOM 11504 N N . GLN A 1 717 ? 30.141 24.590 -16.078 1.00 12.29 826 GLN A N 1
ATOM 11505 C CA . GLN A 1 717 ? 31.263 24.744 -15.161 1.00 11.84 826 GLN A CA 1
ATOM 11506 C C . GLN A 1 717 ? 31.937 26.092 -15.488 1.00 17.08 826 GLN A C 1
ATOM 11507 O O . GLN A 1 717 ? 32.267 26.344 -16.651 1.00 16.38 826 GLN A O 1
ATOM 11521 N N . ARG A 1 718 ? 32.232 26.880 -14.464 1.00 13.12 827 ARG A N 1
ATOM 11522 C CA . ARG A 1 718 ? 32.823 28.198 -14.628 1.00 13.91 827 ARG A CA 1
ATOM 11523 C C . ARG A 1 718 ? 34.293 28.065 -14.958 1.00 16.85 827 ARG A C 1
ATOM 11524 O O . ARG A 1 718 ? 34.998 27.289 -14.335 1.00 14.48 827 ARG A O 1
ATOM 11545 N N . GLY A 1 719 ? 34.757 28.820 -15.933 1.00 16.22 828 GLY A N 1
ATOM 11546 C CA . GLY A 1 719 ? 36.187 28.866 -16.198 1.00 16.12 828 GLY A CA 1
ATOM 11547 C C . GLY A 1 719 ? 36.895 29.375 -14.952 1.00 19.39 828 GLY A C 1
ATOM 11548 O O . GLY A 1 719 ? 36.390 30.241 -14.244 1.00 20.93 828 GLY A O 1
ATOM 11552 N N . GLY A 1 720 ? 38.050 28.808 -14.650 1.00 16.31 829 GLY A N 1
ATOM 11553 C CA . GLY A 1 720 ? 38.774 29.156 -13.455 1.00 15.18 829 GLY A CA 1
ATOM 11554 C C . GLY A 1 720 ? 38.553 28.197 -12.304 1.00 17.25 829 GLY A C 1
ATOM 11555 O O . GLY A 1 720 ? 39.027 28.474 -11.204 1.00 14.96 829 GLY A O 1
ATOM 11559 N N . THR A 1 721 ? 37.830 27.069 -12.524 1.00 13.65 830 THR A N 1
ATOM 11560 C CA . THR A 1 721 ? 37.549 26.131 -11.451 1.00 12.63 830 THR A CA 1
ATOM 11561 C C . THR A 1 721 ? 37.984 24.711 -11.742 1.00 12.74 830 THR A C 1
ATOM 11562 O O . THR A 1 721 ? 38.087 24.306 -12.892 1.00 14.25 830 THR A O 1
ATOM 11573 N N . ILE A 1 722 ? 38.163 23.937 -10.670 1.00 12.73 831 ILE A N 1
ATOM 11574 C CA . ILE A 1 722 ? 38.557 22.533 -10.743 1.00 12.53 831 ILE A CA 1
ATOM 11575 C C . ILE A 1 722 ? 37.588 21.757 -9.877 1.00 15.81 831 ILE A C 1
ATOM 11576 O O . ILE A 1 722 ? 37.504 21.993 -8.678 1.00 14.61 831 ILE A O 1
ATOM 11592 N N . VAL A 1 723 ? 36.826 20.898 -10.496 1.00 12.49 832 VAL A N 1
ATOM 11593 C CA . VAL A 1 723 ? 35.792 20.100 -9.828 1.00 13.26 832 VAL A CA 1
ATOM 11594 C C . VAL A 1 723 ? 36.245 18.644 -9.722 1.00 14.89 832 VAL A C 1
ATOM 11595 O O . VAL A 1 723 ? 36.525 18.037 -10.755 1.00 15.34 832 VAL A O 1
ATOM 11608 N N . PRO A 1 724 ? 36.234 18.048 -8.518 1.00 12.06 833 PRO A N 1
ATOM 11609 C CA . PRO A 1 724 ? 36.652 16.638 -8.371 1.00 12.23 833 PRO A CA 1
ATOM 11610 C C . PRO A 1 724 ? 35.440 15.701 -8.469 1.00 15.65 833 PRO A C 1
ATOM 11611 O O . PRO A 1 724 ? 34.381 16.045 -7.969 1.00 13.01 833 PRO A O 1
ATOM 11622 N N . ARG A 1 725 ? 35.572 14.556 -9.136 1.00 13.21 834 ARG A N 1
ATOM 11623 C CA . ARG A 1 725 ? 34.468 13.604 -9.277 1.00 12.58 834 ARG A CA 1
ATOM 11624 C C . ARG A 1 725 ? 34.966 12.200 -9.006 1.00 16.01 834 ARG A C 1
ATOM 11625 O O . ARG A 1 725 ? 36.145 11.905 -9.225 1.00 13.93 834 ARG A O 1
ATOM 11646 N N . TRP A 1 726 ? 34.044 11.313 -8.590 1.00 13.21 835 TRP A N 1
ATOM 11647 C CA . TRP A 1 726 ? 34.266 9.875 -8.532 1.00 14.08 835 TRP A CA 1
ATOM 11648 C C . TRP A 1 726 ? 33.555 9.341 -9.764 1.00 16.49 835 TRP A C 1
ATOM 11649 O O . TRP A 1 726 ? 32.328 9.281 -9.770 1.00 16.00 835 TRP A O 1
ATOM 11670 N N . MET A 1 727 ? 34.280 8.970 -10.808 1.00 14.28 836 MET A N 1
ATOM 11671 C CA . MET A 1 727 ? 33.639 8.525 -12.046 1.00 13.23 836 MET A CA 1
ATOM 11672 C C . MET A 1 727 ? 33.135 7.087 -11.999 1.00 16.79 836 MET A C 1
ATOM 11673 O O . MET A 1 727 ? 32.392 6.716 -12.889 1.00 17.42 836 MET A O 1
ATOM 11687 N N . ARG A 1 728 ? 33.552 6.298 -11.016 1.00 14.64 837 ARG A N 1
ATOM 11688 C CA . ARG A 1 728 ? 33.142 4.905 -10.861 1.00 13.50 837 ARG A CA 1
ATOM 11689 C C . ARG A 1 728 ? 31.900 4.912 -9.966 1.00 16.30 837 ARG A C 1
ATOM 11690 O O . ARG A 1 728 ? 31.992 4.789 -8.761 1.00 16.59 837 ARG A O 1
ATOM 11711 N N . VAL A 1 729 ? 30.748 5.034 -10.580 1.00 15.66 838 VAL A N 1
ATOM 11712 C CA . VAL A 1 729 ? 29.479 5.082 -9.836 1.00 15.63 838 VAL A CA 1
ATOM 11713 C C . VAL A 1 729 ? 29.117 3.710 -9.372 1.00 16.99 838 VAL A C 1
ATOM 11714 O O . VAL A 1 729 ? 28.977 2.794 -10.189 1.00 16.30 838 VAL A O 1
ATOM 11727 N N . ARG A 1 730 ? 28.970 3.557 -8.058 1.00 12.16 839 ARG A N 1
ATOM 11728 C CA . ARG A 1 730 ? 28.619 2.266 -7.460 1.00 12.23 839 ARG A CA 1
ATOM 11729 C C . ARG A 1 730 ? 27.247 2.379 -6.788 1.00 16.60 839 ARG A C 1
ATOM 11730 O O . ARG A 1 730 ? 26.547 3.355 -7.040 1.00 16.35 839 ARG A O 1
ATOM 11751 N N . ARG A 1 731 ? 26.828 1.381 -6.002 1.00 13.93 840 ARG A N 1
ATOM 11752 C CA . ARG A 1 731 ? 25.433 1.361 -5.506 1.00 12.48 840 ARG A CA 1
ATOM 11753 C C . ARG A 1 731 ? 25.132 2.298 -4.364 1.00 16.26 840 ARG A C 1
ATOM 11754 O O . ARG A 1 731 ? 23.953 2.532 -4.077 1.00 14.49 840 ARG A O 1
ATOM 11775 N N . SER A 1 732 ? 26.157 2.746 -3.633 1.00 13.15 841 SER A N 1
ATOM 11776 C CA . SER A 1 732 ? 25.997 3.652 -2.504 1.00 12.69 841 SER A CA 1
ATOM 11777 C C . SER A 1 732 ? 27.314 4.364 -2.274 1.00 15.22 841 SER A C 1
ATOM 11778 O O . SER A 1 732 ? 28.364 3.925 -2.753 1.00 14.33 841 SER A O 1
ATOM 11786 N N . SER A 1 733 ? 27.272 5.472 -1.545 1.00 12.15 842 SER A N 1
ATOM 11787 C CA . SER A 1 733 ? 28.483 6.250 -1.305 1.00 11.27 842 SER A CA 1
ATOM 11788 C C . SER A 1 733 ? 29.539 5.479 -0.517 1.00 15.58 842 SER A C 1
ATOM 11789 O O . SER A 1 733 ? 30.734 5.675 -0.769 1.00 16.07 842 SER A O 1
ATOM 11797 N N . ASP A 1 734 ? 29.137 4.594 0.433 1.00 13.28 843 ASP A N 1
ATOM 11798 C CA . ASP A 1 734 ? 30.151 3.848 1.191 1.00 14.18 843 ASP A CA 1
ATOM 11799 C C . ASP A 1 734 ? 31.020 3.016 0.252 1.00 15.72 843 ASP A C 1
ATOM 11800 O O . ASP A 1 734 ? 32.223 2.830 0.479 1.00 15.35 843 ASP A O 1
ATOM 11809 N N . CYS A 1 735 ? 30.408 2.508 -0.814 1.00 14.21 844 CYS A N 1
ATOM 11810 C CA . CYS A 1 735 ? 31.128 1.695 -1.785 1.00 14.10 844 CYS A CA 1
ATOM 11811 C C . CYS A 1 735 ? 32.211 2.509 -2.520 1.00 18.15 844 CYS A C 1
ATOM 11812 O O . CYS A 1 735 ? 33.191 1.934 -3.000 1.00 16.43 844 CYS A O 1
ATOM 11820 N N . MET A 1 736 ? 31.950 3.811 -2.701 1.00 14.69 845 MET A N 1
ATOM 11821 C CA . MET A 1 736 ? 32.783 4.731 -3.499 1.00 12.48 845 MET A CA 1
ATOM 11822 C C . MET A 1 736 ? 33.791 5.555 -2.739 1.00 16.95 845 MET A C 1
ATOM 11823 O O . MET A 1 736 ? 34.676 6.158 -3.359 1.00 15.59 845 MET A O 1
ATOM 11837 N N . LYS A 1 737 ? 33.661 5.631 -1.418 1.00 15.92 846 LYS A N 1
ATOM 11838 C CA . LYS A 1 737 ? 34.389 6.614 -0.640 1.00 15.62 846 LYS A CA 1
ATOM 11839 C C . LYS A 1 737 ? 35.905 6.411 -0.575 1.00 17.75 846 LYS A C 1
ATOM 11840 O O . LYS A 1 737 ? 36.579 7.337 -0.134 1.00 19.00 846 LYS A O 1
ATOM 11859 N N . ASP A 1 738 ? 36.436 5.299 -1.056 1.00 15.62 847 ASP A N 1
ATOM 11860 C CA . ASP A 1 738 ? 37.885 5.070 -1.156 1.00 17.08 847 ASP A CA 1
ATOM 11861 C C . ASP A 1 738 ? 38.384 5.025 -2.613 1.00 17.71 847 ASP A C 1
ATOM 11862 O O . ASP A 1 738 ? 39.547 4.688 -2.836 1.00 18.77 847 ASP A O 1
ATOM 11871 N N . ASP A 1 739 ? 37.550 5.374 -3.572 1.00 13.75 848 ASP A N 1
ATOM 11872 C CA . ASP A 1 739 ? 37.862 5.293 -4.997 1.00 13.46 848 ASP A CA 1
ATOM 11873 C C . ASP A 1 739 ? 38.677 6.459 -5.541 1.00 15.05 848 ASP A C 1
ATOM 11874 O O . ASP A 1 739 ? 38.669 7.543 -4.969 1.00 15.02 848 ASP A O 1
ATOM 11883 N N . PRO A 1 740 ? 39.310 6.238 -6.692 1.00 13.55 849 PRO A N 1
ATOM 11884 C CA . PRO A 1 740 ? 40.104 7.309 -7.317 1.00 13.63 849 PRO A CA 1
ATOM 11885 C C . PRO A 1 740 ? 39.264 8.420 -7.887 1.00 17.49 849 PRO A C 1
ATOM 11886 O O . PRO A 1 740 ? 38.105 8.233 -8.260 1.00 16.39 849 PRO A O 1
ATOM 11897 N N . ILE A 1 741 ? 39.878 9.596 -7.912 1.00 14.47 850 ILE A N 1
ATOM 11898 C CA . ILE A 1 741 ? 39.257 10.849 -8.302 1.00 13.45 850 ILE A CA 1
ATOM 11899 C C . ILE A 1 741 ? 39.680 11.250 -9.738 1.00 16.92 850 ILE A C 1
ATOM 11900 O O . ILE A 1 741 ? 40.817 11.025 -10.126 1.00 15.74 850 ILE A O 1
ATOM 11916 N N . THR A 1 742 ? 38.760 11.844 -10.465 1.00 12.90 851 THR A N 1
ATOM 11917 C CA . THR A 1 742 ? 38.989 12.513 -11.731 1.00 13.23 851 THR A CA 1
ATOM 11918 C C . THR A 1 742 ? 38.837 14.027 -11.492 1.00 17.75 851 THR A C 1
ATOM 11919 O O . THR A 1 742 ? 37.816 14.483 -10.983 1.00 15.49 851 THR A O 1
ATOM 11930 N N . LEU A 1 743 ? 39.841 14.814 -11.889 1.00 14.63 852 LEU A N 1
ATOM 11931 C CA . LEU A 1 743 ? 39.768 16.255 -11.743 1.00 12.19 852 LEU A CA 1
ATOM 11932 C C . LEU A 1 743 ? 39.314 16.871 -13.063 1.00 16.05 852 LEU A C 1
ATOM 11933 O O . LEU A 1 743 ? 39.903 16.587 -14.107 1.00 16.27 852 LEU A O 1
ATOM 11949 N N . PHE A 1 744 ? 38.270 17.726 -13.027 1.00 12.72 853 PHE A N 1
ATOM 11950 C CA . PHE A 1 744 ? 37.748 18.425 -14.206 1.00 11.11 853 PHE A CA 1
ATOM 11951 C C . PHE A 1 744 ? 38.214 19.871 -14.116 1.00 16.07 853 PHE A C 1
ATOM 11952 O O . PHE A 1 744 ? 37.767 20.620 -13.251 1.00 13.96 853 PHE A O 1
ATOM 11969 N N . VAL A 1 745 ? 39.174 20.239 -14.937 1.00 15.30 854 VAL A N 1
ATOM 11970 C CA . VAL A 1 745 ? 39.811 21.546 -14.887 1.00 14.57 854 VAL A CA 1
ATOM 11971 C C . VAL A 1 745 ? 39.234 22.418 -16.010 1.00 18.54 854 VAL A C 1
ATOM 11972 O O . VAL A 1 745 ? 39.429 22.120 -17.189 1.00 19.63 854 VAL A O 1
ATOM 11985 N N . ALA A 1 746 ? 38.485 23.447 -15.655 1.00 14.99 855 ALA A N 1
ATOM 11986 C CA . ALA A 1 746 ? 37.908 24.361 -16.634 1.00 15.44 855 ALA A CA 1
ATOM 11987 C C . ALA A 1 746 ? 38.775 25.635 -16.688 1.00 17.57 855 ALA A C 1
ATOM 11988 O O . ALA A 1 746 ? 38.791 26.418 -15.746 1.00 16.02 855 ALA A O 1
ATOM 11995 N N . LEU A 1 747 ? 39.516 25.835 -17.783 1.00 16.30 856 LEU A N 1
ATOM 11996 C CA . LEU A 1 747 ? 40.411 26.976 -17.841 1.00 15.99 856 LEU A CA 1
ATOM 11997 C C . LEU A 1 747 ? 39.711 28.321 -18.067 1.00 18.65 856 LEU A C 1
ATOM 11998 O O . LEU A 1 747 ? 38.792 28.421 -18.877 1.00 20.68 856 LEU A O 1
ATOM 12014 N N . SER A 1 748 ? 40.137 29.338 -17.304 1.00 16.50 857 SER A N 1
ATOM 12015 C CA . SER A 1 748 ? 39.681 30.721 -17.473 1.00 17.92 857 SER A CA 1
ATOM 12016 C C . SER A 1 748 ? 40.306 31.239 -18.759 1.00 22.99 857 SER A C 1
ATOM 12017 O O . SER A 1 748 ? 41.234 30.614 -19.296 1.00 22.23 857 SER A O 1
ATOM 12025 N N . PRO A 1 749 ? 39.879 32.418 -19.248 1.00 21.42 858 PRO A N 1
ATOM 12026 C CA . PRO A 1 749 ? 40.518 32.980 -20.449 1.00 21.71 858 PRO A CA 1
ATOM 12027 C C . PRO A 1 749 ? 42.018 33.261 -20.252 1.00 27.69 858 PRO A C 1
ATOM 12028 O O . PRO A 1 749 ? 42.761 33.287 -21.221 1.00 30.27 858 PRO A O 1
ATOM 12039 N N . GLN A 1 750 ? 42.457 33.417 -19.002 1.00 24.74 859 GLN A N 1
ATOM 12040 C CA . GLN A 1 750 ? 43.877 33.626 -18.644 1.00 26.09 859 GLN A CA 1
ATOM 12041 C C . GLN A 1 750 ? 44.645 32.288 -18.483 1.00 30.49 859 GLN A C 1
ATOM 12042 O O . GLN A 1 750 ? 45.837 32.312 -18.154 1.00 30.83 859 GLN A O 1
ATOM 12056 N N . GLY A 1 751 ? 43.981 31.148 -18.738 1.00 24.76 860 GLY A N 1
ATOM 12057 C CA . GLY A 1 751 ? 44.601 29.835 -18.665 1.00 24.58 860 GLY A CA 1
ATOM 12058 C C . GLY A 1 751 ? 44.876 29.400 -17.247 1.00 24.21 860 GLY A C 1
ATOM 12059 O O . GLY A 1 751 ? 45.912 28.785 -16.967 1.00 24.07 860 GLY A O 1
ATOM 12063 N N . THR A 1 752 ? 43.963 29.724 -16.339 1.00 17.96 861 THR A N 1
ATOM 12064 C CA . THR A 1 752 ? 44.114 29.391 -14.929 1.00 17.29 861 THR A CA 1
ATOM 12065 C C . THR A 1 752 ? 42.891 28.709 -14.402 1.00 19.06 861 THR A C 1
ATOM 12066 O O . THR A 1 752 ? 41.809 28.867 -14.956 1.00 18.22 861 THR A O 1
ATOM 12077 N N . ALA A 1 753 ? 43.071 28.016 -13.274 1.00 15.66 862 ALA A N 1
ATOM 12078 C CA . ALA A 1 753 ? 41.974 27.381 -12.546 1.00 16.40 862 ALA A CA 1
ATOM 12079 C C . ALA A 1 753 ? 42.390 26.961 -11.177 1.00 18.64 862 ALA A C 1
ATOM 12080 O O . ALA A 1 753 ? 43.584 26.710 -10.930 1.00 15.94 862 ALA A O 1
ATOM 12087 N N . GLN A 1 754 ? 41.420 26.904 -10.254 1.00 15.77 863 GLN A N 1
ATOM 12088 C CA . GLN A 1 754 ? 41.677 26.398 -8.911 1.00 15.82 863 GLN A CA 1
ATOM 12089 C C . GLN A 1 754 ? 40.471 25.724 -8.337 1.00 18.74 863 GLN A C 1
ATOM 12090 O O . GLN A 1 754 ? 39.339 26.032 -8.709 1.00 16.88 863 GLN A O 1
ATOM 12104 N N . GLY A 1 755 ? 40.717 24.860 -7.385 1.00 15.28 864 GLY A N 1
ATOM 12105 C CA . GLY A 1 755 ? 39.643 24.197 -6.659 1.00 15.19 864 GLY A CA 1
ATOM 12106 C C . GLY A 1 755 ? 40.178 23.400 -5.498 1.00 19.32 864 GLY A C 1
ATOM 12107 O O . GLY A 1 755 ? 41.359 23.045 -5.484 1.00 18.77 864 GLY A O 1
ATOM 12111 N N . GLU A 1 756 ? 39.335 23.128 -4.514 1.00 15.14 865 GLU A N 1
ATOM 12112 C CA . GLU A 1 756 ? 39.751 22.378 -3.336 1.00 16.26 865 GLU A CA 1
ATOM 12113 C C . GLU A 1 756 ? 39.035 21.044 -3.280 1.00 17.69 865 GLU A C 1
ATOM 12114 O O . GLU A 1 756 ? 38.079 20.796 -4.026 1.00 15.19 865 GLU A O 1
ATOM 12126 N N . LEU A 1 757 ? 39.567 20.170 -2.435 1.00 15.01 866 LEU A N 1
ATOM 12127 C CA . LEU A 1 757 ? 39.007 18.844 -2.174 1.00 13.32 866 LEU A CA 1
ATOM 12128 C C . LEU A 1 757 ? 39.209 18.483 -0.726 1.00 17.51 866 LEU A C 1
ATOM 12129 O O . LEU A 1 757 ? 40.347 18.490 -0.233 1.00 15.43 866 LEU A O 1
ATOM 12145 N N . PHE A 1 758 ? 38.109 18.201 -0.024 1.00 13.64 867 PHE A N 1
ATOM 12146 C CA . PHE A 1 758 ? 38.146 17.734 1.363 1.00 11.89 867 PHE A CA 1
ATOM 12147 C C . PHE A 1 758 ? 37.861 16.238 1.335 1.00 16.53 867 PHE A C 1
ATOM 12148 O O . PHE A 1 758 ? 36.872 15.821 0.720 1.00 14.59 867 PHE A O 1
ATOM 12165 N N . LEU A 1 759 ? 38.632 15.454 2.101 1.00 14.28 868 LEU A N 1
ATOM 12166 C CA . LEU A 1 759 ? 38.421 14.013 2.294 1.00 14.47 868 LEU A CA 1
ATOM 12167 C C . LEU A 1 759 ? 38.649 13.639 3.752 1.00 17.17 868 LEU A C 1
ATOM 12168 O O . LEU A 1 759 ? 39.558 14.153 4.420 1.00 16.49 868 LEU A O 1
ATOM 12184 N N . ASP A 1 760 ? 37.870 12.701 4.225 1.00 13.81 869 ASP A N 1
ATOM 12185 C CA . ASP A 1 760 ? 38.058 12.129 5.566 1.00 13.25 869 ASP A CA 1
ATOM 12186 C C . ASP A 1 760 ? 37.459 10.719 5.514 1.00 13.72 869 ASP A C 1
ATOM 12187 O O . ASP A 1 760 ? 37.208 10.221 4.425 1.00 15.84 869 ASP A O 1
ATOM 12196 N N . ASP A 1 761 ? 37.231 10.074 6.646 1.00 14.77 870 ASP A N 1
ATOM 12197 C CA . ASP A 1 761 ? 36.689 8.722 6.658 1.00 15.08 870 ASP A CA 1
ATOM 12198 C C . ASP A 1 761 ? 35.204 8.663 6.249 1.00 17.21 870 ASP A C 1
ATOM 12199 O O . ASP A 1 761 ? 34.670 7.565 6.082 1.00 17.26 870 ASP A O 1
ATOM 12208 N N . GLY A 1 762 ? 34.559 9.822 6.066 1.00 15.49 871 GLY A N 1
ATOM 12209 C CA . GLY A 1 762 ? 33.178 9.869 5.609 1.00 15.14 871 GLY A CA 1
ATOM 12210 C C . GLY A 1 762 ? 32.131 9.881 6.699 1.00 16.95 871 GLY A C 1
ATOM 12211 O O . GLY A 1 762 ? 30.964 10.093 6.391 1.00 15.76 871 GLY A O 1
ATOM 12215 N N . HIS A 1 763 ? 32.483 9.683 7.992 1.00 14.81 872 HIS A N 1
ATOM 12216 C CA . HIS A 1 763 ? 31.424 9.562 8.990 1.00 14.64 872 HIS A CA 1
ATOM 12217 C C . HIS A 1 763 ? 31.744 9.871 10.454 1.00 18.74 872 HIS A C 1
ATOM 12218 O O . HIS A 1 763 ? 30.794 9.945 11.218 1.00 17.33 872 HIS A O 1
ATOM 12232 N N . THR A 1 764 ? 33.007 10.109 10.858 1.00 14.59 873 THR A N 1
ATOM 12233 C CA . THR A 1 764 ? 33.309 10.383 12.274 1.00 14.36 873 THR A CA 1
ATOM 12234 C C . THR A 1 764 ? 33.764 11.803 12.520 1.00 17.10 873 THR A C 1
ATOM 12235 O O . THR A 1 764 ? 33.954 12.586 11.598 1.00 15.86 873 THR A O 1
ATOM 12246 N N . PHE A 1 765 ? 33.970 12.134 13.794 1.00 14.90 874 PHE A N 1
ATOM 12247 C CA . PHE A 1 765 ? 34.557 13.408 14.175 1.00 14.84 874 PHE A CA 1
ATOM 12248 C C . PHE A 1 765 ? 36.079 13.349 14.169 1.00 18.42 874 PHE A C 1
ATOM 12249 O O . PHE A 1 765 ? 36.703 14.301 14.642 1.00 17.55 874 PHE A O 1
ATOM 12266 N N . ASN A 1 766 ? 36.697 12.296 13.594 1.00 16.08 875 ASN A N 1
ATOM 12267 C CA . ASN A 1 766 ? 38.164 12.207 13.582 1.00 15.45 875 ASN A CA 1
ATOM 12268 C C . ASN A 1 766 ? 38.852 13.369 12.870 1.00 19.32 875 ASN A C 1
ATOM 12269 O O . ASN A 1 766 ? 39.963 13.755 13.247 1.00 18.57 875 ASN A O 1
ATOM 12280 N N . TYR A 1 767 ? 38.176 14.002 11.874 1.00 15.70 876 TYR A N 1
ATOM 12281 C CA . TYR A 1 767 ? 38.740 15.192 11.243 1.00 15.48 876 TYR A CA 1
ATOM 12282 C C . TYR A 1 767 ? 39.009 16.329 12.248 1.00 19.61 876 TYR A C 1
ATOM 12283 O O . TYR A 1 767 ? 39.950 17.101 12.048 1.00 18.72 876 TYR A O 1
ATOM 12301 N N . GLN A 1 768 ? 38.198 16.420 13.306 1.00 19.08 877 GLN A N 1
ATOM 12302 C CA . GLN A 1 768 ? 38.298 17.460 14.310 1.00 20.20 877 GLN A CA 1
ATOM 12303 C C . GLN A 1 768 ? 39.075 17.016 15.538 1.00 23.56 877 GLN A C 1
ATOM 12304 O O . GLN A 1 768 ? 39.919 17.787 16.001 1.00 24.44 877 GLN A O 1
ATOM 12318 N N . THR A 1 769 ? 38.872 15.797 16.018 1.00 20.39 878 THR A N 1
ATOM 12319 C CA . THR A 1 769 ? 39.541 15.325 17.243 1.00 21.94 878 THR A CA 1
ATOM 12320 C C . THR A 1 769 ? 40.956 14.811 16.995 1.00 27.02 878 THR A C 1
ATOM 12321 O O . THR A 1 769 ? 41.770 14.818 17.935 1.00 28.22 878 THR A O 1
ATOM 12332 N N . ARG A 1 770 ? 41.229 14.270 15.786 1.00 21.10 879 ARG A N 1
ATOM 12333 C CA . ARG A 1 770 ? 42.549 13.722 15.445 1.00 20.39 879 ARG A CA 1
ATOM 12334 C C . ARG A 1 770 ? 43.189 14.403 14.239 1.00 23.14 879 ARG A C 1
ATOM 12335 O O . ARG A 1 770 ? 44.289 14.011 13.860 1.00 21.21 879 ARG A O 1
ATOM 12356 N N . HIS A 1 771 ? 42.526 15.408 13.615 1.00 20.27 880 HIS A N 1
ATOM 12357 C CA . HIS A 1 771 ? 43.030 16.060 12.399 1.00 21.24 880 HIS A CA 1
ATOM 12358 C C . HIS A 1 771 ? 43.295 15.017 11.326 1.00 21.01 880 HIS A C 1
ATOM 12359 O O . HIS A 1 771 ? 44.236 15.136 10.549 1.00 19.31 880 HIS A O 1
ATOM 12373 N N . GLU A 1 772 ? 42.414 13.994 11.263 1.00 15.92 881 GLU A N 1
ATOM 12374 C CA . GLU A 1 772 ? 42.492 12.976 10.253 1.00 15.97 881 GLU A CA 1
ATOM 12375 C C . GLU A 1 772 ? 41.580 13.362 9.075 1.00 17.72 881 GLU A C 1
ATOM 12376 O O . GLU A 1 772 ? 40.396 13.009 9.032 1.00 16.63 881 GLU A O 1
ATOM 12388 N N . PHE A 1 773 ? 42.143 14.096 8.150 1.00 15.10 882 PHE A N 1
ATOM 12389 C CA . PHE A 1 773 ? 41.483 14.514 6.919 1.00 14.83 882 PHE A CA 1
ATOM 12390 C C . PHE A 1 773 ? 42.515 15.042 5.970 1.00 17.85 882 PHE A C 1
ATOM 12391 O O . PHE A 1 773 ? 43.669 15.242 6.354 1.00 19.02 882 PHE A O 1
ATOM 12408 N N . LEU A 1 774 ? 42.094 15.343 4.760 1.00 15.51 883 LEU A N 1
ATOM 12409 C CA . LEU A 1 774 ? 42.915 16.017 3.766 1.00 15.13 883 LEU A CA 1
ATOM 12410 C C . LEU A 1 774 ? 42.129 17.190 3.248 1.00 18.16 883 LEU A C 1
ATOM 12411 O O . LEU A 1 774 ? 40.936 17.043 2.950 1.00 17.28 883 LEU A O 1
ATOM 12427 N N . LEU A 1 775 ? 42.785 18.334 3.098 1.00 14.77 884 LEU A N 1
ATOM 12428 C CA . LEU A 1 775 ? 42.216 19.461 2.375 1.00 15.26 884 LEU A CA 1
ATOM 12429 C C . LEU A 1 775 ? 43.267 19.850 1.331 1.00 18.86 884 LEU A C 1
ATOM 12430 O O . LEU A 1 775 ? 44.327 20.406 1.678 1.00 15.76 884 LEU A O 1
ATOM 12446 N N . ARG A 1 776 ? 43.008 19.490 0.073 1.00 14.80 885 ARG A N 1
ATOM 12447 C CA . ARG A 1 776 ? 43.922 19.747 -1.039 1.00 15.30 885 ARG A CA 1
ATOM 12448 C C . ARG A 1 776 ? 43.500 20.959 -1.797 1.00 19.88 885 ARG A C 1
ATOM 12449 O O . ARG A 1 776 ? 42.303 21.246 -1.900 1.00 17.66 885 ARG A O 1
ATOM 12470 N N . ARG A 1 777 ? 44.479 21.655 -2.367 1.00 15.81 886 ARG A N 1
ATOM 12471 C CA . ARG A 1 777 ? 44.250 22.733 -3.309 1.00 16.40 886 ARG A CA 1
ATOM 12472 C C . ARG A 1 777 ? 44.836 22.291 -4.638 1.00 18.26 886 ARG A C 1
ATOM 12473 O O . ARG A 1 777 ? 46.009 21.914 -4.709 1.00 17.85 886 ARG A O 1
ATOM 12494 N N . PHE A 1 778 ? 44.027 22.334 -5.701 1.00 14.83 887 PHE A N 1
ATOM 12495 C CA . PHE A 1 778 ? 44.487 22.061 -7.044 1.00 12.70 887 PHE A CA 1
ATOM 12496 C C . PHE A 1 778 ? 44.552 23.395 -7.767 1.00 18.33 887 PHE A C 1
ATOM 12497 O O . PHE A 1 778 ? 43.669 24.224 -7.586 1.00 16.74 887 PHE A O 1
ATOM 12514 N N . SER A 1 779 ? 45.673 23.690 -8.426 1.00 16.32 888 SER A N 1
ATOM 12515 C CA . SER A 1 779 ? 45.796 24.973 -9.088 1.00 17.29 888 SER A CA 1
ATOM 12516 C C . SER A 1 779 ? 46.458 24.795 -10.411 1.00 21.54 888 SER A C 1
ATOM 12517 O O . SER A 1 779 ? 47.441 24.067 -10.509 1.00 21.10 888 SER A O 1
ATOM 12525 N N . PHE A 1 780 ? 45.957 25.487 -11.427 1.00 17.03 889 PHE A N 1
ATOM 12526 C CA . PHE A 1 780 ? 46.476 25.425 -12.785 1.00 16.55 889 PHE A CA 1
ATOM 12527 C C . PHE A 1 780 ? 46.857 26.819 -13.182 1.00 21.48 889 PHE A C 1
ATOM 12528 O O . PHE A 1 780 ? 46.053 27.740 -13.028 1.00 18.09 889 PHE A O 1
ATOM 12545 N N . SER A 1 781 ? 48.070 26.988 -13.717 1.00 18.88 890 SER A N 1
ATOM 12546 C CA . SER A 1 781 ? 48.462 28.283 -14.301 1.00 18.75 890 SER A CA 1
ATOM 12547 C C . SER A 1 781 ? 49.622 28.013 -15.251 1.00 22.01 890 SER A C 1
ATOM 12548 O O . SER A 1 781 ? 50.444 27.158 -14.934 1.00 19.36 890 SER A O 1
ATOM 12556 N N . GLY A 1 782 ? 49.707 28.776 -16.340 1.00 24.09 891 GLY A N 1
ATOM 12557 C CA . GLY A 1 782 ? 50.792 28.631 -17.305 1.00 25.52 891 GLY A CA 1
ATOM 12558 C C . GLY A 1 782 ? 50.621 27.318 -18.034 1.00 30.21 891 GLY A C 1
ATOM 12559 O O . GLY A 1 782 ? 49.715 27.181 -18.849 1.00 31.33 891 GLY A O 1
ATOM 12563 N N . SER A 1 783 ? 51.443 26.334 -17.740 1.00 25.00 892 SER A N 1
ATOM 12564 C CA . SER A 1 783 ? 51.213 25.034 -18.373 1.00 25.17 892 SER A CA 1
ATOM 12565 C C . SER A 1 783 ? 51.307 23.922 -17.303 1.00 24.40 892 SER A C 1
ATOM 12566 O O . SER A 1 783 ? 51.600 22.783 -17.638 1.00 24.02 892 SER A O 1
ATOM 12574 N N . THR A 1 784 ? 51.038 24.263 -16.037 1.00 19.99 893 THR A N 1
ATOM 12575 C CA . THR A 1 784 ? 51.245 23.367 -14.901 1.00 18.73 893 THR A CA 1
ATOM 12576 C C . THR A 1 784 ? 50.067 23.280 -13.959 1.00 20.07 893 THR A C 1
ATOM 12577 O O . THR A 1 784 ? 49.501 24.307 -13.571 1.00 19.19 893 THR A O 1
ATOM 12588 N N . LEU A 1 785 ? 49.697 22.035 -13.628 1.00 17.32 894 LEU A N 1
ATOM 12589 C CA . LEU A 1 785 ? 48.652 21.697 -12.648 1.00 16.49 894 LEU A CA 1
ATOM 12590 C C . LEU A 1 785 ? 49.390 21.235 -11.403 1.00 18.02 894 LEU A C 1
ATOM 12591 O O . LEU A 1 785 ? 50.238 20.346 -11.518 1.00 17.72 894 LEU A O 1
ATOM 12607 N N . VAL A 1 786 ? 49.094 21.816 -10.251 1.00 14.28 895 VAL A N 1
ATOM 12608 C CA . VAL A 1 786 ? 49.765 21.521 -8.984 1.00 16.35 895 VAL A CA 1
ATOM 12609 C C . VAL A 1 786 ? 48.768 21.147 -7.907 1.00 19.17 895 VAL A C 1
ATOM 12610 O O . VAL A 1 786 ? 47.719 21.818 -7.787 1.00 19.30 895 VAL A O 1
ATOM 12623 N N . SER A 1 787 ? 49.117 20.109 -7.111 1.00 16.24 896 SER A N 1
ATOM 12624 C CA . SER A 1 787 ? 48.382 19.718 -5.926 1.00 14.94 896 SER A CA 1
ATOM 12625 C C . SER A 1 787 ? 49.240 20.111 -4.754 1.00 18.79 896 SER A C 1
ATOM 12626 O O . SER A 1 787 ? 50.397 19.673 -4.667 1.00 17.85 896 SER A O 1
ATOM 12634 N N . SER A 1 788 ? 48.681 20.913 -3.841 1.00 15.94 897 SER A N 1
ATOM 12635 C CA . SER A 1 788 ? 49.339 21.319 -2.605 1.00 16.87 897 SER A CA 1
ATOM 12636 C C . SER A 1 788 ? 48.379 21.218 -1.435 1.00 19.26 897 SER A C 1
ATOM 12637 O O . SER A 1 788 ? 47.163 21.038 -1.618 1.00 16.08 897 SER A O 1
ATOM 12645 N N . SER A 1 789 ? 48.911 21.251 -0.229 1.00 18.94 898 SER A N 1
ATOM 12646 C CA . SER A 1 789 ? 48.036 21.187 0.931 1.00 19.68 898 SER A CA 1
ATOM 12647 C C . SER A 1 789 ? 47.361 22.574 1.160 1.00 24.62 898 SER A C 1
ATOM 12648 O O . SER A 1 789 ? 48.034 23.607 1.113 1.00 25.14 898 SER A O 1
ATOM 12656 N N . ALA A 1 790 ? 46.030 22.592 1.366 1.00 19.41 899 ALA A N 1
ATOM 12657 C CA . ALA A 1 790 ? 45.303 23.812 1.741 1.00 18.93 899 ALA A CA 1
ATOM 12658 C C . ALA A 1 790 ? 45.191 23.881 3.278 1.00 24.43 899 ALA A C 1
ATOM 12659 O O . ALA A 1 790 ? 44.705 24.877 3.811 1.00 25.44 899 ALA A O 1
ATOM 12666 N N . ASP A 1 791 ? 45.579 22.809 4.002 1.00 19.87 900 ASP A N 1
ATOM 12667 C CA . ASP A 1 791 ? 45.579 22.802 5.463 1.00 19.69 900 ASP A CA 1
ATOM 12668 C C . ASP A 1 791 ? 46.572 21.737 5.895 1.00 23.73 900 ASP A C 1
ATOM 12669 O O . ASP A 1 791 ? 46.220 20.559 6.020 1.00 19.95 900 ASP A O 1
ATOM 12678 N N . PRO A 1 792 ? 47.828 22.131 6.151 1.00 23.53 901 PRO A N 1
ATOM 12679 C CA . PRO A 1 792 ? 48.841 21.115 6.501 1.00 24.12 901 PRO A CA 1
ATOM 12680 C C . PRO A 1 792 ? 48.605 20.339 7.789 1.00 25.06 901 PRO A C 1
ATOM 12681 O O . PRO A 1 792 ? 49.277 19.335 7.985 1.00 23.98 901 PRO A O 1
ATOM 12692 N N . LYS A 1 793 ? 47.652 20.741 8.648 1.00 21.18 902 LYS A N 1
ATOM 12693 C CA . LYS A 1 793 ? 47.370 20.013 9.886 1.00 20.81 902 LYS A CA 1
ATOM 12694 C C . LYS A 1 793 ? 46.677 18.683 9.610 1.00 22.92 902 LYS A C 1
ATOM 12695 O O . LYS A 1 793 ? 46.788 17.769 10.394 1.00 22.00 902 LYS A O 1
ATOM 12714 N N . GLY A 1 794 ? 45.994 18.589 8.479 1.00 18.86 903 GLY A N 1
ATOM 12715 C CA . GLY A 1 794 ? 45.250 17.399 8.112 1.00 17.16 903 GLY A CA 1
ATOM 12716 C C . GLY A 1 794 ? 46.076 16.347 7.421 1.00 17.86 903 GLY A C 1
ATOM 12717 O O . GLY A 1 794 ? 46.581 16.596 6.327 1.00 18.75 903 GLY A O 1
ATOM 12721 N N . HIS A 1 795 ? 46.169 15.157 8.022 1.00 17.24 904 HIS A N 1
ATOM 12722 C CA . HIS A 1 795 ? 46.794 13.983 7.431 1.00 19.31 904 HIS A CA 1
ATOM 12723 C C . HIS A 1 795 ? 45.782 12.853 7.414 1.00 20.58 904 HIS A C 1
ATOM 12724 O O . HIS A 1 795 ? 44.991 12.730 8.352 1.00 19.34 904 HIS A O 1
ATOM 12738 N N . LEU A 1 796 ? 45.823 12.002 6.390 1.00 17.46 905 LEU A N 1
ATOM 12739 C CA . LEU A 1 796 ? 44.890 10.880 6.266 1.00 17.51 905 LEU A CA 1
ATOM 12740 C C . LEU A 1 796 ? 45.506 9.721 5.535 1.00 21.57 905 LEU A C 1
ATOM 12741 O O . LEU A 1 796 ? 45.999 9.916 4.434 1.00 21.45 905 LEU A O 1
ATOM 12757 N N . GLU A 1 797 ? 45.417 8.514 6.097 1.00 19.70 906 GLU A N 1
ATOM 12758 C CA . GLU A 1 797 ? 45.855 7.300 5.410 1.00 19.32 906 GLU A CA 1
ATOM 12759 C C . GLU A 1 797 ? 44.695 6.944 4.517 1.00 21.06 906 GLU A C 1
ATOM 12760 O O . GLU A 1 797 ? 43.578 6.739 5.002 1.00 19.37 906 GLU A O 1
ATOM 12772 N N . THR A 1 798 ? 44.918 6.938 3.211 1.00 17.36 907 THR A N 1
ATOM 12773 C CA . THR A 1 798 ? 43.854 6.653 2.262 1.00 16.83 907 THR A CA 1
ATOM 12774 C C . THR A 1 798 ? 44.413 6.008 1.022 1.00 20.05 907 THR A C 1
ATOM 12775 O O . THR A 1 798 ? 45.496 6.387 0.590 1.00 20.67 907 THR A O 1
ATOM 12786 N N . PRO A 1 799 ? 43.658 5.080 0.403 1.00 17.45 908 PRO A N 1
ATOM 12787 C CA . PRO A 1 799 ? 44.086 4.508 -0.878 1.00 17.55 908 PRO A CA 1
ATOM 12788 C C . PRO A 1 799 ? 43.689 5.382 -2.089 1.00 20.01 908 PRO A C 1
ATOM 12789 O O . PRO A 1 799 ? 43.934 4.989 -3.235 1.00 19.59 908 PRO A O 1
ATOM 12800 N N . ILE A 1 800 ? 42.943 6.497 -1.865 1.00 14.55 909 ILE A N 1
ATOM 12801 C CA . ILE A 1 800 ? 42.487 7.359 -2.935 1.00 12.66 909 ILE A CA 1
ATOM 12802 C C . ILE A 1 800 ? 43.662 7.912 -3.754 1.00 16.09 909 ILE A C 1
ATOM 12803 O O . ILE A 1 800 ? 44.596 8.487 -3.203 1.00 17.21 909 ILE A O 1
ATOM 12819 N N . TRP A 1 801 ? 43.559 7.771 -5.070 1.00 14.79 910 TRP A N 1
ATOM 12820 C CA . TRP A 1 801 ? 44.553 8.251 -6.025 1.00 15.01 910 TRP A CA 1
ATOM 12821 C C . TRP A 1 801 ? 43.869 9.041 -7.151 1.00 18.96 910 TRP A C 1
ATOM 12822 O O . TRP A 1 801 ? 42.636 9.041 -7.262 1.00 17.81 910 TRP A O 1
ATOM 12843 N N . ILE A 1 802 ? 44.656 9.775 -7.939 1.00 15.26 911 ILE A N 1
ATOM 12844 C CA . ILE A 1 802 ? 44.167 10.559 -9.061 1.00 13.57 911 ILE A CA 1
ATOM 12845 C C . ILE A 1 802 ? 44.212 9.683 -10.312 1.00 17.57 911 ILE A C 1
ATOM 12846 O O . ILE A 1 802 ? 45.294 9.407 -10.815 1.00 15.96 911 ILE A O 1
ATOM 12862 N N . GLU A 1 803 ? 43.056 9.239 -10.826 1.00 14.67 912 GLU A N 1
ATOM 12863 C CA . GLU A 1 803 ? 43.075 8.352 -11.997 1.00 14.15 912 GLU A CA 1
ATOM 12864 C C . GLU A 1 803 ? 43.040 9.071 -13.297 1.00 16.47 912 GLU A C 1
ATOM 12865 O O . GLU A 1 803 ? 43.341 8.462 -14.320 1.00 15.14 912 GLU A O 1
ATOM 12877 N N . ARG A 1 804 ? 42.644 10.336 -13.301 1.00 13.17 913 ARG A N 1
ATOM 12878 C CA . ARG A 1 804 ? 42.430 11.038 -14.559 1.00 12.91 913 ARG A CA 1
ATOM 12879 C C . ARG A 1 804 ? 42.327 12.528 -14.341 1.00 17.27 913 ARG A C 1
ATOM 12880 O O . ARG A 1 804 ? 41.888 12.959 -13.282 1.00 16.65 913 ARG A O 1
ATOM 12901 N N . VAL A 1 805 ? 42.717 13.318 -15.366 1.00 15.27 914 VAL A N 1
ATOM 12902 C CA . VAL A 1 805 ? 42.524 14.762 -15.399 1.00 14.10 914 VAL A CA 1
ATOM 12903 C C . VAL A 1 805 ? 41.896 15.096 -16.720 1.00 17.75 914 VAL A C 1
ATOM 12904 O O . VAL A 1 805 ? 42.338 14.615 -17.763 1.00 18.89 914 VAL A O 1
ATOM 12917 N N . VAL A 1 806 ? 40.810 15.867 -16.701 1.00 14.59 915 VAL A N 1
ATOM 12918 C CA . VAL A 1 806 ? 40.123 16.289 -17.902 1.00 15.23 915 VAL A CA 1
ATOM 12919 C C . VAL A 1 806 ? 40.286 17.830 -17.905 1.00 21.16 915 VAL A C 1
ATOM 12920 O O . VAL A 1 806 ? 39.854 18.488 -16.956 1.00 20.08 915 VAL A O 1
ATOM 12933 N N . ILE A 1 807 ? 40.968 18.388 -18.919 1.00 17.61 916 ILE A N 1
ATOM 12934 C CA . ILE A 1 807 ? 41.199 19.832 -18.987 1.00 18.43 916 ILE A CA 1
ATOM 12935 C C . ILE A 1 807 ? 40.434 20.399 -20.165 1.00 23.47 916 ILE A C 1
ATOM 12936 O O . ILE A 1 807 ? 40.655 19.960 -21.289 1.00 22.92 916 ILE A O 1
ATOM 12952 N N . MET A 1 808 ? 39.468 21.306 -19.891 1.00 20.45 917 MET A N 1
ATOM 12953 C CA . MET A 1 808 ? 38.659 21.986 -20.891 1.00 18.83 917 MET A CA 1
ATOM 12954 C C . MET A 1 808 ? 39.292 23.358 -21.183 1.00 21.84 917 MET A C 1
ATOM 12955 O O . MET A 1 808 ? 39.572 24.110 -20.254 1.00 19.39 917 MET A O 1
ATOM 12969 N N . GLY A 1 809 ? 39.500 23.636 -22.459 1.00 23.19 918 GLY A N 1
ATOM 12970 C CA . GLY A 1 809 ? 40.124 24.866 -22.951 1.00 23.40 918 GLY A CA 1
ATOM 12971 C C . GLY A 1 809 ? 41.626 24.761 -23.143 1.00 28.56 918 GLY A C 1
ATOM 12972 O O . GLY A 1 809 ? 42.328 25.775 -23.115 1.00 28.11 918 GLY A O 1
ATOM 12976 N N . ALA A 1 810 ? 42.151 23.538 -23.333 1.00 26.37 919 ALA A N 1
ATOM 12977 C CA . ALA A 1 810 ? 43.589 23.318 -23.471 1.00 26.89 919 ALA A CA 1
ATOM 12978 C C . ALA A 1 810 ? 43.929 22.923 -24.894 1.00 28.52 919 ALA A C 1
ATOM 12979 O O . ALA A 1 810 ? 43.172 22.197 -25.527 1.00 27.24 919 ALA A O 1
ATOM 12986 N N . GLY A 1 811 ? 45.089 23.378 -25.354 1.00 27.22 920 GLY A N 1
ATOM 12987 C CA . GLY A 1 811 ? 45.641 22.998 -26.642 1.00 27.46 920 GLY A CA 1
ATOM 12988 C C . GLY A 1 811 ? 46.328 21.652 -26.509 1.00 31.74 920 GLY A C 1
ATOM 12989 O O . GLY A 1 811 ? 46.440 21.126 -25.395 1.00 31.86 920 GLY A O 1
ATOM 12993 N N . LYS A 1 812 ? 46.755 21.056 -27.631 1.00 28.17 921 LYS A N 1
ATOM 12994 C CA . LYS A 1 812 ? 47.389 19.734 -27.600 1.00 27.07 921 LYS A CA 1
ATOM 12995 C C . LYS A 1 812 ? 48.849 19.876 -27.199 1.00 31.05 921 LYS A C 1
ATOM 12996 O O . LYS A 1 812 ? 49.613 20.571 -27.888 1.00 30.78 921 LYS A O 1
ATOM 13015 N N . PRO A 1 813 ? 49.271 19.212 -26.116 1.00 23.96 922 PRO A N 1
ATOM 13016 C CA . PRO A 1 813 ? 50.675 19.297 -25.729 1.00 23.02 922 PRO A CA 1
ATOM 13017 C C . PRO A 1 813 ? 51.506 18.323 -26.542 1.00 24.34 922 PRO A C 1
ATOM 13018 O O . PRO A 1 813 ? 50.960 17.431 -27.182 1.00 24.12 922 PRO A O 1
ATOM 13029 N N . ALA A 1 814 ? 52.823 18.477 -26.490 1.00 22.74 923 ALA A N 1
ATOM 13030 C CA . ALA A 1 814 ? 53.749 17.521 -27.089 1.00 23.58 923 ALA A CA 1
ATOM 13031 C C . ALA A 1 814 ? 54.074 16.445 -26.049 1.00 25.30 923 ALA A C 1
ATOM 13032 O O . ALA A 1 814 ? 54.337 15.317 -26.420 1.00 25.36 923 ALA A O 1
ATOM 13039 N N . ALA A 1 815 ? 54.120 16.803 -24.763 1.00 21.53 924 ALA A N 1
ATOM 13040 C CA . ALA A 1 815 ? 54.428 15.844 -23.689 1.00 21.53 924 ALA A CA 1
ATOM 13041 C C . ALA A 1 815 ? 53.780 16.268 -22.389 1.00 22.71 924 ALA A C 1
ATOM 13042 O O . ALA A 1 815 ? 53.480 17.444 -22.194 1.00 22.55 924 ALA A O 1
ATOM 13049 N N . VAL A 1 816 ? 53.500 15.284 -21.528 1.00 17.81 925 VAL A N 1
ATOM 13050 C CA . VAL A 1 816 ? 52.871 15.525 -20.227 1.00 16.72 925 VAL A CA 1
ATOM 13051 C C . VAL A 1 816 ? 53.744 14.849 -19.187 1.00 19.23 925 VAL A C 1
ATOM 13052 O O . VAL A 1 816 ? 53.944 13.629 -19.273 1.00 20.35 925 VAL A O 1
ATOM 13065 N N . VAL A 1 817 ? 54.272 15.623 -18.265 1.00 18.63 926 VAL A N 1
ATOM 13066 C CA . VAL A 1 817 ? 55.200 15.167 -17.253 1.00 20.55 926 VAL A CA 1
ATOM 13067 C C . VAL A 1 817 ? 54.652 15.325 -15.844 1.00 22.11 926 VAL A C 1
ATOM 13068 O O . VAL A 1 817 ? 54.217 16.414 -15.463 1.00 21.24 926 VAL A O 1
ATOM 13081 N N . LEU A 1 818 ? 54.697 14.244 -15.050 1.00 18.43 927 LEU A N 1
ATOM 13082 C CA . LEU A 1 818 ? 54.271 14.292 -13.650 1.00 17.09 927 LEU A CA 1
ATOM 13083 C C . LEU A 1 818 ? 55.450 14.124 -12.714 1.00 20.12 927 LEU A C 1
ATOM 13084 O O . LEU A 1 818 ? 56.240 13.181 -12.862 1.00 18.70 927 LEU A O 1
ATOM 13100 N N . GLN A 1 819 ? 55.596 15.069 -11.773 1.00 18.51 928 GLN A N 1
ATOM 13101 C CA . GLN A 1 819 ? 56.612 15.024 -10.741 1.00 17.96 928 GLN A CA 1
ATOM 13102 C C . GLN A 1 819 ? 55.950 14.891 -9.371 1.00 21.22 928 GLN A C 1
ATOM 13103 O O . GLN A 1 819 ? 54.957 15.575 -9.082 1.00 20.16 928 GLN A O 1
ATOM 13117 N N . THR A 1 820 ? 56.467 13.991 -8.536 1.00 17.11 929 THR A N 1
ATOM 13118 C CA . THR A 1 820 ? 55.997 13.816 -7.160 1.00 17.38 929 THR A CA 1
ATOM 13119 C C . THR A 1 820 ? 57.177 13.295 -6.336 1.00 23.07 929 THR A C 1
ATOM 13120 O O . THR A 1 820 ? 57.930 12.453 -6.827 1.00 21.35 929 THR A O 1
ATOM 13131 N N . LYS A 1 821 ? 57.345 13.792 -5.109 1.00 23.07 930 LYS A N 1
ATOM 13132 C CA . LYS A 1 821 ? 58.473 13.364 -4.256 1.00 24.07 930 LYS A CA 1
ATOM 13133 C C . LYS A 1 821 ? 58.439 11.865 -4.007 1.00 24.96 930 LYS A C 1
ATOM 13134 O O . LYS A 1 821 ? 57.392 11.322 -3.701 1.00 24.62 930 LYS A O 1
ATOM 13153 N N . GLY A 1 822 ? 59.577 11.190 -4.149 1.00 21.64 931 GLY A N 1
ATOM 13154 C CA . GLY A 1 822 ? 59.660 9.755 -3.916 1.00 21.10 931 GLY A CA 1
ATOM 13155 C C . GLY A 1 822 ? 59.484 8.888 -5.139 1.00 23.16 931 GLY A C 1
ATOM 13156 O O . GLY A 1 822 ? 59.605 7.674 -5.048 1.00 22.42 931 GLY A O 1
ATOM 13160 N N . SER A 1 823 ? 59.245 9.504 -6.303 1.00 19.61 932 SER A N 1
ATOM 13161 C CA . SER A 1 823 ? 59.058 8.799 -7.560 1.00 18.52 932 SER A CA 1
ATOM 13162 C C . SER A 1 823 ? 59.917 9.421 -8.627 1.00 20.01 932 SER A C 1
ATOM 13163 O O . SER A 1 823 ? 60.201 10.625 -8.584 1.00 18.40 932 SER A O 1
ATOM 13171 N N . PRO A 1 824 ? 60.291 8.629 -9.639 1.00 17.23 933 PRO A N 1
ATOM 13172 C CA . PRO A 1 824 ? 60.960 9.215 -10.782 1.00 16.63 933 PRO A CA 1
ATOM 13173 C C . PRO A 1 824 ? 59.916 10.020 -11.552 1.00 20.06 933 PRO A C 1
ATOM 13174 O O . PRO A 1 824 ? 58.703 9.816 -11.377 1.00 19.35 933 PRO A O 1
ATOM 13185 N N . GLU A 1 825 ? 60.384 10.885 -12.411 1.00 19.62 934 GLU A N 1
ATOM 13186 C CA . GLU A 1 825 ? 59.532 11.647 -13.304 1.00 19.57 934 GLU A CA 1
ATOM 13187 C C . GLU A 1 825 ? 58.766 10.700 -14.203 1.00 22.43 934 GLU A C 1
ATOM 13188 O O . GLU A 1 825 ? 59.304 9.706 -14.704 1.00 21.27 934 GLU A O 1
ATOM 13200 N N . SER A 1 826 ? 57.488 10.996 -14.393 1.00 17.47 935 SER A N 1
ATOM 13201 C CA . SER A 1 826 ? 56.612 10.145 -15.123 1.00 17.06 935 SER A CA 1
ATOM 13202 C C . SER A 1 826 ? 56.126 10.862 -16.379 1.00 20.68 935 SER A C 1
ATOM 13203 O O . SER A 1 826 ? 55.938 12.068 -16.341 1.00 20.77 935 SER A O 1
ATOM 13211 N N . ARG A 1 827 ? 55.976 10.128 -17.466 1.00 17.81 936 ARG A N 1
ATOM 13212 C CA . ARG A 1 827 ? 55.390 10.615 -18.715 1.00 19.16 936 ARG A CA 1
ATOM 13213 C C . ARG A 1 827 ? 54.007 10.008 -18.836 1.00 21.95 936 ARG A C 1
ATOM 13214 O O . ARG A 1 827 ? 53.857 8.782 -18.767 1.00 22.07 936 ARG A O 1
ATOM 13235 N N . LEU A 1 828 ? 52.978 10.855 -19.006 1.00 17.11 937 LEU A N 1
ATOM 13236 C CA . LEU A 1 828 ? 51.602 10.363 -19.118 1.00 16.31 937 LEU A CA 1
ATOM 13237 C C . LEU A 1 828 ? 51.126 10.369 -20.538 1.00 20.31 937 LEU A C 1
ATOM 13238 O O . LEU A 1 828 ? 51.446 11.293 -21.270 1.00 21.28 937 LEU A O 1
ATOM 13254 N N . SER A 1 829 ? 50.348 9.375 -20.927 1.00 17.53 938 SER A N 1
ATOM 13255 C CA . SER A 1 829 ? 49.703 9.376 -22.237 1.00 17.44 938 SER A CA 1
ATOM 13256 C C . SER A 1 829 ? 48.493 10.310 -22.140 1.00 21.04 938 SER A C 1
ATOM 13257 O O . SER A 1 829 ? 48.044 10.626 -21.035 1.00 18.42 938 SER A O 1
ATOM 13265 N N . PHE A 1 830 ? 48.008 10.760 -23.264 1.00 17.77 939 PHE A N 1
ATOM 13266 C CA . PHE A 1 830 ? 46.892 11.694 -23.302 1.00 18.68 939 PHE A CA 1
ATOM 13267 C C . PHE A 1 830 ? 46.122 11.602 -24.566 1.00 22.29 939 PHE A C 1
ATOM 13268 O O . PHE A 1 830 ? 46.609 11.079 -25.565 1.00 24.95 939 PHE A O 1
ATOM 13285 N N . GLN A 1 831 ? 44.884 12.083 -24.525 1.00 18.35 940 GLN A N 1
ATOM 13286 C CA . GLN A 1 831 ? 44.019 12.164 -25.684 1.00 17.47 940 GLN A CA 1
ATOM 13287 C C . GLN A 1 831 ? 43.518 13.588 -25.775 1.00 22.98 940 GLN A C 1
ATOM 13288 O O . GLN A 1 831 ? 43.250 14.220 -24.763 1.00 21.06 940 GLN A O 1
ATOM 13302 N N . HIS A 1 832 ? 43.383 14.098 -26.992 1.00 20.36 941 HIS A N 1
ATOM 13303 C CA . HIS A 1 832 ? 42.922 15.470 -27.169 1.00 20.86 941 HIS A CA 1
ATOM 13304 C C . HIS A 1 832 ? 41.925 15.613 -28.302 1.00 26.79 941 HIS A C 1
ATOM 13305 O O . HIS A 1 832 ? 42.165 15.104 -29.403 1.00 26.05 941 HIS A O 1
ATOM 13319 N N . ASP A 1 833 ? 40.811 16.334 -28.044 1.00 24.59 942 ASP A N 1
ATOM 13320 C CA . ASP A 1 833 ? 39.790 16.599 -29.053 1.00 23.64 942 ASP A CA 1
ATOM 13321 C C . ASP A 1 833 ? 40.020 18.031 -29.533 1.00 28.49 942 ASP A C 1
ATOM 13322 O O . ASP A 1 833 ? 39.850 18.966 -28.741 1.00 26.52 942 ASP A O 1
ATOM 13331 N N . PRO A 1 834 ? 40.461 18.243 -30.800 1.00 29.00 943 PRO A N 1
ATOM 13332 C CA . PRO A 1 834 ? 40.722 19.625 -31.254 1.00 29.69 943 PRO A CA 1
ATOM 13333 C C . PRO A 1 834 ? 39.484 20.489 -31.443 1.00 34.44 943 PRO A C 1
ATOM 13334 O O . PRO A 1 834 ? 39.598 21.706 -31.368 1.00 35.19 943 PRO A O 1
ATOM 13345 N N . GLU A 1 835 ? 38.320 19.881 -31.650 1.00 33.05 944 GLU A N 1
ATOM 13346 C CA . GLU A 1 835 ? 37.061 20.621 -31.816 1.00 35.48 944 GLU A CA 1
ATOM 13347 C C . GLU A 1 835 ? 36.659 21.331 -30.512 1.00 39.10 944 GLU A C 1
ATOM 13348 O O . GLU A 1 835 ? 36.315 22.512 -30.532 1.00 38.54 944 GLU A O 1
ATOM 13360 N N . THR A 1 836 ? 36.751 20.615 -29.376 1.00 34.18 945 THR A N 1
ATOM 13361 C CA . THR A 1 836 ? 36.373 21.136 -28.051 1.00 31.60 945 THR A CA 1
ATOM 13362 C C . THR A 1 836 ? 37.540 21.602 -27.227 1.00 31.63 945 THR A C 1
ATOM 13363 O O . THR A 1 836 ? 37.327 22.188 -26.174 1.00 31.37 945 THR A O 1
ATOM 13374 N N . SER A 1 837 ? 38.778 21.304 -27.624 1.00 24.85 946 SER A N 1
ATOM 13375 C CA . SER A 1 837 ? 39.953 21.669 -26.838 1.00 23.95 946 SER A CA 1
ATOM 13376 C C . SER A 1 837 ? 39.863 20.995 -25.452 1.00 25.03 946 SER A C 1
ATOM 13377 O O . SER A 1 837 ? 40.080 21.638 -24.427 1.00 25.29 946 SER A O 1
ATOM 13385 N N . VAL A 1 838 ? 39.524 19.692 -25.454 1.00 21.84 947 VAL A N 1
ATOM 13386 C CA . VAL A 1 838 ? 39.469 18.876 -24.236 1.00 20.16 947 VAL A CA 1
ATOM 13387 C C . VAL A 1 838 ? 40.630 17.908 -24.272 1.00 22.77 947 VAL A C 1
ATOM 13388 O O . VAL A 1 838 ? 40.766 17.156 -25.224 1.00 22.73 947 VAL A O 1
ATOM 13401 N N . LEU A 1 839 ? 41.423 17.927 -23.230 1.00 19.91 948 LEU A N 1
ATOM 13402 C CA . LEU A 1 839 ? 42.634 17.131 -23.054 1.00 19.30 948 LEU A CA 1
ATOM 13403 C C . LEU A 1 839 ? 42.388 16.183 -21.908 1.00 21.18 948 LEU A C 1
ATOM 13404 O O . LEU A 1 839 ? 42.005 16.624 -20.828 1.00 21.21 948 LEU A O 1
ATOM 13420 N N . ILE A 1 840 ? 42.595 14.880 -22.129 1.00 16.94 949 ILE A N 1
ATOM 13421 C CA . ILE A 1 840 ? 42.402 13.865 -21.124 1.00 16.01 949 ILE A CA 1
ATOM 13422 C C . ILE A 1 840 ? 43.751 13.273 -20.782 1.00 18.92 949 ILE A C 1
ATOM 13423 O O . ILE A 1 840 ? 44.384 12.713 -21.661 1.00 18.41 949 ILE A O 1
ATOM 13439 N N . LEU A 1 841 ? 44.176 13.380 -19.531 1.00 14.81 950 LEU A N 1
ATOM 13440 C CA . LEU A 1 841 ? 45.462 12.847 -19.057 1.00 15.39 950 LEU A CA 1
ATOM 13441 C C . LEU A 1 841 ? 45.221 11.502 -18.399 1.00 21.18 950 LEU A C 1
ATOM 13442 O O . LEU A 1 841 ? 44.420 11.373 -17.447 1.00 18.53 950 LEU A O 1
ATOM 13458 N N . ARG A 1 842 ? 45.860 10.485 -18.953 1.00 16.53 951 ARG A N 1
ATOM 13459 C CA . ARG A 1 842 ? 45.709 9.107 -18.493 1.00 16.77 951 ARG A CA 1
ATOM 13460 C C . ARG A 1 842 ? 46.433 8.765 -17.231 1.00 19.19 951 ARG A C 1
ATOM 13461 O O . ARG A 1 842 ? 47.655 8.885 -17.163 1.00 19.84 951 ARG A O 1
ATOM 13482 N N . LYS A 1 843 ? 45.689 8.201 -16.252 1.00 15.66 952 LYS A N 1
ATOM 13483 C CA . LYS A 1 843 ? 46.246 7.563 -15.098 1.00 16.61 952 LYS A CA 1
ATOM 13484 C C . LYS A 1 843 ? 47.478 8.243 -14.474 1.00 19.06 952 LYS A C 1
ATOM 13485 O O . LYS A 1 843 ? 48.550 7.619 -14.320 1.00 18.16 952 LYS A O 1
ATOM 13504 N N . PRO A 1 844 ? 47.298 9.428 -13.904 1.00 14.02 953 PRO A N 1
ATOM 13505 C CA . PRO A 1 844 ? 48.421 10.052 -13.163 1.00 14.08 953 PRO A CA 1
ATOM 13506 C C . PRO A 1 844 ? 48.986 9.095 -12.101 1.00 20.50 953 PRO A C 1
ATOM 13507 O O . PRO A 1 844 ? 50.204 8.962 -11.974 1.00 17.39 953 PRO A O 1
ATOM 13518 N N . GLY A 1 845 ? 48.102 8.364 -11.407 1.00 18.45 954 GLY A N 1
ATOM 13519 C CA . GLY A 1 845 ? 48.521 7.303 -10.490 1.00 18.05 954 GLY A CA 1
ATOM 13520 C C . GLY A 1 845 ? 49.066 7.716 -9.150 1.00 23.97 954 GLY A C 1
ATOM 13521 O O . GLY A 1 845 ? 49.554 6.873 -8.414 1.00 28.02 954 GLY A O 1
ATOM 13525 N N . VAL A 1 846 ? 48.917 8.980 -8.787 1.00 16.54 955 VAL A N 1
ATOM 13526 C CA . VAL A 1 846 ? 49.474 9.541 -7.583 1.00 16.20 955 VAL A CA 1
ATOM 13527 C C . VAL A 1 846 ? 48.470 9.582 -6.460 1.00 17.58 955 VAL A C 1
ATOM 13528 O O . VAL A 1 846 ? 47.277 9.796 -6.692 1.00 16.21 955 VAL A O 1
ATOM 13541 N N . SER A 1 847 ? 48.954 9.392 -5.226 1.00 15.31 956 SER A N 1
ATOM 13542 C CA . SER A 1 847 ? 48.087 9.485 -4.052 1.00 15.11 956 SER A CA 1
ATOM 13543 C C . SER A 1 847 ? 47.530 10.909 -3.924 1.00 18.37 956 SER A C 1
ATOM 13544 O O . SER A 1 847 ? 48.247 11.904 -4.088 1.00 16.32 956 SER A O 1
ATOM 13552 N N . VAL A 1 848 ? 46.251 11.005 -3.556 1.00 15.21 957 VAL A N 1
ATOM 13553 C CA . VAL A 1 848 ? 45.623 12.314 -3.322 1.00 14.32 957 VAL A CA 1
ATOM 13554 C C . VAL A 1 848 ? 46.241 13.030 -2.098 1.00 17.37 957 VAL A C 1
ATOM 13555 O O . VAL A 1 848 ? 46.047 14.227 -1.940 1.00 17.36 957 VAL A O 1
ATOM 13568 N N . ALA A 1 849 ? 46.937 12.295 -1.222 1.00 14.80 958 ALA A N 1
ATOM 13569 C CA . ALA A 1 849 ? 47.577 12.865 -0.031 1.00 17.49 958 ALA A CA 1
ATOM 13570 C C . ALA A 1 849 ? 48.913 13.521 -0.369 1.00 20.02 958 ALA A C 1
ATOM 13571 O O . ALA A 1 849 ? 49.490 14.198 0.489 1.00 20.57 958 ALA A O 1
ATOM 13578 N N . SER A 1 850 ? 49.438 13.306 -1.589 1.00 17.77 959 SER A N 1
ATOM 13579 C CA . SER A 1 850 ? 50.756 13.816 -1.956 1.00 17.19 959 SER A CA 1
ATOM 13580 C C . SER A 1 850 ? 50.733 15.100 -2.726 1.00 19.07 959 SER A C 1
ATOM 13581 O O . SER A 1 850 ? 49.861 15.330 -3.564 1.00 17.68 959 SER A O 1
ATOM 13589 N N . ASP A 1 851 ? 51.784 15.902 -2.544 1.00 16.43 960 ASP A N 1
ATOM 13590 C CA . ASP A 1 851 ? 52.020 17.031 -3.439 1.00 16.52 960 ASP A CA 1
ATOM 13591 C C . ASP A 1 851 ? 52.506 16.466 -4.783 1.00 20.53 960 ASP A C 1
ATOM 13592 O O . ASP A 1 851 ? 53.302 15.516 -4.831 1.00 19.89 960 ASP A O 1
ATOM 13601 N N . TRP A 1 852 ? 52.069 17.067 -5.867 1.00 16.23 961 TRP A N 1
ATOM 13602 C CA . TRP A 1 852 ? 52.500 16.695 -7.206 1.00 15.56 961 TRP A CA 1
ATOM 13603 C C . TRP A 1 852 ? 52.281 17.833 -8.182 1.00 19.83 961 TRP A C 1
ATOM 13604 O O . TRP A 1 852 ? 51.526 18.777 -7.908 1.00 19.05 961 TRP A O 1
ATOM 13625 N N . SER A 1 853 ? 52.943 17.749 -9.323 1.00 16.21 962 SER A N 1
ATOM 13626 C CA . SER A 1 853 ? 52.763 18.727 -10.394 1.00 17.43 962 SER A CA 1
ATOM 13627 C C . SER A 1 853 ? 52.726 17.968 -11.712 1.00 20.25 962 SER A C 1
ATOM 13628 O O . SER A 1 853 ? 53.389 16.939 -11.847 1.00 19.68 962 SER A O 1
ATOM 13636 N N . ILE A 1 854 ? 51.884 18.424 -12.636 1.00 15.70 963 ILE A N 1
ATOM 13637 C CA . ILE A 1 854 ? 51.801 17.906 -13.983 1.00 15.14 963 ILE A CA 1
ATOM 13638 C C . ILE A 1 854 ? 52.114 19.079 -14.903 1.00 20.71 963 ILE A C 1
ATOM 13639 O O . ILE A 1 854 ? 51.415 20.087 -14.843 1.00 20.03 963 ILE A O 1
ATOM 13655 N N . HIS A 1 855 ? 53.121 18.929 -15.753 1.00 18.16 964 HIS A N 1
ATOM 13656 C CA A HIS A 1 855 ? 53.514 19.973 -16.692 0.50 17.86 964 HIS A CA 1
ATOM 13657 C CA B HIS A 1 855 ? 53.567 19.956 -16.707 0.50 18.91 964 HIS A CA 1
ATOM 13658 C C . HIS A 1 855 ? 53.155 19.559 -18.109 1.00 21.46 964 HIS A C 1
ATOM 13659 O O . HIS A 1 855 ? 53.421 18.425 -18.527 1.00 18.79 964 HIS A O 1
ATOM 13686 N N . LEU A 1 856 ? 52.515 20.473 -18.843 1.00 19.41 965 LEU A N 1
ATOM 13687 C CA . LEU A 1 856 ? 52.137 20.234 -20.225 1.00 20.53 965 LEU A CA 1
ATOM 13688 C C . LEU A 1 856 ? 53.226 20.918 -21.056 1.00 24.90 965 LEU A C 1
ATOM 13689 O O . LEU A 1 856 ? 53.334 22.132 -20.988 1.00 24.98 965 LEU A O 1
ATOM 13705 N N . ARG A 1 857 ? 54.021 20.148 -21.791 1.00 22.65 966 ARG A N 1
ATOM 13706 C CA . ARG A 1 857 ? 55.139 20.644 -22.612 1.00 26.61 966 ARG A CA 1
ATOM 13707 C C . ARG A 1 857 ? 54.705 20.915 -24.033 1.00 32.39 966 ARG A C 1
ATOM 13708 O O . ARG A 1 857 ? 54.041 20.041 -24.637 1.00 30.92 966 ARG A O 1
ATOM 13730 N N . PHE B 2 1 ? 66.297 -12.195 -33.532 1.00 47.94 30 PHE B N 1
ATOM 13731 C CA . PHE B 2 1 ? 66.831 -12.853 -32.337 1.00 47.06 30 PHE B CA 1
ATOM 13732 C C . PHE B 2 1 ? 65.662 -13.139 -31.371 1.00 46.22 30 PHE B C 1
ATOM 13733 O O . PHE B 2 1 ? 65.139 -14.244 -31.430 1.00 46.30 30 PHE B O 1
ATOM 13749 N N . TYR B 2 2 ? 65.179 -12.157 -30.578 1.00 37.50 31 TYR B N 1
ATOM 13750 C CA . TYR B 2 2 ? 64.035 -12.381 -29.681 1.00 34.56 31 TYR B CA 1
ATOM 13751 C C . TYR B 2 2 ? 62.786 -11.754 -30.309 1.00 35.91 31 TYR B C 1
ATOM 13752 O O . TYR B 2 2 ? 62.816 -10.578 -30.659 1.00 35.59 31 TYR B O 1
ATOM 13770 N N . GLU B 2 3 ? 61.701 -12.521 -30.451 1.00 30.05 32 GLU B N 1
ATOM 13771 C CA . GLU B 2 3 ? 60.453 -11.983 -30.994 1.00 28.24 32 GLU B CA 1
ATOM 13772 C C . GLU B 2 3 ? 59.600 -11.454 -29.843 1.00 30.40 32 GLU B C 1
ATOM 13773 O O . GLU B 2 3 ? 59.425 -12.158 -28.852 1.00 28.45 32 GLU B O 1
ATOM 13785 N N . GLU B 2 4 ? 59.039 -10.240 -29.994 1.00 27.93 33 GLU B N 1
ATOM 13786 C CA . GLU B 2 4 ? 58.184 -9.617 -28.981 1.00 27.70 33 GLU B CA 1
ATOM 13787 C C . GLU B 2 4 ? 56.757 -10.127 -29.088 1.00 29.58 33 GLU B C 1
ATOM 13788 O O . GLU B 2 4 ? 56.267 -10.364 -30.192 1.00 29.22 33 GLU B O 1
ATOM 13800 N N . SER B 2 5 ? 56.062 -10.246 -27.955 1.00 24.59 34 SER B N 1
ATOM 13801 C CA . SER B 2 5 ? 54.660 -10.671 -27.932 1.00 22.92 34 SER B CA 1
ATOM 13802 C C . SER B 2 5 ? 53.801 -9.552 -28.511 1.00 26.94 34 SER B C 1
ATOM 13803 O O . SER B 2 5 ? 54.199 -8.387 -28.475 1.00 25.89 34 SER B O 1
ATOM 13811 N N . LYS B 2 6 ? 52.669 -9.913 -29.105 1.00 26.48 35 LYS B N 1
ATOM 13812 C CA . LYS B 2 6 ? 51.806 -8.909 -29.726 1.00 27.38 35 LYS B CA 1
ATOM 13813 C C . LYS B 2 6 ? 50.989 -8.175 -28.641 1.00 30.81 35 LYS B C 1
ATOM 13814 O O . LYS B 2 6 ? 50.648 -8.767 -27.620 1.00 30.03 35 LYS B O 1
ATOM 13833 N N . PRO B 2 7 ? 50.620 -6.905 -28.881 1.00 26.68 36 PRO B N 1
ATOM 13834 C CA . PRO B 2 7 ? 49.800 -6.171 -27.902 1.00 26.11 36 PRO B CA 1
ATOM 13835 C C . PRO B 2 7 ? 48.331 -6.608 -27.879 1.00 29.75 36 PRO B C 1
ATOM 13836 O O . PRO B 2 7 ? 47.889 -7.437 -28.670 1.00 29.95 36 PRO B O 1
ATOM 13847 N N . PHE B 2 8 ? 47.568 -6.052 -26.938 1.00 24.43 37 PHE B N 1
ATOM 13848 C CA . PHE B 2 8 ? 46.155 -6.345 -26.789 1.00 24.48 37 PHE B CA 1
ATOM 13849 C C . PHE B 2 8 ? 45.371 -5.376 -27.634 1.00 28.76 37 PHE B C 1
ATOM 13850 O O . PHE B 2 8 ? 45.657 -4.190 -27.584 1.00 29.59 37 PHE B O 1
ATOM 13867 N N . THR B 2 9 ? 44.357 -5.853 -28.352 1.00 26.41 38 THR B N 1
ATOM 13868 C CA . THR B 2 9 ? 43.469 -4.971 -29.086 1.00 26.60 38 THR B CA 1
ATOM 13869 C C . THR B 2 9 ? 42.109 -5.126 -28.464 1.00 30.67 38 THR B C 1
ATOM 13870 O O . THR B 2 9 ? 41.669 -6.254 -28.268 1.00 30.43 38 THR B O 1
ATOM 13881 N N . CYS B 2 10 ? 41.488 -3.995 -28.085 1.00 29.83 39 CYS B N 1
ATOM 13882 C CA . CYS B 2 10 ? 40.141 -3.931 -27.510 1.00 30.55 39 CYS B CA 1
ATOM 13883 C C . CYS B 2 10 ? 39.223 -4.757 -28.391 1.00 39.46 39 CYS B C 1
ATOM 13884 O O . CYS B 2 10 ? 39.322 -4.629 -29.612 1.00 40.50 39 CYS B O 1
ATOM 13891 N N . LEU B 2 11 ? 38.283 -5.520 -27.817 1.00 37.34 40 LEU B N 1
ATOM 13892 C CA . LEU B 2 11 ? 37.355 -6.311 -28.634 1.00 38.38 40 LEU B CA 1
ATOM 13893 C C . LEU B 2 11 ? 36.547 -5.443 -29.624 1.00 42.47 40 LEU B C 1
ATOM 13894 O O . LEU B 2 11 ? 36.124 -5.967 -30.650 1.00 44.08 40 LEU B O 1
ATOM 13910 N N . ASP B 2 12 ? 36.370 -4.130 -29.349 1.00 37.36 41 ASP B N 1
ATOM 13911 C CA . ASP B 2 12 ? 35.676 -3.191 -30.255 1.00 35.86 41 ASP B CA 1
ATOM 13912 C C . ASP B 2 12 ? 36.608 -2.496 -31.287 1.00 42.21 41 ASP B C 1
ATOM 13913 O O . ASP B 2 12 ? 36.125 -1.668 -32.064 1.00 42.52 41 ASP B O 1
ATOM 13922 N N . GLY B 2 13 ? 37.911 -2.827 -31.292 1.00 39.38 42 GLY B N 1
ATOM 13923 C CA . GLY B 2 13 ? 38.903 -2.225 -32.187 1.00 38.31 42 GLY B CA 1
ATOM 13924 C C . GLY B 2 13 ? 39.255 -0.767 -31.928 1.00 41.75 42 GLY B C 1
ATOM 13925 O O . GLY B 2 13 ? 39.916 -0.147 -32.765 1.00 42.30 42 GLY B O 1
ATOM 13929 N N . THR B 2 14 ? 38.874 -0.197 -30.766 1.00 37.82 43 THR B N 1
ATOM 13930 C CA . THR B 2 14 ? 39.097 1.237 -30.489 1.00 36.18 43 THR B CA 1
ATOM 13931 C C . THR B 2 14 ? 40.517 1.609 -30.069 1.00 39.67 43 THR B C 1
ATOM 13932 O O . THR B 2 14 ? 40.896 2.780 -30.187 1.00 39.84 43 THR B O 1
ATOM 13943 N N . ALA B 2 15 ? 41.298 0.650 -29.567 1.00 33.89 44 ALA B N 1
ATOM 13944 C CA . ALA B 2 15 ? 42.688 0.935 -29.220 1.00 32.14 44 ALA B CA 1
ATOM 13945 C C . ALA B 2 15 ? 43.506 -0.343 -29.148 1.00 34.88 44 ALA B C 1
ATOM 13946 O O . ALA B 2 15 ? 42.955 -1.443 -29.097 1.00 34.00 44 ALA B O 1
ATOM 13953 N N . THR B 2 16 ? 44.822 -0.178 -29.170 1.00 30.32 45 THR B N 1
ATOM 13954 C CA . THR B 2 16 ? 45.788 -1.264 -29.036 1.00 30.10 45 THR B CA 1
ATOM 13955 C C . THR B 2 16 ? 46.704 -0.804 -27.947 1.00 31.47 45 THR B C 1
ATOM 13956 O O . THR B 2 16 ? 47.257 0.304 -28.014 1.00 32.53 45 THR B O 1
ATOM 13967 N N . ILE B 2 17 ? 46.859 -1.648 -26.931 1.00 25.06 46 ILE B N 1
ATOM 13968 C CA . ILE B 2 17 ? 47.629 -1.324 -25.756 1.00 24.25 46 ILE B CA 1
ATOM 13969 C C . ILE B 2 17 ? 48.495 -2.497 -25.399 1.00 27.36 46 ILE B C 1
ATOM 13970 O O . ILE B 2 17 ? 48.141 -3.627 -25.732 1.00 26.61 46 ILE B O 1
ATOM 13986 N N . PRO B 2 18 ? 49.606 -2.310 -24.686 1.00 27.40 47 PRO B N 1
ATOM 13987 C CA . PRO B 2 18 ? 50.333 -3.488 -24.236 1.00 28.79 47 PRO B CA 1
ATOM 13988 C C . PRO B 2 18 ? 49.483 -4.193 -23.189 1.00 33.02 47 PRO B C 1
ATOM 13989 O O . PRO B 2 18 ? 48.594 -3.586 -22.573 1.00 29.42 47 PRO B O 1
ATOM 14000 N N . PHE B 2 19 ? 49.765 -5.455 -22.988 1.00 32.15 48 PHE B N 1
ATOM 14001 C CA . PHE B 2 19 ? 49.023 -6.239 -22.019 1.00 31.95 48 PHE B CA 1
ATOM 14002 C C . PHE B 2 19 ? 49.245 -5.749 -20.557 1.00 34.87 48 PHE B C 1
ATOM 14003 O O . PHE B 2 19 ? 48.400 -6.041 -19.715 1.00 32.38 48 PHE B O 1
ATOM 14020 N N . ASP B 2 20 ? 50.272 -4.910 -20.263 1.00 32.54 49 ASP B N 1
ATOM 14021 C CA . ASP B 2 20 ? 50.381 -4.302 -18.925 1.00 32.16 49 ASP B CA 1
ATOM 14022 C C . ASP B 2 20 ? 49.264 -3.265 -18.666 1.00 30.80 49 ASP B C 1
ATOM 14023 O O . ASP B 2 20 ? 49.199 -2.778 -17.551 1.00 30.42 49 ASP B O 1
ATOM 14032 N N . GLN B 2 21 ? 48.498 -2.844 -19.704 1.00 22.51 50 GLN B N 1
ATOM 14033 C CA . GLN B 2 21 ? 47.355 -1.951 -19.534 1.00 21.17 50 GLN B CA 1
ATOM 14034 C C . GLN B 2 21 ? 46.051 -2.767 -19.436 1.00 21.35 50 GLN B C 1
ATOM 14035 O O . GLN B 2 21 ? 44.953 -2.195 -19.440 1.00 18.37 50 GLN B O 1
ATOM 14049 N N . VAL B 2 22 ? 46.179 -4.104 -19.364 1.00 19.65 51 VAL B N 1
ATOM 14050 C CA . VAL B 2 22 ? 45.051 -5.028 -19.172 1.00 19.45 51 VAL B CA 1
ATOM 14051 C C . VAL B 2 22 ? 44.964 -5.266 -17.670 1.00 19.14 51 VAL B C 1
ATOM 14052 O O . VAL B 2 22 ? 45.949 -5.619 -16.997 1.00 18.53 51 VAL B O 1
ATOM 14065 N N . ASN B 2 23 ? 43.768 -5.069 -17.106 1.00 17.68 52 ASN B N 1
ATOM 14066 C CA . ASN B 2 23 ? 43.569 -5.156 -15.654 1.00 15.48 52 ASN B CA 1
ATOM 14067 C C . ASN B 2 23 ? 44.558 -4.298 -14.890 1.00 19.25 52 ASN B C 1
ATOM 14068 O O . ASN B 2 23 ? 45.059 -4.723 -13.842 1.00 19.50 52 ASN B O 1
ATOM 14079 N N . ASP B 2 24 ? 44.806 -3.055 -15.382 1.00 15.23 53 ASP B N 1
ATOM 14080 C CA . ASP B 2 24 ? 45.709 -2.150 -14.691 1.00 14.06 53 ASP B CA 1
ATOM 14081 C C . ASP B 2 24 ? 44.910 -1.074 -13.916 1.00 18.29 53 ASP B C 1
ATOM 14082 O O . ASP B 2 24 ? 45.474 -0.075 -13.472 1.00 18.29 53 ASP B O 1
ATOM 14091 N N . ASP B 2 25 ? 43.606 -1.283 -13.745 1.00 15.52 54 ASP B N 1
ATOM 14092 C CA . ASP B 2 25 ? 42.754 -0.397 -12.968 1.00 14.95 54 ASP B CA 1
ATOM 14093 C C . ASP B 2 25 ? 42.582 1.008 -13.568 1.00 18.20 54 ASP B C 1
ATOM 14094 O O . ASP B 2 25 ? 42.349 1.975 -12.841 1.00 16.75 54 ASP B O 1
ATOM 14103 N N . TYR B 2 26 ? 42.642 1.094 -14.897 1.00 17.35 55 TYR B N 1
ATOM 14104 C CA . TYR B 2 26 ? 42.337 2.291 -15.677 1.00 15.76 55 TYR B CA 1
ATOM 14105 C C . TYR B 2 26 ? 41.646 1.819 -16.952 1.00 18.70 55 TYR B C 1
ATOM 14106 O O . TYR B 2 26 ? 42.111 0.903 -17.603 1.00 18.64 55 TYR B O 1
ATOM 14124 N N . CYS B 2 27 ? 40.549 2.434 -17.316 1.00 15.27 56 CYS B N 1
ATOM 14125 C CA . CYS B 2 27 ? 39.798 2.016 -18.473 1.00 17.30 56 CYS B CA 1
ATOM 14126 C C . CYS B 2 27 ? 40.351 2.552 -19.792 1.00 19.81 56 CYS B C 1
ATOM 14127 O O . CYS B 2 27 ? 40.242 3.744 -20.070 1.00 19.25 56 CYS B O 1
ATOM 14134 N N . ASP B 2 28 ? 40.902 1.655 -20.618 1.00 17.31 57 ASP B N 1
ATOM 14135 C CA . ASP B 2 28 ? 41.475 2.015 -21.912 1.00 17.34 57 ASP B CA 1
ATOM 14136 C C . ASP B 2 28 ? 40.615 1.673 -23.120 1.00 25.94 57 ASP B C 1
ATOM 14137 O O . ASP B 2 28 ? 40.867 2.237 -24.193 1.00 25.09 57 ASP B O 1
ATOM 14146 N N . CYS B 2 29 ? 39.596 0.797 -22.963 1.00 24.11 58 CYS B N 1
ATOM 14147 C CA . CYS B 2 29 ? 38.732 0.362 -24.052 1.00 25.38 58 CYS B CA 1
ATOM 14148 C C . CYS B 2 29 ? 37.312 0.879 -23.851 1.00 26.34 58 CYS B C 1
ATOM 14149 O O . CYS B 2 29 ? 36.766 0.737 -22.755 1.00 24.73 58 CYS B O 1
ATOM 14156 N N . LYS B 2 30 ? 36.692 1.417 -24.924 1.00 25.68 59 LYS B N 1
ATOM 14157 C CA . LYS B 2 30 ? 35.317 1.922 -24.853 1.00 26.73 59 LYS B CA 1
ATOM 14158 C C . LYS B 2 30 ? 34.338 0.829 -24.475 1.00 30.79 59 LYS B C 1
ATOM 14159 O O . LYS B 2 30 ? 33.355 1.123 -23.799 1.00 32.05 59 LYS B O 1
ATOM 14178 N N . ASP B 2 31 ? 34.634 -0.431 -24.836 1.00 27.04 60 ASP B N 1
ATOM 14179 C CA . ASP B 2 31 ? 33.782 -1.578 -24.482 1.00 26.57 60 ASP B CA 1
ATOM 14180 C C . ASP B 2 31 ? 34.099 -2.206 -23.111 1.00 28.94 60 ASP B C 1
ATOM 14181 O O . ASP B 2 31 ? 33.428 -3.161 -22.719 1.00 28.26 60 ASP B O 1
ATOM 14190 N N . GLY B 2 32 ? 35.137 -1.717 -22.427 1.00 22.78 61 GLY B N 1
ATOM 14191 C CA . GLY B 2 32 ? 35.547 -2.238 -21.127 1.00 22.09 61 GLY B CA 1
ATOM 14192 C C . GLY B 2 32 ? 36.341 -3.530 -21.154 1.00 22.95 61 GLY B C 1
ATOM 14193 O O . GLY B 2 32 ? 36.667 -4.089 -20.102 1.00 20.24 61 GLY B O 1
ATOM 14197 N N . SER B 2 33 ? 36.722 -3.996 -22.358 1.00 19.96 62 SER B N 1
ATOM 14198 C CA . SER B 2 33 ? 37.349 -5.323 -22.521 1.00 18.94 62 SER B CA 1
ATOM 14199 C C . SER B 2 33 ? 38.765 -5.442 -21.968 1.00 20.58 62 SER B C 1
ATOM 14200 O O . SER B 2 33 ? 39.234 -6.549 -21.765 1.00 19.87 62 SER B O 1
ATOM 14208 N N . ASP B 2 34 ? 39.440 -4.336 -21.687 1.00 16.67 63 ASP B N 1
ATOM 14209 C CA . ASP B 2 34 ? 40.780 -4.380 -21.073 1.00 15.54 63 ASP B CA 1
ATOM 14210 C C . ASP B 2 34 ? 40.697 -4.524 -19.548 1.00 17.93 63 ASP B C 1
ATOM 14211 O O . ASP B 2 34 ? 41.719 -4.771 -18.936 1.00 17.87 63 ASP B O 1
ATOM 14220 N N . GLU B 2 35 ? 39.504 -4.356 -18.922 1.00 14.13 64 GLU B N 1
ATOM 14221 C CA . GLU B 2 35 ? 39.400 -4.433 -17.462 1.00 13.02 64 GLU B CA 1
ATOM 14222 C C . GLU B 2 35 ? 38.350 -5.425 -16.955 1.00 18.30 64 GLU B C 1
ATOM 14223 O O . GLU B 2 35 ? 37.506 -5.078 -16.108 1.00 17.42 64 GLU B O 1
ATOM 14235 N N . PRO B 2 36 ? 38.430 -6.686 -17.382 1.00 15.50 65 PRO B N 1
ATOM 14236 C CA . PRO B 2 36 ? 37.434 -7.662 -16.922 1.00 16.59 65 PRO B CA 1
ATOM 14237 C C . PRO B 2 36 ? 37.534 -7.990 -15.443 1.00 17.97 65 PRO B C 1
ATOM 14238 O O . PRO B 2 36 ? 36.552 -8.441 -14.870 1.00 17.48 65 PRO B O 1
ATOM 14249 N N . GLY B 2 37 ? 38.687 -7.738 -14.826 1.00 13.29 66 GLY B N 1
ATOM 14250 C CA . GLY B 2 37 ? 38.917 -8.085 -13.443 1.00 14.58 66 GLY B CA 1
ATOM 14251 C C . GLY B 2 37 ? 38.870 -6.966 -12.439 1.00 15.57 66 GLY B C 1
ATOM 14252 O O . GLY B 2 37 ? 39.117 -7.239 -11.276 1.00 15.58 66 GLY B O 1
ATOM 14256 N N . THR B 2 38 ? 38.600 -5.714 -12.846 1.00 13.27 67 THR B N 1
ATOM 14257 C CA . THR B 2 38 ? 38.629 -4.573 -11.954 1.00 13.66 67 THR B CA 1
ATOM 14258 C C . THR B 2 38 ? 37.313 -3.810 -12.075 1.00 16.80 67 THR B C 1
ATOM 14259 O O . THR B 2 38 ? 36.454 -4.175 -12.871 1.00 16.27 67 THR B O 1
ATOM 14270 N N . ALA B 2 39 ? 37.194 -2.735 -11.296 1.00 15.11 68 ALA B N 1
ATOM 14271 C CA . ALA B 2 39 ? 36.032 -1.821 -11.292 1.00 14.17 68 ALA B CA 1
ATOM 14272 C C . ALA B 2 39 ? 36.282 -0.576 -12.163 1.00 18.88 68 ALA B C 1
ATOM 14273 O O . ALA B 2 39 ? 35.561 0.419 -12.053 1.00 17.25 68 ALA B O 1
ATOM 14280 N N . ALA B 2 40 ? 37.304 -0.606 -13.037 1.00 14.88 69 ALA B N 1
ATOM 14281 C CA . ALA B 2 40 ? 37.715 0.610 -13.734 1.00 13.97 69 ALA B CA 1
ATOM 14282 C C . ALA B 2 40 ? 36.839 1.084 -14.850 1.00 16.65 69 ALA B C 1
ATOM 14283 O O . ALA B 2 40 ? 36.827 2.306 -15.097 1.00 18.26 69 ALA B O 1
ATOM 14290 N N . CYS B 2 41 ? 36.121 0.189 -15.550 1.00 15.70 70 CYS B N 1
ATOM 14291 C CA . CYS B 2 41 ? 35.316 0.568 -16.702 1.00 17.96 70 CYS B CA 1
ATOM 14292 C C . CYS B 2 41 ? 33.856 0.699 -16.335 1.00 22.33 70 CYS B C 1
ATOM 14293 O O . CYS B 2 41 ? 33.327 -0.160 -15.610 1.00 21.99 70 CYS B O 1
ATOM 14300 N N . PRO B 2 42 ? 33.174 1.746 -16.866 1.00 19.72 71 PRO B N 1
ATOM 14301 C CA . PRO B 2 42 ? 31.755 1.939 -16.552 1.00 20.46 71 PRO B CA 1
ATOM 14302 C C . PRO B 2 42 ? 30.797 0.950 -17.191 1.00 25.71 71 PRO B C 1
ATOM 14303 O O . PRO B 2 42 ? 29.645 0.902 -16.775 1.00 27.16 71 PRO B O 1
ATOM 14314 N N . ASN B 2 43 ? 31.230 0.226 -18.224 1.00 21.93 72 ASN B N 1
ATOM 14315 C CA . ASN B 2 43 ? 30.361 -0.722 -18.915 1.00 23.63 72 ASN B CA 1
ATOM 14316 C C . ASN B 2 43 ? 30.955 -2.124 -18.960 1.00 27.91 72 ASN B C 1
ATOM 14317 O O . ASN B 2 43 ? 30.531 -2.943 -19.763 1.00 27.92 72 ASN B O 1
ATOM 14328 N N . GLY B 2 44 ? 31.890 -2.413 -18.069 1.00 24.84 73 GLY B N 1
ATOM 14329 C CA . GLY B 2 44 ? 32.502 -3.724 -18.022 1.00 24.02 73 GLY B CA 1
ATOM 14330 C C . GLY B 2 44 ? 31.638 -4.719 -17.275 1.00 25.11 73 GLY B C 1
ATOM 14331 O O . GLY B 2 44 ? 30.629 -4.359 -16.654 1.00 21.01 73 GLY B O 1
ATOM 14335 N N . SER B 2 45 ? 32.093 -5.975 -17.279 1.00 21.75 74 SER B N 1
ATOM 14336 C CA . SER B 2 45 ? 31.446 -7.064 -16.562 1.00 21.02 74 SER B CA 1
ATOM 14337 C C . SER B 2 45 ? 32.528 -7.906 -15.942 1.00 23.24 74 SER B C 1
ATOM 14338 O O . SER B 2 45 ? 33.630 -8.035 -16.494 1.00 23.91 74 SER B O 1
ATOM 14346 N N . PHE B 2 46 ? 32.220 -8.476 -14.788 1.00 18.39 75 PHE B N 1
ATOM 14347 C CA . PHE B 2 46 ? 33.099 -9.341 -14.061 1.00 16.43 75 PHE B CA 1
ATOM 14348 C C . PHE B 2 46 ? 32.440 -10.704 -14.090 1.00 21.54 75 PHE B C 1
ATOM 14349 O O . PHE B 2 46 ? 31.243 -10.824 -13.809 1.00 19.11 75 PHE B O 1
ATOM 14366 N N . HIS B 2 47 ? 33.220 -11.718 -14.393 1.00 20.90 76 HIS B N 1
ATOM 14367 C CA . HIS B 2 47 ? 32.745 -13.101 -14.459 1.00 21.10 76 HIS B CA 1
ATOM 14368 C C . HIS B 2 47 ? 32.942 -13.827 -13.127 1.00 21.98 76 HIS B C 1
ATOM 14369 O O . HIS B 2 47 ? 34.074 -13.948 -12.677 1.00 21.42 76 HIS B O 1
ATOM 14383 N N . CYS B 2 48 ? 31.837 -14.315 -12.516 1.00 20.09 77 CYS B N 1
ATOM 14384 C CA . CYS B 2 48 ? 31.834 -15.121 -11.282 1.00 21.95 77 CYS B CA 1
ATOM 14385 C C . CYS B 2 48 ? 32.001 -16.551 -11.767 1.00 24.22 77 CYS B C 1
ATOM 14386 O O . CYS B 2 48 ? 31.060 -17.102 -12.321 1.00 22.66 77 CYS B O 1
ATOM 14393 N N . THR B 2 49 ? 33.173 -17.120 -11.624 1.00 24.65 78 THR B N 1
ATOM 14394 C CA . THR B 2 49 ? 33.415 -18.476 -12.125 1.00 25.93 78 THR B CA 1
ATOM 14395 C C . THR B 2 49 ? 32.574 -19.516 -11.369 1.00 29.60 78 THR B C 1
ATOM 14396 O O . THR B 2 49 ? 32.086 -20.442 -12.003 1.00 31.50 78 THR B O 1
ATOM 14407 N N . ASN B 2 50 ? 32.311 -19.297 -10.059 1.00 24.51 79 ASN B N 1
ATOM 14408 C CA . ASN B 2 50 ? 31.471 -20.142 -9.205 1.00 23.31 79 ASN B CA 1
ATOM 14409 C C . ASN B 2 50 ? 31.738 -21.637 -9.465 1.00 27.80 79 ASN B C 1
ATOM 14410 O O . ASN B 2 50 ? 30.822 -22.387 -9.785 1.00 27.83 79 ASN B O 1
ATOM 14421 N N . THR B 2 51 ? 32.997 -22.024 -9.337 1.00 24.77 80 THR B N 1
ATOM 14422 C CA . THR B 2 51 ? 33.517 -23.384 -9.624 1.00 23.60 80 THR B CA 1
ATOM 14423 C C . THR B 2 51 ? 32.633 -24.442 -8.991 1.00 27.43 80 THR B C 1
ATOM 14424 O O . THR B 2 51 ? 32.393 -24.387 -7.801 1.00 26.74 80 THR B O 1
ATOM 14435 N N . GLY B 2 52 ? 32.096 -25.332 -9.813 1.00 27.16 81 GLY B N 1
ATOM 14436 C CA . GLY B 2 52 ? 31.196 -26.379 -9.359 1.00 26.28 81 GLY B CA 1
ATOM 14437 C C . GLY B 2 52 ? 29.733 -26.071 -9.592 1.00 32.02 81 GLY B C 1
ATOM 14438 O O . GLY B 2 52 ? 28.907 -26.975 -9.512 1.00 30.73 81 GLY B O 1
ATOM 14442 N N . TYR B 2 53 ? 29.381 -24.777 -9.850 1.00 29.27 82 TYR B N 1
ATOM 14443 C CA . TYR B 2 53 ? 27.980 -24.328 -9.942 1.00 28.87 82 TYR B CA 1
ATOM 14444 C C . TYR B 2 53 ? 27.769 -23.413 -11.140 1.00 31.51 82 TYR B C 1
ATOM 14445 O O . TYR B 2 53 ? 28.660 -23.294 -11.959 1.00 31.33 82 TYR B O 1
ATOM 14463 N N . LYS B 2 54 ? 26.583 -22.811 -11.286 1.00 30.19 83 LYS B N 1
ATOM 14464 C CA . LYS B 2 54 ? 26.304 -21.943 -12.425 1.00 30.46 83 LYS B CA 1
ATOM 14465 C C . LYS B 2 54 ? 27.100 -20.625 -12.367 1.00 30.69 83 LYS B C 1
ATOM 14466 O O . LYS B 2 54 ? 27.030 -19.911 -11.376 1.00 27.90 83 LYS B O 1
ATOM 14485 N N . PRO B 2 55 ? 27.865 -20.299 -13.413 1.00 29.28 84 PRO B N 1
ATOM 14486 C CA . PRO B 2 55 ? 28.575 -19.006 -13.422 1.00 27.82 84 PRO B CA 1
ATOM 14487 C C . PRO B 2 55 ? 27.616 -17.843 -13.694 1.00 32.50 84 PRO B C 1
ATOM 14488 O O . PRO B 2 55 ? 26.603 -18.030 -14.341 1.00 32.46 84 PRO B O 1
ATOM 14499 N N . LEU B 2 56 ? 27.970 -16.640 -13.223 1.00 28.96 85 LEU B N 1
ATOM 14500 C CA . LEU B 2 56 ? 27.167 -15.413 -13.306 1.00 28.83 85 LEU B CA 1
ATOM 14501 C C . LEU B 2 56 ? 28.093 -14.271 -13.730 1.00 29.12 85 LEU B C 1
ATOM 14502 O O . LEU B 2 56 ? 29.295 -14.361 -13.515 1.00 28.05 85 LEU B O 1
ATOM 14518 N N . TYR B 2 57 ? 27.552 -13.251 -14.384 1.00 22.37 86 TYR B N 1
ATOM 14519 C CA . TYR B 2 57 ? 28.307 -12.028 -14.689 1.00 22.17 86 TYR B CA 1
ATOM 14520 C C . TYR B 2 57 ? 27.696 -10.921 -13.854 1.00 23.52 86 TYR B C 1
ATOM 14521 O O . TYR B 2 57 ? 26.485 -10.921 -13.655 1.00 23.13 86 TYR B O 1
ATOM 14539 N N . ILE B 2 58 ? 28.522 -10.002 -13.330 1.00 17.69 87 ILE B N 1
ATOM 14540 C CA . ILE B 2 58 ? 28.013 -8.831 -12.586 1.00 16.89 87 ILE B CA 1
ATOM 14541 C C . ILE B 2 58 ? 28.568 -7.576 -13.232 1.00 19.38 87 ILE B C 1
ATOM 14542 O O . ILE B 2 58 ? 29.551 -7.651 -13.973 1.00 20.24 87 ILE B O 1
ATOM 14558 N N . LEU B 2 59 ? 28.058 -6.425 -12.832 1.00 17.34 88 LEU B N 1
ATOM 14559 C CA . LEU B 2 59 ? 28.593 -5.128 -13.294 1.00 16.68 88 LEU B CA 1
ATOM 14560 C C . LEU B 2 59 ? 30.037 -4.953 -12.757 1.00 18.19 88 LEU B C 1
ATOM 14561 O O . LEU B 2 59 ? 30.314 -5.300 -11.608 1.00 16.47 88 LEU B O 1
ATOM 14577 N N . SER B 2 60 ? 30.935 -4.340 -13.534 1.00 16.76 89 SER B N 1
ATOM 14578 C CA . SER B 2 60 ? 32.288 -4.041 -13.055 1.00 17.11 89 SER B CA 1
ATOM 14579 C C . SER B 2 60 ? 32.287 -3.153 -11.802 1.00 16.44 89 SER B C 1
ATOM 14580 O O . SER B 2 60 ? 33.155 -3.290 -10.948 1.00 14.87 89 SER B O 1
ATOM 14588 N N . SER B 2 61 ? 31.280 -2.252 -11.676 1.00 15.76 90 SER B N 1
ATOM 14589 C CA . SER B 2 61 ? 31.214 -1.359 -10.514 1.00 14.42 90 SER B CA 1
ATOM 14590 C C . SER B 2 61 ? 30.951 -2.117 -9.225 1.00 16.53 90 SER B C 1
ATOM 14591 O O . SER B 2 61 ? 31.045 -1.526 -8.155 1.00 16.72 90 SER B O 1
ATOM 14599 N N . ARG B 2 62 ? 30.657 -3.445 -9.314 1.00 13.08 91 ARG B N 1
ATOM 14600 C CA . ARG B 2 62 ? 30.476 -4.305 -8.149 1.00 12.95 91 ARG B CA 1
ATOM 14601 C C . ARG B 2 62 ? 31.715 -5.146 -7.796 1.00 16.40 91 ARG B C 1
ATOM 14602 O O . ARG B 2 62 ? 31.691 -5.950 -6.853 1.00 14.99 91 ARG B O 1
ATOM 14623 N N . VAL B 2 63 ? 32.850 -4.841 -8.433 1.00 13.89 92 VAL B N 1
ATOM 14624 C CA . VAL B 2 63 ? 34.122 -5.473 -8.117 1.00 13.27 92 VAL B CA 1
ATOM 14625 C C . VAL B 2 63 ? 34.758 -4.639 -7.024 1.00 15.46 92 VAL B C 1
ATOM 14626 O O . VAL B 2 63 ? 34.983 -3.436 -7.214 1.00 15.07 92 VAL B O 1
ATOM 14639 N N . ASN B 2 64 ? 35.049 -5.255 -5.888 1.00 14.04 93 ASN B N 1
ATOM 14640 C CA . ASN B 2 64 ? 35.655 -4.580 -4.742 1.00 13.36 93 ASN B CA 1
ATOM 14641 C C . ASN B 2 64 ? 34.838 -3.386 -4.249 1.00 16.53 93 ASN B C 1
ATOM 14642 O O . ASN B 2 64 ? 35.391 -2.338 -3.877 1.00 17.10 93 ASN B O 1
ATOM 14653 N N . ASP B 2 65 ? 33.525 -3.548 -4.244 1.00 14.91 94 ASP B N 1
ATOM 14654 C CA . ASP B 2 65 ? 32.643 -2.520 -3.688 1.00 14.72 94 ASP B CA 1
ATOM 14655 C C . ASP B 2 65 ? 32.327 -2.780 -2.218 1.00 18.08 94 ASP B C 1
ATOM 14656 O O . ASP B 2 65 ? 31.602 -1.977 -1.628 1.00 16.58 94 ASP B O 1
ATOM 14665 N N . GLY B 2 66 ? 32.889 -3.850 -1.640 1.00 15.31 95 GLY B N 1
ATOM 14666 C CA . GLY B 2 66 ? 32.652 -4.279 -0.268 1.00 16.01 95 GLY B CA 1
ATOM 14667 C C . GLY B 2 66 ? 31.385 -5.087 -0.061 1.00 17.09 95 GLY B C 1
ATOM 14668 O O . GLY B 2 66 ? 31.064 -5.431 1.086 1.00 18.57 95 GLY B O 1
ATOM 14672 N N . VAL B 2 67 ? 30.657 -5.410 -1.153 1.00 15.77 96 VAL B N 1
ATOM 14673 C CA . VAL B 2 67 ? 29.415 -6.175 -1.122 1.00 14.00 96 VAL B CA 1
ATOM 14674 C C . VAL B 2 67 ? 29.664 -7.521 -1.777 1.00 19.92 96 VAL B C 1
ATOM 14675 O O . VAL B 2 67 ? 30.368 -7.586 -2.790 1.00 18.42 96 VAL B O 1
ATOM 14688 N N . CYS B 2 68 ? 29.140 -8.605 -1.181 1.00 17.85 97 CYS B N 1
ATOM 14689 C CA . CYS B 2 68 ? 29.338 -9.949 -1.764 1.00 20.46 97 CYS B CA 1
ATOM 14690 C C . CYS B 2 68 ? 28.348 -10.215 -2.899 1.00 23.38 97 CYS B C 1
ATOM 14691 O O . CYS B 2 68 ? 27.181 -10.496 -2.638 1.00 24.31 97 CYS B O 1
ATOM 14698 N N . ASP B 2 69 ? 28.793 -10.084 -4.181 1.00 16.60 98 ASP B N 1
ATOM 14699 C CA . ASP B 2 69 ? 27.941 -10.295 -5.368 1.00 15.84 98 ASP B CA 1
ATOM 14700 C C . ASP B 2 69 ? 28.008 -11.705 -5.968 1.00 22.47 98 ASP B C 1
ATOM 14701 O O . ASP B 2 69 ? 26.978 -12.203 -6.403 1.00 24.17 98 ASP B O 1
ATOM 14710 N N . CYS B 2 70 ? 29.187 -12.299 -6.051 1.00 19.44 99 CYS B N 1
ATOM 14711 C CA . CYS B 2 70 ? 29.367 -13.655 -6.602 1.00 21.72 99 CYS B CA 1
ATOM 14712 C C . CYS B 2 70 ? 29.117 -14.642 -5.471 1.00 23.37 99 CYS B C 1
ATOM 14713 O O . CYS B 2 70 ? 29.662 -14.420 -4.389 1.00 22.34 99 CYS B O 1
ATOM 14720 N N . CYS B 2 71 ? 28.476 -15.803 -5.723 1.00 24.15 100 CYS B N 1
ATOM 14721 C CA . CYS B 2 71 ? 28.375 -16.788 -4.610 1.00 26.53 100 CYS B CA 1
ATOM 14722 C C . CYS B 2 71 ? 29.749 -17.325 -4.181 1.00 27.26 100 CYS B C 1
ATOM 14723 O O . CYS B 2 71 ? 29.924 -17.656 -3.011 1.00 28.01 100 CYS B O 1
ATOM 14730 N N . ASP B 2 72 ? 30.766 -17.305 -5.072 1.00 23.68 101 ASP B N 1
ATOM 14731 C CA . ASP B 2 72 ? 32.141 -17.717 -4.729 1.00 22.05 101 ASP B CA 1
ATOM 14732 C C . ASP B 2 72 ? 32.975 -16.628 -4.068 1.00 23.52 101 ASP B C 1
ATOM 14733 O O . ASP B 2 72 ? 34.115 -16.879 -3.697 1.00 21.96 101 ASP B O 1
ATOM 14742 N N . GLY B 2 73 ? 32.439 -15.405 -3.993 1.00 20.53 102 GLY B N 1
ATOM 14743 C CA . GLY B 2 73 ? 33.100 -14.285 -3.330 1.00 19.77 102 GLY B CA 1
ATOM 14744 C C . GLY B 2 73 ? 34.288 -13.688 -4.058 1.00 21.97 102 GLY B C 1
ATOM 14745 O O . GLY B 2 73 ? 34.936 -12.806 -3.508 1.00 20.76 102 GLY B O 1
ATOM 14749 N N . THR B 2 74 ? 34.553 -14.096 -5.328 1.00 17.83 103 THR B N 1
ATOM 14750 C CA . THR B 2 74 ? 35.739 -13.657 -6.081 1.00 16.50 103 THR B CA 1
ATOM 14751 C C . THR B 2 74 ? 35.692 -12.208 -6.515 1.00 17.88 103 THR B C 1
ATOM 14752 O O . THR B 2 74 ? 36.723 -11.685 -6.948 1.00 17.74 103 THR B O 1
ATOM 14763 N N . ASP B 2 75 ? 34.508 -11.572 -6.456 1.00 15.01 104 ASP B N 1
ATOM 14764 C CA . ASP B 2 75 ? 34.393 -10.132 -6.793 1.00 14.41 104 ASP B CA 1
ATOM 14765 C C . ASP B 2 75 ? 35.035 -9.253 -5.717 1.00 17.47 104 ASP B C 1
ATOM 14766 O O . ASP B 2 75 ? 35.328 -8.085 -5.989 1.00 17.68 104 ASP B O 1
ATOM 14775 N N . GLU B 2 76 ? 35.215 -9.785 -4.497 1.00 14.82 105 GLU B N 1
ATOM 14776 C CA . GLU B 2 76 ? 35.806 -9.052 -3.394 1.00 15.28 105 GLU B CA 1
ATOM 14777 C C . GLU B 2 76 ? 37.167 -9.652 -3.096 1.00 21.41 105 GLU B C 1
ATOM 14778 O O . GLU B 2 76 ? 37.250 -10.670 -2.448 1.00 23.24 105 GLU B O 1
ATOM 14790 N N . TYR B 2 77 ? 38.208 -9.094 -3.677 1.00 19.59 106 TYR B N 1
ATOM 14791 C CA . TYR B 2 77 ? 39.550 -9.623 -3.506 1.00 19.78 106 TYR B CA 1
ATOM 14792 C C . TYR B 2 77 ? 40.520 -8.602 -2.879 1.00 25.07 106 TYR B C 1
ATOM 14793 O O . TYR B 2 77 ? 41.585 -8.999 -2.433 1.00 23.32 106 TYR B O 1
ATOM 14811 N N . ASN B 2 78 ? 40.174 -7.314 -2.823 1.00 21.14 107 ASN B N 1
ATOM 14812 C CA . ASN B 2 78 ? 41.052 -6.308 -2.198 1.00 22.87 107 ASN B CA 1
ATOM 14813 C C . ASN B 2 78 ? 40.244 -5.194 -1.531 1.00 28.14 107 ASN B C 1
ATOM 14814 O O . ASN B 2 78 ? 40.738 -4.087 -1.378 1.00 32.34 107 ASN B O 1
ATOM 14825 N N . SER B 2 79 ? 39.062 -5.485 -1.054 1.00 23.13 108 SER B N 1
ATOM 14826 C CA . SER B 2 79 ? 38.208 -4.437 -0.493 1.00 21.97 108 SER B CA 1
ATOM 14827 C C . SER B 2 79 ? 38.155 -4.368 1.033 1.00 32.81 108 SER B C 1
ATOM 14828 O O . SER B 2 79 ? 37.579 -3.418 1.546 1.00 33.59 108 SER B O 1
ATOM 14836 N N . GLY B 2 80 ? 38.576 -5.418 1.728 1.00 32.63 109 GLY B N 1
ATOM 14837 C CA . GLY B 2 80 ? 38.393 -5.489 3.173 1.00 35.37 109 GLY B CA 1
ATOM 14838 C C . GLY B 2 80 ? 37.192 -6.337 3.557 1.00 39.37 109 GLY B C 1
ATOM 14839 O O . GLY B 2 80 ? 37.138 -6.828 4.685 1.00 42.99 109 GLY B O 1
ATOM 14843 N N . THR B 2 81 ? 36.217 -6.541 2.638 1.00 29.99 110 THR B N 1
ATOM 14844 C CA . THR B 2 81 ? 35.114 -7.445 2.912 1.00 28.39 110 THR B CA 1
ATOM 14845 C C . THR B 2 81 ? 35.626 -8.824 2.496 1.00 30.88 110 THR B C 1
ATOM 14846 O O . THR B 2 81 ? 36.084 -8.981 1.361 1.00 29.38 110 THR B O 1
ATOM 14857 N N . VAL B 2 82 ? 35.570 -9.801 3.403 1.00 28.08 111 VAL B N 1
ATOM 14858 C CA . VAL B 2 82 ? 35.960 -11.179 3.094 1.00 29.09 111 VAL B CA 1
ATOM 14859 C C . VAL B 2 82 ? 34.654 -11.895 2.954 1.00 32.37 111 VAL B C 1
ATOM 14860 O O . VAL B 2 82 ? 33.883 -11.971 3.911 1.00 34.29 111 VAL B O 1
ATOM 14873 N N . CYS B 2 83 ? 34.360 -12.344 1.738 1.00 27.05 112 CYS B N 1
ATOM 14874 C CA . CYS B 2 83 ? 33.138 -13.027 1.391 1.00 26.73 112 CYS B CA 1
ATOM 14875 C C . CYS B 2 83 ? 33.301 -14.524 1.553 1.00 35.83 112 CYS B C 1
ATOM 14876 O O . CYS B 2 83 ? 34.320 -15.066 1.136 1.00 38.51 112 CYS B O 1
ATOM 14883 N N . GLU B 2 84 ? 32.271 -15.188 2.047 1.00 33.12 113 GLU B N 1
ATOM 14884 C CA . GLU B 2 84 ? 32.262 -16.638 2.190 1.00 34.88 113 GLU B CA 1
ATOM 14885 C C . GLU B 2 84 ? 31.644 -17.234 0.940 1.00 38.22 113 GLU B C 1
ATOM 14886 O O . GLU B 2 84 ? 30.822 -16.587 0.275 1.00 35.92 113 GLU B O 1
ATOM 14898 N N . ASN B 2 85 ? 32.046 -18.478 0.610 1.00 35.74 114 ASN B N 1
ATOM 14899 C CA . ASN B 2 85 ? 31.482 -19.182 -0.528 1.00 35.55 114 ASN B CA 1
ATOM 14900 C C . ASN B 2 85 ? 30.081 -19.648 -0.130 1.00 39.55 114 ASN B C 1
ATOM 14901 O O . ASN B 2 85 ? 29.945 -20.398 0.835 1.00 41.91 114 ASN B O 1
ATOM 14912 N N . THR B 2 86 ? 29.048 -19.197 -0.846 1.00 33.22 115 THR B N 1
ATOM 14913 C CA . THR B 2 86 ? 27.662 -19.560 -0.579 1.00 32.71 115 THR B CA 1
ATOM 14914 C C . THR B 2 86 ? 27.037 -20.226 -1.793 1.00 33.72 115 THR B C 1
ATOM 14915 O O . THR B 2 86 ? 25.816 -20.166 -1.938 1.00 33.43 115 THR B O 1
ATOM 14926 N N . CYS B 2 87 ? 27.834 -20.849 -2.707 1.00 30.97 116 CYS B N 1
ATOM 14927 C CA . CYS B 2 87 ? 27.221 -21.383 -3.929 1.00 30.50 116 CYS B CA 1
ATOM 14928 C C . CYS B 2 87 ? 26.244 -22.534 -3.690 1.00 35.84 116 CYS B C 1
ATOM 14929 O O . CYS B 2 87 ? 25.289 -22.683 -4.460 1.00 36.38 116 CYS B O 1
ATOM 14936 N N . ARG B 2 88 ? 26.469 -23.312 -2.656 1.00 33.19 117 ARG B N 1
ATOM 14937 C CA . ARG B 2 88 ? 25.549 -24.416 -2.311 1.00 45.86 117 ARG B CA 1
ATOM 14938 C C . ARG B 2 88 ? 24.192 -23.885 -1.810 1.00 71.99 117 ARG B C 1
ATOM 14939 O O . ARG B 2 88 ? 23.151 -24.472 -2.179 1.00 76.76 117 ARG B O 1
#

Radius of gyration: 29.61 Å; Cα contacts (8 Å, |Δi|>4): 2477; chains: 2; bounding box: 80×95×69 Å

B-factor: mean 22.98, std 12.04, range [6.28, 107.45]

Foldseek 3Di:
DPCLLDDFLCQQVLSVVLVVDFFDFAQKFWPCVQWDFDFFWIKTWIARNPVRFIKIWTWFAFPLAKIKIWIGGPDAPDDFDFDPDQFPDDTHTFGWDFPDDDPFWTKTATHPFDWIWIFGGGVTKIWIAHNPRTFKIKCPRNSWDFDGFDQFPVPCQAWHDRPHFIFRRRRGFGKTKIKMKGPQFDFKAFFDDAQAFRGDDAQVVHTFQKAAAFDDPADDHHDRDHYHATAQKMWTADLFFIKMKGFRAQFIKGWGWDWPVGMIMIMIMGRTGIGIMMIQGGRALLSSLLVLCNTRNFFAQDQLQQQAAEEAEAAQQALVSQVVLLVVCVVLVFAHAEYEHEQVQACLNAPLHGPCVRYVQLLVSQVSCVVVNHAYEYEDEQWHACDCVRPVNVVCVVVVQFWAAVVSHFDWFQD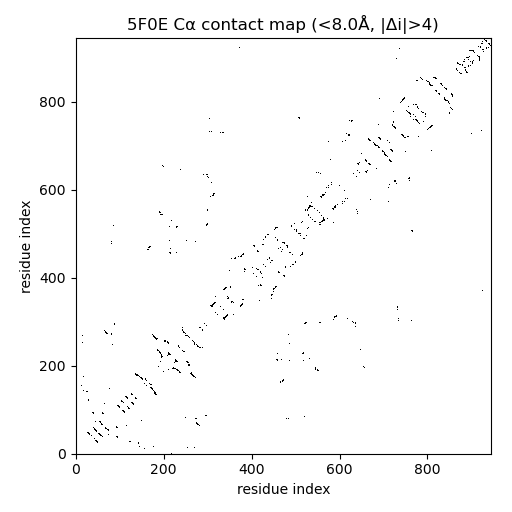SSGTTTGGQLVDVVSLVVLLQCLACVNSPSDDLRYAYEYECQLPAGCPDRSRDDRQQTAHPPRDGCSRRSNCRQLSVLVSRQSSSCVNVVNWWGHAYETAYYYNNSSNRHAYEPPQFAQDLSSLLSQQSSQQSCLSRRRQQYGYAQRGAHDGHDLLSSLLSLLSLLPGRRHYHYYYPPYDDCSPVVDDPVSSVLNSLSSLVSQFQSQVSSVLSVCRNVSVHHQKHQVCSVVVNPPVRSRDRQWIDGPNWKIWRGDRDPPDQWDFDADADDQKWKAFVPPLDIDHDGDTDTGTDDSNDTGMITIAQEKGKTQNPDDRGNLVRQQEEIEIEHHHGPQRKHKDKGKHANSITCCCPPVVAIFIWMWMTHDFKIKIDGPDVSHHHDGNYHHFKYKYWPADAFPWKWKDFPPDDIDTWDWDADVVGRIIMTGGPPGHSRTIMMMGGD/DDDDDAFDAAPVRPDTDHLCQQCVLAQDHQCSRSNQLALHHQNHWHWQCLPPADIDIDGRVQQLPLDQDHLCSSSNDPNPRRHHRRRD